Protein AF-0000000074421214 (afdb_homodimer)

InterPro domains:
  IPR000490 Glycoside hydrolase family 17 [PF00332] (92-410)
  IPR017853 Glycoside hydrolase superfamily [SSF51445] (91-409)
  IPR044965 Glycoside hydrolase family 17, plant [PTHR32227] (77-414)

Radius of gyration: 40.55 Å; Cα contacts (8 Å, |Δi|>4): 1492; chains: 2; bounding box: 153×102×145 Å

pLDDT: mean 79.46, std 31.73, range [14.7, 98.88]

Foldseek 3Di:
DPPPPDDPDDDDCPPDDDDDPDDDDDDDDDDDDDDDDDDDDPDDDDDDDDDDDDDDDDDCPVPPDPPPPVVVVPPPPVPPPVLVPPDDAFEAFEAEDLADQFDFLLQVLVQCVQVVHQEYEYAALDVSNLVSQFPSNREYEYEDELVCQQVLLVDLVVLLVVCVVRPVVRPPRHQHQEYAYYEAQFLDDDVVSLVRRQSSQVSNCVSCVVSVNLSRYPYHHEHEPSQWPDPPQLLPQAGDPVRLVSVLVSVVVCVVSQHAHEYADELLVVCLVPVPPDDLCQALLHADPFDADPVVRDGRSHVRLRNLSSVLNHCVVSPNNPGAYAYAEYFAFCDWDPSSVCRHLVSRLRNVLNVVVQSNVQAHGRNCGPRGYHYYYYHQEQHPNDDDIPSNRGRHCAYSNFQGSDDNPGGGPDHDPPPPPPCCVVVVVVVVVVVVVVVD/DDDDDDDPDDDDPPDDDDDDPPPDDPDPPPPDDVPCPDPCVDDDPPDDDDDDDDDDDPPPPVCPDPVPVCVVVPPPPVPPPVLVPPDDAFEAFEAEDLADQFDFLLQVLVQCVQVVHQEYEYAALDPSNLVSQFPSNREYEYEDELVCQQVLLVDLVVLLVVCVVRPVVRPPRGQHQEYAYYEAQFLDDDVVSLVRRQSSQVSNCVSCVVSVNLSRYPYHHEHEPSQWPDPPQLLPQAGDPVRLVSVLVSVVVCVVSQHAHEYADELLVVCLVPVPPDDLCQALLHADPFDADVVVRDGRSHVRLSNLSSVLNRCVVSPNNPGAYAYAEYFAFQDWDPSSVCRHLVSRLRNVLVVVVQSNVQAHGRNCGPRGYHHYYYHQEQHPNDDDIPSNRGRHCAYRNFQGSDDNPGGGPDHDPPPPPPCVVVVVVVVVVVVVVVVD

Secondary structure (DSSP, 8-state):
-----------------------------------------------------------------THHHHHHHHHT---------SSSSSEEEE-----SSSPPHHHHHHHHHHHT--EEE-SS--HHHHHHTTTS--EEEEEE-GGGHHHHHH-HHHHHHHHHHHTTTTTTTSEEEEEEESSS-TTSS-THHHHHHHHHHHHHHHHHHHTT-TTT-EEE--B-GGGEEE-SSGGG-EE-TTTHHHHHHHHHHHHHTT--EEEE--HHHHHHH-TTTS-HHHHTT-S---EEETTTTEEESSHHHHHHHHHHHHHHHTT-TT--EEEEEE---SS--GGGTT--HHHHHHHHHHHHHHHHT----SS-TTS---EEEE-SB--TT--SSGGGG---SB-TTS-BSS-SS---SS---------THHHHHHHHHHHHHHH-/-----------------------------------------------------------------THHHHHHHHHT---------SSSSSEEEE-----SSSPPHHHHHHHHHHHT--EEE-SS--HHHHHHTTTS--EEEEEE-GGGHHHHHH-HHHHHHHHHHHTTTTTTTSEEEEEEESSS-TTSS-THHHHHHHHHHHHHHHHHHHTT-TTT-EEE--B-GGGEEE-SSGGG-EE-TTTHHHHHHHHHHHHHTT--EEEE--HHHHHHH-TTTS-HHHHTT-S---EEETTTTEEESSHHHHHHHHHHHHHHHTT-TT--EEEEEE---SS--GGGTT--HHHHHHHHHHHHHHHHT----SS-TTS---EEEE-SB--TT--SSGGGG---SB-TTS-BSS-SS---SS---------THHHHHHHHHHHHHHH-

Sequence (880 aa):
MAILKEKHTKSQATSLPPSPIPTYLLPNSSSNLSFIDMASTRKSFIFIFTALINRTHESFLFSYSFSSINALILLFRLLAVVISQAFTGTYGVNYGRIADNIPQPESVVTLMKASKIMNTRIFDADHEVLKAFKGSGIEIMIGLGNEFLTDISINEDRAMNWVKENVEPFVPGTRIVGIAVGNEILGGGNQELWEVLLPAVKNVHNALVRLNLADKVKVSSPHSAAVFQISYPPSAGEFKESVLPYMKPLLDFFSQIKSPFYINTYPFLAYISDPEHIDLNYALFKKNPGVYDQKTKLHYDNMFEAQIDASYAALEKAGFEKMEVIVSETGWASHGDANEAAATLTNARTYNMNLRKRLLKKKGTPYRPKMVVKAYVFAMFNENLKPGPTSERNFGLFKADGSVSYSIGFTGLVASSATSVFSLKLMYAISAALVLIVSLMAILKEKHTKSQATSLPPSPIPTYLLPNSSSNLSFIDMASTRKSFIFIFTALINRTHESFLFSYSFSSINALILLFRLLAVVISQAFTGTYGVNYGRIADNIPQPESVVTLMKASKIMNTRIFDADHEVLKAFKGSGIEIMIGLGNEFLTDISINEDRAMNWVKENVEPFVPGTRIVGIAVGNEILGGGNQELWEVLLPAVKNVHNALVRLNLADKVKVSSPHSAAVFQISYPPSAGEFKESVLPYMKPLLDFFSQIKSPFYINTYPFLAYISDPEHIDLNYALFKKNPGVYDQKTKLHYDNMFEAQIDASYAALEKAGFEKMEVIVSETGWASHGDANEAAATLTNARTYNMNLRKRLLKKKGTPYRPKMVVKAYVFAMFNENLKPGPTSERNFGLFKADGSVSYSIGFTGLVASSATSVFSLKLMYAISAALVLIVSL

Nearest PDB structures (foldseek):
  6jms-assembly1_A  TM=9.742E-01  e=1.965E-40  Cryptomeria japonica
  4gzj-assembly1_A  TM=9.521E-01  e=1.067E-35  Solanum tuberosum
  3ur8-assembly1_A  TM=9.396E-01  e=1.446E-35  Solanum tuberosum
  3ur8-assembly2_B  TM=9.468E-01  e=3.606E-35  Solanum tuberosum
  3ur7-assembly2_B  TM=9.556E-01  e=5.589E-34  Solanum tuberosum

Organism: Lactuca sativa (NCBI:txid4236)

Solvent-accessible surface area (backbone atoms only — not comparable to full-atom values): 48928 Å² total; per-residue (Å²): 126,95,75,80,76,84,78,87,80,84,86,75,84,68,84,79,76,85,84,77,83,82,77,85,77,85,90,82,88,84,93,85,91,93,86,94,83,90,92,83,79,82,77,73,87,74,89,81,89,79,90,80,92,79,89,79,89,74,82,78,76,78,72,79,69,75,63,61,68,61,58,58,69,58,58,76,64,66,71,69,69,68,69,74,69,79,64,60,80,29,53,28,32,22,50,66,69,52,45,91,60,56,72,57,47,40,24,47,48,22,41,28,44,38,54,69,46,38,25,35,35,38,70,40,62,58,62,66,47,49,59,42,35,40,76,65,79,37,34,32,29,30,21,41,47,64,89,46,34,62,61,26,32,79,28,56,62,52,20,34,51,50,42,55,68,62,40,54,80,41,55,76,55,20,43,52,39,27,37,27,52,30,67,40,45,56,60,39,90,54,63,74,52,41,72,27,43,52,46,21,49,51,26,43,48,50,35,29,49,75,68,72,37,48,89,59,34,42,62,39,52,37,29,40,67,57,38,43,65,35,55,74,54,27,80,52,12,28,58,24,76,87,41,40,81,54,46,49,62,42,50,52,50,29,58,72,71,70,34,55,48,32,32,40,50,43,42,47,61,56,33,60,75,36,59,91,79,43,58,65,37,24,49,35,62,34,88,58,92,48,50,75,30,78,89,78,69,45,72,32,57,28,42,62,53,36,50,52,36,8,49,51,29,21,33,37,76,70,70,42,71,81,61,48,66,34,31,61,29,28,52,38,28,33,35,41,45,83,83,30,71,73,27,27,56,68,50,19,42,43,30,53,42,45,47,52,57,54,30,73,63,60,42,34,34,90,85,42,57,85,49,57,43,35,38,18,37,37,23,43,32,26,20,80,64,45,69,77,61,55,30,62,29,24,27,21,53,16,34,33,76,33,14,45,61,53,87,71,84,63,60,20,67,32,66,60,71,70,72,72,72,67,61,59,60,55,55,50,48,49,52,49,49,54,53,56,56,65,75,103,136,88,84,83,91,79,85,79,78,76,84,71,86,72,82,80,79,78,79,78,77,73,78,77,74,81,77,75,78,64,82,68,78,67,74,74,77,73,72,81,68,81,81,76,85,69,79,78,92,74,90,78,88,75,85,70,81,76,71,80,68,77,71,75,65,70,60,57,63,55,51,57,69,58,51,74,65,63,69,68,67,67,69,74,69,78,64,60,78,28,52,28,31,22,48,67,68,52,45,92,61,56,71,56,48,42,23,46,47,22,42,28,43,38,55,70,47,37,25,35,34,38,70,39,62,57,61,66,48,49,59,42,36,40,76,63,78,38,33,32,30,31,20,42,49,63,88,44,33,63,60,25,31,78,27,56,63,51,18,33,51,49,41,55,67,63,40,54,80,41,55,77,56,20,43,52,39,26,36,28,51,30,67,40,46,55,60,40,91,54,63,72,52,42,71,26,44,53,46,20,48,50,25,40,46,50,34,28,48,76,68,72,38,48,89,59,34,42,63,40,50,39,29,41,66,58,36,43,64,34,54,73,54,27,80,52,12,27,59,25,76,88,41,40,81,54,47,50,61,41,49,52,51,28,57,72,71,70,33,55,48,31,34,39,51,43,43,47,60,56,33,60,74,38,61,90,79,42,58,64,35,24,48,35,63,33,88,57,93,48,48,75,32,78,89,78,68,45,71,32,56,27,43,61,52,35,49,52,38,7,50,51,31,19,33,37,76,72,69,42,70,80,60,48,66,35,32,61,26,27,53,39,26,33,36,41,45,83,84,31,72,74,26,26,57,66,51,18,44,42,32,54,43,43,48,51,57,54,30,72,64,62,42,34,35,90,84,42,57,86,49,58,44,35,37,20,36,34,25,42,34,26,21,80,63,44,69,79,61,54,29,62,30,24,29,21,54,16,35,33,77,34,14,48,60,54,88,71,84,63,60,20,68,32,68,61,72,68,74,72,74,64,62,58,60,55,54,49,47,50,52,48,49,52,53,54,57,66,74,101

Structure (mmCIF, N/CA/C/O backbone):
data_AF-0000000074421214-model_v1
#
loop_
_entity.id
_entity.type
_entity.pdbx_description
1 polymer 'glucan endo-1,3-beta-D-glucosidase'
#
loop_
_atom_site.group_PDB
_atom_site.id
_atom_site.type_symbol
_atom_site.label_atom_id
_atom_site.label_alt_id
_atom_site.label_comp_id
_atom_site.label_asym_id
_atom_site.label_entity_id
_atom_site.label_seq_id
_atom_site.pdbx_PDB_ins_code
_atom_site.Cartn_x
_atom_site.Cartn_y
_atom_site.Cartn_z
_atom_site.occupancy
_atom_site.B_iso_or_equiv
_atom_site.auth_seq_id
_atom_site.auth_comp_id
_atom_site.auth_asym_id
_atom_site.auth_atom_id
_atom_site.pdbx_PDB_model_num
ATOM 1 N N . MET A 1 1 ? -2.129 -2.021 -80.188 1 15.24 1 MET A N 1
ATOM 2 C CA . MET A 1 1 ? -0.738 -2.281 -80.562 1 15.24 1 MET A CA 1
ATOM 3 C C . MET A 1 1 ? 0.186 -2.051 -79.375 1 15.24 1 MET A C 1
ATOM 5 O O . MET A 1 1 ? -0.268 -1.657 -78.312 1 15.24 1 MET A O 1
ATOM 9 N N . ALA A 1 2 ? 1.407 -1.033 -79.312 1 16.34 2 ALA A N 1
ATOM 10 C CA . ALA A 1 2 ? 2.674 -1.76 -79.312 1 16.34 2 ALA A CA 1
ATOM 11 C C . ALA A 1 2 ? 3.035 -2.199 -77.875 1 16.34 2 ALA A C 1
ATOM 13 O O . ALA A 1 2 ? 3.232 -1.364 -77 1 16.34 2 ALA A O 1
ATOM 14 N N . ILE A 1 3 ? 2.484 -3.24 -77.188 1 18.56 3 ILE A N 1
ATOM 15 C CA . ILE A 1 3 ? 2.059 -3.828 -75.938 1 18.56 3 ILE A CA 1
ATOM 16 C C . ILE A 1 3 ? 3.268 -4.406 -75.188 1 18.56 3 ILE A C 1
ATOM 18 O O . ILE A 1 3 ? 3.465 -5.625 -75.188 1 18.56 3 ILE A O 1
ATOM 22 N N . LEU A 1 4 ? 4.426 -3.629 -75.312 1 17.81 4 LEU A N 1
ATOM 23 C CA . LEU A 1 4 ? 5.73 -4.27 -75.188 1 17.81 4 LEU A CA 1
ATOM 24 C C . LEU A 1 4 ? 5.883 -4.953 -73.812 1 17.81 4 LEU A C 1
ATOM 26 O O . LEU A 1 4 ? 5.637 -4.34 -72.812 1 17.81 4 LEU A O 1
ATOM 30 N N . LYS A 1 5 ? 5.98 -6.258 -73.5 1 18.39 5 LYS A N 1
ATOM 31 C CA . LYS A 1 5 ? 5.852 -7.473 -72.75 1 18.39 5 LYS A CA 1
ATOM 32 C C . LYS A 1 5 ? 7.031 -7.625 -71.75 1 18.39 5 LYS A C 1
ATOM 34 O O . LYS A 1 5 ? 7.156 -8.648 -71.062 1 18.39 5 LYS A O 1
ATOM 39 N N . GLU A 1 6 ? 7.875 -6.5 -71.562 1 17.78 6 GLU A N 1
ATOM 40 C CA . GLU A 1 6 ? 9.281 -6.852 -71.375 1 17.78 6 GLU A CA 1
ATOM 41 C C . GLU A 1 6 ? 9.484 -7.59 -70.062 1 17.78 6 GLU A C 1
ATOM 43 O O . GLU A 1 6 ? 8.922 -7.203 -69.062 1 17.78 6 GLU A O 1
ATOM 48 N N . LYS A 1 7 ? 10.047 -8.805 -69.938 1 18.58 7 LYS A N 1
ATOM 49 C CA . LYS A 1 7 ? 10.375 -10.047 -69.25 1 18.58 7 LYS A CA 1
ATOM 50 C C . LYS A 1 7 ? 11.352 -9.797 -68.125 1 18.58 7 LYS A C 1
ATOM 52 O O . LYS A 1 7 ? 12.383 -9.148 -68.312 1 18.58 7 LYS A O 1
ATOM 57 N N . HIS A 1 8 ? 11.008 -9.742 -66.812 1 18.03 8 HIS A N 1
ATOM 58 C CA . HIS A 1 8 ? 11.5 -9.445 -65.5 1 18.03 8 HIS A CA 1
ATOM 59 C C . HIS A 1 8 ? 12.555 -10.453 -65.062 1 18.03 8 HIS A C 1
ATOM 61 O O . HIS A 1 8 ? 12.273 -11.344 -64.25 1 18.03 8 HIS A O 1
ATOM 67 N N . THR A 1 9 ? 13.531 -10.766 -65.938 1 16.58 9 THR A N 1
ATOM 68 C CA . THR A 1 9 ? 14.445 -11.883 -65.75 1 16.58 9 THR A CA 1
ATOM 69 C C . THR A 1 9 ? 15.141 -11.789 -64.375 1 16.58 9 THR A C 1
ATOM 71 O O . THR A 1 9 ? 15.258 -10.695 -63.844 1 16.58 9 THR A O 1
ATOM 74 N N . LYS A 1 10 ? 15.758 -12.961 -63.594 1 17.22 10 LYS A N 1
ATOM 75 C CA . LYS A 1 10 ? 16.156 -13.859 -62.5 1 17.22 10 LYS A CA 1
ATOM 76 C C . LYS A 1 10 ? 17.547 -13.508 -61.969 1 17.22 10 LYS A C 1
ATOM 78 O O . LYS A 1 10 ? 17.938 -13.961 -60.906 1 17.22 10 LYS A O 1
ATOM 83 N N . SER A 1 11 ? 18.375 -12.516 -62.562 1 15.71 11 SER A N 1
ATOM 84 C CA . SER A 1 11 ? 19.781 -12.883 -62.594 1 15.71 11 SER A CA 1
ATOM 85 C C . SER A 1 11 ? 20.359 -12.922 -61.188 1 15.71 11 SER A C 1
ATOM 87 O O . SER A 1 11 ? 19.875 -12.227 -60.281 1 15.71 11 SER A O 1
ATOM 89 N N . GLN A 1 12 ? 21.391 -13.852 -60.875 1 16.69 12 GLN A N 1
ATOM 90 C CA . GLN A 1 12 ? 22.281 -14.711 -60.125 1 16.69 12 GLN A CA 1
ATOM 91 C C . GLN A 1 12 ? 23.375 -13.898 -59.406 1 16.69 12 GLN A C 1
ATOM 93 O O . GLN A 1 12 ? 24.469 -13.75 -59.938 1 16.69 12 GLN A O 1
ATOM 98 N N . ALA A 1 13 ? 23.188 -12.828 -58.75 1 16.2 13 ALA A N 1
ATOM 99 C CA . ALA A 1 13 ? 24.406 -12.078 -58.438 1 16.2 13 ALA A CA 1
ATOM 100 C C . ALA A 1 13 ? 25.359 -12.914 -57.594 1 16.2 13 ALA A C 1
ATOM 102 O O . ALA A 1 13 ? 25 -13.375 -56.5 1 16.2 13 ALA A O 1
ATOM 103 N N . THR A 1 14 ? 26.312 -13.578 -58.188 1 16.08 14 THR A N 1
ATOM 104 C CA . THR A 1 14 ? 27.422 -14.445 -57.812 1 16.08 14 THR A CA 1
ATOM 105 C C . THR A 1 14 ? 28.422 -13.711 -56.938 1 16.08 14 THR A C 1
ATOM 107 O O . THR A 1 14 ? 29.516 -14.211 -56.656 1 16.08 14 THR A O 1
ATOM 110 N N . SER A 1 15 ? 28.031 -12.875 -56.062 1 16.77 15 SER A N 1
ATOM 111 C CA . SER A 1 15 ? 29.141 -12.078 -55.531 1 16.77 15 SER A CA 1
ATOM 112 C C . SER A 1 15 ? 30.219 -12.969 -54.938 1 16.77 15 SER A C 1
ATOM 114 O O . SER A 1 15 ? 29.938 -13.906 -54.219 1 16.77 15 SER A O 1
ATOM 116 N N . LEU A 1 16 ? 31.406 -12.891 -55.438 1 16.73 16 LEU A N 1
ATOM 117 C CA . LEU A 1 16 ? 32.719 -13.555 -55.531 1 16.73 16 LEU A CA 1
ATOM 118 C C . LEU A 1 16 ? 33.375 -13.602 -54.156 1 16.73 16 LEU A C 1
ATOM 120 O O . LEU A 1 16 ? 33.094 -12.789 -53.281 1 16.73 16 LEU A O 1
ATOM 124 N N . PRO A 1 17 ? 34.531 -14.391 -54.031 1 17.47 17 PRO A N 1
ATOM 125 C CA . PRO A 1 17 ? 35.344 -15.25 -53.156 1 17.47 17 PRO A CA 1
ATOM 126 C C . PRO A 1 17 ? 36.406 -14.469 -52.375 1 17.47 17 PRO A C 1
ATOM 128 O O . PRO A 1 17 ? 37.094 -15.039 -51.531 1 17.47 17 PRO A O 1
ATOM 131 N N . PRO A 1 18 ? 36.438 -13.086 -52.094 1 16.38 18 PRO A N 1
ATOM 132 C CA . PRO A 1 18 ? 37.875 -12.781 -52.156 1 16.38 18 PRO A CA 1
ATOM 133 C C . PRO A 1 18 ? 38.719 -13.633 -51.219 1 16.38 18 PRO A C 1
ATOM 135 O O . PRO A 1 18 ? 38.156 -14.219 -50.25 1 16.38 18 PRO A O 1
ATOM 138 N N . SER A 1 19 ? 40.188 -13.352 -51.25 1 16.08 19 SER A N 1
ATOM 139 C CA . SER A 1 19 ? 41.5 -13.977 -51.281 1 16.08 19 SER A CA 1
ATOM 140 C C . SER A 1 19 ? 42.031 -14.211 -49.875 1 16.08 19 SER A C 1
ATOM 142 O O . SER A 1 19 ? 41.594 -13.57 -48.906 1 16.08 19 SER A O 1
ATOM 144 N N . PRO A 1 20 ? 43.281 -14.781 -49.812 1 16.64 20 PRO A N 1
ATOM 145 C CA . PRO A 1 20 ? 44.031 -15.727 -48.969 1 16.64 20 PRO A CA 1
ATOM 146 C C . PRO A 1 20 ? 44.75 -15.055 -47.812 1 16.64 20 PRO A C 1
ATOM 148 O O . PRO A 1 20 ? 45.25 -15.734 -46.906 1 16.64 20 PRO A O 1
ATOM 151 N N . ILE A 1 21 ? 44.469 -13.703 -47.312 1 17.56 21 ILE A N 1
ATOM 152 C CA . ILE A 1 21 ? 45.812 -13.188 -46.969 1 17.56 21 ILE A CA 1
ATOM 153 C C . ILE A 1 21 ? 46.469 -14.133 -45.969 1 17.56 21 ILE A C 1
ATOM 155 O O . ILE A 1 21 ? 45.844 -14.562 -45 1 17.56 21 ILE A O 1
ATOM 159 N N . PRO A 1 22 ? 47.875 -14.344 -46.188 1 15.45 22 PRO A N 1
ATOM 160 C CA . PRO A 1 22 ? 48.844 -15.391 -45.844 1 15.45 22 PRO A CA 1
ATOM 161 C C . PRO A 1 22 ? 49.156 -15.453 -44.344 1 15.45 22 PRO A C 1
ATOM 163 O O . PRO A 1 22 ? 48.812 -14.523 -43.625 1 15.45 22 PRO A O 1
ATOM 166 N N . THR A 1 23 ? 49.844 -16.562 -43.969 1 16.61 23 THR A N 1
ATOM 167 C CA . THR A 1 23 ? 50.312 -17.516 -42.969 1 16.61 23 THR A CA 1
ATOM 168 C C . THR A 1 23 ? 51.469 -16.922 -42.156 1 16.61 23 THR A C 1
ATOM 170 O O . THR A 1 23 ? 51.875 -17.5 -41.156 1 16.61 23 THR A O 1
ATOM 173 N N . TYR A 1 24 ? 51.844 -15.383 -42.312 1 14.98 24 TYR A N 1
ATOM 174 C CA . TYR A 1 24 ? 53.281 -15.422 -42.188 1 14.98 24 TYR A CA 1
ATOM 175 C C . TYR A 1 24 ? 53.719 -16.016 -40.844 1 14.98 24 TYR A C 1
ATOM 177 O O . TYR A 1 24 ? 53 -15.883 -39.844 1 14.98 24 TYR A O 1
ATOM 185 N N . LEU A 1 25 ? 54.906 -16.844 -40.875 1 15.1 25 LEU A N 1
ATOM 186 C CA . LEU A 1 25 ? 55.781 -17.859 -40.281 1 15.1 25 LEU A CA 1
ATOM 187 C C . LEU A 1 25 ? 56.562 -17.312 -39.094 1 15.1 25 LEU A C 1
ATOM 189 O O . LEU A 1 25 ? 56.875 -18.031 -38.156 1 15.1 25 LEU A O 1
ATOM 193 N N . LEU A 1 26 ? 56.719 -15.789 -38.969 1 15.34 26 LEU A N 1
ATOM 194 C CA . LEU A 1 26 ? 58.188 -15.656 -38.844 1 15.34 26 LEU A CA 1
ATOM 195 C C . LEU A 1 26 ? 58.688 -16.438 -37.625 1 15.34 26 LEU A C 1
ATOM 197 O O . LEU A 1 26 ? 57.938 -16.672 -36.688 1 15.34 26 LEU A O 1
ATOM 201 N N . PRO A 1 27 ? 60.156 -16.516 -37.5 1 15.64 27 PRO A N 1
ATOM 202 C CA . PRO A 1 27 ? 61.344 -17.344 -37.25 1 15.64 27 PRO A CA 1
ATOM 203 C C . PRO A 1 27 ? 61.688 -17.469 -35.781 1 15.64 27 PRO A C 1
ATOM 205 O O . PRO A 1 27 ? 61.125 -16.719 -34.969 1 15.64 27 PRO A O 1
ATOM 208 N N . ASN A 1 28 ? 62.812 -18.203 -35.5 1 15.56 28 ASN A N 1
ATOM 209 C CA . ASN A 1 28 ? 63.625 -19.078 -34.688 1 15.56 28 ASN A CA 1
ATOM 210 C C . ASN A 1 28 ? 64.375 -18.297 -33.594 1 15.56 28 ASN A C 1
ATOM 212 O O . ASN A 1 28 ? 64.688 -18.844 -32.562 1 15.56 28 ASN A O 1
ATOM 216 N N . SER A 1 29 ? 65 -16.984 -33.875 1 14.86 29 SER A N 1
ATOM 217 C CA . SER A 1 29 ? 66.438 -16.984 -33.688 1 14.86 29 SER A CA 1
ATOM 218 C C . SER A 1 29 ? 66.812 -17.031 -32.188 1 14.86 29 SER A C 1
ATOM 220 O O . SER A 1 29 ? 65.938 -16.781 -31.344 1 14.86 29 SER A O 1
ATOM 222 N N . SER A 1 30 ? 68 -16.328 -31.734 1 14.93 30 SER A N 1
ATOM 223 C CA . SER A 1 30 ? 69.375 -16.562 -31.438 1 14.93 30 SER A CA 1
ATOM 224 C C . SER A 1 30 ? 69.688 -16.391 -29.953 1 14.93 30 SER A C 1
ATOM 226 O O . SER A 1 30 ? 70.25 -17.297 -29.312 1 14.93 30 SER A O 1
ATOM 228 N N . SER A 1 31 ? 70.438 -15.195 -29.406 1 15.73 31 SER A N 1
ATOM 229 C CA . SER A 1 31 ? 71.812 -15.156 -29.031 1 15.73 31 SER A CA 1
ATOM 230 C C . SER A 1 31 ? 72 -15.414 -27.547 1 15.73 31 SER A C 1
ATOM 232 O O . SER A 1 31 ? 71.062 -15.297 -26.766 1 15.73 31 SER A O 1
ATOM 234 N N . ASN A 1 32 ? 73.375 -15.023 -26.828 1 15.01 32 ASN A N 1
ATOM 235 C CA . ASN A 1 32 ? 74.625 -15.484 -26.25 1 15.01 32 ASN A CA 1
ATOM 236 C C . ASN A 1 32 ? 74.688 -15.234 -24.734 1 15.01 32 ASN A C 1
ATOM 238 O O . ASN A 1 32 ? 75.062 -16.109 -23.969 1 15.01 32 ASN A O 1
ATOM 242 N N . LEU A 1 33 ? 74.688 -13.883 -24.062 1 15.68 33 LEU A N 1
ATOM 243 C CA . LEU A 1 33 ? 75.938 -13.484 -23.438 1 15.68 33 LEU A CA 1
ATOM 244 C C . LEU A 1 33 ? 76.125 -14.125 -22.062 1 15.68 33 LEU A C 1
ATOM 246 O O . LEU A 1 33 ? 75.125 -14.453 -21.406 1 15.68 33 LEU A O 1
ATOM 250 N N . SER A 1 34 ? 77.375 -13.852 -21.219 1 15.51 34 SER A N 1
ATOM 251 C CA . SER A 1 34 ? 78.562 -14.422 -20.578 1 15.51 34 SER A CA 1
ATOM 252 C C . SER A 1 34 ? 78.312 -14.625 -19.078 1 15.51 34 SER A C 1
ATOM 254 O O . SER A 1 34 ? 77.312 -14.156 -18.531 1 15.51 34 SER A O 1
ATOM 256 N N . PHE A 1 35 ? 79.438 -14.156 -18.094 1 15.43 35 PHE A N 1
ATOM 257 C CA . PHE A 1 35 ? 80.438 -14.836 -17.297 1 15.43 35 PHE A CA 1
ATOM 258 C C . PHE A 1 35 ? 80 -14.922 -15.836 1 15.43 35 PHE A C 1
ATOM 260 O O . PHE A 1 35 ? 79.938 -16.016 -15.266 1 15.43 35 PHE A O 1
ATOM 267 N N . ILE A 1 36 ? 80.688 -13.984 -14.648 1 15.81 36 ILE A N 1
ATOM 268 C CA . ILE A 1 36 ? 81.75 -14.5 -13.836 1 15.81 36 ILE A CA 1
ATOM 269 C C . ILE A 1 36 ? 81.25 -15.008 -12.508 1 15.81 36 ILE A C 1
ATOM 271 O O . ILE A 1 36 ? 80.125 -14.609 -12.078 1 15.81 36 ILE A O 1
ATOM 275 N N . ASP A 1 37 ? 82.125 -15.062 -11.398 1 14.7 37 ASP A N 1
ATOM 276 C CA . ASP A 1 37 ? 82.812 -15.914 -10.461 1 14.7 37 ASP A CA 1
ATOM 277 C C . ASP A 1 37 ? 82.25 -15.812 -9.055 1 14.7 37 ASP A C 1
ATOM 279 O O . ASP A 1 37 ? 82 -16.828 -8.422 1 14.7 37 ASP A O 1
ATOM 283 N N . MET A 1 38 ? 82.5 -14.672 -8.055 1 15.58 38 MET A N 1
ATOM 284 C CA . MET A 1 38 ? 83.438 -14.914 -6.977 1 15.58 38 MET A CA 1
ATOM 285 C C . MET A 1 38 ? 82.75 -15.383 -5.719 1 15.58 38 MET A C 1
ATOM 287 O O . MET A 1 38 ? 81.562 -15.141 -5.547 1 15.58 38 MET A O 1
ATOM 291 N N . ALA A 1 39 ? 83.5 -15.578 -4.504 1 15.35 39 ALA A N 1
ATOM 292 C CA . ALA A 1 39 ? 84 -16.406 -3.391 1 15.35 39 ALA A CA 1
ATOM 293 C C . ALA A 1 39 ? 83.062 -16.219 -2.168 1 15.35 39 ALA A C 1
ATOM 295 O O . ALA A 1 39 ? 82.312 -15.281 -2.107 1 15.35 39 ALA A O 1
ATOM 296 N N . SER A 1 40 ? 83.688 -16.266 -0.883 1 15.37 40 SER A N 1
ATOM 297 C CA . SER A 1 40 ? 83.75 -17.141 0.284 1 15.37 40 SER A CA 1
ATOM 298 C C . SER A 1 40 ? 82.875 -16.641 1.42 1 15.37 40 SER A C 1
ATOM 300 O O . SER A 1 40 ? 82 -17.391 1.921 1 15.37 40 SER A O 1
ATOM 302 N N . THR A 1 41 ? 83.438 -16.062 2.449 1 14.92 41 THR A N 1
ATOM 303 C CA . THR A 1 41 ? 83.812 -16.484 3.801 1 14.92 41 THR A CA 1
ATOM 304 C C . THR A 1 41 ? 82.938 -15.773 4.832 1 14.92 41 THR A C 1
ATOM 306 O O . THR A 1 41 ? 83.062 -14.562 5.02 1 14.92 41 THR A O 1
ATOM 309 N N . ARG A 1 42 ? 81.625 -16.125 4.934 1 16.02 42 ARG A N 1
ATOM 310 C CA . ARG A 1 42 ? 80.75 -15.453 5.852 1 16.02 42 ARG A CA 1
ATOM 311 C C . ARG A 1 42 ? 81.25 -15.477 7.277 1 16.02 42 ARG A C 1
ATOM 313 O O . ARG A 1 42 ? 81.312 -16.531 7.898 1 16.02 42 ARG A O 1
ATOM 320 N N . LYS A 1 43 ? 82.062 -14.57 7.547 1 15.36 43 LYS A N 1
ATOM 321 C CA . LYS A 1 43 ? 82.812 -14.469 8.789 1 15.36 43 LYS A CA 1
ATOM 322 C C . LYS A 1 43 ? 81.875 -14.539 10 1 15.36 43 LYS A C 1
ATOM 324 O O . LYS A 1 43 ? 80.812 -13.938 10.016 1 15.36 43 LYS A O 1
ATOM 329 N N . SER A 1 44 ? 82.125 -15.414 11.094 1 15.17 44 SER A N 1
ATOM 330 C CA . SER A 1 44 ? 81.875 -16.156 12.32 1 15.17 44 SER A CA 1
ATOM 331 C C . SER A 1 44 ? 81.5 -15.219 13.469 1 15.17 44 SER A C 1
ATOM 333 O O . SER A 1 44 ? 81.188 -15.672 14.57 1 15.17 44 SER A O 1
ATOM 335 N N . PHE A 1 45 ? 81.375 -13.805 13.328 1 15.84 45 PHE A N 1
ATOM 336 C CA . PHE A 1 45 ? 82 -13.328 14.555 1 15.84 45 PHE A CA 1
ATOM 337 C C . PHE A 1 45 ? 81.188 -13.68 15.773 1 15.84 45 PHE A C 1
ATOM 339 O O . PHE A 1 45 ? 79.938 -13.594 15.719 1 15.84 45 PHE A O 1
ATOM 346 N N . ILE A 1 46 ? 81.688 -14.25 16.922 1 15.05 46 ILE A N 1
ATOM 347 C CA . ILE A 1 46 ? 81.75 -14.969 18.188 1 15.05 46 ILE A CA 1
ATOM 348 C C . ILE A 1 46 ? 81 -14.148 19.266 1 15.05 46 ILE A C 1
ATOM 350 O O . ILE A 1 46 ? 80.25 -14.688 20.062 1 15.05 46 ILE A O 1
ATOM 354 N N . PHE A 1 47 ? 81 -12.758 19.391 1 15.85 47 PHE A N 1
ATOM 355 C CA . PHE A 1 47 ? 81.562 -12.516 20.703 1 15.85 47 PHE A CA 1
ATOM 356 C C . PHE A 1 47 ? 80.562 -12.922 21.797 1 15.85 47 PHE A C 1
ATOM 358 O O . PHE A 1 47 ? 79.375 -12.938 21.578 1 15.85 47 PHE A O 1
ATOM 365 N N . ILE A 1 48 ? 80.938 -12.977 23.047 1 15.49 48 ILE A N 1
ATOM 366 C CA . ILE A 1 48 ? 81.188 -13.594 24.344 1 15.49 48 ILE A CA 1
ATOM 367 C C . ILE A 1 48 ? 80.062 -13.25 25.312 1 15.49 48 ILE A C 1
ATOM 369 O O . ILE A 1 48 ? 79.438 -14.141 25.891 1 15.49 48 ILE A O 1
ATOM 373 N N . PHE A 1 49 ? 80.375 -12.555 26.453 1 15.36 49 PHE A N 1
ATOM 374 C CA . PHE A 1 49 ? 80.5 -13.062 27.812 1 15.36 49 PHE A CA 1
ATOM 375 C C . PHE A 1 49 ? 79.188 -12.906 28.578 1 15.36 49 PHE A C 1
ATOM 377 O O . PHE A 1 49 ? 78.25 -12.188 28.125 1 15.36 49 PHE A O 1
ATOM 384 N N . THR A 1 50 ? 79.188 -12.438 29.891 1 15.42 50 THR A N 1
ATOM 385 C CA . THR A 1 50 ? 79.188 -13.023 31.234 1 15.42 50 THR A CA 1
ATOM 386 C C . THR A 1 50 ? 77.938 -12.602 32 1 15.42 50 THR A C 1
ATOM 388 O O . THR A 1 50 ? 77.312 -13.414 32.688 1 15.42 50 THR A O 1
ATOM 391 N N . ALA A 1 51 ? 77.438 -11.242 32.188 1 16.59 51 ALA A N 1
ATOM 392 C CA . ALA A 1 51 ? 77.438 -10.938 33.625 1 16.59 51 ALA A CA 1
ATOM 393 C C . ALA A 1 51 ? 76.188 -11.484 34.281 1 16.59 51 ALA A C 1
ATOM 395 O O . ALA A 1 51 ? 75.125 -11.711 33.625 1 16.59 51 ALA A O 1
ATOM 396 N N . LEU A 1 52 ? 75.75 -11.016 35.656 1 16.75 52 LEU A N 1
ATOM 397 C CA . LEU A 1 52 ? 75.688 -11.477 37.031 1 16.75 52 LEU A CA 1
ATOM 398 C C . LEU A 1 52 ? 74.25 -11.633 37.469 1 16.75 52 LEU A C 1
ATOM 400 O O . LEU A 1 52 ? 73.875 -12.594 38.156 1 16.75 52 LEU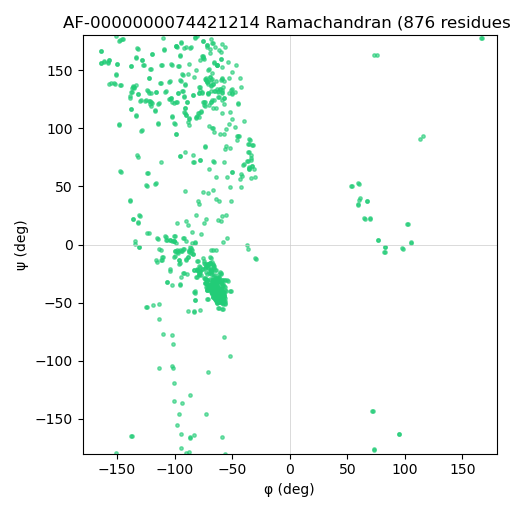 A O 1
ATOM 404 N N . ILE A 1 53 ? 73.188 -10.641 37.344 1 19.19 53 ILE A N 1
ATOM 405 C CA . ILE A 1 53 ? 72.625 -10.328 38.656 1 19.19 53 ILE A CA 1
ATOM 406 C C . ILE A 1 53 ? 71.562 -11.375 39.031 1 19.19 53 ILE A C 1
ATOM 408 O O . ILE A 1 53 ? 70.75 -11.773 38.219 1 19.19 53 ILE A O 1
ATOM 412 N N . ASN A 1 54 ? 71.438 -11.742 40.25 1 17.05 54 ASN A N 1
ATOM 413 C CA . ASN A 1 54 ? 71.062 -12.828 41.156 1 17.05 54 ASN A CA 1
ATOM 414 C C . ASN A 1 54 ? 69.562 -13.094 41.156 1 17.05 54 ASN A C 1
ATOM 416 O O . ASN A 1 54 ? 69.125 -14.219 40.875 1 17.05 54 ASN A O 1
ATOM 420 N N . ARG A 1 55 ? 68.875 -12.727 42.344 1 16.92 55 ARG A N 1
ATOM 421 C CA . ARG A 1 55 ? 68.312 -13.742 43.219 1 16.92 55 ARG A CA 1
ATOM 422 C C . ARG A 1 55 ? 66.938 -14.117 42.781 1 16.92 55 ARG A C 1
ATOM 424 O O . ARG A 1 55 ? 66.312 -13.43 41.938 1 16.92 55 ARG A O 1
ATOM 431 N N . THR A 1 56 ? 65.938 -14.094 43.781 1 18.02 56 THR A N 1
ATOM 432 C CA . THR A 1 56 ? 65.188 -15.18 44.438 1 18.02 56 THR A CA 1
ATOM 433 C C . THR A 1 56 ? 63.781 -15.312 43.844 1 18.02 56 THR A C 1
ATOM 435 O O . THR A 1 56 ? 63.375 -16.406 43.469 1 18.02 56 THR A O 1
ATOM 438 N N . HIS A 1 57 ? 62.812 -14.461 44.406 1 22.17 57 HIS A N 1
ATOM 439 C CA . HIS A 1 57 ? 61.625 -15.055 45.062 1 22.17 57 HIS A CA 1
ATOM 440 C C . HIS A 1 57 ? 60.562 -15.445 44.031 1 22.17 57 HIS A C 1
ATOM 442 O O . HIS A 1 57 ? 60.5 -14.852 42.938 1 22.17 57 HIS A O 1
ATOM 448 N N . GLU A 1 58 ? 59.688 -16.5 44.25 1 19.78 58 GLU A N 1
ATOM 449 C CA . GLU A 1 58 ? 58.938 -17.594 43.656 1 19.78 58 GLU A CA 1
ATOM 450 C C . GLU A 1 58 ? 57.562 -17.109 43.219 1 19.78 58 GLU A C 1
ATOM 452 O O . GLU A 1 58 ? 56.938 -17.703 42.312 1 19.78 58 GLU A O 1
ATOM 457 N N . SER A 1 59 ? 56.969 -16.078 43.781 1 24.97 59 SER A N 1
ATOM 458 C CA . SER A 1 59 ? 55.562 -16.422 44.031 1 24.97 59 SER A CA 1
ATOM 459 C C . SER A 1 59 ? 54.781 -16.5 42.719 1 24.97 59 SER A C 1
ATOM 461 O O . SER A 1 59 ? 55.031 -15.727 41.812 1 24.97 59 SER A O 1
ATOM 463 N N . PHE A 1 60 ? 54 -17.594 42.469 1 21.94 60 PHE A N 1
ATOM 464 C CA . PHE A 1 60 ? 53.25 -18.188 41.375 1 21.94 60 PHE A CA 1
ATOM 465 C C . PHE A 1 60 ? 52 -17.375 41.062 1 21.94 60 PHE A C 1
ATOM 467 O O . P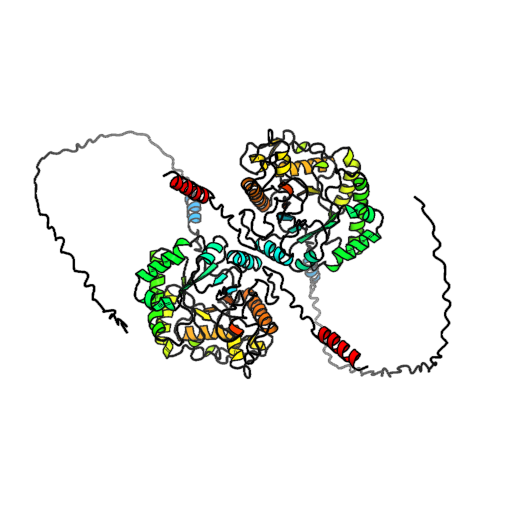HE A 1 60 ? 51 -17.469 41.781 1 21.94 60 PHE A O 1
ATOM 474 N N . LEU A 1 61 ? 52.062 -16.062 41 1 21.27 61 LEU A N 1
ATOM 475 C CA . LEU A 1 61 ? 50.781 -15.406 40.75 1 21.27 61 LEU A CA 1
ATOM 476 C C . LEU A 1 61 ? 50.156 -15.914 39.469 1 21.27 61 LEU A C 1
ATOM 478 O O . LEU A 1 61 ? 50.781 -15.859 38.406 1 21.27 61 LEU A O 1
ATOM 482 N N . PHE A 1 62 ? 49.25 -16.922 39.562 1 24.56 62 PHE A N 1
ATOM 483 C CA . PHE A 1 62 ? 48.438 -17.547 38.562 1 24.56 62 PHE A CA 1
ATOM 484 C C . PHE A 1 62 ? 47.625 -16.5 37.812 1 24.56 62 PHE A C 1
ATOM 486 O O . PHE A 1 62 ? 46.688 -15.891 38.375 1 24.56 62 PHE A O 1
ATOM 493 N N . SER A 1 63 ? 48.188 -15.531 37.188 1 24.31 63 SER A N 1
ATOM 494 C CA . SER A 1 63 ? 47.406 -14.555 36.438 1 24.31 63 SER A CA 1
ATOM 495 C C . SER A 1 63 ? 46.531 -15.242 35.375 1 24.31 63 SER A C 1
ATOM 497 O O . SER A 1 63 ? 47.062 -15.875 34.469 1 24.31 63 SER A O 1
ATOM 499 N N . TYR A 1 64 ? 45.344 -15.758 35.875 1 29.19 64 TYR A N 1
ATOM 500 C CA . TYR A 1 64 ? 44.312 -16.281 35 1 29.19 64 TYR A CA 1
ATOM 501 C C . TYR A 1 64 ? 44.062 -15.336 33.812 1 29.19 64 TYR A C 1
ATOM 503 O O . TYR A 1 64 ? 43.781 -14.148 34.031 1 29.19 64 TYR A O 1
ATOM 511 N N . SER A 1 65 ? 44.75 -15.539 32.781 1 28.11 65 SER A N 1
ATOM 512 C CA . SER A 1 65 ? 44.719 -14.891 31.469 1 28.11 65 SER A CA 1
ATOM 513 C C . SER A 1 65 ? 43.312 -14.828 30.891 1 28.11 65 SER A C 1
ATOM 515 O O . SER A 1 65 ? 42.562 -15.805 30.984 1 28.11 65 SER A O 1
ATOM 517 N N . PHE A 1 66 ? 42.75 -13.586 30.875 1 35.03 66 PHE A N 1
ATOM 518 C CA . PHE A 1 66 ? 41.594 -12.969 30.219 1 35.03 66 PHE A CA 1
ATOM 519 C C . PHE A 1 66 ? 41.406 -13.5 28.812 1 35.03 66 PHE A C 1
ATOM 521 O O . PHE A 1 66 ? 40.594 -12.992 28.047 1 35.03 66 PHE A O 1
ATOM 528 N N . SER A 1 67 ? 42.281 -14.414 28.359 1 33.78 67 SER A N 1
ATOM 529 C CA . SER A 1 67 ? 42.219 -14.789 26.938 1 33.78 67 SER A CA 1
ATOM 530 C C . SER A 1 67 ? 40.875 -15.445 26.594 1 33.78 67 SER A C 1
ATOM 532 O O . SER A 1 67 ? 40.562 -15.633 25.422 1 33.78 67 SER A O 1
ATOM 534 N N . SER A 1 68 ? 40.375 -16.203 27.562 1 36.09 68 SER A N 1
ATOM 535 C CA . SER A 1 68 ? 39.406 -17.156 27.062 1 36.09 68 SER A CA 1
ATOM 536 C C . SER A 1 68 ? 38.125 -16.453 26.609 1 36.09 68 SER A C 1
ATOM 538 O O . SER A 1 68 ? 37.281 -17.062 25.953 1 36.09 68 SER A O 1
ATOM 540 N N . ILE A 1 69 ? 37.719 -15.414 27.406 1 37.53 69 ILE A N 1
ATOM 541 C CA . ILE A 1 69 ? 36.375 -14.93 27.203 1 37.53 69 ILE A CA 1
ATOM 542 C C . ILE A 1 69 ? 36.25 -14.289 25.812 1 37.53 69 ILE A C 1
ATOM 544 O O . ILE A 1 69 ? 35.156 -14.234 25.234 1 37.53 69 ILE A O 1
ATOM 548 N N . ASN A 1 70 ? 37.312 -13.617 25.328 1 35.28 70 ASN A N 1
ATOM 549 C CA . ASN A 1 70 ? 37.156 -12.938 24.047 1 35.28 70 ASN A CA 1
ATOM 550 C C . ASN A 1 70 ? 36.906 -13.938 22.922 1 35.28 70 ASN A C 1
ATOM 552 O O . ASN A 1 70 ? 36.281 -13.617 21.922 1 35.28 70 ASN A O 1
ATOM 556 N N . ALA A 1 71 ? 37.781 -15.055 22.875 1 36.72 71 ALA A N 1
ATOM 557 C CA . ALA A 1 71 ? 37.75 -15.938 21.703 1 36.72 71 ALA A CA 1
ATOM 558 C C . ALA A 1 71 ? 36.406 -16.656 21.625 1 36.72 71 ALA A C 1
ATOM 560 O O . ALA A 1 71 ? 36 -17.156 20.578 1 36.72 71 ALA A O 1
ATOM 561 N N . LEU A 1 72 ? 35.844 -16.984 22.766 1 35.19 72 LEU A N 1
ATOM 562 C CA . LEU A 1 72 ? 34.562 -17.688 22.688 1 35.19 72 LEU A CA 1
ATOM 563 C C . LEU A 1 72 ? 33.531 -16.844 21.984 1 35.19 72 LEU A C 1
ATOM 565 O O . LEU A 1 72 ? 32.688 -17.375 21.25 1 35.19 72 LEU A O 1
ATOM 569 N N . ILE A 1 73 ? 33.531 -15.562 22.328 1 36.41 73 ILE A N 1
ATOM 570 C CA . ILE A 1 73 ? 32.438 -14.781 21.719 1 36.41 73 ILE A CA 1
ATOM 571 C C . ILE A 1 73 ? 32.688 -14.672 20.219 1 36.41 73 ILE A C 1
ATOM 573 O O . ILE A 1 73 ? 31.812 -14.172 19.484 1 36.41 73 ILE A O 1
ATOM 577 N N . LEU A 1 74 ? 33.906 -14.859 19.812 1 35.03 74 LEU A N 1
ATOM 578 C CA . LEU A 1 74 ? 34.094 -14.805 18.359 1 35.03 74 LEU A CA 1
ATOM 579 C C . LEU A 1 74 ? 33.25 -15.859 17.672 1 35.03 74 LEU A C 1
ATOM 581 O O . LEU A 1 74 ? 32.875 -15.68 16.5 1 35.03 74 LEU A O 1
ATOM 585 N N . LEU A 1 75 ? 33.344 -17.109 18.203 1 33.34 75 LEU A N 1
ATOM 586 C CA . LEU A 1 75 ? 32.969 -18.219 17.344 1 33.34 75 LEU A CA 1
ATOM 587 C C . LEU A 1 75 ? 31.531 -18.031 16.844 1 33.34 75 LEU A C 1
ATOM 589 O O . LEU A 1 75 ? 31.25 -18.234 15.664 1 33.34 75 LEU A O 1
ATOM 593 N N . PHE A 1 76 ? 30.484 -18.359 17.688 1 31.23 76 PHE A N 1
ATOM 594 C CA . PHE A 1 76 ? 29.266 -18.797 17.031 1 31.23 76 PHE A CA 1
ATOM 595 C C . PHE A 1 76 ? 28.562 -17.625 16.359 1 31.23 76 PHE A C 1
ATOM 597 O O . PHE A 1 76 ? 27.594 -17.078 16.906 1 31.23 76 PHE A O 1
ATOM 604 N N . ARG A 1 77 ? 29.219 -16.562 16.047 1 32.28 77 ARG A N 1
ATOM 605 C CA . ARG A 1 77 ? 28.453 -15.836 15.039 1 32.28 77 ARG A CA 1
ATOM 606 C C . ARG A 1 77 ? 27.891 -16.797 13.992 1 32.28 77 ARG A C 1
ATOM 608 O O . ARG A 1 77 ? 28.625 -17.25 13.102 1 32.28 77 ARG A O 1
ATOM 615 N N . LEU A 1 78 ? 27.109 -17.812 14.406 1 33.31 78 LEU A N 1
ATOM 616 C CA . LEU A 1 78 ? 26.281 -18.516 13.43 1 33.31 78 LEU A CA 1
ATOM 617 C C . LEU A 1 78 ? 25.797 -17.562 12.352 1 33.31 78 LEU A C 1
ATOM 619 O O . LEU A 1 78 ? 25.016 -16.656 12.633 1 33.31 78 LEU A O 1
ATOM 623 N N . LEU A 1 79 ? 26.594 -17.219 11.469 1 35.69 79 LEU A N 1
ATOM 624 C CA . LEU A 1 79 ? 26.078 -16.75 10.188 1 35.69 79 LEU A CA 1
ATOM 625 C C . LEU A 1 79 ? 24.781 -17.469 9.812 1 35.69 79 LEU A C 1
ATOM 627 O O . LEU A 1 79 ? 24.828 -18.625 9.375 1 35.69 79 LEU A O 1
ATOM 631 N N . ALA A 1 80 ? 23.75 -17.438 10.586 1 35.22 80 ALA A N 1
ATOM 632 C CA . ALA A 1 80 ? 22.5 -17.781 9.906 1 35.22 80 ALA A CA 1
ATOM 633 C C . ALA A 1 80 ? 22.5 -17.266 8.469 1 35.22 80 ALA A C 1
ATOM 635 O O . ALA A 1 80 ? 22.359 -16.047 8.25 1 35.22 80 ALA A O 1
ATOM 636 N N . VAL A 1 81 ? 23.344 -17.797 7.684 1 36.53 81 VAL A N 1
ATOM 637 C CA . VAL A 1 81 ? 22.969 -17.641 6.281 1 36.53 81 VAL A CA 1
ATOM 638 C C . VAL A 1 81 ? 21.453 -17.656 6.141 1 36.53 81 VAL A C 1
ATOM 640 O O . VAL A 1 81 ? 20.812 -18.688 6.336 1 36.53 81 VAL A O 1
ATOM 643 N N . VAL A 1 82 ? 20.75 -16.672 6.629 1 38.06 82 VAL A N 1
ATOM 644 C CA . VAL A 1 82 ? 19.406 -16.516 6.078 1 38.06 82 VAL A CA 1
ATOM 645 C C . VAL A 1 82 ? 19.422 -16.875 4.594 1 38.06 82 VAL A C 1
ATOM 647 O O . VAL A 1 82 ? 19.938 -16.125 3.768 1 38.06 82 VAL A O 1
ATOM 650 N N . ILE A 1 83 ? 19.656 -18.094 4.309 1 40.41 83 ILE A N 1
ATOM 651 C CA . ILE A 1 83 ? 19.188 -18.438 2.967 1 40.41 83 ILE A CA 1
ATOM 652 C C . ILE A 1 83 ? 17.891 -17.703 2.668 1 40.41 83 ILE A C 1
ATOM 654 O O . ILE A 1 83 ? 16.875 -17.922 3.332 1 40.41 83 ILE A O 1
ATOM 658 N N . SER A 1 84 ? 17.969 -16.531 2.326 1 44.72 84 SER A N 1
ATOM 659 C CA . SER A 1 84 ? 16.828 -15.766 1.854 1 44.72 84 SER A CA 1
ATOM 660 C C . SER A 1 84 ? 15.938 -16.609 0.942 1 44.72 84 SER A C 1
ATOM 662 O O . SER A 1 84 ? 16.359 -17 -0.153 1 44.72 84 SER A O 1
ATOM 664 N N . GLN A 1 85 ? 15.266 -17.609 1.456 1 54.12 85 GLN A N 1
ATOM 665 C CA . GLN A 1 85 ? 14.25 -18.25 0.629 1 54.12 85 GLN A CA 1
ATOM 666 C C . GLN A 1 85 ? 13.391 -17.219 -0.09 1 54.12 85 GLN A C 1
ATOM 668 O O . GLN A 1 85 ? 12.961 -16.234 0.513 1 54.12 85 GLN A O 1
ATOM 673 N N . ALA A 1 86 ? 13.391 -17.328 -1.412 1 66.38 86 ALA A N 1
ATOM 674 C CA . ALA A 1 86 ? 12.578 -16.531 -2.322 1 66.38 86 ALA A CA 1
ATOM 675 C C . ALA A 1 86 ? 11.094 -16.703 -2.016 1 66.38 86 ALA A C 1
ATOM 677 O O . ALA A 1 86 ? 10.648 -17.781 -1.627 1 66.38 86 ALA A O 1
ATOM 678 N N . PHE A 1 87 ? 10.234 -15.898 -1.899 1 82.56 87 PHE A N 1
ATOM 679 C CA . PHE A 1 87 ? 8.789 -15.773 -1.737 1 82.56 87 PHE A CA 1
ATOM 680 C C . PHE A 1 87 ? 8.445 -15.156 -0.388 1 82.56 87 PHE A C 1
ATOM 682 O O . PHE A 1 87 ? 8.414 -15.852 0.629 1 82.56 87 PHE A O 1
ATOM 689 N N . THR A 1 88 ? 8.289 -13.93 -0.359 1 87 88 THR A N 1
ATOM 690 C CA . THR A 1 88 ? 7.895 -13.211 0.85 1 87 88 THR A CA 1
ATOM 691 C C . THR A 1 88 ? 6.477 -13.594 1.26 1 87 88 THR A C 1
ATOM 693 O O . THR A 1 88 ? 5.527 -13.383 0.499 1 87 88 THR A O 1
ATOM 696 N N . GLY A 1 89 ? 6.363 -14.172 2.404 1 94.44 89 GLY A N 1
ATOM 697 C CA . GLY A 1 89 ? 5.051 -14.641 2.822 1 94.44 89 GLY A CA 1
ATOM 698 C C . GLY A 1 89 ? 4.578 -15.859 2.055 1 94.44 89 GLY A C 1
ATOM 699 O O . GLY A 1 89 ? 5.352 -16.797 1.83 1 94.44 89 GLY A O 1
ATOM 700 N N . THR A 1 90 ? 3.248 -15.922 1.775 1 98.19 90 THR A N 1
ATOM 701 C CA . THR A 1 90 ? 2.68 -17.125 1.183 1 98.19 90 THR A CA 1
ATOM 702 C C . THR A 1 90 ? 1.816 -16.781 -0.028 1 98.19 90 THR A C 1
ATOM 704 O O . THR A 1 90 ? 1.331 -17.672 -0.728 1 98.19 90 THR A O 1
ATOM 707 N N . TYR A 1 91 ? 1.695 -15.492 -0.287 1 98.38 91 TYR A N 1
ATOM 708 C CA . TYR A 1 91 ? 0.714 -15.023 -1.263 1 98.38 91 TYR A CA 1
ATOM 709 C C . TYR A 1 91 ? 1.387 -14.242 -2.383 1 98.38 91 TYR A C 1
ATOM 711 O O . TYR A 1 91 ? 2.125 -13.289 -2.127 1 98.38 91 TYR A O 1
ATOM 719 N N . GLY A 1 92 ? 1.221 -14.633 -3.625 1 98.56 92 GLY A N 1
ATOM 720 C CA . GLY A 1 92 ? 1.656 -13.922 -4.82 1 98.56 92 GLY A CA 1
ATOM 721 C C . GLY A 1 92 ? 0.577 -13.82 -5.879 1 98.56 92 GLY A C 1
ATOM 722 O O . GLY A 1 92 ? -0.487 -14.43 -5.75 1 98.56 92 GLY A O 1
ATOM 723 N N . VAL A 1 93 ? 0.807 -13 -6.902 1 98.81 93 VAL A N 1
ATOM 724 C CA . VAL A 1 93 ? -0.183 -12.828 -7.961 1 98.81 93 VAL A CA 1
ATOM 725 C C . VAL A 1 93 ? 0.507 -12.852 -9.32 1 98.81 93 VAL A C 1
ATOM 727 O O . VAL A 1 93 ? 1.573 -12.258 -9.492 1 98.81 93 VAL A O 1
ATOM 730 N N . ASN A 1 94 ? -0.136 -13.578 -10.242 1 98.88 94 ASN A N 1
ATOM 731 C CA . ASN A 1 94 ? 0.319 -13.547 -11.625 1 98.88 94 ASN A CA 1
ATOM 732 C C . ASN A 1 94 ? -0.059 -12.234 -12.305 1 98.88 94 ASN A C 1
ATOM 734 O O . ASN A 1 94 ? -1.236 -11.867 -12.352 1 98.88 94 ASN A O 1
ATOM 738 N N . TYR A 1 95 ? 0.96 -11.594 -12.781 1 98.69 95 TYR A N 1
ATOM 739 C CA . TYR A 1 95 ? 0.773 -10.367 -13.555 1 98.69 95 TYR A CA 1
ATOM 740 C C . TYR A 1 95 ? 0.767 -10.664 -15.055 1 98.69 95 TYR A C 1
ATOM 742 O O . TYR A 1 95 ? 1.756 -10.414 -15.742 1 98.69 95 TYR A O 1
ATOM 750 N N . GLY A 1 96 ? -0.428 -11.227 -15.453 1 97 96 GLY A N 1
ATOM 751 C CA . GLY A 1 96 ? -0.652 -11.438 -16.875 1 97 96 GLY A CA 1
ATOM 752 C C . GLY A 1 96 ? -0.839 -10.148 -17.656 1 97 96 GLY A C 1
ATOM 753 O O . GLY A 1 96 ? -1.517 -9.227 -17.188 1 97 96 GLY A O 1
ATOM 754 N N . ARG A 1 97 ? -0.321 -10.141 -18.906 1 96.25 97 ARG A N 1
ATOM 755 C CA . ARG A 1 97 ? -0.293 -8.859 -19.609 1 96.25 97 ARG A CA 1
ATOM 756 C C . ARG A 1 97 ? -0.738 -9.008 -21.062 1 96.25 97 ARG A C 1
ATOM 758 O O . ARG A 1 97 ? -0.354 -8.219 -21.922 1 96.25 97 ARG A O 1
ATOM 765 N N . ILE A 1 98 ? -1.465 -10.055 -21.328 1 97.31 98 ILE A N 1
ATOM 766 C CA . ILE A 1 98 ? -2.053 -10.172 -22.672 1 97.31 98 ILE A CA 1
ATOM 767 C C . ILE A 1 98 ? -3.283 -9.273 -22.766 1 97.31 98 ILE A C 1
ATOM 769 O O . ILE A 1 98 ? -4.418 -9.758 -22.75 1 97.31 98 ILE A O 1
ATOM 773 N N . ALA A 1 99 ? -3.023 -8.023 -22.828 1 97.25 99 ALA A N 1
ATOM 774 C CA . ALA A 1 99 ? -4.004 -6.938 -22.766 1 97.25 99 ALA A CA 1
ATOM 775 C C . ALA A 1 99 ? -3.426 -5.641 -23.328 1 97.25 99 ALA A C 1
ATOM 777 O O . ALA A 1 99 ? -2.205 -5.48 -23.406 1 97.25 99 ALA A O 1
ATOM 778 N N . ASP A 1 100 ? -4.262 -4.734 -23.75 1 95.44 100 ASP A N 1
ATOM 779 C CA . ASP A 1 100 ? -3.816 -3.42 -24.219 1 95.44 100 ASP A CA 1
ATOM 780 C C . ASP A 1 100 ? -4.5 -2.303 -23.438 1 95.44 100 ASP A C 1
ATOM 782 O O . ASP A 1 100 ? -4.477 -1.143 -23.844 1 95.44 100 ASP A O 1
ATOM 786 N N . ASN A 1 101 ? -5.199 -2.654 -22.375 1 96.94 101 ASN A N 1
ATOM 787 C CA . ASN A 1 101 ? -5.984 -1.675 -21.641 1 96.94 101 ASN A CA 1
ATOM 788 C C . ASN A 1 101 ? -5.723 -1.769 -20.141 1 96.94 101 ASN A C 1
ATOM 790 O O . ASN A 1 101 ? -6.57 -1.377 -19.328 1 96.94 101 ASN A O 1
ATOM 794 N N . ILE A 1 102 ? -4.602 -2.393 -19.688 1 97.38 102 ILE A N 1
ATOM 795 C CA . ILE A 1 102 ? -4.281 -2.49 -18.281 1 97.38 102 ILE A CA 1
ATOM 796 C C . ILE A 1 102 ? -3.344 -1.355 -17.875 1 97.38 102 ILE A C 1
ATOM 798 O O . ILE A 1 102 ? -2.723 -0.725 -18.734 1 97.38 102 ILE A O 1
ATOM 802 N N . PRO A 1 103 ? -3.199 -1.048 -16.594 1 96.5 103 PRO A N 1
ATOM 803 C CA . PRO A 1 103 ? -2.377 0.069 -16.109 1 96.5 103 PRO A CA 1
ATOM 804 C C . PRO A 1 103 ? -0.896 -0.111 -16.438 1 96.5 103 PRO A C 1
ATOM 806 O O . PRO A 1 103 ? -0.426 -1.242 -16.594 1 96.5 103 PRO A O 1
ATOM 809 N N . GLN A 1 104 ? -0.207 1.013 -16.531 1 96.12 104 GLN A N 1
ATOM 810 C CA . GLN A 1 104 ? 1.241 0.979 -16.703 1 96.12 104 GLN A CA 1
ATOM 811 C C . GLN A 1 104 ? 1.925 0.334 -15.5 1 96.12 104 GLN A C 1
ATOM 813 O O . GLN A 1 104 ? 1.388 0.353 -14.391 1 96.12 104 GLN A O 1
ATOM 818 N N . PRO A 1 105 ? 3.09 -0.207 -15.719 1 97.62 105 PRO A N 1
ATOM 819 C CA . PRO A 1 105 ? 3.758 -0.98 -14.672 1 97.62 105 PRO A CA 1
ATOM 820 C C . PRO A 1 105 ? 3.961 -0.18 -13.391 1 97.62 105 PRO A C 1
ATOM 822 O O . PRO A 1 105 ? 3.859 -0.732 -12.289 1 97.62 105 PRO A O 1
ATOM 825 N N . GLU A 1 106 ? 4.238 1.129 -13.469 1 95.94 106 GLU A N 1
ATOM 826 C CA . GLU A 1 106 ? 4.438 1.935 -12.266 1 95.94 106 GLU A CA 1
ATOM 827 C C . GLU A 1 106 ? 3.174 1.97 -11.406 1 95.94 106 GLU A C 1
ATOM 829 O O . GLU A 1 106 ? 3.248 1.925 -10.18 1 95.94 106 GLU A O 1
ATOM 834 N N . SER A 1 107 ? 2.031 2.049 -12.047 1 97.31 107 SER A N 1
ATOM 835 C CA . SER A 1 107 ? 0.75 2.02 -11.352 1 97.31 107 SER A CA 1
ATOM 836 C C . SER A 1 107 ? 0.508 0.664 -10.695 1 97.31 107 SER A C 1
ATOM 838 O O . SER A 1 107 ? -0.104 0.584 -9.625 1 97.31 107 SER A O 1
ATOM 840 N N . VAL A 1 108 ? 0.992 -0.33 -11.344 1 98.44 108 VAL A N 1
ATOM 841 C CA . VAL A 1 108 ? 0.818 -1.682 -10.82 1 98.44 108 VAL A CA 1
ATOM 842 C C . VAL A 1 108 ? 1.639 -1.851 -9.539 1 98.44 108 VAL A C 1
ATOM 844 O O . VAL A 1 108 ? 1.188 -2.49 -8.586 1 98.44 108 VAL A O 1
ATOM 847 N N . VAL A 1 109 ? 2.836 -1.253 -9.547 1 98.31 109 VAL A N 1
ATOM 848 C CA . VAL A 1 109 ? 3.639 -1.271 -8.328 1 98.31 109 VAL A CA 1
ATOM 849 C C . VAL A 1 109 ? 2.854 -0.637 -7.18 1 98.31 109 VAL A C 1
ATOM 851 O O . VAL A 1 109 ? 2.801 -1.187 -6.078 1 98.31 109 VAL A O 1
ATOM 854 N N . THR A 1 110 ? 2.188 0.509 -7.438 1 97.88 110 THR A N 1
ATOM 855 C CA . THR A 1 110 ? 1.376 1.188 -6.434 1 97.88 110 THR A CA 1
ATOM 856 C C . THR A 1 110 ? 0.228 0.294 -5.973 1 97.88 110 THR A C 1
ATOM 858 O O . THR A 1 110 ? -0.03 0.177 -4.77 1 97.88 110 THR A O 1
ATOM 861 N N . LEU A 1 111 ? -0.392 -0.328 -6.891 1 98 111 LEU A N 1
ATOM 862 C CA . LEU A 1 111 ? -1.511 -1.22 -6.602 1 98 111 LEU A CA 1
ATOM 863 C C . LEU A 1 111 ? -1.066 -2.377 -5.715 1 98 111 LEU A C 1
ATOM 865 O O . LEU A 1 111 ? -1.746 -2.717 -4.742 1 98 111 LEU A O 1
ATOM 869 N N . MET A 1 112 ? 0.05 -2.955 -6.023 1 98.31 112 MET A N 1
ATOM 870 C CA . MET A 1 112 ? 0.568 -4.09 -5.266 1 98.31 112 MET A CA 1
ATOM 871 C C . MET A 1 112 ? 0.981 -3.668 -3.861 1 98.31 112 MET A C 1
ATOM 873 O O . MET A 1 112 ? 0.691 -4.363 -2.887 1 98.31 112 MET A O 1
ATOM 877 N N . LYS A 1 113 ? 1.622 -2.527 -3.744 1 97.19 113 LYS A N 1
ATOM 878 C CA . LYS A 1 113 ? 1.99 -2.018 -2.428 1 97.19 113 LYS A CA 1
ATOM 879 C C . LYS A 1 113 ? 0.754 -1.771 -1.567 1 97.19 113 LYS A C 1
ATOM 881 O O . LYS A 1 113 ? 0.724 -2.145 -0.393 1 97.19 113 LYS A O 1
ATOM 886 N N . ALA A 1 114 ? -0.256 -1.188 -2.197 1 97.12 114 ALA A N 1
ATOM 887 C CA . ALA A 1 114 ? -1.496 -0.904 -1.479 1 97.12 114 ALA A CA 1
ATOM 888 C C . ALA A 1 114 ? -2.156 -2.191 -0.997 1 97.12 114 ALA A C 1
ATOM 890 O O . ALA A 1 114 ? -2.787 -2.213 0.064 1 97.12 114 ALA A O 1
ATOM 891 N N . SER A 1 115 ? -1.989 -3.268 -1.769 1 96.62 115 SER A N 1
ATOM 892 C CA . SER A 1 115 ? -2.629 -4.551 -1.491 1 96.62 115 SER A CA 1
ATOM 893 C C . SER A 1 115 ? -1.729 -5.445 -0.649 1 96.62 115 SER A C 1
ATOM 895 O O . SER A 1 115 ? -2.096 -6.578 -0.328 1 96.62 115 SER A O 1
ATOM 897 N N . LYS A 1 116 ? -0.525 -5 -0.362 1 95.69 116 LYS A N 1
ATOM 898 C CA . LYS A 1 116 ? 0.478 -5.754 0.387 1 95.69 116 LYS A CA 1
ATOM 899 C C . LYS A 1 116 ? 0.812 -7.066 -0.309 1 95.69 116 LYS A C 1
ATOM 901 O O . LYS A 1 116 ? 0.939 -8.109 0.342 1 95.69 116 LYS A O 1
ATOM 906 N N . ILE A 1 117 ? 0.779 -7.004 -1.586 1 97.44 117 ILE A N 1
ATOM 907 C CA . ILE A 1 117 ? 1.225 -8.125 -2.406 1 97.44 117 ILE A CA 1
ATOM 908 C C . ILE A 1 117 ? 2.709 -7.973 -2.729 1 97.44 117 ILE A C 1
ATOM 910 O O . ILE A 1 117 ? 3.098 -7.07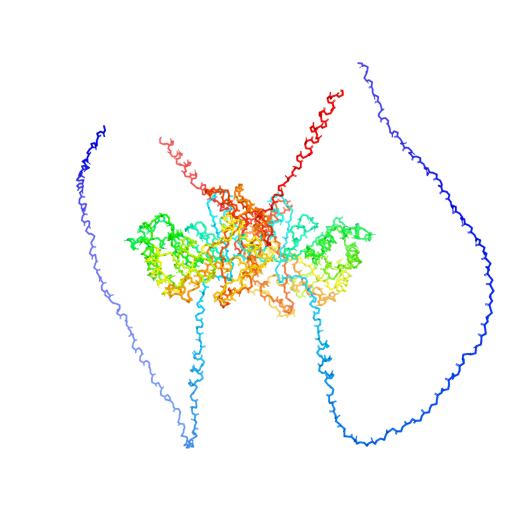 -3.477 1 97.44 117 ILE A O 1
ATOM 914 N N . MET A 1 118 ? 3.543 -8.922 -2.266 1 97.94 118 MET A N 1
ATOM 915 C CA . MET A 1 118 ? 4.988 -8.711 -2.344 1 97.94 118 MET A CA 1
ATOM 916 C C . MET A 1 118 ? 5.633 -9.727 -3.283 1 97.94 118 MET A C 1
ATOM 918 O O . MET A 1 118 ? 6.859 -9.82 -3.352 1 97.94 118 MET A O 1
ATOM 922 N N . ASN A 1 119 ? 4.789 -10.57 -3.979 1 98.56 119 ASN A N 1
ATOM 923 C CA . ASN A 1 119 ? 5.266 -11.555 -4.945 1 98.56 119 ASN A CA 1
ATOM 924 C C . ASN A 1 119 ? 4.469 -11.492 -6.246 1 98.56 119 ASN A C 1
ATOM 926 O O . ASN A 1 119 ? 3.236 -11.469 -6.227 1 98.56 119 ASN A O 1
ATOM 930 N N . THR A 1 120 ? 5.227 -11.406 -7.352 1 98.75 120 THR A N 1
ATOM 931 C CA . THR A 1 120 ? 4.52 -11.469 -8.625 1 98.75 120 THR A CA 1
ATOM 932 C C . THR A 1 120 ? 5.273 -12.344 -9.625 1 98.75 120 THR A C 1
ATOM 934 O O . THR A 1 120 ? 6.477 -12.578 -9.469 1 98.75 120 THR A O 1
ATOM 937 N N . ARG A 1 121 ? 4.512 -12.875 -10.531 1 98.62 121 ARG A N 1
ATOM 938 C CA . ARG A 1 121 ? 5.035 -13.656 -11.648 1 98.62 121 ARG A CA 1
ATOM 939 C C . ARG A 1 121 ? 4.539 -13.102 -12.984 1 98.62 121 ARG A C 1
ATOM 941 O O . ARG A 1 121 ? 3.342 -12.883 -13.164 1 98.62 121 ARG A O 1
ATOM 948 N N . ILE A 1 122 ? 5.52 -12.789 -13.812 1 98.62 122 ILE A N 1
ATOM 949 C CA . ILE A 1 122 ? 5.16 -12.43 -15.18 1 98.62 122 ILE A CA 1
ATOM 950 C C . ILE A 1 122 ? 5.598 -13.547 -16.125 1 98.62 122 ILE A C 1
ATOM 952 O O . ILE A 1 122 ? 6.352 -14.438 -15.742 1 98.62 122 ILE A O 1
ATOM 956 N N . PHE A 1 123 ? 5.141 -13.508 -17.359 1 98.19 123 PHE A N 1
ATOM 957 C CA . PHE A 1 123 ? 5.312 -14.641 -18.266 1 98.19 123 PHE A CA 1
ATOM 958 C C . PHE A 1 123 ? 6.363 -14.328 -19.328 1 98.19 123 PHE A C 1
ATOM 960 O O . PHE A 1 123 ? 6.578 -15.125 -20.25 1 98.19 123 PHE A O 1
ATOM 967 N N . ASP A 1 124 ? 6.965 -13.164 -19.188 1 98.06 124 ASP A N 1
ATOM 968 C CA . ASP A 1 124 ? 8.062 -12.688 -20.031 1 98.06 124 ASP A CA 1
ATOM 969 C C . ASP A 1 124 ? 9.141 -12.008 -19.188 1 98.06 124 ASP A C 1
ATOM 971 O O . ASP A 1 124 ? 9.289 -12.312 -18 1 98.06 124 ASP A O 1
ATOM 975 N N . ALA A 1 125 ? 9.961 -11.312 -19.828 1 98.5 125 ALA A N 1
ATOM 976 C CA . ALA A 1 125 ? 10.984 -10.508 -19.156 1 98.5 125 ALA A CA 1
ATOM 977 C C . ALA A 1 125 ? 10.898 -9.047 -19.578 1 98.5 125 ALA A C 1
ATOM 979 O O . ALA A 1 125 ? 11.914 -8.43 -19.906 1 98.5 125 ALA A O 1
ATOM 980 N N . ASP A 1 126 ? 9.695 -8.516 -19.5 1 98.44 126 ASP A N 1
ATOM 981 C CA . ASP A 1 126 ? 9.445 -7.168 -20 1 98.44 126 ASP A CA 1
ATOM 982 C C . ASP A 1 126 ? 10.281 -6.141 -19.234 1 98.44 126 ASP A C 1
ATOM 984 O O . ASP A 1 126 ? 10.18 -6.023 -18.016 1 98.44 126 ASP A O 1
ATOM 988 N N . HIS A 1 127 ? 11.016 -5.348 -19.969 1 98.38 127 HIS A N 1
ATOM 989 C CA . HIS A 1 127 ? 11.969 -4.422 -19.359 1 98.38 127 HIS A CA 1
ATOM 990 C C . HIS A 1 127 ? 11.242 -3.244 -18.703 1 98.38 127 HIS A C 1
ATOM 992 O O . HIS A 1 127 ? 11.727 -2.682 -17.719 1 98.38 127 HIS A O 1
ATOM 998 N N . GLU A 1 128 ? 10.07 -2.861 -19.219 1 97.31 128 GLU A N 1
ATOM 999 C CA . GLU A 1 128 ? 9.32 -1.777 -18.594 1 97.31 128 GLU A CA 1
ATOM 1000 C C . GLU A 1 128 ? 8.812 -2.184 -17.219 1 97.31 128 GLU A C 1
ATOM 1002 O O . GLU A 1 128 ? 8.828 -1.378 -16.281 1 97.31 128 GLU A O 1
ATOM 1007 N N . VAL A 1 129 ? 8.383 -3.416 -17.141 1 98.56 129 VAL A N 1
ATOM 1008 C CA . VAL A 1 129 ? 7.945 -3.934 -15.844 1 98.56 129 VAL A CA 1
ATOM 1009 C C . VAL A 1 129 ? 9.125 -3.994 -14.883 1 98.56 129 VAL A C 1
ATOM 1011 O O . VAL A 1 129 ? 9.039 -3.52 -13.742 1 98.56 129 VAL A O 1
ATOM 1014 N N . LEU A 1 130 ? 10.25 -4.539 -15.359 1 98.75 130 LEU A N 1
ATOM 1015 C CA . LEU A 1 130 ? 11.422 -4.703 -14.5 1 98.75 130 LEU A CA 1
ATOM 1016 C C . LEU A 1 130 ? 11.945 -3.354 -14.031 1 98.75 130 LEU A C 1
ATOM 1018 O O . LEU A 1 130 ? 12.359 -3.211 -12.875 1 98.75 130 LEU A O 1
ATOM 1022 N N . LYS A 1 131 ? 11.883 -2.352 -14.867 1 97.75 131 LYS A N 1
ATOM 1023 C CA . LYS A 1 131 ? 12.297 -1.003 -14.484 1 97.75 131 LYS A CA 1
ATOM 1024 C C . LYS A 1 131 ? 11.352 -0.422 -13.438 1 97.75 131 LYS A C 1
ATOM 1026 O O . LYS A 1 131 ? 11.797 0.182 -12.461 1 97.75 131 LYS A O 1
ATOM 1031 N N . ALA A 1 132 ? 10.086 -0.609 -13.617 1 97.44 132 ALA A N 1
ATOM 1032 C CA . ALA A 1 132 ? 9.094 -0.069 -12.688 1 97.44 132 ALA A CA 1
ATOM 1033 C C . ALA A 1 132 ? 9.227 -0.709 -11.305 1 97.44 132 ALA A C 1
ATOM 1035 O O . ALA A 1 132 ? 8.961 -0.067 -10.289 1 97.44 132 ALA A O 1
ATOM 1036 N N . PHE A 1 133 ? 9.672 -1.947 -11.25 1 98.25 133 PHE A N 1
ATOM 1037 C CA . PHE A 1 133 ? 9.703 -2.703 -10 1 98.25 133 PHE A CA 1
ATOM 1038 C C . PHE A 1 133 ? 11 -2.443 -9.242 1 98.25 133 PHE A C 1
ATOM 1040 O O . PHE A 1 133 ? 11.172 -2.906 -8.117 1 98.25 133 PHE A O 1
ATOM 1047 N N . LYS A 1 134 ? 11.914 -1.716 -9.859 1 97.81 134 LYS A N 1
ATOM 1048 C CA . LYS A 1 134 ? 13.18 -1.39 -9.203 1 97.81 134 LYS A CA 1
ATOM 1049 C C . LYS A 1 134 ? 12.938 -0.667 -7.883 1 97.81 134 LYS A C 1
ATOM 1051 O O . LYS A 1 134 ? 12.188 0.31 -7.828 1 97.81 134 LYS A O 1
ATOM 1056 N N . GLY A 1 135 ? 13.516 -1.197 -6.828 1 96 135 GLY A N 1
ATOM 1057 C CA . GLY A 1 135 ? 13.461 -0.555 -5.523 1 96 135 GLY A CA 1
ATOM 1058 C C . GLY A 1 135 ? 12.125 -0.738 -4.828 1 96 135 GLY A C 1
ATOM 1059 O O . GLY A 1 135 ? 11.914 -0.221 -3.729 1 96 135 GLY A O 1
ATOM 1060 N N . SER A 1 136 ? 11.203 -1.51 -5.41 1 96.38 136 SER A N 1
ATOM 1061 C CA . SER A 1 136 ? 9.859 -1.638 -4.855 1 96.38 136 SER A CA 1
ATOM 1062 C C . SER A 1 136 ? 9.828 -2.629 -3.699 1 96.38 136 SER A C 1
ATOM 1064 O O . SER A 1 136 ? 8.883 -2.641 -2.908 1 96.38 136 SER A O 1
ATOM 1066 N N . GLY A 1 137 ? 10.781 -3.502 -3.65 1 95.75 137 GLY A N 1
ATOM 1067 C CA . GLY A 1 137 ? 10.789 -4.566 -2.66 1 95.75 137 GLY A CA 1
ATOM 1068 C C . GLY A 1 137 ? 9.938 -5.754 -3.057 1 95.75 137 GLY A C 1
ATOM 1069 O O . GLY A 1 137 ? 9.891 -6.762 -2.344 1 95.75 137 GLY A O 1
ATOM 1070 N N . ILE A 1 138 ? 9.281 -5.684 -4.18 1 98.19 138 ILE A N 1
ATOM 1071 C CA . ILE A 1 138 ? 8.422 -6.762 -4.66 1 98.19 138 ILE A CA 1
ATOM 1072 C C . ILE A 1 138 ? 9.266 -7.801 -5.395 1 98.19 138 ILE A C 1
ATOM 1074 O O . ILE A 1 138 ? 10.07 -7.457 -6.258 1 98.19 138 ILE A O 1
ATOM 1078 N N . GLU A 1 139 ? 9.109 -9.062 -5.012 1 98.56 139 GLU A N 1
ATOM 1079 C CA . GLU A 1 139 ? 9.797 -10.164 -5.68 1 98.56 139 GLU A CA 1
ATOM 1080 C C . GLU A 1 139 ? 9.102 -10.531 -6.992 1 98.56 139 GLU A C 1
ATOM 1082 O O . GLU A 1 139 ? 7.875 -10.586 -7.055 1 98.56 139 GLU A O 1
ATOM 1087 N N . ILE A 1 140 ? 9.945 -10.719 -8.016 1 98.69 140 ILE A N 1
ATOM 1088 C CA . ILE A 1 140 ? 9.344 -10.977 -9.32 1 98.69 140 ILE A CA 1
ATOM 1089 C C . ILE A 1 140 ? 9.977 -12.219 -9.938 1 98.69 140 ILE A C 1
ATOM 1091 O O . ILE A 1 140 ? 11.203 -12.344 -9.977 1 98.69 140 ILE A O 1
ATOM 1095 N N . MET A 1 141 ? 9.18 -13.211 -10.297 1 98.69 141 MET A N 1
ATOM 1096 C CA . MET A 1 141 ? 9.555 -14.312 -11.18 1 98.69 141 MET A CA 1
ATOM 1097 C C . MET A 1 141 ? 9.281 -13.961 -12.633 1 98.69 141 MET A C 1
ATOM 1099 O O . MET A 1 141 ? 8.148 -13.609 -12.992 1 98.69 141 MET A O 1
ATOM 1103 N N . ILE A 1 142 ? 10.336 -14.023 -13.422 1 98.81 142 ILE A N 1
ATOM 1104 C CA . ILE A 1 142 ? 10.148 -13.703 -14.836 1 98.81 142 ILE A CA 1
ATOM 1105 C C . ILE A 1 142 ? 10.023 -14.992 -15.641 1 98.81 142 ILE A C 1
ATOM 1107 O O . ILE A 1 142 ? 10.211 -16.094 -15.102 1 98.81 142 ILE A O 1
ATOM 1111 N N . GLY A 1 143 ? 9.648 -14.852 -16.953 1 98.81 143 GLY A N 1
ATOM 1112 C CA . GLY A 1 143 ? 9.406 -16.031 -17.766 1 98.81 143 GLY A CA 1
ATOM 1113 C C . GLY A 1 143 ? 10.25 -16.062 -19.031 1 98.81 143 GLY A C 1
ATOM 1114 O O . GLY A 1 143 ? 10.461 -15.039 -19.672 1 98.81 143 GLY A O 1
ATOM 1115 N N . LEU A 1 144 ? 10.844 -17.188 -19.266 1 98.69 144 LEU A N 1
ATOM 1116 C CA . LEU A 1 144 ? 11.367 -17.531 -20.578 1 98.69 144 LEU A CA 1
ATOM 1117 C C . LEU A 1 144 ? 10.328 -18.266 -21.406 1 98.69 144 LEU A C 1
ATOM 1119 O O . LEU A 1 144 ? 10.016 -19.438 -21.125 1 98.69 144 LEU A O 1
ATOM 1123 N N . GLY A 1 145 ? 9.883 -17.656 -22.438 1 97.44 145 GLY A N 1
ATOM 1124 C CA . GLY A 1 145 ? 8.758 -18.156 -23.219 1 97.44 145 GLY A CA 1
ATOM 1125 C C . GLY A 1 145 ? 9.047 -19.469 -23.922 1 97.44 145 GLY A C 1
ATOM 1126 O O . GLY A 1 145 ? 10.203 -19.766 -24.234 1 97.44 145 GLY A O 1
ATOM 1127 N N . ASN A 1 146 ? 7.969 -20.219 -24.234 1 97.81 146 ASN A N 1
ATOM 1128 C CA . ASN A 1 146 ? 8.086 -21.516 -24.875 1 97.81 146 ASN A CA 1
ATOM 1129 C C . ASN A 1 146 ? 8.805 -21.422 -26.219 1 97.81 146 ASN A C 1
ATOM 1131 O O . ASN A 1 146 ? 9.523 -22.344 -26.609 1 97.81 146 ASN A O 1
ATOM 1135 N N . GLU A 1 147 ? 8.641 -20.281 -26.875 1 95.75 147 GLU A N 1
ATOM 1136 C CA . GLU A 1 147 ? 9.172 -20.062 -28.219 1 95.75 147 GLU A CA 1
ATOM 1137 C C . GLU A 1 147 ? 10.695 -20.047 -28.203 1 95.75 147 GLU A C 1
ATOM 1139 O O . GLU A 1 147 ? 11.336 -20.234 -29.25 1 95.75 147 GLU A O 1
ATOM 1144 N N . PHE A 1 148 ? 11.266 -19.891 -27.062 1 97.44 148 PHE A N 1
ATOM 1145 C CA . PHE A 1 148 ? 12.719 -19.734 -27 1 97.44 148 PHE A CA 1
ATOM 1146 C C . PHE A 1 148 ? 13.375 -21.062 -26.609 1 97.44 148 PHE A C 1
ATOM 1148 O O . PHE A 1 148 ? 14.602 -21.188 -26.672 1 97.44 148 PHE A O 1
ATOM 1155 N N . LEU A 1 149 ? 12.625 -22.078 -26.188 1 98.25 149 LEU A N 1
ATOM 1156 C CA . LEU A 1 149 ? 13.148 -23.266 -25.516 1 98.25 149 LEU A CA 1
ATOM 1157 C C . LEU A 1 149 ? 14.125 -24.016 -26.422 1 98.25 149 LEU A C 1
ATOM 1159 O O . LEU A 1 149 ? 15.211 -24.406 -26 1 98.25 149 LEU A O 1
ATOM 1163 N N . THR A 1 150 ? 13.742 -24.219 -27.656 1 97.88 150 THR A N 1
ATOM 1164 C CA . THR A 1 150 ? 14.578 -24.984 -28.578 1 97.88 150 THR A CA 1
ATOM 1165 C C . THR A 1 150 ? 15.922 -24.312 -28.781 1 97.88 150 THR A C 1
ATOM 1167 O O . THR A 1 150 ? 16.969 -24.938 -28.656 1 97.88 150 THR A O 1
ATOM 1170 N N . ASP A 1 151 ? 15.867 -23.031 -29.047 1 97.38 151 ASP A N 1
ATOM 1171 C CA . ASP A 1 151 ? 17.094 -22.266 -29.297 1 97.38 151 ASP A CA 1
ATOM 1172 C C . ASP A 1 151 ? 17.984 -22.25 -28.062 1 97.38 151 ASP A C 1
ATOM 1174 O O . ASP A 1 151 ? 19.203 -22.438 -28.156 1 97.38 151 ASP A O 1
ATOM 1178 N N . ILE A 1 152 ? 17.422 -22 -26.891 1 98.31 152 ILE A N 1
ATOM 1179 C CA . ILE A 1 152 ? 18.156 -21.906 -25.625 1 98.31 152 ILE A CA 1
ATOM 1180 C C . ILE A 1 152 ? 18.766 -23.266 -25.297 1 98.31 152 ILE A C 1
ATOM 1182 O O . ILE A 1 152 ? 19.859 -23.328 -24.719 1 98.31 152 ILE A O 1
ATOM 1186 N N . SER A 1 153 ? 18.156 -24.344 -25.641 1 98.06 153 SER A N 1
ATOM 1187 C CA . SER A 1 153 ? 18.578 -25.688 -25.297 1 98.06 153 SER A CA 1
ATOM 1188 C C . SER A 1 153 ? 19.828 -26.094 -26.078 1 98.06 153 SER A C 1
ATOM 1190 O O . SER A 1 153 ? 20.672 -26.844 -25.578 1 98.06 153 SER A O 1
ATOM 1192 N N . ILE A 1 154 ? 20.016 -25.641 -27.312 1 95.94 154 ILE A N 1
ATOM 1193 C CA . ILE A 1 154 ? 21.062 -26.156 -28.172 1 95.94 154 ILE A CA 1
ATOM 1194 C C . ILE A 1 154 ? 22.297 -25.25 -28.094 1 95.94 154 ILE A C 1
ATOM 1196 O O . ILE A 1 154 ? 23.391 -25.625 -28.516 1 95.94 154 ILE A O 1
ATOM 1200 N N . ASN A 1 155 ? 22.078 -24.016 -27.562 1 93.5 155 ASN A N 1
ATOM 1201 C CA . ASN A 1 155 ? 23.172 -23.047 -27.594 1 93.5 155 ASN A CA 1
ATOM 1202 C C . ASN A 1 155 ? 23.344 -22.344 -26.25 1 93.5 155 ASN A C 1
ATOM 1204 O O . ASN A 1 155 ? 22.594 -21.438 -25.922 1 93.5 155 ASN A O 1
ATOM 1208 N N . GLU A 1 156 ? 24.391 -22.641 -25.641 1 96.06 156 GLU A N 1
ATOM 1209 C CA . GLU A 1 156 ? 24.688 -22.047 -24.328 1 96.06 156 GLU A CA 1
ATOM 1210 C C . GLU A 1 156 ? 24.891 -20.531 -24.438 1 96.06 156 GLU A C 1
ATOM 1212 O O . GLU A 1 156 ? 24.547 -19.797 -23.516 1 96.06 156 GLU A O 1
ATOM 1217 N N . ASP A 1 157 ? 25.344 -20.125 -25.531 1 97.38 157 ASP A N 1
ATOM 1218 C CA . ASP A 1 157 ? 25.578 -18.703 -25.734 1 97.38 157 ASP A CA 1
ATOM 1219 C C . ASP A 1 157 ? 24.25 -17.938 -25.797 1 97.38 157 ASP A C 1
ATOM 1221 O O . ASP A 1 157 ? 24.172 -16.797 -25.359 1 97.38 157 ASP A O 1
ATOM 1225 N N . ARG A 1 158 ? 23.312 -18.594 -26.344 1 97.56 158 ARG A N 1
ATOM 1226 C CA . ARG A 1 158 ? 22 -17.953 -26.406 1 97.56 158 ARG A CA 1
ATOM 1227 C C . ARG A 1 158 ? 21.406 -17.781 -25.016 1 97.56 158 ARG A C 1
ATOM 1229 O O . ARG A 1 158 ? 20.812 -16.75 -24.719 1 97.56 158 ARG A O 1
ATOM 1236 N N . ALA A 1 159 ? 21.562 -18.812 -24.203 1 98.44 159 ALA A N 1
ATOM 1237 C CA . ALA A 1 159 ? 21.125 -18.703 -22.797 1 98.44 159 ALA A CA 1
ATOM 1238 C C . ALA A 1 159 ? 21.875 -17.594 -22.078 1 98.44 159 ALA A C 1
ATOM 1240 O O . ALA A 1 159 ? 21.281 -16.781 -21.391 1 98.44 159 ALA A O 1
ATOM 1241 N N . MET A 1 160 ? 23.188 -17.578 -22.297 1 98.56 160 MET A N 1
ATOM 1242 C CA . MET A 1 160 ? 24.031 -16.547 -21.688 1 98.56 160 MET A CA 1
ATOM 1243 C C . MET A 1 160 ? 23.578 -15.148 -22.125 1 98.56 160 MET A C 1
ATOM 1245 O O . MET A 1 160 ? 23.406 -14.266 -21.281 1 98.56 160 MET A O 1
ATOM 1249 N N . ASN A 1 161 ? 23.375 -14.984 -23.406 1 98.5 161 ASN A N 1
ATOM 1250 C CA . ASN A 1 161 ? 22.938 -13.695 -23.938 1 98.5 161 ASN A CA 1
ATOM 1251 C C . ASN A 1 161 ? 21.594 -13.281 -23.359 1 98.5 161 ASN A C 1
ATOM 1253 O O . ASN A 1 161 ? 21.391 -12.117 -23.016 1 98.5 161 ASN A O 1
ATOM 1257 N N . TRP A 1 162 ? 20.688 -14.211 -23.281 1 98.62 162 TRP A N 1
ATOM 1258 C CA . TRP A 1 162 ? 19.359 -13.914 -22.75 1 98.62 162 TRP A CA 1
ATOM 1259 C C . TRP A 1 162 ? 19.453 -13.445 -21.297 1 98.62 162 TRP A C 1
ATOM 1261 O O . TRP A 1 162 ? 18.812 -12.469 -20.922 1 98.62 162 TRP A O 1
ATOM 1271 N N . VAL A 1 163 ? 20.234 -14.102 -20.453 1 98.88 163 VAL A N 1
ATOM 1272 C CA . VAL A 1 163 ? 20.391 -13.758 -19.047 1 98.88 163 VAL A CA 1
ATOM 1273 C C . VAL A 1 163 ? 21.094 -12.406 -18.906 1 98.88 163 VAL A C 1
ATOM 1275 O O . VAL A 1 163 ? 20.703 -11.586 -18.078 1 98.88 163 VAL A O 1
ATOM 1278 N N . LYS A 1 164 ? 22.031 -12.133 -19.703 1 98.69 164 LYS A N 1
ATOM 1279 C CA . LYS A 1 164 ? 22.734 -10.852 -19.688 1 98.69 164 LYS A CA 1
ATOM 1280 C C . LYS A 1 164 ? 21.812 -9.703 -20.062 1 98.69 164 LYS A C 1
ATOM 1282 O O . LYS A 1 164 ? 21.969 -8.586 -19.562 1 98.69 164 LYS A O 1
ATOM 1287 N N . GLU A 1 165 ? 20.906 -10.055 -20.906 1 98.56 165 GLU A N 1
ATOM 1288 C CA . GLU A 1 165 ? 20 -9.016 -21.406 1 98.56 165 GLU A CA 1
ATOM 1289 C C . GLU A 1 165 ? 18.859 -8.781 -20.438 1 98.56 165 GLU A C 1
ATOM 1291 O O . GLU A 1 165 ? 18.438 -7.637 -2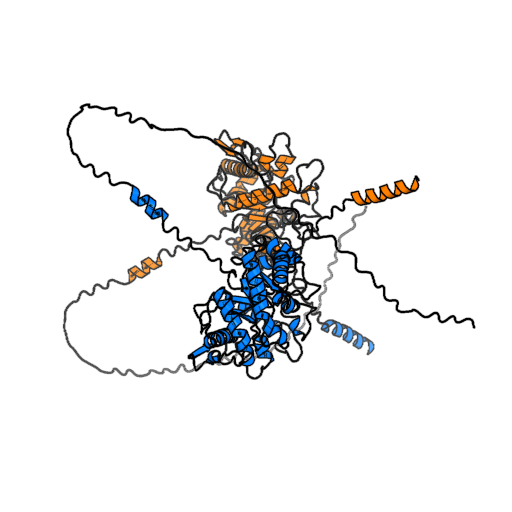0.219 1 98.56 165 GLU A O 1
ATOM 1296 N N . ASN A 1 166 ? 18.328 -9.852 -19.875 1 98.81 166 ASN A N 1
ATOM 1297 C CA . ASN A 1 166 ? 17.031 -9.766 -19.219 1 98.81 166 ASN A CA 1
ATOM 1298 C C . ASN A 1 166 ? 17.141 -9.891 -17.703 1 98.81 166 ASN A C 1
ATOM 1300 O O . ASN A 1 166 ? 16.188 -9.609 -16.984 1 98.81 166 ASN A O 1
ATOM 1304 N N . VAL A 1 167 ? 18.328 -10.273 -17.172 1 98.88 167 VAL A N 1
ATOM 1305 C CA . VAL A 1 167 ? 18.453 -10.508 -15.734 1 98.88 167 VAL A CA 1
ATOM 1306 C C . VAL A 1 167 ? 19.578 -9.648 -15.172 1 98.88 167 VAL A C 1
ATOM 1308 O O . VAL A 1 167 ? 19.344 -8.828 -14.273 1 98.88 167 VAL A O 1
ATOM 1311 N N . GLU A 1 168 ? 20.719 -9.695 -15.664 1 98.62 168 GLU A N 1
ATOM 1312 C CA . GLU A 1 168 ? 21.938 -9.117 -15.109 1 98.62 168 GLU A CA 1
ATOM 1313 C C . GLU A 1 168 ? 21.781 -7.609 -14.906 1 98.62 168 GLU A C 1
ATOM 1315 O O . GLU A 1 168 ? 22.188 -7.074 -13.867 1 98.62 168 GLU A O 1
ATOM 1320 N N . PRO A 1 169 ? 21.172 -6.891 -15.859 1 98.5 169 PRO A N 1
ATOM 1321 C CA . PRO A 1 169 ? 21.109 -5.438 -15.688 1 98.5 169 PRO A CA 1
ATOM 1322 C C . PRO A 1 169 ? 20.156 -5.016 -14.57 1 98.5 169 PRO A C 1
ATOM 1324 O O . PRO A 1 169 ? 20.188 -3.869 -14.117 1 98.5 169 PRO A O 1
ATOM 1327 N N . PHE A 1 170 ? 19.312 -5.887 -14.156 1 98.62 170 PHE A N 1
ATOM 1328 C CA . PHE A 1 170 ? 18.219 -5.504 -13.258 1 98.62 170 PHE A CA 1
ATOM 1329 C C . PHE A 1 170 ? 18.516 -5.961 -11.836 1 98.62 170 PHE A C 1
ATOM 1331 O O . PHE A 1 170 ? 17.984 -5.395 -10.875 1 98.62 170 PHE A O 1
ATOM 1338 N N . VAL A 1 171 ? 19.359 -6.945 -11.656 1 97.94 171 VAL A N 1
ATOM 1339 C CA . VAL A 1 171 ? 19.719 -7.469 -10.336 1 97.94 171 VAL A CA 1
ATOM 1340 C C . VAL A 1 171 ? 20.953 -6.738 -9.812 1 97.94 171 VAL A C 1
ATOM 1342 O O . VAL A 1 171 ? 21.953 -6.617 -10.508 1 97.94 171 VAL A O 1
ATOM 1345 N N . PRO A 1 172 ? 20.891 -6.172 -8.594 1 96.5 172 PRO A N 1
ATOM 1346 C CA . PRO A 1 172 ? 19.922 -6.465 -7.531 1 96.5 172 PRO A CA 1
ATOM 1347 C C . PRO A 1 172 ? 18.828 -5.41 -7.426 1 96.5 172 PRO A C 1
ATOM 1349 O O . PRO A 1 172 ? 17.953 -5.508 -6.562 1 96.5 172 PRO A O 1
ATOM 1352 N N . GLY A 1 173 ? 18.844 -4.402 -8.32 1 97.31 173 GLY A N 1
ATOM 1353 C CA . GLY A 1 173 ? 17.859 -3.334 -8.188 1 97.31 173 GLY A CA 1
ATOM 1354 C C . GLY A 1 173 ? 16.438 -3.836 -8.18 1 97.31 173 GLY A C 1
ATOM 1355 O O . GLY A 1 173 ? 15.617 -3.4 -7.363 1 97.31 173 GLY A O 1
ATOM 1356 N N . THR A 1 174 ? 16.094 -4.629 -9.117 1 98.38 174 THR A N 1
ATOM 1357 C CA . THR A 1 174 ? 14.844 -5.375 -9.156 1 98.38 174 THR A CA 1
ATOM 1358 C C . THR A 1 174 ? 15.023 -6.766 -8.555 1 98.38 174 THR A C 1
ATOM 1360 O O . THR A 1 174 ? 15.992 -7.461 -8.867 1 98.38 174 THR A O 1
ATOM 1363 N N . ARG A 1 175 ? 14.156 -7.16 -7.703 1 98.25 175 ARG A N 1
ATOM 1364 C CA . ARG A 1 175 ? 14.289 -8.43 -6.992 1 98.25 175 ARG A CA 1
ATOM 1365 C C . ARG A 1 175 ? 13.773 -9.586 -7.84 1 98.25 175 ARG A C 1
ATOM 1367 O O . ARG A 1 175 ? 12.766 -10.211 -7.496 1 98.25 175 ARG A O 1
ATOM 1374 N N . ILE A 1 176 ? 14.508 -9.875 -8.828 1 98.69 176 ILE A N 1
ATOM 1375 C CA . ILE A 1 176 ? 14.219 -11.078 -9.602 1 98.69 176 ILE A CA 1
ATOM 1376 C C . ILE A 1 176 ? 14.641 -12.312 -8.805 1 98.69 176 ILE A C 1
ATOM 1378 O O . ILE A 1 176 ? 15.82 -12.5 -8.516 1 98.69 176 ILE A O 1
ATOM 1382 N N . VAL A 1 177 ? 13.656 -13.133 -8.555 1 98.31 177 VAL A N 1
ATOM 1383 C CA . VAL A 1 177 ? 13.969 -14.227 -7.645 1 98.31 177 VAL A CA 1
ATOM 1384 C C . VAL A 1 177 ? 13.953 -15.547 -8.414 1 98.31 177 VAL A C 1
ATOM 1386 O O . VAL A 1 177 ? 14.438 -16.562 -7.914 1 98.31 177 VAL A O 1
ATOM 1389 N N . GLY A 1 178 ? 13.406 -15.5 -9.633 1 98.5 178 GLY A N 1
ATOM 1390 C CA . GLY A 1 178 ? 13.344 -16.734 -10.391 1 98.5 178 GLY A CA 1
ATOM 1391 C C . GLY A 1 178 ? 13.078 -16.516 -11.875 1 98.5 178 GLY A C 1
ATOM 1392 O O . GLY A 1 178 ? 12.609 -15.453 -12.273 1 98.5 178 GLY A O 1
ATOM 1393 N N . ILE A 1 179 ? 13.492 -17.5 -12.617 1 98.88 179 ILE A N 1
ATOM 1394 C CA . ILE A 1 179 ? 13.156 -17.625 -14.039 1 98.88 179 ILE A CA 1
ATOM 1395 C C . ILE A 1 179 ? 12.336 -18.891 -14.266 1 98.88 179 ILE A C 1
ATOM 1397 O O . ILE A 1 179 ? 12.812 -20 -14.023 1 98.88 179 ILE A O 1
ATOM 1401 N N . ALA A 1 180 ? 11.125 -18.688 -14.68 1 98.88 180 ALA A N 1
ATOM 1402 C CA . ALA A 1 180 ? 10.344 -19.828 -15.164 1 98.88 180 ALA A CA 1
ATOM 1403 C C . ALA A 1 180 ? 10.695 -20.156 -16.609 1 98.88 180 ALA A C 1
ATOM 1405 O O . ALA A 1 180 ? 10.344 -19.406 -17.531 1 98.88 180 ALA A O 1
ATOM 1406 N N . VAL A 1 181 ? 11.359 -21.266 -16.781 1 98.88 181 VAL A N 1
ATOM 1407 C CA . VAL A 1 181 ? 11.75 -21.688 -18.125 1 98.88 181 VAL A CA 1
ATOM 1408 C C . VAL A 1 181 ? 10.625 -22.516 -18.75 1 98.88 181 VAL A C 1
ATOM 1410 O O . VAL A 1 181 ? 10.438 -23.688 -18.406 1 98.88 181 VAL A O 1
ATOM 1413 N N . GLY A 1 182 ? 9.961 -21.859 -19.656 1 98.38 182 GLY A N 1
ATOM 1414 C CA . GLY A 1 182 ? 8.773 -22.484 -20.234 1 98.38 182 GLY A CA 1
ATOM 1415 C C . GLY A 1 182 ? 7.59 -22.5 -19.281 1 98.38 182 GLY A C 1
ATOM 1416 O O . GLY A 1 182 ? 7.738 -22.234 -18.094 1 98.38 182 GLY A O 1
ATOM 1417 N N . ASN A 1 183 ? 6.457 -22.719 -19.828 1 98.19 183 ASN A N 1
ATOM 1418 C CA . ASN A 1 183 ? 5.199 -22.859 -19.109 1 98.19 183 ASN A CA 1
ATOM 1419 C C . ASN A 1 183 ? 4.355 -24 -19.656 1 98.19 183 ASN A C 1
ATOM 1421 O O . ASN A 1 183 ? 4.016 -24.016 -20.844 1 98.19 183 ASN A O 1
ATOM 1425 N N . GLU A 1 184 ? 4.152 -24.984 -18.766 1 97.94 184 GLU A N 1
ATOM 1426 C CA . GLU A 1 184 ? 3.285 -26.125 -19.094 1 97.94 184 GLU A CA 1
ATOM 1427 C C . GLU A 1 184 ? 3.799 -26.875 -20.312 1 97.94 184 GLU A C 1
ATOM 1429 O O . GLU A 1 184 ? 3.041 -27.156 -21.25 1 97.94 184 GLU A O 1
ATOM 1434 N N . ILE A 1 185 ? 5.043 -27.234 -20.234 1 98.62 185 ILE A N 1
ATOM 1435 C CA . ILE A 1 185 ? 5.699 -27.875 -21.375 1 98.62 185 ILE A CA 1
ATOM 1436 C C . ILE A 1 185 ? 5.383 -29.359 -21.359 1 98.62 185 ILE A C 1
ATOM 1438 O O . ILE A 1 185 ? 4.801 -29.891 -22.312 1 98.62 185 ILE A O 1
ATOM 1442 N N . LEU A 1 186 ? 5.734 -30.047 -20.25 1 98.5 186 LEU A N 1
ATOM 1443 C CA . LEU A 1 186 ? 5.512 -31.484 -20.172 1 98.5 186 LEU A CA 1
ATOM 1444 C C . LEU A 1 186 ? 4.023 -31.797 -20.047 1 98.5 186 LEU A C 1
ATOM 1446 O O . LEU A 1 186 ? 3.295 -31.109 -19.328 1 98.5 186 LEU A O 1
ATOM 1450 N N . GLY A 1 187 ? 3.586 -32.844 -20.781 1 95.25 187 GLY A N 1
ATOM 1451 C CA . GLY A 1 187 ? 2.17 -33.188 -20.828 1 95.25 187 GLY A CA 1
ATOM 1452 C C . GLY A 1 187 ? 1.398 -32.344 -21.844 1 95.25 187 GLY A C 1
ATOM 1453 O O . GLY A 1 187 ? 0.233 -32.625 -22.125 1 95.25 187 GLY A O 1
ATOM 1454 N N . GLY A 1 188 ? 2.111 -31.375 -22.391 1 92.56 188 GLY A N 1
ATOM 1455 C CA . GLY A 1 188 ? 1.488 -30.562 -23.422 1 92.56 188 GLY A CA 1
ATOM 1456 C C . GLY A 1 188 ? 1.526 -31.188 -24.797 1 92.56 188 GLY A C 1
ATOM 1457 O O . GLY A 1 188 ? 2.061 -32.281 -24.969 1 92.56 188 GLY A O 1
ATOM 1458 N N . GLY A 1 189 ? 0.939 -30.5 -25.797 1 89.12 189 GLY A N 1
ATOM 1459 C CA . GLY A 1 189 ? 0.713 -31.062 -27.109 1 89.12 189 GLY A CA 1
ATOM 1460 C C . GLY A 1 189 ? 1.959 -31.062 -27.984 1 89.12 189 GLY A C 1
ATOM 1461 O O . GLY A 1 189 ? 2.029 -31.797 -28.969 1 89.12 189 GLY A O 1
ATOM 1462 N N . ASN A 1 190 ? 2.936 -30.312 -27.703 1 92.69 190 ASN A N 1
ATOM 1463 C CA . ASN A 1 190 ? 4.164 -30.25 -28.484 1 92.69 190 ASN A CA 1
ATOM 1464 C C . ASN A 1 190 ? 5.273 -31.094 -27.859 1 92.69 190 ASN A C 1
ATOM 1466 O O . ASN A 1 190 ? 6.086 -30.578 -27.094 1 92.69 190 ASN A O 1
ATOM 1470 N N . GLN A 1 191 ? 5.414 -32.25 -28.281 1 92.88 191 GLN A N 1
ATOM 1471 C CA . GLN A 1 191 ? 6.32 -33.219 -27.656 1 92.88 191 GLN A CA 1
ATOM 1472 C C . GLN A 1 191 ? 7.777 -32.875 -27.938 1 92.88 191 GLN A C 1
ATOM 1474 O O . GLN A 1 191 ? 8.672 -33.281 -27.203 1 92.88 191 GLN A O 1
ATOM 1479 N N . GLU A 1 192 ? 7.984 -32.156 -29 1 94.81 192 GLU A N 1
ATOM 1480 C CA . GLU A 1 192 ? 9.352 -31.734 -29.312 1 94.81 192 GLU A CA 1
ATOM 1481 C C . GLU A 1 192 ? 9.93 -30.891 -28.172 1 94.81 192 GLU A C 1
ATOM 1483 O O . GLU A 1 192 ? 11.133 -30.969 -27.906 1 94.81 192 GLU A O 1
ATOM 1488 N N . LEU A 1 193 ? 9.102 -30.156 -27.531 1 97.75 193 LEU A N 1
ATOM 1489 C CA . LEU A 1 193 ? 9.555 -29.266 -26.469 1 97.75 193 LEU A CA 1
ATOM 1490 C C . LEU A 1 193 ? 9.867 -30.062 -25.203 1 97.75 193 LEU A C 1
ATOM 1492 O O . LEU A 1 193 ? 10.578 -29.578 -24.328 1 97.75 193 LEU A O 1
ATOM 1496 N N . TRP A 1 194 ? 9.312 -31.281 -25.078 1 98.25 194 TRP A N 1
ATOM 1497 C CA . TRP A 1 194 ? 9.609 -32.094 -23.906 1 98.25 194 TRP A CA 1
ATOM 1498 C C . TRP A 1 194 ? 11.102 -32.406 -23.828 1 98.25 194 TRP A C 1
ATOM 1500 O O . TRP A 1 194 ? 11.695 -32.375 -22.75 1 98.25 194 TRP A O 1
ATOM 1510 N N . GLU A 1 195 ? 11.656 -32.656 -24.984 1 97.38 195 GLU A N 1
ATOM 1511 C CA . GLU A 1 195 ? 13.039 -33.094 -25.078 1 97.38 195 GLU A CA 1
ATOM 1512 C C . GLU A 1 195 ? 14.008 -31.953 -24.781 1 97.38 195 GLU A C 1
ATOM 1514 O O . GLU A 1 195 ? 15.109 -32.188 -24.266 1 97.38 195 GLU A O 1
ATOM 1519 N N . VAL A 1 196 ? 13.586 -30.766 -25.094 1 98.31 196 VAL A N 1
ATOM 1520 C CA . VAL A 1 196 ? 14.562 -29.688 -25.047 1 98.31 196 VAL A CA 1
ATOM 1521 C C . VAL A 1 196 ? 14.43 -28.938 -23.719 1 98.31 196 VAL A C 1
ATOM 1523 O O . VAL A 1 196 ? 15.258 -28.078 -23.391 1 98.31 196 VAL A O 1
ATOM 1526 N N . LEU A 1 197 ? 13.43 -29.234 -22.891 1 98.75 197 LEU A N 1
ATOM 1527 C CA . LEU A 1 197 ? 13.172 -28.484 -21.656 1 98.75 197 LEU A CA 1
ATOM 1528 C C . LEU A 1 197 ? 14.352 -28.578 -20.703 1 98.75 197 LEU A C 1
ATOM 1530 O O . LEU A 1 197 ? 14.867 -27.547 -20.25 1 98.75 197 LEU A O 1
ATOM 1534 N N . LEU A 1 198 ? 14.805 -29.797 -20.359 1 98.75 198 LEU A N 1
ATOM 1535 C CA . LEU A 1 198 ? 15.867 -29.969 -19.375 1 98.75 198 LEU A CA 1
ATOM 1536 C C . LEU A 1 198 ? 17.156 -29.297 -19.844 1 98.75 198 LEU A C 1
ATOM 1538 O O . LEU A 1 198 ? 17.766 -28.531 -19.094 1 98.75 198 LEU A O 1
ATOM 1542 N N . PRO A 1 199 ? 17.547 -29.484 -21.125 1 98.81 199 PRO A N 1
ATOM 1543 C CA . PRO A 1 199 ? 18.75 -28.766 -21.578 1 98.81 199 PRO A CA 1
ATOM 1544 C C . PRO A 1 199 ? 18.594 -27.25 -21.5 1 98.81 199 PRO A C 1
ATOM 1546 O O . PRO A 1 199 ? 19.547 -26.547 -21.172 1 98.81 199 PRO A O 1
ATOM 1549 N N . ALA A 1 200 ? 17.422 -26.734 -21.844 1 98.81 200 ALA A N 1
ATOM 1550 C CA . ALA A 1 200 ? 17.203 -25.297 -21.75 1 98.81 200 ALA A CA 1
ATOM 1551 C C . ALA A 1 200 ? 17.344 -24.828 -20.297 1 98.81 200 ALA A C 1
ATOM 1553 O O . ALA A 1 200 ? 18 -23.812 -20.031 1 98.81 200 ALA A O 1
ATOM 1554 N N . VAL A 1 201 ? 16.734 -25.562 -19.375 1 98.88 201 VAL A N 1
ATOM 1555 C CA . VAL A 1 201 ? 16.797 -25.25 -17.953 1 98.88 201 VAL A CA 1
ATOM 1556 C C . VAL A 1 201 ? 18.25 -25.234 -17.5 1 98.88 201 VAL A C 1
ATOM 1558 O O . VAL A 1 201 ? 18.688 -24.297 -16.828 1 98.88 201 VAL A O 1
ATOM 1561 N N . LYS A 1 202 ? 18.984 -26.234 -17.828 1 98.81 202 LYS A N 1
ATOM 1562 C CA . LYS A 1 202 ? 20.391 -26.359 -17.438 1 98.81 202 LYS A CA 1
ATOM 1563 C C . LYS A 1 202 ? 21.219 -25.203 -18 1 98.81 202 LYS A C 1
ATOM 1565 O O . LYS A 1 202 ? 22.047 -24.625 -17.297 1 98.81 202 LYS A O 1
ATOM 1570 N N . ASN A 1 203 ? 20.953 -24.875 -19.281 1 98.81 203 ASN A N 1
ATOM 1571 C CA . ASN A 1 203 ? 21.719 -23.797 -19.906 1 98.81 203 ASN A CA 1
ATOM 1572 C C . ASN A 1 203 ? 21.453 -22.453 -19.234 1 98.81 203 ASN A C 1
ATOM 1574 O O . ASN A 1 203 ? 22.375 -21.656 -19.031 1 98.81 203 ASN A O 1
ATOM 1578 N N . VAL A 1 204 ? 20.203 -22.172 -18.891 1 98.88 204 VAL A N 1
ATOM 1579 C CA . VAL A 1 204 ? 19.875 -20.922 -18.203 1 98.88 204 VAL A CA 1
ATOM 1580 C C . VAL A 1 204 ? 20.531 -20.906 -16.828 1 98.88 204 VAL A C 1
ATOM 1582 O O . VAL A 1 204 ? 21.125 -19.906 -16.422 1 98.88 204 VAL A O 1
ATOM 1585 N N . HIS A 1 205 ? 20.453 -22.031 -16.078 1 98.81 205 HIS A N 1
ATOM 1586 C CA . HIS A 1 205 ? 21.078 -22.125 -14.773 1 98.81 205 HIS A CA 1
ATOM 1587 C C . HIS A 1 205 ? 22.594 -21.891 -14.875 1 98.81 205 HIS A C 1
ATOM 1589 O O . HIS A 1 205 ? 23.172 -21.156 -14.07 1 98.81 205 HIS A O 1
ATOM 1595 N N . ASN A 1 206 ? 23.203 -22.547 -15.859 1 98.69 206 ASN A N 1
ATOM 1596 C CA . ASN A 1 206 ? 24.641 -22.391 -16.047 1 98.69 206 ASN A CA 1
ATOM 1597 C C . ASN A 1 206 ? 25.031 -20.938 -16.312 1 98.69 206 ASN A C 1
ATOM 1599 O O . ASN A 1 206 ? 26.047 -20.469 -15.828 1 98.69 206 ASN A O 1
ATOM 1603 N N . ALA A 1 207 ? 24.234 -20.297 -17.125 1 98.75 207 ALA A N 1
ATOM 1604 C CA . ALA A 1 207 ? 24.469 -18.875 -17.375 1 98.75 207 ALA A CA 1
ATOM 1605 C C . ALA A 1 207 ? 24.422 -18.078 -16.062 1 98.75 207 ALA A C 1
ATOM 1607 O O . ALA A 1 207 ? 25.281 -17.234 -15.82 1 98.75 207 ALA A O 1
ATOM 1608 N N . LEU A 1 208 ? 23.438 -18.344 -15.203 1 98.81 208 LEU A N 1
ATOM 1609 C CA . LEU A 1 208 ? 23.297 -17.688 -13.914 1 98.81 208 LEU A CA 1
ATOM 1610 C C . LEU A 1 208 ? 24.531 -17.938 -13.039 1 98.81 208 LEU A C 1
ATOM 1612 O O . LEU A 1 208 ? 25.016 -17.031 -12.375 1 98.81 208 LEU A O 1
ATOM 1616 N N . VAL A 1 209 ? 24.969 -19.188 -13.008 1 98.69 209 VAL A N 1
ATOM 1617 C CA . VAL A 1 209 ? 26.141 -19.547 -12.219 1 98.69 209 VAL A CA 1
ATOM 1618 C C . VAL A 1 209 ? 27.359 -18.766 -12.703 1 98.69 209 VAL A C 1
ATOM 1620 O O . VAL A 1 209 ? 28.078 -18.172 -11.898 1 98.69 209 VAL A O 1
ATOM 1623 N N . ARG A 1 210 ? 27.531 -18.734 -13.961 1 98.44 210 ARG A N 1
ATOM 1624 C CA . ARG A 1 210 ? 28.688 -18.062 -14.547 1 98.44 210 ARG A CA 1
ATOM 1625 C C . ARG A 1 210 ? 28.672 -16.578 -14.25 1 98.44 210 ARG A C 1
ATOM 1627 O O . ARG A 1 210 ? 29.734 -15.953 -14.117 1 98.44 210 ARG A O 1
ATOM 1634 N N . LEU A 1 211 ? 27.5 -16.031 -14.148 1 98.38 211 LEU A N 1
ATOM 1635 C CA . LEU A 1 211 ? 27.375 -14.609 -13.883 1 98.38 211 LEU A CA 1
ATOM 1636 C C . LEU A 1 211 ? 27.25 -14.336 -12.391 1 98.38 211 LEU A C 1
ATOM 1638 O O . LEU A 1 211 ? 26.969 -13.211 -11.977 1 98.38 211 LEU A O 1
ATOM 1642 N N . ASN A 1 212 ? 27.391 -15.391 -11.57 1 98.06 212 ASN A N 1
ATOM 1643 C CA . ASN A 1 212 ? 27.312 -15.305 -10.117 1 98.06 212 ASN A CA 1
ATOM 1644 C C . ASN A 1 212 ? 25.953 -14.797 -9.664 1 98.06 212 ASN A C 1
ATOM 1646 O O . ASN A 1 212 ? 25.875 -13.945 -8.773 1 98.06 212 ASN A O 1
ATOM 1650 N N . LEU A 1 213 ? 24.859 -15.242 -10.328 1 98.44 213 LEU A N 1
ATOM 1651 C CA . LEU A 1 213 ? 23.5 -14.82 -10.016 1 98.44 213 LEU A CA 1
ATOM 1652 C C . LEU A 1 213 ? 22.688 -15.984 -9.461 1 98.44 213 LEU A C 1
ATOM 1654 O O . LEU A 1 213 ? 21.547 -15.789 -8.992 1 98.44 213 LEU A O 1
ATOM 1658 N N . ALA A 1 214 ? 23.219 -17.219 -9.391 1 97.62 214 ALA A N 1
ATOM 1659 C CA . ALA A 1 214 ? 22.469 -18.422 -9.086 1 97.62 214 ALA A CA 1
ATOM 1660 C C . ALA A 1 214 ? 22.047 -18.453 -7.617 1 97.62 214 ALA A C 1
ATOM 1662 O O . ALA A 1 214 ? 21.172 -19.234 -7.23 1 97.62 214 ALA A O 1
ATOM 1663 N N . ASP A 1 215 ? 22.672 -17.641 -6.77 1 95.31 215 ASP A N 1
ATOM 1664 C CA . ASP A 1 215 ? 22.297 -17.562 -5.359 1 95.31 215 ASP A CA 1
ATOM 1665 C C . ASP A 1 215 ? 21.031 -16.719 -5.168 1 95.31 215 ASP A C 1
ATOM 1667 O O . ASP A 1 215 ? 20.328 -16.875 -4.172 1 95.31 215 ASP A O 1
ATOM 1671 N N . LYS A 1 216 ? 20.734 -15.844 -6.109 1 95.75 216 LYS A N 1
ATOM 1672 C CA . LYS A 1 216 ? 19.625 -14.898 -5.984 1 95.75 216 LYS A CA 1
ATOM 1673 C C . LYS A 1 216 ? 18.469 -15.297 -6.887 1 95.75 216 LYS A C 1
ATOM 1675 O O . LYS A 1 216 ? 17.312 -15.016 -6.578 1 95.75 216 LYS A O 1
ATOM 1680 N N . VAL A 1 217 ? 18.797 -15.891 -7.996 1 98.31 217 VAL A N 1
ATOM 1681 C CA . VAL A 1 217 ? 17.797 -16.188 -9.031 1 98.31 217 VAL A CA 1
ATOM 1682 C C . VAL A 1 217 ? 17.766 -17.688 -9.289 1 98.31 217 VAL A C 1
ATOM 1684 O O . VAL A 1 217 ? 18.734 -18.266 -9.781 1 98.31 217 VAL A O 1
ATOM 1687 N N . LYS A 1 218 ? 16.594 -18.281 -9.078 1 97.56 218 LYS A N 1
ATOM 1688 C CA . LYS A 1 218 ? 16.453 -19.703 -9.305 1 97.56 218 LYS A CA 1
ATOM 1689 C C . LYS A 1 218 ? 15.734 -19.984 -10.625 1 97.56 218 LYS A C 1
ATOM 1691 O O . LYS A 1 218 ? 14.969 -19.141 -11.109 1 97.56 218 LYS A O 1
ATOM 1696 N N . VAL A 1 219 ? 16.016 -21.172 -11.141 1 98.69 219 VAL A N 1
ATOM 1697 C CA . VAL A 1 219 ? 15.32 -21.594 -12.352 1 98.69 219 VAL A CA 1
ATOM 1698 C C . VAL A 1 219 ? 14.258 -22.641 -11.992 1 98.69 219 VAL A C 1
ATOM 1700 O O . VAL A 1 219 ? 14.484 -23.484 -11.125 1 98.69 219 VAL A O 1
ATOM 1703 N N . SER A 1 220 ? 13.148 -22.547 -12.609 1 98.38 220 SER A N 1
ATOM 1704 C CA . SER A 1 220 ? 12.047 -23.484 -12.453 1 98.38 220 SER A CA 1
ATOM 1705 C C . SER A 1 220 ? 11.305 -23.688 -13.766 1 98.38 220 SER A C 1
ATOM 1707 O O . SER A 1 220 ? 11.664 -23.094 -14.789 1 98.38 220 SER A O 1
ATOM 1709 N N . SER A 1 221 ? 10.367 -24.547 -13.719 1 98.81 221 SER A N 1
ATOM 1710 C CA . SER A 1 221 ? 9.477 -24.766 -14.859 1 98.81 221 SER A CA 1
ATOM 1711 C C . SER A 1 221 ? 8.078 -25.172 -14.398 1 98.81 221 SER A C 1
ATOM 1713 O O . SER A 1 221 ? 7.867 -26.328 -14.016 1 98.81 221 SER A O 1
ATOM 1715 N N . PRO A 1 222 ? 7.148 -24.266 -14.438 1 98.75 222 PRO A N 1
ATOM 1716 C CA . PRO A 1 222 ? 5.797 -24.578 -13.977 1 98.75 222 PRO A CA 1
ATOM 1717 C C . PRO A 1 222 ? 5.094 -25.609 -14.859 1 98.75 222 PRO A C 1
ATOM 1719 O O . PRO A 1 222 ? 5.234 -25.578 -16.078 1 98.75 222 PRO A O 1
ATOM 1722 N N . HIS A 1 223 ? 4.391 -26.547 -14.219 1 98.81 223 HIS A N 1
ATOM 1723 C CA . HIS A 1 223 ? 3.666 -27.609 -14.906 1 98.81 223 HIS A CA 1
ATOM 1724 C C . HIS A 1 223 ? 2.158 -27.438 -14.766 1 98.81 223 HIS A C 1
ATOM 1726 O O . HIS A 1 223 ? 1.689 -26.797 -13.82 1 98.81 223 HIS A O 1
ATOM 1732 N N . SER A 1 224 ? 1.426 -27.984 -15.742 1 97.25 224 SER A N 1
ATOM 1733 C CA . SER A 1 224 ? -0.016 -28.141 -15.578 1 97.25 224 SER A CA 1
ATOM 1734 C C . SER A 1 224 ? -0.362 -29.531 -15.062 1 97.25 224 SER A C 1
ATOM 1736 O O . SER A 1 224 ? 0.504 -30.406 -14.992 1 97.25 224 SER A O 1
ATOM 1738 N N . ALA A 1 225 ? -1.629 -29.75 -14.75 1 95.44 225 ALA A N 1
ATOM 1739 C CA . ALA A 1 225 ? -2.094 -31.047 -14.258 1 95.44 225 ALA A CA 1
ATOM 1740 C C . ALA A 1 225 ? -1.992 -32.125 -15.344 1 95.44 225 ALA A C 1
ATOM 1742 O O . ALA A 1 225 ? -2.135 -33.312 -15.07 1 95.44 225 ALA A O 1
ATOM 1743 N N . ALA A 1 226 ? -1.623 -31.703 -16.5 1 95.5 226 ALA A N 1
ATOM 1744 C CA . ALA A 1 226 ? -1.495 -32.625 -17.625 1 95.5 226 ALA A CA 1
ATOM 1745 C C . ALA A 1 226 ? -0.323 -33.594 -17.406 1 95.5 226 ALA A C 1
ATOM 1747 O O . ALA A 1 226 ? -0.198 -34.594 -18.109 1 95.5 226 ALA A O 1
ATOM 1748 N N . VAL A 1 227 ? 0.486 -33.344 -16.469 1 98.38 227 VAL A N 1
ATOM 1749 C CA . VAL A 1 227 ? 1.635 -34.219 -16.219 1 98.38 227 VAL A CA 1
ATOM 1750 C C . VAL A 1 227 ? 1.194 -35.469 -15.445 1 98.38 227 VAL A C 1
ATOM 1752 O O . VAL A 1 227 ? 1.929 -36.438 -15.367 1 98.38 227 VAL A O 1
ATOM 1755 N N . PHE A 1 228 ? 0.001 -35.438 -14.898 1 98.19 228 PHE A N 1
ATOM 1756 C CA . PHE A 1 228 ? -0.437 -36.5 -14.016 1 98.19 228 PHE A CA 1
ATOM 1757 C C . PHE A 1 228 ? -1.248 -37.562 -14.789 1 98.19 228 PHE A C 1
ATOM 1759 O O . PHE A 1 228 ? -2.047 -37.188 -15.656 1 98.19 228 PHE A O 1
ATOM 1766 N N . GLN A 1 229 ? -1.058 -38.75 -14.453 1 97.5 229 GLN A N 1
ATOM 1767 C CA . GLN A 1 229 ? -1.919 -39.844 -14.898 1 97.5 229 GLN A CA 1
ATOM 1768 C C . GLN A 1 229 ? -3.17 -39.938 -14.031 1 97.5 229 GLN A C 1
ATOM 1770 O O . GLN A 1 229 ? -4.277 -40.125 -14.547 1 97.5 229 GLN A O 1
ATOM 1775 N N . ILE A 1 230 ? -2.99 -39.906 -12.812 1 95.81 230 ILE A N 1
ATOM 1776 C CA . ILE A 1 230 ? -4.023 -39.969 -11.789 1 95.81 230 ILE A CA 1
ATOM 1777 C C . ILE A 1 230 ? -3.736 -38.906 -10.727 1 95.81 230 ILE A C 1
ATOM 1779 O O . ILE A 1 230 ? -2.58 -38.688 -10.359 1 95.81 230 ILE A O 1
ATOM 1783 N N . SER A 1 231 ? -4.809 -38.188 -10.32 1 94.38 231 SER A N 1
ATOM 1784 C CA . S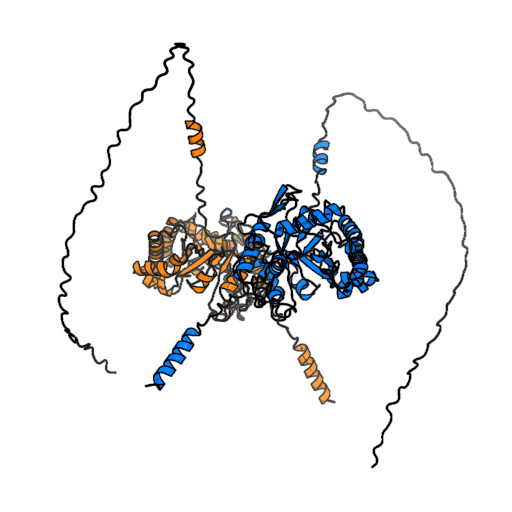ER A 1 231 ? -4.598 -37.188 -9.281 1 94.38 231 SER A CA 1
ATOM 1785 C C . SER A 1 231 ? -5.672 -37.25 -8.203 1 94.38 231 SER A C 1
ATOM 1787 O O . SER A 1 231 ? -5.73 -36.406 -7.312 1 94.38 231 SER A O 1
ATOM 1789 N N . TYR A 1 232 ? -6.574 -38.219 -8.328 1 93.38 232 TYR A N 1
ATOM 1790 C CA . TYR A 1 232 ? -7.625 -38.469 -7.348 1 93.38 232 TYR A CA 1
ATOM 1791 C C . TYR A 1 232 ? -7.785 -39.969 -7.07 1 93.38 232 TYR A C 1
ATOM 1793 O O . TYR A 1 232 ? -7.832 -40.781 -7.996 1 93.38 232 TYR A O 1
ATOM 1801 N N . PRO A 1 233 ? -7.883 -40.281 -5.711 1 96.94 233 PRO A N 1
ATOM 1802 C CA . PRO A 1 233 ? -7.621 -39.469 -4.508 1 96.94 233 PRO A CA 1
ATOM 1803 C C . PRO A 1 233 ? -6.176 -39 -4.422 1 96.94 233 PRO A C 1
ATOM 1805 O O . PRO A 1 233 ? -5.324 -39.438 -5.195 1 96.94 233 PRO A O 1
ATOM 1808 N N . PRO A 1 234 ? -5.895 -38.062 -3.523 1 98.12 234 PRO A N 1
ATOM 1809 C CA . PRO A 1 234 ? -4.562 -37.438 -3.471 1 98.12 234 PRO A CA 1
ATOM 1810 C C . PRO A 1 234 ? -3.445 -38.5 -3.398 1 98.12 234 PRO A C 1
ATOM 1812 O O . PRO A 1 234 ? -2.457 -38.375 -4.129 1 98.12 234 PRO A O 1
ATOM 1815 N N . SER A 1 235 ? -3.633 -39.531 -2.668 1 98.31 235 SER A N 1
ATOM 1816 C CA . SER A 1 235 ? -2.594 -40.531 -2.473 1 98.31 235 SER A CA 1
ATOM 1817 C C . SER A 1 235 ? -2.293 -41.281 -3.771 1 98.31 235 SER A C 1
ATOM 1819 O O . SER A 1 235 ? -1.249 -41.906 -3.896 1 98.31 235 SER A O 1
ATOM 1821 N N . ALA A 1 236 ? -3.186 -41.219 -4.75 1 98 236 ALA A N 1
ATOM 1822 C CA . ALA A 1 236 ? -3.033 -41.906 -6.023 1 98 236 ALA A CA 1
ATOM 1823 C C . ALA A 1 236 ? -2.236 -41.094 -7.02 1 98 236 ALA A C 1
ATOM 1825 O O . ALA A 1 236 ? -1.93 -41.531 -8.125 1 98 236 ALA A O 1
ATOM 1826 N N . GLY A 1 237 ? -1.874 -39.906 -6.625 1 98.25 237 GLY A N 1
ATOM 1827 C CA . GLY A 1 237 ? -1.132 -39.062 -7.531 1 98.25 237 GLY A CA 1
ATOM 1828 C C . GLY A 1 237 ? 0.063 -39.75 -8.164 1 98.25 237 GLY A C 1
ATOM 1829 O O . GLY A 1 237 ? 0.854 -40.375 -7.473 1 98.25 237 GLY A O 1
ATOM 1830 N N . GLU A 1 238 ? 0.092 -39.594 -9.508 1 98.38 238 GLU A N 1
ATOM 1831 C CA . GLU A 1 238 ? 1.161 -40.219 -10.273 1 98.38 238 GLU A CA 1
ATOM 1832 C C . GLU A 1 238 ? 1.377 -39.531 -11.609 1 98.38 238 GLU A C 1
ATOM 1834 O O . GLU A 1 238 ? 0.415 -39.156 -12.281 1 98.38 238 GLU A O 1
ATOM 1839 N N . PHE A 1 239 ? 2.662 -39.375 -11.938 1 98.69 239 PHE A N 1
ATOM 1840 C CA . PHE A 1 239 ? 2.967 -38.812 -13.242 1 98.69 239 PHE A CA 1
ATOM 1841 C C . PHE A 1 239 ? 2.617 -39.812 -14.352 1 98.69 239 PHE A C 1
ATOM 1843 O O . PHE A 1 239 ? 2.68 -41.031 -14.164 1 98.69 239 PHE A O 1
ATOM 1850 N N . LYS A 1 240 ? 2.268 -39.281 -15.516 1 98.31 240 LYS A N 1
ATOM 1851 C CA . LYS A 1 240 ? 2.08 -40.125 -16.703 1 98.31 240 LYS A CA 1
ATOM 1852 C C . LYS A 1 240 ? 3.357 -40.875 -17.047 1 98.31 240 LYS A C 1
ATOM 1854 O O . LYS A 1 240 ? 4.453 -40.312 -16.969 1 98.31 240 LYS A O 1
ATOM 1859 N N . GLU A 1 241 ? 3.168 -42.062 -17.453 1 97.75 241 GLU A N 1
ATOM 1860 C CA . GLU A 1 241 ? 4.309 -42.906 -17.859 1 97.75 241 GLU A CA 1
ATOM 1861 C C . GLU A 1 241 ? 5.047 -42.25 -19.031 1 97.75 241 GLU A C 1
ATOM 1863 O O . GLU A 1 241 ? 6.273 -42.344 -19.109 1 97.75 241 GLU A O 1
ATOM 1868 N N . SER A 1 242 ? 4.316 -41.656 -19.938 1 97.19 242 SER A N 1
ATOM 1869 C CA . SER A 1 242 ? 4.906 -41.062 -21.125 1 97.19 242 SER A CA 1
ATOM 1870 C C . SER A 1 242 ? 5.723 -39.812 -20.766 1 97.19 242 SER A C 1
ATOM 1872 O O . SER A 1 242 ? 6.617 -39.406 -21.516 1 97.19 242 SER A O 1
ATOM 1874 N N . VAL A 1 243 ? 5.414 -39.219 -19.609 1 98.12 243 VAL A N 1
ATOM 1875 C CA . VAL A 1 243 ? 6.047 -37.969 -19.188 1 98.12 243 VAL A CA 1
ATOM 1876 C C . VAL A 1 243 ? 7.27 -38.281 -18.328 1 98.12 243 VAL A C 1
ATOM 1878 O O . VAL A 1 243 ? 8.242 -37.5 -18.328 1 98.12 243 VAL A O 1
ATOM 1881 N N . LEU A 1 244 ? 7.344 -39.406 -17.688 1 98.19 244 LEU A N 1
ATOM 1882 C CA . LEU A 1 244 ? 8.297 -39.75 -16.641 1 98.19 244 LEU A CA 1
ATOM 1883 C C . LEU A 1 244 ? 9.727 -39.688 -17.172 1 98.19 244 LEU A C 1
ATOM 1885 O O . LEU A 1 244 ? 10.633 -39.25 -16.484 1 98.19 244 LEU A O 1
ATOM 1889 N N . PRO A 1 245 ? 9.93 -40.188 -18.422 1 98.12 245 PRO A N 1
ATOM 1890 C CA . PRO A 1 245 ? 11.305 -40.156 -18.922 1 98.12 245 PRO A CA 1
ATOM 1891 C C . PRO A 1 245 ? 11.883 -38.75 -19 1 98.12 245 PRO A C 1
ATOM 1893 O O . PRO A 1 245 ? 13.102 -38.562 -18.938 1 98.12 245 PRO A O 1
ATOM 1896 N N . TYR A 1 246 ? 11.086 -37.75 -19.125 1 98.62 246 TYR A N 1
ATOM 1897 C CA . TYR A 1 246 ? 11.508 -36.344 -19.188 1 98.62 246 TYR A CA 1
ATOM 1898 C C . TYR A 1 246 ? 11.43 -35.688 -17.812 1 98.62 246 TYR A C 1
ATOM 1900 O O . TYR A 1 246 ? 12.297 -34.906 -17.453 1 98.62 246 TYR A O 1
ATOM 1908 N N . MET A 1 247 ? 10.469 -36.062 -17 1 98.75 247 MET A N 1
ATOM 1909 C CA . MET A 1 247 ? 10.18 -35.469 -15.703 1 98.75 247 MET A CA 1
ATOM 1910 C C . MET A 1 247 ? 11.258 -35.844 -14.688 1 98.75 247 MET A C 1
ATOM 1912 O O . MET A 1 247 ? 11.75 -35 -13.961 1 98.75 247 MET A O 1
ATOM 1916 N N . LYS A 1 248 ? 11.625 -37.094 -14.633 1 98.69 248 LYS A N 1
ATOM 1917 C CA . LYS A 1 248 ? 12.531 -37.562 -13.586 1 98.69 248 LYS A CA 1
ATOM 1918 C C . LYS A 1 248 ? 13.883 -36.844 -13.672 1 98.69 248 LYS A C 1
ATOM 1920 O O . LYS A 1 248 ? 14.375 -36.312 -12.672 1 98.69 248 LYS A O 1
ATOM 1925 N N . PRO A 1 249 ? 14.492 -36.781 -14.859 1 98.81 249 PRO A N 1
ATOM 1926 C CA . PRO A 1 249 ? 15.766 -36.062 -14.914 1 98.81 249 PRO A CA 1
ATOM 1927 C C . PRO A 1 249 ? 15.609 -34.594 -14.594 1 98.81 249 PRO A C 1
ATOM 1929 O O . PRO A 1 249 ? 16.516 -33.969 -14.023 1 98.81 249 PRO A O 1
ATOM 1932 N N . LEU A 1 250 ? 14.531 -34 -14.992 1 98.88 250 LEU A N 1
ATOM 1933 C CA . LEU A 1 250 ? 14.258 -32.594 -14.68 1 98.88 250 LEU A CA 1
ATOM 1934 C C . LEU A 1 250 ? 14.164 -32.375 -13.172 1 98.88 250 LEU A C 1
ATOM 1936 O O . LEU A 1 250 ? 14.781 -31.469 -12.633 1 98.88 250 LEU A O 1
ATOM 1940 N N . LEU A 1 251 ? 13.43 -33.25 -12.484 1 98.88 251 LEU A N 1
ATOM 1941 C CA . LEU A 1 251 ? 13.273 -33.188 -11.031 1 98.88 251 LEU A CA 1
ATOM 1942 C C . LEU A 1 251 ? 14.602 -33.438 -10.328 1 98.88 251 LEU A C 1
ATOM 1944 O O . LEU A 1 251 ? 14.875 -32.844 -9.289 1 98.88 251 LEU A O 1
ATOM 1948 N N . ASP A 1 252 ? 15.359 -34.375 -10.867 1 98.81 252 ASP A N 1
ATOM 1949 C CA . ASP A 1 252 ? 16.703 -34.594 -10.32 1 98.81 252 ASP A CA 1
ATOM 1950 C C . ASP A 1 252 ? 17.531 -33.312 -10.336 1 98.81 252 ASP A C 1
ATOM 1952 O O . ASP A 1 252 ? 18.172 -32.969 -9.344 1 98.81 252 ASP A O 1
ATOM 1956 N N . PHE A 1 253 ? 17.453 -32.688 -11.445 1 98.75 253 PHE A N 1
ATOM 1957 C CA . PHE A 1 253 ? 18.219 -31.438 -11.57 1 98.75 253 PHE A CA 1
ATOM 1958 C C . PHE A 1 253 ? 17.688 -30.391 -10.602 1 98.75 253 PHE A C 1
ATOM 1960 O O . PHE A 1 253 ? 18.469 -29.719 -9.914 1 98.75 253 PHE A O 1
ATOM 1967 N N . PHE A 1 254 ? 16.391 -30.203 -10.508 1 98.69 254 PHE A N 1
ATOM 1968 C CA . PHE A 1 254 ? 15.773 -29.234 -9.609 1 98.69 254 PHE A CA 1
ATOM 1969 C C . PHE A 1 254 ? 16.109 -29.562 -8.156 1 98.69 254 PHE A C 1
ATOM 1971 O O . PHE A 1 254 ? 16.297 -28.656 -7.336 1 98.69 254 PHE A O 1
ATOM 1978 N N . SER A 1 255 ? 16.125 -30.844 -7.828 1 98.19 255 SER A N 1
ATOM 1979 C CA . SER A 1 255 ? 16.547 -31.25 -6.492 1 98.19 255 SER A CA 1
ATOM 1980 C C . SER A 1 255 ? 17.984 -30.812 -6.203 1 98.19 255 SER A C 1
ATOM 1982 O O . SER A 1 255 ? 18.266 -30.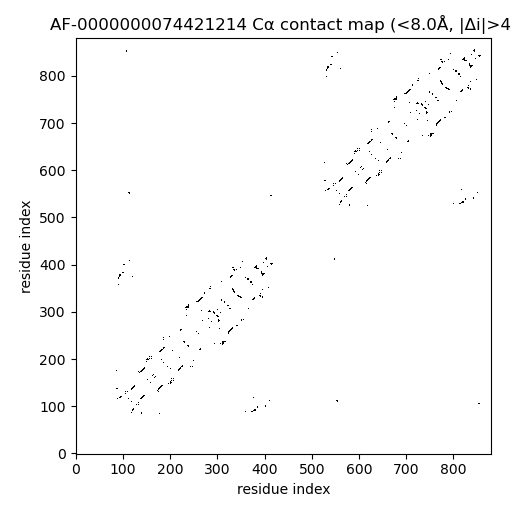328 -5.109 1 98.19 255 SER A O 1
ATOM 1984 N N . GLN A 1 256 ? 18.812 -30.906 -7.156 1 97.81 256 GLN A N 1
ATOM 1985 C CA . GLN A 1 256 ? 20.219 -30.516 -7.008 1 97.81 256 GLN A CA 1
ATOM 1986 C C . GLN A 1 256 ? 20.359 -29.016 -6.742 1 97.81 256 GLN A C 1
ATOM 1988 O O . GLN A 1 256 ? 21.172 -28.609 -5.93 1 97.81 256 GLN A O 1
ATOM 1993 N N . ILE A 1 257 ? 19.562 -28.281 -7.383 1 97.62 257 ILE A N 1
ATOM 1994 C CA . ILE A 1 257 ? 19.734 -26.828 -7.246 1 97.62 257 ILE A CA 1
ATOM 1995 C C . ILE A 1 257 ? 18.703 -26.281 -6.262 1 97.62 257 ILE A C 1
ATOM 1997 O O . ILE A 1 257 ? 18.547 -25.078 -6.133 1 97.62 257 ILE A O 1
ATOM 2001 N N . LYS A 1 258 ? 17.891 -27.125 -5.648 1 96.5 258 LYS A N 1
ATOM 2002 C CA . LYS A 1 258 ? 16.938 -26.812 -4.594 1 96.5 258 LYS A CA 1
ATOM 2003 C C . LYS A 1 258 ? 15.812 -25.922 -5.121 1 96.5 258 LYS A C 1
ATOM 2005 O O . LYS A 1 258 ? 15.445 -24.938 -4.48 1 96.5 258 LYS A O 1
ATOM 2010 N N . SER A 1 259 ? 15.391 -26.172 -6.336 1 97.75 259 SER A N 1
ATOM 2011 C CA . SER A 1 259 ? 14.219 -25.516 -6.91 1 97.75 259 SER A CA 1
ATOM 2012 C C . SER A 1 259 ? 12.953 -26.328 -6.652 1 97.75 259 SER A C 1
ATOM 2014 O O . SER A 1 259 ? 12.961 -27.562 -6.781 1 97.75 259 SER A O 1
ATOM 2016 N N . PRO A 1 260 ? 11.883 -25.625 -6.301 1 98.12 260 PRO A N 1
ATOM 2017 C CA . PRO A 1 260 ? 10.633 -26.344 -6.008 1 98.12 260 PRO A CA 1
ATOM 2018 C C . PRO A 1 260 ? 9.93 -26.844 -7.27 1 98.12 260 PRO A C 1
ATOM 2020 O O . PRO A 1 260 ? 10.32 -26.469 -8.383 1 98.12 260 PRO A O 1
ATOM 2023 N N . PHE A 1 261 ? 9.016 -27.812 -7.016 1 98.75 261 PHE A N 1
ATOM 2024 C CA . PHE A 1 261 ? 8.055 -28.219 -8.039 1 98.75 261 PHE A CA 1
ATOM 2025 C C . PHE A 1 261 ? 6.93 -27.188 -8.148 1 98.75 261 PHE A C 1
ATOM 2027 O O . PHE A 1 261 ? 6.148 -27.016 -7.211 1 98.75 261 PHE A O 1
ATOM 2034 N N . TYR A 1 262 ? 6.836 -26.5 -9.305 1 98.75 262 TYR A N 1
ATOM 2035 C CA . TYR A 1 262 ? 5.777 -25.516 -9.539 1 98.75 262 TYR A CA 1
ATOM 2036 C C . TYR A 1 262 ? 4.629 -26.125 -10.328 1 98.75 262 TYR A C 1
ATOM 2038 O O . TYR A 1 262 ? 4.848 -26.781 -11.352 1 98.75 262 TYR A O 1
ATOM 2046 N N . ILE A 1 263 ? 3.438 -25.938 -9.844 1 98.75 263 ILE A N 1
ATOM 2047 C CA . ILE A 1 263 ? 2.297 -26.562 -10.492 1 98.75 263 ILE A CA 1
ATOM 2048 C C . ILE A 1 263 ? 1.135 -25.578 -10.578 1 98.75 263 ILE A C 1
ATOM 2050 O O . ILE A 1 263 ? 0.874 -24.828 -9.625 1 98.75 263 ILE A O 1
ATOM 2054 N N . ASN A 1 264 ? 0.537 -25.453 -11.758 1 98.5 264 ASN A N 1
ATOM 2055 C CA . ASN A 1 264 ? -0.731 -24.766 -11.93 1 98.5 264 ASN A CA 1
ATOM 2056 C C . ASN A 1 264 ? -1.914 -25.625 -11.523 1 98.5 264 ASN A C 1
ATOM 2058 O O . ASN A 1 264 ? -2.176 -26.672 -12.141 1 98.5 264 ASN A O 1
ATOM 2062 N N . THR A 1 265 ? -2.555 -25.219 -10.484 1 95.75 265 THR A N 1
ATOM 2063 C CA . THR A 1 265 ? -3.654 -25.984 -9.914 1 95.75 265 THR A CA 1
ATOM 2064 C C . THR A 1 265 ? -4.945 -25.172 -9.914 1 95.75 265 THR A C 1
ATOM 2066 O O . THR A 1 265 ? -5.016 -24.109 -9.305 1 95.75 265 THR A O 1
ATOM 2069 N N . TYR A 1 266 ? -5.984 -25.734 -10.57 1 97.56 266 TYR A N 1
ATOM 2070 C CA . TYR A 1 266 ? -7.23 -24.984 -10.688 1 97.56 266 TYR A CA 1
ATOM 2071 C C . TYR A 1 266 ? -8.414 -25.828 -10.234 1 97.56 266 TYR A C 1
ATOM 2073 O O . TYR A 1 266 ? -9 -26.578 -11.016 1 97.56 266 TYR A O 1
ATOM 2081 N N . PRO A 1 267 ? -8.867 -25.656 -9.016 1 98.44 267 PRO A N 1
ATOM 2082 C CA . PRO A 1 267 ? -10.164 -26.234 -8.633 1 98.44 267 PRO A CA 1
ATOM 2083 C C . PRO A 1 267 ? -11.297 -25.797 -9.57 1 98.44 267 PRO A C 1
ATOM 2085 O O . PRO A 1 267 ? -12.195 -26.594 -9.859 1 98.44 267 PRO A O 1
ATOM 2088 N N . PHE A 1 268 ? -11.242 -24.656 -10.125 1 98.62 268 PHE A N 1
ATOM 2089 C CA . PHE A 1 268 ? -12.211 -24.125 -11.078 1 98.62 268 PHE A CA 1
ATOM 2090 C C . PHE A 1 268 ? -12.32 -25.031 -12.297 1 98.62 268 PHE A C 1
ATOM 2092 O O . PHE A 1 268 ? -13.414 -25.484 -12.641 1 98.62 268 PHE A O 1
ATOM 2099 N N . LEU A 1 269 ? -11.203 -25.25 -12.891 1 96.56 269 LEU A N 1
ATOM 2100 C CA . LEU A 1 269 ? -11.188 -26.062 -14.117 1 96.56 269 LEU A CA 1
ATOM 2101 C C . LEU A 1 269 ? -11.633 -27.484 -13.828 1 96.56 269 LEU A C 1
ATOM 2103 O O . LEU A 1 269 ? -12.328 -28.094 -14.641 1 96.56 269 LEU A O 1
ATOM 2107 N N . ALA A 1 270 ? -11.188 -28.047 -12.703 1 96.12 270 ALA A N 1
ATOM 2108 C CA . ALA A 1 270 ? -11.648 -29.375 -12.312 1 96.12 270 ALA A CA 1
ATOM 2109 C C . ALA A 1 270 ? -13.172 -29.422 -12.18 1 96.12 270 ALA A C 1
ATOM 2111 O O . ALA A 1 270 ? -13.82 -30.328 -12.703 1 96.12 270 ALA A O 1
ATOM 2112 N N . TYR A 1 271 ? -13.727 -28.375 -11.547 1 97.5 271 TYR A N 1
ATOM 2113 C CA . TYR A 1 271 ? -15.164 -28.344 -11.32 1 97.5 271 TYR A CA 1
ATOM 2114 C C . TYR A 1 271 ? -15.922 -28.219 -12.641 1 97.5 271 TYR A C 1
ATOM 2116 O O . TYR A 1 271 ? -16.891 -28.938 -12.883 1 97.5 271 TYR A O 1
ATOM 2124 N N . ILE A 1 272 ? -15.461 -27.328 -13.508 1 95.56 272 ILE A N 1
ATOM 2125 C CA . ILE A 1 272 ? -16.219 -27.094 -14.734 1 95.56 272 ILE A CA 1
ATOM 2126 C C . ILE A 1 272 ? -16.141 -28.328 -15.633 1 95.56 272 ILE A C 1
ATOM 2128 O O . ILE A 1 272 ? -17.047 -28.562 -16.438 1 95.56 272 ILE A O 1
ATOM 2132 N N . SER A 1 273 ? -15.156 -29.141 -15.484 1 93.25 273 SER A N 1
ATOM 2133 C CA . SER A 1 273 ? -15 -30.359 -16.266 1 93.25 273 SER A CA 1
ATOM 2134 C C . SER A 1 273 ? -15.891 -31.484 -15.75 1 93.25 273 SER A C 1
ATOM 2136 O O . SER A 1 273 ? -16.25 -32.406 -16.5 1 93.25 273 SER A O 1
ATOM 2138 N N . ASP A 1 274 ? -16.266 -31.438 -14.438 1 94.62 274 ASP A N 1
ATOM 2139 C CA . ASP A 1 274 ? -17.078 -32.5 -13.844 1 94.62 274 ASP A CA 1
ATOM 2140 C C . ASP A 1 274 ? -18 -31.938 -12.758 1 94.62 274 ASP A C 1
ATOM 2142 O O . ASP A 1 274 ? -17.938 -32.375 -11.609 1 94.62 274 ASP A O 1
ATOM 2146 N N . PRO A 1 275 ? -18.922 -31.062 -13.148 1 94.19 275 PRO A N 1
ATOM 2147 C CA . PRO A 1 275 ? -19.75 -30.391 -12.156 1 94.19 275 PRO A CA 1
ATOM 2148 C C . PRO A 1 275 ? -20.75 -31.344 -11.492 1 94.19 275 PRO A C 1
ATOM 2150 O O . PRO A 1 275 ? -21.297 -31.031 -10.43 1 94.19 275 PRO A O 1
ATOM 2153 N N . GLU A 1 276 ? -21.047 -32.531 -12.031 1 94.75 276 GLU A N 1
ATOM 2154 C CA . GLU A 1 276 ? -22.016 -33.469 -11.484 1 94.75 276 GLU A CA 1
ATOM 2155 C C . GLU A 1 276 ? -21.438 -34.25 -10.297 1 94.75 276 GLU A C 1
ATOM 2157 O O . GLU A 1 276 ? -22.172 -34.656 -9.391 1 94.75 276 GLU A O 1
ATOM 2162 N N . HIS A 1 277 ? -20.125 -34.344 -10.273 1 94.56 277 HIS A N 1
ATOM 2163 C CA . HIS A 1 277 ? -19.547 -35.219 -9.273 1 94.56 277 HIS A CA 1
ATOM 2164 C C . HIS A 1 277 ? -18.703 -34.469 -8.266 1 94.56 277 HIS A C 1
ATOM 2166 O O . HIS A 1 277 ? -18.297 -35 -7.242 1 94.56 277 HIS A O 1
ATOM 2172 N N . ILE A 1 278 ? -18.375 -33.25 -8.547 1 96.25 278 ILE A N 1
ATOM 2173 C CA . ILE A 1 278 ? -17.578 -32.438 -7.637 1 96.25 278 ILE A CA 1
ATOM 2174 C C . ILE A 1 278 ? -18.469 -31.438 -6.902 1 96.25 278 ILE A C 1
ATOM 2176 O O . ILE A 1 278 ? -19.203 -30.688 -7.535 1 96.25 278 ILE A O 1
ATOM 2180 N N . ASP A 1 279 ? -18.359 -31.5 -5.578 1 97.44 279 ASP A N 1
ATOM 2181 C CA . ASP A 1 279 ? -19.078 -30.531 -4.746 1 97.44 279 ASP A CA 1
ATOM 2182 C C . ASP A 1 279 ? -18.516 -29.125 -4.898 1 97.44 279 ASP A C 1
ATOM 2184 O O . ASP A 1 279 ? -17.312 -28.922 -4.676 1 97.44 279 ASP A O 1
ATOM 2188 N N . LEU A 1 280 ? -19.359 -28.203 -5.281 1 98.25 280 LEU A N 1
ATOM 2189 C CA . LEU A 1 280 ? -18.922 -26.828 -5.496 1 98.25 280 LEU A CA 1
ATOM 2190 C C . LEU A 1 280 ? -18.328 -26.234 -4.219 1 98.25 280 LEU A C 1
ATOM 2192 O O . LEU A 1 280 ? -17.344 -25.5 -4.266 1 98.25 280 LEU A O 1
ATOM 2196 N N . ASN A 1 281 ? -18.922 -26.562 -3.104 1 98.69 281 ASN A N 1
ATOM 2197 C CA . ASN A 1 281 ? -18.406 -26.062 -1.83 1 98.69 281 ASN A CA 1
ATOM 2198 C C . ASN A 1 281 ? -17 -26.578 -1.544 1 98.69 281 ASN A C 1
ATOM 2200 O O . ASN A 1 281 ? -16.172 -25.844 -0.999 1 98.69 281 ASN A O 1
ATOM 2204 N N . TYR A 1 282 ? -16.734 -27.812 -1.961 1 98.56 282 TYR A N 1
ATOM 2205 C CA . TYR A 1 282 ? -15.414 -28.422 -1.843 1 98.56 282 TYR A CA 1
ATOM 2206 C C . TYR A 1 282 ? -14.391 -27.672 -2.689 1 98.56 282 TYR A C 1
ATOM 2208 O O . TYR A 1 282 ? -13.258 -27.453 -2.256 1 98.56 282 TYR A O 1
ATOM 2216 N N . ALA A 1 283 ? -14.828 -27.156 -3.822 1 98.69 283 ALA A N 1
ATOM 2217 C CA . ALA A 1 283 ? -13.953 -26.438 -4.742 1 98.69 283 ALA A CA 1
ATOM 2218 C C . ALA A 1 283 ? -13.742 -25 -4.285 1 98.69 283 ALA A C 1
ATOM 2220 O O . ALA A 1 283 ? -12.719 -24.391 -4.598 1 98.69 283 ALA A O 1
ATOM 2221 N N . LEU A 1 284 ? -14.664 -24.422 -3.432 1 98.75 284 LEU A N 1
ATOM 2222 C CA . LEU A 1 284 ? -14.664 -23.016 -3.07 1 98.75 284 LEU A CA 1
ATOM 2223 C C . LEU A 1 284 ? -14.203 -22.812 -1.629 1 98.75 284 LEU A C 1
ATOM 2225 O O . LEU A 1 284 ? -14.344 -21.734 -1.07 1 98.75 284 LEU A O 1
ATOM 2229 N N . PHE A 1 285 ? -13.75 -23.828 -0.951 1 98.5 285 PHE A N 1
ATOM 2230 C CA . PHE A 1 285 ? -13.289 -23.766 0.433 1 98.5 285 PHE A CA 1
ATOM 2231 C C . PHE A 1 285 ? -14.461 -23.531 1.382 1 98.5 285 PHE A C 1
ATOM 2233 O O . PHE A 1 285 ? -14.297 -22.906 2.426 1 98.5 285 PHE A O 1
ATOM 2240 N N . LYS A 1 286 ? -15.617 -23.859 0.956 1 98.38 286 LYS A N 1
ATOM 2241 C CA . LYS A 1 286 ? -16.766 -23.703 1.836 1 98.38 286 LYS A CA 1
ATOM 2242 C C . LYS A 1 286 ? -17.031 -24.984 2.619 1 98.38 286 LYS A C 1
ATOM 2244 O O . LYS A 1 286 ? -16.422 -26.031 2.346 1 98.38 286 LYS A O 1
ATOM 2249 N N . LYS A 1 287 ? -17.922 -24.891 3.615 1 97.81 287 LYS A N 1
ATOM 2250 C CA . LYS A 1 287 ? -18.297 -26.062 4.398 1 97.81 287 LYS A CA 1
ATOM 2251 C C . LYS A 1 287 ? -18.875 -27.156 3.51 1 97.81 287 LYS A C 1
ATOM 2253 O O . LYS A 1 287 ? -19.734 -26.906 2.67 1 97.81 287 LYS A O 1
ATOM 2258 N N . ASN A 1 288 ? -18.359 -28.406 3.662 1 97.44 288 ASN A N 1
ATOM 2259 C CA . ASN A 1 288 ? -18.734 -29.578 2.873 1 97.44 288 ASN A CA 1
ATOM 2260 C C . ASN A 1 288 ? -18.281 -30.875 3.553 1 97.44 288 ASN A C 1
ATOM 2262 O O . ASN A 1 288 ? -17.531 -30.844 4.52 1 97.44 288 ASN A O 1
ATOM 2266 N N . PRO A 1 289 ? -18.781 -32 3.096 1 96.44 289 PRO A N 1
ATOM 2267 C CA . PRO A 1 289 ? -18.375 -33.281 3.713 1 96.44 289 PRO A CA 1
ATOM 2268 C C . PRO A 1 289 ? -16.906 -33.594 3.484 1 96.44 289 PRO A C 1
ATOM 2270 O O . PRO A 1 289 ? -16.328 -34.438 4.203 1 96.44 289 PRO A O 1
ATOM 2273 N N . GLY A 1 290 ? -16.297 -33 2.523 1 96.5 290 GLY A N 1
ATOM 2274 C CA . GLY A 1 290 ? -14.898 -33.25 2.191 1 96.5 290 GLY A CA 1
ATOM 2275 C C . GLY A 1 290 ? -14.695 -34.594 1.513 1 96.5 290 GLY A C 1
ATOM 2276 O O . GLY A 1 290 ? -15.656 -35.219 1.065 1 96.5 290 GLY A O 1
ATOM 2277 N N . VAL A 1 291 ? -13.445 -34.906 1.264 1 96 291 VAL A N 1
ATOM 2278 C CA . VAL A 1 291 ? -13.039 -36.156 0.639 1 96 291 VAL A CA 1
ATOM 2279 C C . VAL A 1 291 ? -12.078 -36.906 1.562 1 96 291 VAL A C 1
ATOM 2281 O O . VAL A 1 291 ? -11.148 -36.312 2.119 1 96 291 VAL A O 1
ATOM 2284 N N . TYR A 1 292 ? -12.352 -38.156 1.772 1 97.06 292 TYR A N 1
ATOM 2285 C CA . TYR A 1 292 ? -11.516 -39 2.594 1 97.06 292 TYR A CA 1
ATOM 2286 C C . TYR A 1 292 ? -10.633 -39.906 1.727 1 97.06 292 TYR A C 1
ATOM 2288 O O . TYR A 1 292 ? -11.117 -40.562 0.802 1 97.06 292 TYR A O 1
ATOM 2296 N N . ASP A 1 293 ? -9.367 -39.812 1.907 1 98.06 293 ASP A N 1
ATOM 2297 C CA . ASP A 1 293 ? -8.406 -40.688 1.229 1 98.06 293 ASP A CA 1
ATOM 2298 C C . ASP A 1 293 ? -8.125 -41.938 2.055 1 98.06 293 ASP A C 1
ATOM 2300 O O . ASP A 1 293 ? -7.426 -41.875 3.066 1 98.06 293 ASP A O 1
ATOM 2304 N N . GLN A 1 294 ? -8.57 -43.125 1.594 1 97.25 294 GLN A N 1
ATOM 2305 C CA . GLN A 1 294 ? -8.547 -44.344 2.357 1 97.25 294 GLN A CA 1
ATOM 2306 C C . GLN A 1 294 ? -7.117 -44.812 2.621 1 97.25 294 GLN A C 1
ATOM 2308 O O . GLN A 1 294 ? -6.816 -45.344 3.691 1 97.25 294 GLN A O 1
ATOM 2313 N N . LYS A 1 295 ? -6.348 -44.625 1.688 1 97.44 295 LYS A N 1
ATOM 2314 C CA . LYS A 1 295 ? -4.98 -45.094 1.798 1 97.44 295 LYS A CA 1
ATOM 2315 C C . LYS A 1 295 ? -4.207 -44.375 2.881 1 97.44 295 LYS A C 1
ATOM 2317 O O . LYS A 1 295 ? -3.521 -44.969 3.699 1 97.44 295 LYS A O 1
ATOM 2322 N N . THR A 1 296 ? -4.316 -43.031 2.912 1 97.88 296 THR A N 1
ATOM 2323 C CA . THR A 1 296 ? -3.553 -42.219 3.852 1 97.88 296 THR A CA 1
ATOM 2324 C C . THR A 1 296 ? -4.383 -41.906 5.094 1 97.88 296 THR A C 1
ATOM 2326 O O . THR A 1 296 ? -3.855 -41.406 6.086 1 97.88 296 THR A O 1
ATOM 2329 N N . LYS A 1 297 ? -5.715 -42.156 5.027 1 98 297 LYS A N 1
ATOM 2330 C CA . LYS A 1 297 ? -6.676 -41.875 6.09 1 98 297 LYS A CA 1
ATOM 2331 C C . LYS A 1 297 ? -6.785 -40.375 6.355 1 98 297 LYS A C 1
ATOM 2333 O O . LYS A 1 297 ? -7.105 -39.969 7.469 1 98 297 LYS A O 1
ATOM 2338 N N . LEU A 1 298 ? -6.418 -39.594 5.371 1 98.56 298 LEU A N 1
ATOM 2339 C CA . LEU A 1 298 ? -6.508 -38.156 5.492 1 98.56 298 LEU A CA 1
ATOM 2340 C C . LEU A 1 298 ? -7.832 -37.625 4.945 1 98.56 298 LEU A C 1
ATOM 2342 O O . LEU A 1 298 ? -8.406 -38.219 4.035 1 98.56 298 LEU A O 1
ATOM 2346 N N . HIS A 1 299 ? -8.305 -36.594 5.586 1 98.06 299 HIS A N 1
ATOM 2347 C CA . HIS A 1 299 ? -9.523 -35.906 5.18 1 98.06 299 HIS A CA 1
ATOM 2348 C C . HIS A 1 299 ? -9.195 -34.531 4.566 1 98.06 299 HIS A C 1
ATOM 2350 O O . HIS A 1 299 ? -8.406 -33.781 5.125 1 98.06 299 HIS A O 1
ATOM 2356 N N . TYR A 1 300 ? -9.789 -34.281 3.451 1 98.44 300 TYR A N 1
ATOM 2357 C CA . TYR A 1 300 ? -9.586 -33 2.768 1 98.44 300 TYR A CA 1
ATOM 2358 C C . TYR A 1 300 ? -10.875 -32.188 2.73 1 98.44 300 TYR A C 1
ATOM 2360 O O . TYR A 1 300 ? -11.859 -32.625 2.109 1 98.44 300 TYR A O 1
ATOM 2368 N N . ASP A 1 301 ? -10.789 -31.016 3.299 1 97.5 301 ASP A N 1
ATOM 2369 C CA . ASP A 1 301 ? -11.961 -30.141 3.367 1 97.5 301 ASP A CA 1
ATOM 2370 C C . ASP A 1 301 ? -12.062 -29.266 2.117 1 97.5 301 ASP A C 1
ATOM 2372 O O . ASP A 1 301 ? -13.078 -28.594 1.906 1 97.5 301 ASP A O 1
ATOM 2376 N N . ASN A 1 302 ? -11.039 -29.266 1.325 1 98.38 302 ASN A N 1
ATOM 2377 C CA . ASN A 1 302 ? -11.078 -28.469 0.098 1 98.38 302 ASN A CA 1
ATOM 2378 C C . ASN A 1 302 ? -10.227 -29.109 -1.001 1 98.38 302 ASN A C 1
ATOM 2380 O O . ASN A 1 302 ? -9.281 -29.828 -0.715 1 98.38 302 ASN A O 1
ATOM 2384 N N . MET A 1 303 ? -10.578 -28.797 -2.213 1 98.44 303 MET A N 1
ATOM 2385 C CA . MET A 1 303 ? -9.992 -29.422 -3.396 1 98.44 303 MET A CA 1
ATOM 2386 C C . MET A 1 303 ? -8.57 -28.906 -3.633 1 98.44 303 MET A C 1
ATOM 2388 O O . MET A 1 303 ? -7.715 -29.641 -4.121 1 98.44 303 MET A O 1
ATOM 2392 N N . PHE A 1 304 ? -8.289 -27.641 -3.299 1 98.75 304 PHE A N 1
ATOM 2393 C CA . PHE A 1 304 ? -6.984 -27.016 -3.492 1 98.75 304 PHE A CA 1
ATOM 2394 C C . PHE A 1 304 ? -5.891 -27.812 -2.791 1 98.75 304 PHE A C 1
ATOM 2396 O O . PHE A 1 304 ? -4.895 -28.188 -3.414 1 98.75 304 PHE A O 1
ATOM 2403 N N . GLU A 1 305 ? -6.078 -28.172 -1.555 1 98.81 305 GLU A N 1
ATOM 2404 C CA . GLU A 1 305 ? -5.109 -28.938 -0.772 1 98.81 305 GLU A CA 1
ATOM 2405 C C . GLU A 1 305 ? -4.988 -30.359 -1.292 1 98.81 305 GLU A C 1
ATOM 2407 O O . GLU A 1 305 ? -3.891 -30.922 -1.318 1 98.81 305 GLU A O 1
ATOM 2412 N N . ALA A 1 306 ? -6.117 -30.906 -1.691 1 98.69 306 ALA A N 1
ATOM 2413 C CA . ALA A 1 306 ? -6.094 -32.25 -2.262 1 98.69 306 ALA A CA 1
ATOM 2414 C C . ALA A 1 306 ? -5.227 -32.312 -3.514 1 98.69 306 ALA A C 1
ATOM 2416 O O . ALA A 1 306 ? -4.445 -33.25 -3.699 1 98.69 306 ALA A O 1
ATOM 2417 N N . GLN A 1 307 ? -5.367 -31.281 -4.309 1 98.56 307 GLN A N 1
ATOM 2418 C CA . GLN A 1 307 ? -4.598 -31.234 -5.547 1 98.56 307 GLN A CA 1
ATOM 2419 C C . GLN A 1 307 ? -3.109 -31.062 -5.262 1 98.56 307 GLN A C 1
ATOM 2421 O O . GLN A 1 307 ? -2.268 -31.656 -5.93 1 98.56 307 GLN A O 1
ATOM 2426 N N . ILE A 1 308 ? -2.75 -30.219 -4.301 1 98.81 308 ILE A N 1
ATOM 2427 C CA . ILE A 1 308 ? -1.356 -30.047 -3.91 1 98.81 308 ILE A CA 1
ATOM 2428 C C . ILE A 1 308 ? -0.789 -31.375 -3.412 1 98.81 308 ILE A C 1
ATOM 2430 O O . ILE A 1 308 ? 0.306 -31.781 -3.812 1 98.81 308 ILE A O 1
ATOM 2434 N N . ASP A 1 309 ? -1.567 -32.094 -2.605 1 98.81 309 ASP A N 1
ATOM 2435 C CA . ASP A 1 309 ? -1.082 -33.344 -2.021 1 98.81 309 ASP A CA 1
ATOM 2436 C C . ASP A 1 309 ? -0.985 -34.438 -3.076 1 98.81 309 ASP A C 1
ATOM 2438 O O . ASP A 1 309 ? -0.133 -35.312 -2.98 1 98.81 309 ASP A O 1
ATOM 2442 N N . ALA A 1 310 ? -1.854 -34.375 -4.086 1 98.75 310 ALA A N 1
ATOM 2443 C CA . ALA A 1 310 ? -1.668 -35.281 -5.215 1 98.75 310 ALA A CA 1
ATOM 2444 C C . ALA A 1 310 ? -0.31 -35.062 -5.875 1 98.75 310 ALA A C 1
ATOM 2446 O O . ALA A 1 310 ? 0.339 -36.031 -6.309 1 98.75 310 ALA A O 1
ATOM 2447 N N . SER A 1 311 ? 0.121 -33.812 -5.977 1 98.81 311 SER A N 1
ATOM 2448 C CA . SER A 1 311 ? 1.446 -33.531 -6.504 1 98.81 311 SER A CA 1
ATOM 2449 C C . SER A 1 311 ? 2.543 -34.094 -5.625 1 98.81 311 SER A C 1
ATOM 2451 O O . SER A 1 311 ? 3.498 -34.688 -6.129 1 98.81 311 SER A O 1
ATOM 2453 N N . TYR A 1 312 ? 2.373 -33.938 -4.316 1 98.75 312 TYR A N 1
ATOM 2454 C CA . TYR A 1 312 ? 3.35 -34.5 -3.4 1 98.75 312 TYR A CA 1
ATOM 2455 C C . TYR A 1 312 ? 3.416 -36.031 -3.553 1 98.75 312 TYR A C 1
ATOM 2457 O O . TYR A 1 312 ? 4.5 -36.625 -3.523 1 98.75 312 TYR A O 1
ATOM 2465 N N . ALA A 1 313 ? 2.244 -36.688 -3.689 1 98.75 313 ALA A N 1
ATOM 2466 C CA . ALA A 1 313 ? 2.211 -38.125 -3.887 1 98.75 313 ALA A CA 1
ATOM 2467 C C . ALA A 1 313 ? 2.959 -38.531 -5.156 1 98.75 313 ALA A C 1
ATOM 2469 O O . ALA A 1 313 ? 3.738 -39.5 -5.148 1 98.75 313 ALA A O 1
ATOM 2470 N N . ALA A 1 314 ? 2.729 -37.844 -6.219 1 98.81 314 ALA A N 1
ATOM 2471 C CA . ALA A 1 314 ? 3.408 -38.094 -7.48 1 98.81 314 ALA A CA 1
ATOM 2472 C C . ALA A 1 314 ? 4.918 -37.938 -7.336 1 98.81 314 ALA A C 1
ATOM 2474 O O . ALA A 1 314 ? 5.688 -38.781 -7.824 1 98.81 314 ALA A O 1
ATOM 2475 N N . LEU A 1 315 ? 5.336 -36.875 -6.66 1 98.81 315 LEU A N 1
ATOM 2476 C CA . LEU A 1 315 ? 6.754 -36.594 -6.434 1 98.81 315 LEU A CA 1
ATOM 2477 C C . LEU A 1 315 ? 7.387 -37.719 -5.613 1 98.81 315 LEU A C 1
ATOM 2479 O O . LEU A 1 315 ? 8.477 -38.188 -5.938 1 98.81 315 LEU A O 1
ATOM 2483 N N . GLU A 1 316 ? 6.684 -38.156 -4.629 1 98.38 316 GLU A N 1
ATOM 2484 C CA . GLU A 1 316 ? 7.191 -39.219 -3.773 1 98.38 316 GLU A CA 1
ATOM 2485 C C . GLU A 1 316 ? 7.371 -40.5 -4.559 1 98.38 316 GLU A C 1
ATOM 2487 O O . GLU A 1 316 ? 8.406 -41.156 -4.449 1 98.38 316 GLU A O 1
ATOM 2492 N N . LYS A 1 317 ? 6.422 -40.844 -5.344 1 98.19 317 LYS A N 1
ATOM 2493 C CA . LYS A 1 317 ? 6.496 -42.062 -6.164 1 98.19 317 LYS A CA 1
ATOM 2494 C C . LYS A 1 317 ? 7.648 -41.969 -7.16 1 98.19 317 LYS A C 1
ATOM 2496 O O . LYS A 1 317 ? 8.234 -43 -7.523 1 98.19 317 LYS A O 1
ATOM 2501 N N . ALA A 1 318 ? 7.922 -40.781 -7.535 1 98.38 318 ALA A N 1
ATOM 2502 C CA . ALA A 1 318 ? 9.008 -40.594 -8.492 1 98.38 318 ALA A CA 1
ATOM 2503 C C . ALA A 1 318 ? 10.352 -40.469 -7.781 1 98.38 318 ALA A C 1
ATOM 2505 O O . ALA A 1 318 ? 11.398 -40.344 -8.43 1 98.38 318 ALA A O 1
ATOM 2506 N N . GLY A 1 319 ? 10.375 -40.438 -6.438 1 98.19 319 GLY A N 1
ATOM 2507 C CA . GLY A 1 319 ? 11.617 -40.469 -5.684 1 98.19 319 GLY A CA 1
ATOM 2508 C C . GLY A 1 319 ? 12.031 -39.094 -5.164 1 98.19 319 GLY A C 1
ATOM 2509 O O . GLY A 1 319 ? 13.18 -38.906 -4.781 1 98.19 319 GLY A O 1
ATOM 2510 N N . PHE A 1 320 ? 11.133 -38.125 -5.109 1 98.5 320 PHE A N 1
ATOM 2511 C CA . PHE A 1 320 ? 11.469 -36.781 -4.691 1 98.5 320 PHE A CA 1
ATOM 2512 C C . PHE A 1 320 ? 10.602 -36.344 -3.516 1 98.5 320 PHE A C 1
ATOM 2514 O O . PHE A 1 320 ? 9.961 -35.312 -3.562 1 98.5 320 PHE A O 1
ATOM 2521 N N . GLU A 1 321 ? 10.68 -37 -2.43 1 95.94 321 GLU A N 1
ATOM 2522 C CA . GLU A 1 321 ? 9.812 -36.875 -1.264 1 95.94 321 GLU A CA 1
ATOM 2523 C C . GLU A 1 321 ? 10.008 -35.531 -0.574 1 95.94 321 GLU A C 1
ATOM 2525 O O . GLU A 1 321 ? 9.07 -35 0.03 1 95.94 321 GLU A O 1
ATOM 2530 N N . LYS A 1 322 ? 11.109 -34.938 -0.718 1 96.38 322 LYS A N 1
ATOM 2531 C CA . LYS A 1 322 ? 11.43 -33.719 0.055 1 96.38 322 LYS A CA 1
ATOM 2532 C C . LYS A 1 322 ? 11.203 -32.469 -0.769 1 96.38 322 LYS A C 1
ATOM 2534 O O . LYS A 1 322 ? 11.305 -31.344 -0.25 1 96.38 322 LYS A O 1
ATOM 2539 N N . MET A 1 323 ? 10.906 -32.625 -1.964 1 98.06 323 MET A N 1
ATOM 2540 C CA . MET A 1 323 ? 10.758 -31.469 -2.842 1 98.06 323 MET A CA 1
ATOM 2541 C C . MET A 1 323 ? 9.492 -30.672 -2.496 1 98.06 323 MET A C 1
ATOM 2543 O O . MET A 1 323 ? 8.414 -31.266 -2.354 1 98.06 323 MET A O 1
ATOM 2547 N N . GLU A 1 324 ? 9.625 -29.312 -2.316 1 98.19 324 GLU A N 1
ATOM 2548 C CA . GLU A 1 324 ? 8.5 -28.422 -2.033 1 98.19 324 GLU A CA 1
ATOM 2549 C C . GLU A 1 324 ? 7.637 -28.219 -3.275 1 98.19 324 GLU A C 1
ATOM 2551 O O . GLU A 1 324 ? 8.156 -28.125 -4.391 1 98.19 324 GLU A O 1
ATOM 2556 N N . VAL A 1 325 ? 6.359 -28.141 -3.041 1 98.69 325 VAL A N 1
ATOM 2557 C CA . VAL A 1 325 ? 5.414 -27.797 -4.098 1 98.69 325 VAL A CA 1
ATOM 2558 C C . VAL A 1 325 ? 4.941 -26.359 -3.914 1 98.69 325 VAL A C 1
ATOM 2560 O O . VAL A 1 325 ? 4.52 -25.969 -2.822 1 98.69 325 VAL A O 1
ATOM 2563 N N . ILE A 1 326 ? 5.078 -25.516 -4.945 1 98.75 326 ILE A N 1
ATOM 2564 C CA . ILE A 1 326 ? 4.516 -24.156 -4.969 1 98.75 326 ILE A CA 1
ATOM 2565 C C . ILE A 1 326 ? 3.469 -24.062 -6.078 1 98.75 326 ILE A C 1
ATOM 2567 O O . ILE A 1 326 ? 3.695 -24.531 -7.195 1 98.75 326 ILE A O 1
ATOM 2571 N N . VAL A 1 327 ? 2.322 -23.531 -5.742 1 98.81 327 VAL A N 1
ATOM 2572 C CA . VAL A 1 327 ? 1.277 -23.344 -6.742 1 98.81 327 VAL A CA 1
ATOM 2573 C C . VAL A 1 327 ? 1.571 -22.078 -7.562 1 98.81 327 VAL A C 1
ATOM 2575 O O . VAL A 1 327 ? 1.45 -20.969 -7.059 1 98.81 327 VAL A O 1
ATOM 2578 N N . SER A 1 328 ? 1.92 -22.297 -8.789 1 98.69 328 SER A N 1
ATOM 2579 C CA . SER A 1 328 ? 2.361 -21.188 -9.633 1 98.69 328 SER A CA 1
ATOM 2580 C C . SER A 1 328 ? 1.176 -20.453 -10.242 1 98.69 328 SER A C 1
ATOM 2582 O O . SER A 1 328 ? 1.319 -19.328 -10.719 1 98.69 328 SER A O 1
ATOM 2584 N N . GLU A 1 329 ? 0.019 -21.141 -10.328 1 98.62 329 GLU A N 1
ATOM 2585 C CA . GLU A 1 329 ? -1.233 -20.5 -10.742 1 98.62 329 GLU A CA 1
ATOM 2586 C C . GLU A 1 329 ? -2.428 -21.156 -10.039 1 98.62 329 GLU A C 1
ATOM 2588 O O . GLU A 1 329 ? -2.488 -22.375 -9.906 1 98.62 329 GLU A O 1
ATOM 2593 N N . THR A 1 330 ? -3.268 -20.406 -9.617 1 98.81 330 THR A N 1
ATOM 2594 C CA . THR A 1 330 ? -4.605 -20.812 -9.195 1 98.81 330 THR A CA 1
ATOM 2595 C C . THR A 1 330 ? -5.566 -19.625 -9.242 1 98.81 330 THR A C 1
ATOM 2597 O O . THR A 1 330 ? -5.137 -18.469 -9.305 1 98.81 330 THR A O 1
ATOM 2600 N N . GLY A 1 331 ? -6.828 -19.891 -9.352 1 98.69 331 GLY A N 1
ATOM 2601 C CA . GLY A 1 331 ? -7.812 -18.828 -9.43 1 98.69 331 GLY A CA 1
ATOM 2602 C C . GLY A 1 331 ? -9.18 -19.312 -9.875 1 98.69 331 GLY A C 1
ATOM 2603 O O . GLY A 1 331 ? -9.375 -20.516 -10.109 1 98.69 331 GLY A O 1
ATOM 2604 N N . TRP A 1 332 ? -10.102 -18.422 -9.922 1 98.88 332 TRP A N 1
ATOM 2605 C CA . TRP A 1 332 ? -11.469 -18.688 -10.344 1 98.88 332 TRP A CA 1
ATOM 2606 C C . TRP A 1 332 ? -11.984 -17.547 -11.234 1 98.88 332 TRP A C 1
ATOM 2608 O O . TRP A 1 332 ? -11.906 -16.375 -10.867 1 98.88 332 TRP A O 1
ATOM 2618 N N . ALA A 1 333 ? -12.484 -17.906 -12.391 1 98.75 333 ALA A N 1
ATOM 2619 C CA . ALA A 1 333 ? -12.977 -16.891 -13.32 1 98.75 333 ALA A CA 1
ATOM 2620 C C . ALA A 1 333 ? -14.289 -16.297 -12.836 1 98.75 333 ALA A C 1
ATOM 2622 O O . ALA A 1 333 ? -15.156 -17 -12.328 1 98.75 333 ALA A O 1
ATOM 2623 N N . SER A 1 334 ? -14.422 -14.961 -13.039 1 98.69 334 SER A N 1
ATOM 2624 C CA . SER A 1 334 ? -15.617 -14.258 -12.57 1 98.69 334 SER A CA 1
ATOM 2625 C C . SER A 1 334 ? -16.703 -14.234 -13.641 1 98.69 334 SER A C 1
ATOM 2627 O O . SER A 1 334 ? -17.828 -13.812 -13.375 1 98.69 334 SER A O 1
ATOM 2629 N N . HIS A 1 335 ? -16.391 -14.578 -14.859 1 98.44 335 HIS A N 1
ATOM 2630 C CA . HIS A 1 335 ? -17.328 -14.648 -15.984 1 98.44 335 HIS A CA 1
ATOM 2631 C C . HIS A 1 335 ? -16.859 -15.672 -17.016 1 98.44 335 HIS A C 1
ATOM 2633 O O . HIS A 1 335 ? -15.656 -15.773 -17.297 1 98.44 335 HIS A O 1
ATOM 2639 N N . GLY A 1 336 ? -17.828 -16.453 -17.547 1 97.94 336 GLY A N 1
ATOM 2640 C CA . GLY A 1 336 ? -17.469 -17.469 -18.531 1 97.94 336 GLY A CA 1
ATOM 2641 C C . GLY A 1 336 ? -18.594 -17.766 -19.516 1 97.94 336 GLY A C 1
ATOM 2642 O O . GLY A 1 336 ? -19.609 -17.078 -19.531 1 97.94 336 GLY A O 1
ATOM 2643 N N . ASP A 1 337 ? -18.328 -18.672 -20.406 1 97.25 337 ASP A N 1
ATOM 2644 C CA . ASP A 1 337 ? -19.312 -19.125 -21.391 1 97.25 337 ASP A CA 1
ATOM 2645 C C . ASP A 1 337 ? -20.438 -19.891 -20.703 1 97.25 337 ASP A C 1
ATOM 2647 O O . ASP A 1 337 ? -20.391 -20.156 -19.5 1 97.25 337 ASP A O 1
ATOM 2651 N N . ALA A 1 338 ? -21.453 -20.234 -21.469 1 95.19 338 ALA A N 1
ATOM 2652 C CA . ALA A 1 338 ? -22.625 -20.938 -20.953 1 95.19 338 ALA A CA 1
ATOM 2653 C C . ALA A 1 338 ? -22.234 -22.266 -20.328 1 95.19 338 ALA A C 1
ATOM 2655 O O . ALA A 1 338 ? -22.828 -22.688 -19.328 1 95.19 338 ALA A O 1
ATOM 2656 N N . ASN A 1 339 ? -21.266 -22.906 -20.891 1 94.12 339 ASN A N 1
ATOM 2657 C CA . ASN A 1 339 ? -20.828 -24.203 -20.375 1 94.12 339 ASN A CA 1
ATOM 2658 C C . ASN A 1 339 ? -19.875 -24.047 -19.188 1 94.12 339 ASN A C 1
ATOM 2660 O O . ASN A 1 339 ? -19.344 -25.031 -18.688 1 94.12 339 ASN A O 1
ATOM 2664 N N . GLU A 1 340 ? -19.594 -22.859 -18.766 1 96.19 340 GLU A N 1
ATOM 2665 C CA . GLU A 1 340 ? -18.797 -22.516 -17.578 1 96.19 340 GLU A CA 1
ATOM 2666 C C . GLU A 1 340 ? -19.656 -21.766 -16.547 1 96.19 340 GLU A C 1
ATOM 2668 O O . GLU A 1 340 ? -19.25 -20.719 -16.047 1 96.19 340 GLU A O 1
ATOM 2673 N N . ALA A 1 341 ? -20.734 -22.328 -16.219 1 94.44 341 ALA A N 1
ATOM 2674 C CA . ALA A 1 341 ? -21.781 -21.625 -15.484 1 94.44 341 ALA A CA 1
ATOM 2675 C C . ALA A 1 341 ? -21.297 -21.234 -14.094 1 94.44 341 ALA A C 1
ATOM 2677 O O . ALA A 1 341 ? -21.828 -20.297 -13.484 1 94.44 341 ALA A O 1
ATOM 2678 N N . ALA A 1 342 ? -20.266 -21.922 -13.594 1 97.75 342 ALA A N 1
ATOM 2679 C CA . ALA A 1 342 ? -19.781 -21.625 -12.25 1 97.75 342 ALA A CA 1
ATOM 2680 C C . ALA A 1 342 ? -18.812 -20.453 -12.266 1 97.75 342 ALA A C 1
ATOM 2682 O O . ALA A 1 342 ? -18.375 -19.969 -11.211 1 97.75 342 ALA A O 1
ATOM 2683 N N . ALA A 1 343 ? -18.422 -19.984 -13.453 1 98.5 343 ALA A N 1
ATOM 2684 C CA . ALA A 1 343 ? -17.641 -18.766 -13.57 1 98.5 343 ALA A CA 1
ATOM 2685 C C . ALA A 1 343 ? -18.484 -17.531 -13.305 1 98.5 343 ALA A C 1
ATOM 2687 O O . ALA A 1 343 ? -18.984 -16.891 -14.234 1 98.5 343 ALA A O 1
ATOM 2688 N N . THR A 1 344 ? -18.641 -17.172 -12.031 1 98.38 344 THR A N 1
ATOM 2689 C CA . THR A 1 344 ? -19.453 -16.031 -11.602 1 98.38 344 THR A CA 1
ATOM 2690 C C . THR A 1 344 ? -18.641 -15.125 -10.672 1 98.38 344 THR A C 1
ATOM 2692 O O . THR A 1 344 ? -17.672 -15.562 -10.07 1 98.38 344 THR A O 1
ATOM 2695 N N . LEU A 1 345 ? -19.125 -13.945 -10.625 1 98.12 345 LEU A N 1
ATOM 2696 C CA . LEU A 1 345 ? -18.5 -12.969 -9.727 1 98.12 345 LEU A CA 1
ATOM 2697 C C . LEU A 1 345 ? -18.5 -13.477 -8.289 1 98.12 345 LEU A C 1
ATOM 2699 O O . LEU A 1 345 ? -17.5 -13.359 -7.586 1 98.12 345 LEU A O 1
ATOM 2703 N N . THR A 1 346 ? -19.562 -14.039 -7.84 1 98.5 346 THR A N 1
ATOM 2704 C CA . THR A 1 346 ? -19.719 -14.531 -6.477 1 98.5 346 THR A CA 1
ATOM 2705 C C . THR A 1 346 ? -18.734 -15.664 -6.199 1 98.5 346 THR A C 1
ATOM 2707 O O . THR A 1 346 ? -18.047 -15.664 -5.168 1 98.5 346 THR A O 1
ATOM 2710 N N . ASN A 1 347 ? -18.609 -16.641 -7.086 1 98.81 347 ASN A N 1
ATOM 2711 C CA . ASN A 1 347 ? -17.719 -17.766 -6.883 1 98.81 347 ASN A CA 1
ATOM 2712 C C . ASN A 1 347 ? -16.25 -17.344 -6.93 1 98.81 347 ASN A C 1
ATOM 2714 O O . ASN A 1 347 ? -15.438 -17.828 -6.145 1 98.81 347 ASN A O 1
ATOM 2718 N N . ALA A 1 348 ? -15.969 -16.422 -7.852 1 98.88 348 ALA A N 1
ATOM 2719 C CA . ALA A 1 348 ? -14.602 -15.914 -7.93 1 98.88 348 ALA A CA 1
ATOM 2720 C C . ALA A 1 348 ? -14.203 -15.219 -6.633 1 98.88 348 ALA A C 1
ATOM 2722 O O . ALA A 1 348 ? -13.125 -15.469 -6.094 1 98.88 348 ALA A O 1
ATOM 2723 N N . ARG A 1 349 ? -15.086 -14.367 -6.156 1 98.69 349 ARG A N 1
ATOM 2724 C CA . ARG A 1 349 ? -14.844 -13.688 -4.891 1 98.69 349 ARG A CA 1
ATOM 2725 C C . ARG A 1 349 ? -14.633 -14.688 -3.76 1 98.69 349 ARG A C 1
ATOM 2727 O O . ARG A 1 349 ? -13.688 -14.562 -2.982 1 98.69 349 ARG A O 1
ATOM 2734 N N . THR A 1 350 ? -15.508 -15.688 -3.707 1 98.81 350 THR A N 1
ATOM 2735 C CA . THR A 1 350 ? -15.469 -16.672 -2.641 1 98.81 350 THR A CA 1
ATOM 2736 C C . THR A 1 350 ? -14.156 -17.453 -2.682 1 98.81 350 THR A C 1
ATOM 2738 O O . THR A 1 350 ? -13.484 -17.609 -1.66 1 98.81 350 THR A O 1
ATOM 2741 N N . TYR A 1 351 ? -13.789 -17.969 -3.789 1 98.88 351 TYR A N 1
ATOM 2742 C CA . TYR A 1 351 ? -12.57 -18.75 -3.922 1 98.88 351 TYR A CA 1
ATOM 2743 C C . TYR A 1 351 ? -11.352 -17.953 -3.508 1 98.88 351 TYR A C 1
ATOM 2745 O O . TYR A 1 351 ? -10.547 -18.391 -2.682 1 98.88 351 TYR A O 1
ATOM 2753 N N . ASN A 1 352 ? -11.25 -16.75 -4.102 1 98.88 352 ASN A N 1
ATOM 2754 C CA . ASN A 1 352 ? -10.039 -15.961 -3.893 1 98.88 352 ASN A CA 1
ATOM 2755 C C . ASN A 1 352 ? -9.977 -15.398 -2.475 1 98.88 352 ASN A C 1
ATOM 2757 O O . ASN A 1 352 ? -8.891 -15.258 -1.907 1 98.88 352 ASN A O 1
ATOM 2761 N N . MET A 1 353 ? -11.125 -15.062 -1.899 1 98.56 353 MET A N 1
ATOM 2762 C CA . MET A 1 353 ? -11.148 -14.641 -0.5 1 98.56 353 MET A CA 1
ATOM 2763 C C . MET A 1 353 ? -10.711 -15.781 0.414 1 98.56 353 MET A C 1
ATOM 2765 O O . MET A 1 353 ? -9.859 -15.594 1.287 1 98.56 353 MET A O 1
ATOM 2769 N N . ASN A 1 354 ? -11.242 -16.953 0.156 1 98.81 354 ASN A N 1
ATOM 2770 C CA . ASN A 1 354 ? -10.938 -18.109 0.998 1 98.81 354 ASN A CA 1
ATOM 2771 C C . ASN A 1 354 ? -9.508 -18.594 0.792 1 98.81 354 ASN A C 1
ATOM 2773 O O . ASN A 1 354 ? -8.859 -19.047 1.738 1 98.81 354 ASN A O 1
ATOM 2777 N N . LEU A 1 355 ? -9.039 -18.547 -0.413 1 98.75 355 LEU A N 1
ATOM 2778 C CA . LEU A 1 355 ? -7.645 -18.875 -0.674 1 98.75 355 LEU A CA 1
ATOM 2779 C C . LEU A 1 355 ? -6.707 -17.953 0.1 1 98.75 355 LEU A C 1
ATOM 2781 O O . LEU A 1 355 ? -5.754 -18.422 0.727 1 98.75 355 LEU A O 1
ATOM 2785 N N . ARG A 1 356 ? -6.969 -16.672 -0.01 1 97.94 356 ARG A N 1
ATOM 2786 C CA . ARG A 1 356 ? -6.148 -15.703 0.705 1 97.94 356 ARG A CA 1
ATOM 2787 C C . ARG A 1 356 ? -6.137 -15.984 2.203 1 97.94 356 ARG A C 1
ATOM 2789 O O . ARG A 1 356 ? -5.078 -16 2.83 1 97.94 356 ARG A O 1
ATOM 2796 N N . LYS A 1 357 ? -7.297 -16.266 2.777 1 97.88 357 LYS A N 1
ATOM 2797 C CA . LYS A 1 357 ? -7.402 -16.609 4.191 1 97.88 357 LYS A CA 1
ATOM 2798 C C . LYS A 1 357 ? -6.594 -17.875 4.512 1 97.88 357 LYS A C 1
ATOM 2800 O O . LYS A 1 357 ? -5.871 -17.906 5.512 1 97.88 357 LYS A O 1
ATOM 2805 N N . ARG A 1 358 ? -6.695 -18.781 3.615 1 98.25 358 ARG A N 1
ATOM 2806 C CA . ARG A 1 358 ? -5.988 -20.047 3.807 1 98.25 358 ARG A CA 1
ATOM 2807 C C . ARG A 1 358 ? -4.477 -19.844 3.791 1 98.25 358 ARG A C 1
ATOM 2809 O O . ARG A 1 358 ? -3.752 -20.422 4.594 1 98.25 358 ARG A O 1
ATOM 2816 N N . LEU A 1 359 ? -3.982 -19.094 2.924 1 98.44 359 LEU A N 1
ATOM 2817 C CA . LEU A 1 359 ? -2.547 -18.875 2.77 1 98.44 359 LEU A CA 1
ATOM 2818 C C . LEU A 1 359 ? -1.995 -18.031 3.912 1 98.44 359 LEU A C 1
ATOM 2820 O O . LEU A 1 359 ? -0.854 -18.234 4.34 1 98.44 359 LEU A O 1
ATOM 2824 N N . LEU A 1 360 ? -2.781 -17.156 4.434 1 96.44 360 LEU A N 1
ATOM 2825 C CA . LEU A 1 360 ? -2.35 -16.281 5.523 1 96.44 360 LEU A CA 1
ATOM 2826 C C . LEU A 1 360 ? -2.154 -17.078 6.809 1 96.44 360 LEU A C 1
ATOM 2828 O O . LEU A 1 360 ? -1.487 -16.609 7.734 1 96.44 360 LEU A O 1
ATOM 2832 N N . LYS A 1 361 ? -2.684 -18.297 6.879 1 97.38 361 LYS A N 1
ATOM 2833 C CA . LYS A 1 361 ? -2.508 -19.156 8.055 1 97.38 361 LYS A CA 1
ATOM 2834 C C . LYS A 1 361 ? -1.094 -19.719 8.109 1 97.38 361 LYS A C 1
ATOM 2836 O O . LYS A 1 361 ? -0.663 -20.219 9.148 1 97.38 361 LYS A O 1
ATOM 2841 N N . LYS A 1 362 ? -0.401 -19.672 7.059 1 97.62 362 LYS A N 1
ATOM 2842 C CA . LYS A 1 362 ? 0.98 -20.141 6.977 1 97.62 362 LYS A CA 1
ATOM 2843 C C . LYS A 1 362 ? 1.105 -21.578 7.473 1 97.62 362 LYS A C 1
ATOM 2845 O O . LYS A 1 362 ? 1.979 -21.891 8.289 1 97.62 362 LYS A O 1
ATOM 2850 N N . LYS A 1 363 ? 0.199 -22.406 6.895 1 98.06 363 LYS A N 1
ATOM 2851 C CA . LYS A 1 363 ? 0.16 -23.812 7.25 1 98.06 363 LYS A CA 1
ATOM 2852 C C . LYS A 1 363 ? 0.416 -24.703 6.027 1 98.06 363 LYS A C 1
ATOM 2854 O O . LYS A 1 363 ? 0.312 -24.234 4.891 1 98.06 363 LYS A O 1
ATOM 2859 N N . GLY A 1 364 ? 0.731 -25.969 6.312 1 98.44 364 GLY A N 1
ATOM 2860 C CA . GLY A 1 364 ? 0.882 -26.969 5.258 1 98.44 364 GLY A CA 1
ATOM 2861 C C . GLY A 1 364 ? -0.426 -27.625 4.871 1 98.44 364 GLY A C 1
ATOM 2862 O O . GLY A 1 364 ? -1.499 -27.047 5.062 1 98.44 364 GLY A O 1
ATOM 2863 N N . THR A 1 365 ? -0.307 -28.734 4.129 1 98.62 365 THR A N 1
ATOM 2864 C CA . THR A 1 365 ? -1.45 -29.547 3.734 1 98.62 365 THR A CA 1
ATOM 2865 C C . THR A 1 365 ? -1.611 -30.75 4.668 1 98.62 365 THR A C 1
ATOM 2867 O O . THR A 1 365 ? -0.747 -31 5.504 1 98.62 365 THR A O 1
ATOM 2870 N N . PRO A 1 366 ? -2.74 -31.469 4.539 1 98.5 366 PRO A N 1
ATOM 2871 C CA . PRO A 1 366 ? -2.887 -32.688 5.359 1 98.5 366 PRO A CA 1
ATOM 2872 C C . PRO A 1 366 ? -1.736 -33.656 5.168 1 98.5 366 PRO A C 1
ATOM 2874 O O . PRO A 1 366 ? -1.252 -34.25 6.141 1 98.5 366 PRO A O 1
ATOM 2877 N N . TYR A 1 367 ? -1.257 -33.844 3.988 1 98.5 367 TYR A N 1
ATOM 2878 C CA . TYR A 1 367 ? -0.212 -34.812 3.686 1 98.5 367 TYR A CA 1
ATOM 2879 C C . TYR A 1 367 ? 1.164 -34.25 4.039 1 98.5 367 TYR A C 1
ATOM 2881 O O . TYR A 1 367 ? 2.068 -35.031 4.398 1 98.5 367 TYR A O 1
ATOM 2889 N N . ARG A 1 368 ? 1.339 -32.906 3.99 1 98.44 368 ARG A N 1
ATOM 2890 C CA . ARG A 1 368 ? 2.582 -32.219 4.328 1 98.44 368 ARG A CA 1
ATOM 2891 C C . ARG A 1 368 ? 2.324 -31.062 5.273 1 98.44 368 ARG A C 1
ATOM 2893 O O . ARG A 1 368 ? 2.537 -29.906 4.906 1 98.44 368 ARG A O 1
ATOM 2900 N N . PRO A 1 369 ? 2.074 -31.328 6.539 1 97.94 369 PRO A N 1
ATOM 2901 C CA . PRO A 1 369 ? 1.65 -30.266 7.461 1 97.94 369 PRO A CA 1
ATOM 2902 C C . PRO A 1 369 ? 2.773 -29.281 7.793 1 97.94 369 PRO A C 1
ATOM 2904 O O . PRO A 1 369 ? 2.508 -28.156 8.195 1 97.94 369 PRO A O 1
ATOM 2907 N N . LYS A 1 370 ? 3.979 -29.672 7.582 1 96.81 370 LYS A N 1
ATOM 2908 C CA . LYS A 1 370 ? 5.102 -28.828 7.969 1 96.81 370 LYS A CA 1
ATOM 2909 C C . LYS A 1 370 ? 5.617 -28.016 6.781 1 96.81 370 LYS A C 1
ATOM 2911 O O . LYS A 1 370 ? 6.52 -27.188 6.926 1 96.81 370 LYS A O 1
ATOM 2916 N N . MET A 1 371 ? 5.09 -28.25 5.625 1 97.31 371 MET A N 1
ATOM 2917 C CA . MET A 1 371 ? 5.469 -27.5 4.434 1 97.31 371 MET A CA 1
ATOM 2918 C C . MET A 1 371 ? 4.438 -26.422 4.121 1 97.31 371 MET A C 1
ATOM 2920 O O . MET A 1 371 ? 3.389 -26.703 3.545 1 97.31 371 MET A O 1
ATOM 2924 N N . VAL A 1 372 ? 4.805 -25.188 4.434 1 98.25 372 VAL A N 1
ATOM 2925 C CA . VAL A 1 372 ? 3.881 -24.062 4.289 1 98.25 372 VAL A CA 1
ATOM 2926 C C . VAL A 1 372 ? 3.492 -23.906 2.818 1 98.25 372 VAL A C 1
ATOM 2928 O O . VAL A 1 372 ? 4.355 -23.906 1.938 1 98.25 372 VAL A O 1
ATOM 2931 N N . VAL A 1 373 ? 2.203 -23.781 2.564 1 98.69 373 VAL A N 1
ATOM 2932 C CA . VAL A 1 373 ? 1.693 -23.656 1.202 1 98.69 373 VAL A CA 1
ATOM 2933 C C . VAL A 1 373 ? 1.899 -22.219 0.702 1 98.69 373 VAL A C 1
ATOM 2935 O O . VAL A 1 373 ? 1.577 -21.266 1.402 1 98.69 373 VAL A O 1
ATOM 2938 N N . LYS A 1 374 ? 2.455 -22.094 -0.479 1 98.69 374 LYS A N 1
ATOM 2939 C CA . LYS A 1 374 ? 2.607 -20.828 -1.198 1 98.69 374 LYS A CA 1
ATOM 2940 C C . LYS A 1 374 ? 1.935 -20.891 -2.566 1 98.69 374 LYS A C 1
ATOM 2942 O O . LYS A 1 374 ? 1.954 -21.938 -3.227 1 98.69 374 LYS A O 1
ATOM 2947 N N . ALA A 1 375 ? 1.342 -19.781 -2.955 1 98.81 375 ALA A N 1
ATOM 2948 C CA . ALA A 1 375 ? 0.629 -19.812 -4.23 1 98.81 375 ALA A CA 1
ATOM 2949 C C . ALA A 1 375 ? 0.621 -18.438 -4.891 1 98.81 375 ALA A C 1
ATOM 2951 O O . ALA A 1 375 ? 0.625 -17.422 -4.207 1 98.81 375 ALA A O 1
ATOM 2952 N N . TYR A 1 376 ? 0.67 -18.438 -6.188 1 98.75 376 TYR A N 1
ATOM 2953 C CA . TYR A 1 376 ? 0.389 -17.281 -7.016 1 98.75 376 TYR A CA 1
ATOM 2954 C C . TYR A 1 376 ? -1.039 -17.312 -7.547 1 98.75 376 TYR A C 1
ATOM 2956 O O . TYR A 1 376 ? -1.424 -18.266 -8.242 1 98.75 376 TYR A O 1
ATOM 2964 N N . VAL A 1 377 ? -1.748 -16.297 -7.238 1 98.62 377 VAL A N 1
ATOM 2965 C CA . VAL A 1 377 ? -3.105 -16.172 -7.758 1 98.62 377 VAL A CA 1
ATOM 2966 C C . VAL A 1 377 ? -3.062 -15.734 -9.219 1 98.62 377 VAL A C 1
ATOM 2968 O O . VAL A 1 377 ? -2.287 -14.852 -9.586 1 98.62 377 VAL A O 1
ATOM 2971 N N . PHE A 1 378 ? -3.816 -16.469 -10.008 1 97.69 378 PHE A N 1
ATOM 2972 C CA . PHE A 1 378 ? -4.102 -16.078 -11.383 1 97.69 378 PHE A CA 1
ATOM 2973 C C . PHE A 1 378 ? -5.496 -15.484 -11.5 1 97.69 378 PHE A C 1
ATOM 2975 O O . PHE A 1 378 ? -6.496 -16.172 -11.289 1 97.69 378 PHE A O 1
ATOM 2982 N N . ALA A 1 379 ? -5.508 -14.047 -11.758 1 97.62 379 ALA A N 1
ATOM 2983 C CA . ALA A 1 379 ? -4.438 -13.133 -12.148 1 97.62 379 ALA A CA 1
ATOM 2984 C C . ALA A 1 379 ? -4.668 -11.742 -11.57 1 97.62 379 ALA A C 1
ATOM 2986 O O . ALA A 1 379 ? -5.641 -11.516 -10.844 1 97.62 379 ALA A O 1
ATOM 2987 N N . MET A 1 380 ? -3.697 -10.922 -11.812 1 98.5 380 MET A N 1
ATOM 2988 C CA . MET A 1 380 ? -3.801 -9.539 -11.359 1 98.5 380 MET A CA 1
ATOM 2989 C C . MET A 1 380 ? -4.965 -8.828 -12.047 1 98.5 380 MET A C 1
ATOM 2991 O O . MET A 1 380 ? -5.848 -8.289 -11.375 1 98.5 380 MET A O 1
ATOM 2995 N N . PHE A 1 381 ? -5.027 -8.953 -13.391 1 98.62 381 PHE A N 1
ATOM 2996 C CA . PHE A 1 381 ? -6.031 -8.211 -14.148 1 98.62 381 PHE A CA 1
ATOM 2997 C C . PHE A 1 381 ? -6.84 -9.148 -15.039 1 98.62 381 PHE A C 1
ATOM 2999 O O . PHE A 1 381 ? -6.359 -10.219 -15.422 1 98.62 381 PHE A O 1
ATOM 3006 N N . ASN A 1 382 ? -8.07 -8.703 -15.336 1 98.44 382 ASN A N 1
ATOM 3007 C CA . ASN A 1 382 ? -8.703 -9.219 -16.547 1 98.44 382 ASN A CA 1
ATOM 3008 C C . ASN A 1 382 ? -7.887 -8.875 -17.797 1 98.44 382 ASN A C 1
ATOM 3010 O O . ASN A 1 382 ? -7.379 -7.762 -17.922 1 98.44 382 ASN A O 1
ATOM 3014 N N . GLU A 1 383 ? -7.719 -9.852 -18.625 1 97.94 383 GLU A N 1
ATOM 3015 C CA . GLU A 1 383 ? -6.887 -9.703 -19.812 1 97.94 383 GLU A CA 1
ATOM 3016 C C . GLU A 1 383 ? -7.723 -9.812 -21.078 1 97.94 383 GLU A C 1
ATOM 3018 O O . GLU A 1 383 ? -7.977 -10.914 -21.578 1 97.94 383 GLU A O 1
ATOM 3023 N N . ASN A 1 384 ? -7.969 -8.672 -21.688 1 96.38 384 ASN A N 1
ATOM 3024 C CA . ASN A 1 384 ? -9 -8.578 -22.703 1 96.38 384 ASN A CA 1
ATOM 3025 C C . ASN A 1 384 ? -8.57 -9.266 -24 1 96.38 384 ASN A C 1
ATOM 3027 O O . ASN A 1 384 ? -9.414 -9.633 -24.828 1 96.38 384 ASN A O 1
ATOM 3031 N N . LEU A 1 385 ? -7.273 -9.508 -24.203 1 96.44 385 LEU A N 1
ATOM 3032 C CA . LEU A 1 385 ? -6.809 -10.023 -25.5 1 96.44 385 LEU A CA 1
ATOM 3033 C C . LEU A 1 385 ? -6.48 -11.508 -25.391 1 96.44 385 LEU A C 1
ATOM 3035 O O . LEU A 1 385 ? -6.004 -12.109 -26.359 1 96.44 385 LEU A O 1
ATOM 3039 N N . LYS A 1 386 ? -6.715 -12.172 -24.219 1 96.19 386 LYS A N 1
ATOM 3040 C CA . LYS A 1 386 ? -6.453 -13.602 -24.094 1 96.19 386 LYS A CA 1
ATOM 3041 C C . LYS A 1 386 ? -7.391 -14.406 -25 1 96.19 386 LYS A C 1
ATOM 3043 O O . LYS A 1 386 ? -8.602 -14.172 -25 1 96.19 386 LYS A O 1
ATOM 3048 N N . PRO A 1 387 ? -6.848 -15.297 -25.719 1 95.44 387 PRO A N 1
ATOM 3049 C CA . PRO A 1 387 ? -7.707 -16.188 -26.5 1 95.44 387 PRO A CA 1
ATOM 3050 C C . PRO A 1 387 ? -8.391 -17.25 -25.656 1 95.44 387 PRO A C 1
ATOM 3052 O O . PRO A 1 387 ? -8.156 -17.328 -24.453 1 95.44 387 PRO A O 1
ATOM 3055 N N . GLY A 1 388 ? -9.273 -18.031 -26.281 1 94.94 388 GLY A N 1
ATOM 3056 C CA . GLY A 1 388 ? -9.93 -19.141 -25.609 1 94.94 388 GLY A CA 1
ATOM 3057 C C . GLY A 1 388 ? -11.297 -18.766 -25.047 1 94.94 388 GLY A C 1
ATOM 3058 O O . GLY A 1 388 ? -11.883 -17.766 -25.469 1 94.94 388 GLY A O 1
ATOM 3059 N N . PRO A 1 389 ? -11.773 -19.641 -24.125 1 96.19 389 PRO A N 1
ATOM 3060 C CA . PRO A 1 389 ? -13.086 -19.359 -23.547 1 96.19 389 PRO A CA 1
ATOM 3061 C C . PRO A 1 389 ? -13.141 -18.016 -22.828 1 96.19 389 PRO A C 1
ATOM 3063 O O . PRO A 1 389 ? -12.094 -17.469 -22.453 1 96.19 389 PRO A O 1
ATOM 3066 N N . THR A 1 390 ? -14.328 -17.531 -22.656 1 97.44 390 THR A N 1
ATOM 3067 C CA . THR A 1 390 ? -14.539 -16.219 -22.047 1 97.44 390 THR A CA 1
ATOM 3068 C C . THR A 1 390 ? -13.898 -16.156 -20.672 1 97.44 390 THR A C 1
ATOM 3070 O O . THR A 1 390 ? -13.383 -15.109 -20.266 1 97.44 390 THR A O 1
ATOM 3073 N N . SER A 1 391 ? -13.828 -17.266 -19.984 1 98 391 SER A N 1
ATOM 3074 C CA . SER A 1 391 ? -13.273 -17.312 -18.641 1 98 391 SER A CA 1
ATOM 3075 C C . SER A 1 391 ? -11.82 -16.844 -18.625 1 98 391 SER A C 1
ATOM 3077 O O . SER A 1 391 ? -11.375 -16.203 -17.672 1 98 391 SER A O 1
ATOM 3079 N N . GLU A 1 392 ? -11.125 -17.094 -19.672 1 97.56 392 GLU A N 1
ATOM 3080 C CA . GLU A 1 392 ? -9.695 -16.781 -19.75 1 97.56 392 GLU A CA 1
ATOM 3081 C C . GLU A 1 392 ? -9.461 -15.281 -19.562 1 97.56 392 GLU A C 1
ATOM 3083 O O . GLU A 1 392 ? -8.406 -14.867 -19.078 1 97.56 392 GLU A O 1
ATOM 3088 N N . ARG A 1 393 ? -10.445 -14.484 -19.859 1 98.38 393 ARG A N 1
ATOM 3089 C CA . ARG A 1 393 ? -10.305 -13.031 -19.844 1 98.38 393 ARG A CA 1
ATOM 3090 C C . ARG A 1 393 ? -10.867 -12.445 -18.547 1 98.38 393 ARG A C 1
ATOM 3092 O O . ARG A 1 393 ? -10.969 -11.219 -18.406 1 98.38 393 ARG A O 1
ATOM 3099 N N . ASN A 1 394 ? -11.234 -13.328 -17.609 1 98.56 394 ASN A N 1
ATOM 3100 C CA . ASN A 1 394 ? -11.984 -12.828 -16.469 1 98.56 394 ASN A CA 1
ATOM 3101 C C . ASN A 1 394 ? -11.508 -13.461 -15.164 1 98.56 394 ASN A C 1
ATOM 3103 O O . ASN A 1 394 ? -12.312 -13.758 -14.281 1 98.56 394 ASN A O 1
ATOM 3107 N N . PHE A 1 395 ? -10.188 -13.695 -15.016 1 98.62 395 PHE A N 1
ATOM 3108 C CA . PHE A 1 395 ? -9.609 -14.242 -13.797 1 98.62 395 PHE A CA 1
ATOM 3109 C C . PHE A 1 395 ? -9.117 -13.133 -12.883 1 98.62 395 PHE A C 1
ATOM 3111 O O . PHE A 1 395 ? -8.711 -13.391 -11.742 1 98.62 395 PHE A O 1
ATOM 3118 N N . GLY A 1 396 ? -9.164 -11.938 -13.297 1 98.69 396 GLY A N 1
ATOM 3119 C CA . GLY A 1 396 ? -8.461 -10.852 -12.625 1 98.69 396 GLY A CA 1
ATOM 3120 C C . GLY A 1 396 ? -9.039 -10.516 -11.266 1 98.69 396 GLY A C 1
ATOM 3121 O O . GLY A 1 396 ? -10.25 -10.398 -11.109 1 98.69 396 GLY A O 1
ATOM 3122 N N . LEU A 1 397 ? -8.109 -10.297 -10.281 1 98.69 397 LEU A N 1
ATOM 3123 C CA . LEU A 1 397 ? -8.492 -9.672 -9.016 1 98.69 397 LEU A CA 1
ATOM 3124 C C . LEU A 1 397 ? -8.969 -8.242 -9.242 1 98.69 397 LEU A C 1
ATOM 3126 O O . LEU A 1 397 ? -9.766 -7.719 -8.461 1 98.69 397 LEU A O 1
ATOM 3130 N N . PHE A 1 398 ? -8.406 -7.656 -10.281 1 98.44 398 PHE A N 1
ATOM 3131 C CA . PHE A 1 398 ? -8.773 -6.32 -10.742 1 98.44 398 PHE A CA 1
ATOM 3132 C C . PHE A 1 398 ? -9.273 -6.359 -12.18 1 98.44 398 PHE A C 1
ATOM 3134 O O . PHE A 1 398 ? -8.867 -7.223 -12.961 1 98.44 398 PHE A O 1
ATOM 3141 N N . LYS A 1 399 ? -10.141 -5.422 -12.477 1 97.69 399 LYS A N 1
ATOM 3142 C CA . LYS A 1 399 ? -10.508 -5.203 -13.875 1 97.69 399 LYS A CA 1
ATOM 3143 C C . LYS A 1 399 ? -9.375 -4.555 -14.648 1 97.69 399 LYS A C 1
ATOM 3145 O O . LYS A 1 399 ? -8.367 -4.141 -14.062 1 97.69 399 LYS A O 1
ATOM 3150 N N . ALA A 1 400 ? -9.539 -4.473 -15.922 1 96.62 400 ALA A N 1
ATOM 3151 C CA . ALA A 1 400 ? -8.492 -3.947 -16.797 1 96.62 400 ALA A CA 1
ATOM 3152 C C . ALA A 1 400 ? -8.156 -2.5 -16.453 1 96.62 400 ALA A C 1
ATOM 3154 O O . ALA A 1 400 ? -7.016 -2.066 -16.594 1 96.62 400 ALA A O 1
ATOM 3155 N N . ASP A 1 401 ? -9.102 -1.729 -15.906 1 95.06 401 ASP A N 1
ATOM 3156 C CA . ASP A 1 401 ? -8.883 -0.318 -15.602 1 95.06 401 ASP A CA 1
ATOM 3157 C C . ASP A 1 401 ? -8.234 -0.147 -14.234 1 95.06 401 ASP A C 1
ATOM 3159 O O . ASP A 1 401 ? -7.945 0.975 -13.812 1 95.06 401 ASP A O 1
ATOM 3163 N N . GLY A 1 402 ? -8.07 -1.225 -13.539 1 96.5 402 GLY A N 1
ATOM 3164 C CA . GLY A 1 402 ? -7.426 -1.175 -12.234 1 96.5 402 GLY A CA 1
ATOM 3165 C C . GLY A 1 402 ? -8.414 -1.129 -11.078 1 96.5 402 GLY A C 1
ATOM 3166 O O . GLY A 1 402 ? -8.008 -1.11 -9.914 1 96.5 402 GLY A O 1
ATOM 3167 N N . SER A 1 403 ? -9.727 -1.069 -11.344 1 97 403 SER A N 1
ATOM 3168 C CA . SER A 1 403 ? -10.703 -1.205 -10.273 1 97 403 SER A CA 1
ATOM 3169 C C . SER A 1 403 ? -10.828 -2.654 -9.82 1 97 403 SER A C 1
ATOM 3171 O O . SER A 1 403 ? -10.469 -3.576 -10.555 1 97 403 SER A O 1
ATOM 3173 N N . VAL A 1 404 ? -11.344 -2.859 -8.648 1 97.25 404 VAL A N 1
ATOM 3174 C CA . VAL A 1 404 ? -11.445 -4.211 -8.109 1 97.25 404 VAL A CA 1
ATOM 3175 C C . VAL A 1 404 ? -12.523 -4.988 -8.867 1 97.25 404 VAL A C 1
ATOM 3177 O O . VAL A 1 404 ? -13.562 -4.43 -9.219 1 97.25 404 VAL A O 1
ATOM 3180 N N . SER A 1 405 ? -12.289 -6.203 -9.141 1 97.56 405 SER A N 1
ATOM 3181 C CA . SER A 1 405 ? -13.32 -7.055 -9.719 1 97.56 405 SER A CA 1
ATOM 3182 C C . SER A 1 405 ? -14.398 -7.395 -8.695 1 97.56 405 SER A C 1
ATOM 3184 O O . SER A 1 405 ? -15.578 -7.484 -9.031 1 97.56 405 SER A O 1
ATOM 3186 N N . TYR A 1 406 ? -13.984 -7.621 -7.508 1 96.5 406 TYR A N 1
ATOM 3187 C CA . TYR A 1 406 ? -14.789 -7.938 -6.336 1 96.5 406 TYR A CA 1
ATOM 3188 C C . TYR A 1 406 ? -14.047 -7.594 -5.051 1 96.5 406 TYR A C 1
ATOM 3190 O O . TYR A 1 406 ? -12.82 -7.449 -5.059 1 96.5 406 TYR A O 1
ATOM 3198 N N . SER A 1 407 ? -14.836 -7.434 -4.004 1 92.94 407 SER A N 1
ATOM 3199 C CA . SER A 1 407 ? -14.258 -6.941 -2.754 1 92.94 407 SER A CA 1
ATOM 3200 C C . SER A 1 407 ? -13.711 -8.086 -1.907 1 92.94 407 SER A C 1
ATOM 3202 O O . SER A 1 407 ? -14.477 -8.883 -1.362 1 92.94 407 SER A O 1
ATOM 3204 N N . ILE A 1 408 ? -12.383 -8.125 -1.854 1 95.69 408 ILE A N 1
ATOM 3205 C CA . ILE A 1 408 ? -11.773 -9.086 -0.95 1 95.69 408 ILE A CA 1
ATOM 3206 C C . ILE A 1 408 ? -10.711 -8.391 -0.094 1 95.69 408 ILE A C 1
ATOM 3208 O O . ILE A 1 408 ? -9.695 -8.992 0.255 1 95.69 408 ILE A O 1
ATOM 3212 N N . GLY A 1 409 ? -10.875 -7.098 0.078 1 92.5 409 GLY A N 1
ATOM 3213 C CA . GLY A 1 409 ? -10.008 -6.344 0.968 1 92.5 409 GLY A CA 1
ATOM 3214 C C . GLY A 1 409 ? -8.992 -5.488 0.23 1 92.5 409 GLY A C 1
ATOM 3215 O O . GLY A 1 409 ? -8.141 -4.859 0.852 1 92.5 409 GLY A O 1
ATOM 3216 N N . PHE A 1 410 ? -9.023 -5.492 -1.091 1 95.31 410 PHE A N 1
ATOM 3217 C CA . PHE A 1 410 ? -8.133 -4.664 -1.895 1 95.31 410 PHE A CA 1
ATOM 3218 C C . PHE A 1 410 ? -8.828 -3.367 -2.305 1 95.31 410 PHE A C 1
ATOM 3220 O O . PHE A 1 410 ? -10.055 -3.285 -2.303 1 95.31 410 PHE A O 1
ATOM 3227 N N . THR A 1 411 ? -8 -2.344 -2.533 1 94.44 411 THR A N 1
ATOM 3228 C CA . THR A 1 411 ? -8.469 -1.106 -3.145 1 94.44 411 THR A CA 1
ATOM 3229 C C . THR A 1 411 ? -7.867 -0.926 -4.535 1 94.44 411 THR A C 1
ATOM 3231 O O . THR A 1 411 ? -6.703 -1.267 -4.762 1 94.44 411 THR A O 1
ATOM 3234 N N . GLY A 1 412 ? -8.727 -0.452 -5.473 1 96.25 412 GLY A N 1
ATOM 3235 C CA . GLY A 1 412 ? -8.281 -0.306 -6.852 1 96.25 412 GLY A CA 1
ATOM 3236 C C . GLY A 1 412 ? -7.594 1.021 -7.117 1 96.25 412 GLY A C 1
ATOM 3237 O O . GLY A 1 412 ? -7.586 1.905 -6.258 1 96.25 412 GLY A O 1
ATOM 3238 N N . LEU A 1 413 ? -6.984 1.124 -8.281 1 95.69 413 LEU A N 1
ATOM 3239 C CA . LEU A 1 413 ? -6.41 2.383 -8.742 1 95.69 413 LEU A CA 1
ATOM 3240 C C . LEU A 1 413 ? -7.5 3.418 -9 1 95.69 413 LEU A C 1
ATOM 3242 O O . LEU A 1 413 ? -7.254 4.621 -8.883 1 95.69 413 LEU A O 1
ATOM 3246 N N . VAL A 1 414 ? -8.672 2.904 -9.391 1 93.88 414 VAL A N 1
ATOM 3247 C CA . VAL A 1 414 ? -9.859 3.73 -9.594 1 93.88 414 VAL A CA 1
ATOM 3248 C C . VAL A 1 414 ? -11.062 3.074 -8.93 1 93.88 414 VAL A C 1
ATOM 3250 O O . VAL A 1 414 ? -11.023 1.893 -8.578 1 93.88 414 VAL A O 1
ATOM 3253 N N . ALA A 1 415 ? -12.117 3.879 -8.688 1 88.5 415 ALA A N 1
ATOM 3254 C CA . ALA A 1 415 ? -13.336 3.338 -8.094 1 88.5 415 ALA A CA 1
ATOM 3255 C C . ALA A 1 415 ? -14.055 2.398 -9.062 1 88.5 415 ALA A C 1
ATOM 3257 O O . ALA A 1 415 ? -13.953 2.564 -10.281 1 88.5 415 ALA A O 1
ATOM 3258 N N . SER A 1 416 ? -14.578 1.372 -8.477 1 82.75 416 SER A N 1
ATOM 3259 C CA . SER A 1 416 ? -15.328 0.454 -9.328 1 82.75 416 SER A CA 1
ATOM 3260 C C . SER A 1 416 ? -16.594 1.111 -9.867 1 82.75 416 SER A C 1
ATOM 3262 O O . SER A 1 416 ? -17.297 1.816 -9.141 1 82.75 416 SER A O 1
ATOM 3264 N N . SER A 1 417 ? -16.609 1.587 -11.117 1 62.25 417 SER A N 1
ATOM 3265 C CA . SER A 1 417 ? -17.828 2.158 -11.672 1 62.25 417 SER A CA 1
ATOM 3266 C C . SER A 1 417 ? -19.047 1.276 -11.375 1 62.25 417 SER A C 1
ATOM 3268 O O . SER A 1 417 ? -19 0.067 -11.609 1 62.25 417 SER A O 1
ATOM 3270 N N . ALA A 1 418 ? -19.719 1.595 -10.281 1 45.84 418 ALA A N 1
ATOM 3271 C CA . ALA A 1 418 ? -21 0.883 -10.211 1 45.84 418 ALA A CA 1
ATOM 3272 C C . ALA A 1 418 ? -21.609 0.701 -11.602 1 45.84 418 ALA A C 1
ATOM 3274 O O . ALA A 1 418 ? -21.719 1.663 -12.367 1 45.84 418 ALA A O 1
ATOM 3275 N N . THR A 1 419 ? -21.359 -0.342 -12.336 1 38 419 THR A N 1
ATOM 3276 C CA . THR A 1 419 ? -22.328 -0.516 -13.422 1 38 419 THR A CA 1
ATOM 3277 C C . THR A 1 419 ? -23.703 -0.003 -13.008 1 38 419 THR A C 1
ATOM 3279 O O . THR A 1 419 ? -24.281 -0.49 -12.039 1 38 419 THR A O 1
ATOM 3282 N N . SER A 1 420 ? -23.969 1.234 -13.148 1 32.12 420 SER A N 1
ATOM 3283 C CA . SER A 1 420 ? -25.375 1.589 -13.195 1 32.12 420 SER A CA 1
ATOM 3284 C C . SER A 1 420 ? -26.188 0.527 -13.922 1 32.12 420 SER A C 1
ATOM 3286 O O . SER A 1 420 ? -26.047 0.352 -15.141 1 32.12 420 SER A O 1
ATOM 3288 N N . VAL A 1 421 ? -26.422 -0.625 -13.398 1 31.66 421 VAL A N 1
ATOM 3289 C CA . VAL A 1 421 ? -27.641 -1.254 -13.891 1 31.66 421 VAL A CA 1
ATOM 3290 C C . VAL A 1 421 ? -28.75 -0.212 -13.992 1 31.66 421 VAL A C 1
ATOM 3292 O O . VAL A 1 421 ? -29.266 0.25 -12.977 1 31.66 421 VAL A O 1
ATOM 3295 N N . PHE A 1 422 ? -28.578 0.792 -14.766 1 31.44 422 PHE A N 1
ATOM 3296 C CA . PHE A 1 422 ? -29.781 1.455 -15.258 1 31.44 422 PHE A CA 1
ATOM 3297 C C . PHE A 1 422 ? -30.891 0.442 -15.531 1 31.44 422 PHE A C 1
ATOM 3299 O O . PHE A 1 422 ? -30.703 -0.491 -16.312 1 31.44 422 PHE A O 1
ATOM 3306 N N . SER A 1 423 ? -31.656 0.115 -14.562 1 30.09 423 SER A N 1
ATOM 3307 C CA . SER A 1 423 ? -32.969 -0.487 -14.758 1 30.09 423 SER A CA 1
ATOM 3308 C C . SER A 1 423 ? -33.625 0.065 -16.016 1 30.09 423 SER A C 1
ATOM 3310 O O . SER A 1 423 ? -33.938 1.261 -16.094 1 30.09 423 SER A O 1
ATOM 3312 N N . LEU A 1 424 ? -33.188 -0.289 -17.125 1 31.44 424 LEU A N 1
ATOM 3313 C CA . LEU A 1 424 ? -33.969 -0.242 -18.344 1 31.44 424 LEU A CA 1
ATOM 3314 C C . LEU A 1 424 ? -35.469 -0.456 -18.031 1 31.44 424 LEU A C 1
ATOM 3316 O O . LEU A 1 424 ? -36.281 -0.491 -18.938 1 31.44 424 LEU A O 1
ATOM 3320 N N . LYS A 1 425 ? -35.656 -0.883 -16.781 1 31.05 425 LYS A N 1
ATOM 3321 C CA . LYS A 1 425 ? -37.094 -0.98 -16.547 1 31.05 425 LYS A CA 1
ATOM 3322 C C . LYS A 1 425 ? -37.75 0.387 -16.656 1 31.05 425 LYS A C 1
ATOM 3324 O O . LYS A 1 425 ? -38.969 0.477 -16.891 1 31.05 425 LYS A O 1
ATOM 3329 N N . LEU A 1 426 ? -36.906 1.42 -16.328 1 30.06 426 LEU A N 1
ATOM 3330 C CA . LEU A 1 426 ? -37.656 2.664 -16.375 1 30.06 426 LEU A CA 1
ATOM 3331 C C . LEU A 1 426 ? -37.875 3.121 -17.828 1 30.06 426 LEU A C 1
ATOM 3333 O O . LEU A 1 426 ? -38.812 3.834 -18.125 1 30.06 426 LEU A O 1
ATOM 3337 N N . MET A 1 427 ? -36.906 2.658 -18.703 1 30.5 427 MET A N 1
ATOM 3338 C CA . MET A 1 427 ? -37.219 3.062 -20.062 1 30.5 427 MET A CA 1
ATOM 3339 C C . MET A 1 427 ? -38.438 2.334 -20.594 1 30.5 427 MET A C 1
ATOM 3341 O O . MET A 1 427 ? -39.094 2.793 -21.547 1 30.5 427 MET A O 1
ATOM 3345 N N . TYR A 1 428 ? -38.5 1.063 -20.125 1 31.16 428 TYR A N 1
ATOM 3346 C CA . TYR A 1 428 ? -39.719 0.43 -20.625 1 31.16 428 TYR A CA 1
ATOM 3347 C C . TYR A 1 428 ? -40.969 1.109 -20.062 1 31.16 428 TYR A C 1
ATOM 3349 O O . TYR A 1 428 ? -42.062 0.957 -20.609 1 31.16 428 TYR A O 1
ATOM 3357 N N . ALA A 1 429 ? -40.719 1.702 -18.859 1 31.44 429 ALA A N 1
ATOM 3358 C CA . ALA A 1 429 ? -41.906 2.322 -18.328 1 31.44 429 ALA A CA 1
ATOM 3359 C C . ALA A 1 429 ? -42.312 3.553 -19.141 1 31.44 429 ALA A C 1
ATOM 3361 O O . ALA A 1 429 ? -43.5 3.854 -19.281 1 31.44 429 ALA A O 1
ATOM 3362 N N . ILE A 1 430 ? -41.156 4.195 -19.531 1 33.56 430 ILE A N 1
ATOM 3363 C CA . ILE A 1 430 ? -41.562 5.391 -20.266 1 33.56 430 ILE A CA 1
ATOM 3364 C C . ILE A 1 430 ? -42.125 4.996 -21.625 1 33.56 430 ILE A C 1
ATOM 3366 O O . ILE A 1 430 ? -43.094 5.59 -22.109 1 33.56 430 ILE A O 1
ATOM 3370 N N . SER A 1 431 ? -41.406 3.951 -22.172 1 33.09 431 SER A N 1
ATOM 3371 C CA . SER A 1 431 ? -41.938 3.627 -23.484 1 33.09 431 SER A CA 1
ATOM 3372 C C . SER A 1 431 ? -43.375 3.09 -23.391 1 33.09 431 SER A C 1
ATOM 3374 O O . SER A 1 431 ? -44.156 3.211 -24.344 1 33.09 431 SER A O 1
ATOM 3376 N N . ALA A 1 432 ? -43.5 2.355 -22.297 1 32.75 432 ALA A N 1
ATOM 3377 C CA . ALA A 1 432 ? -44.875 1.834 -22.172 1 32.75 432 ALA A CA 1
ATOM 3378 C C . ALA A 1 432 ? -45.875 2.963 -21.969 1 32.75 432 ALA A C 1
ATOM 3380 O O . ALA A 1 432 ? -47.031 2.861 -22.375 1 32.75 432 ALA A O 1
ATOM 3381 N N . ALA A 1 433 ? -45.312 3.963 -21.266 1 33.47 433 ALA A N 1
ATOM 3382 C CA . ALA A 1 433 ? -46.281 5.047 -21.047 1 33.47 433 ALA A CA 1
ATOM 3383 C C . ALA A 1 433 ? -46.625 5.746 -22.359 1 33.47 433 ALA A C 1
ATOM 3385 O O . ALA A 1 433 ? -47.75 6.215 -22.531 1 33.47 433 ALA A O 1
ATOM 3386 N N . LEU A 1 434 ? -45.594 5.75 -23.172 1 34.09 434 LEU A N 1
ATOM 3387 C CA . LEU A 1 434 ? -45.938 6.426 -24.406 1 34.09 434 LEU A CA 1
ATOM 3388 C C . LEU A 1 434 ? -47 5.629 -25.188 1 34.09 434 LEU A C 1
ATOM 3390 O O . LEU A 1 434 ? -47.812 6.203 -25.906 1 34.09 434 LEU A O 1
ATOM 3394 N N . VAL A 1 435 ? -46.812 4.305 -25.031 1 34.16 435 VAL A N 1
ATOM 3395 C CA . VAL A 1 435 ? -47.75 3.574 -25.859 1 34.16 435 VAL A CA 1
ATOM 3396 C C . VAL A 1 435 ? -49.188 3.848 -25.375 1 34.16 435 VAL A C 1
ATOM 3398 O O . VAL A 1 435 ? -50.125 3.84 -26.172 1 34.16 435 VAL A O 1
ATOM 3401 N N . LEU A 1 436 ? -49.219 4.051 -24.031 1 31.81 436 LEU A N 1
ATOM 3402 C CA . LEU A 1 436 ? -50.625 4.137 -23.609 1 31.81 436 LEU A CA 1
ATOM 3403 C C . LEU A 1 436 ? -51.25 5.426 -24.109 1 31.81 436 LEU A C 1
ATOM 3405 O O . LEU A 1 436 ? -52.469 5.508 -24.219 1 31.81 436 LEU A O 1
ATOM 3409 N N . ILE A 1 437 ? -50.375 6.441 -24.344 1 33.12 437 ILE A N 1
ATOM 3410 C CA . ILE A 1 437 ? -51.094 7.656 -24.703 1 33.12 437 ILE A CA 1
ATOM 3411 C C . ILE A 1 437 ? -51.75 7.477 -26.078 1 33.12 437 ILE A C 1
ATOM 3413 O O . ILE A 1 437 ? -52.75 8.094 -26.391 1 33.12 437 ILE A O 1
ATOM 3417 N N . VAL A 1 438 ? -51.031 6.711 -26.969 1 33.41 438 VAL A N 1
ATOM 3418 C CA . VAL A 1 438 ? -51.594 6.773 -28.312 1 33.41 438 VAL A CA 1
ATOM 3419 C C . VAL A 1 438 ? -52.969 6.102 -28.312 1 33.41 438 VAL A C 1
ATOM 3421 O O . VAL A 1 438 ? -53.812 6.367 -29.203 1 33.41 438 VAL A O 1
ATOM 3424 N N . SER A 1 439 ? -53.094 5.059 -27.453 1 31.66 439 SER A N 1
ATOM 3425 C CA . SER A 1 439 ? -54.344 4.363 -27.75 1 31.66 439 SER A CA 1
ATOM 3426 C C . SER A 1 439 ? -55.562 5.156 -27.234 1 31.66 439 SER A C 1
ATOM 3428 O O . SER A 1 439 ? -56.688 4.824 -27.547 1 31.66 439 SER A O 1
ATOM 3430 N N . LEU A 1 440 ? -55.375 6.199 -26.406 1 27.69 440 LEU A N 1
ATOM 3431 C CA . LEU A 1 440 ? -56.656 6.871 -26.234 1 27.69 440 LEU A CA 1
ATOM 3432 C C . LEU A 1 440 ? -56.938 7.812 -27.406 1 27.69 440 LEU A C 1
ATOM 3434 O O . LEU A 1 440 ? -56.031 8.539 -27.859 1 27.69 440 LEU A O 1
ATOM 3438 N N . MET B 1 1 ? -37.312 54.375 -6.742 1 15.7 1 MET B N 1
ATOM 3439 C CA . MET B 1 1 ? -36.688 53.562 -5.723 1 15.7 1 MET B CA 1
ATOM 3440 C C . MET B 1 1 ? -37.656 52.594 -5.078 1 15.7 1 MET B C 1
ATOM 3442 O O . MET B 1 1 ? -37.281 51.75 -4.246 1 15.7 1 MET B O 1
ATOM 3446 N N . ALA B 1 2 ? -38.969 52.75 -5.242 1 15.84 2 ALA B N 1
ATOM 3447 C CA . ALA B 1 2 ? -40.031 52.625 -4.25 1 15.84 2 ALA B CA 1
ATOM 3448 C C . ALA B 1 2 ? -40.344 51.156 -3.965 1 15.84 2 ALA B C 1
ATOM 3450 O O . ALA B 1 2 ? -40.375 50.344 -4.883 1 15.84 2 ALA B O 1
ATOM 3451 N N . ILE B 1 3 ? -40.5 50.562 -2.574 1 16.61 3 ILE B N 1
ATOM 3452 C CA . ILE B 1 3 ? -40.312 49.625 -1.486 1 16.61 3 ILE B CA 1
ATOM 3453 C C . ILE B 1 3 ? -41.5 48.688 -1.417 1 16.61 3 ILE B C 1
ATOM 3455 O O . ILE B 1 3 ? -41.531 47.75 -0.609 1 16.61 3 ILE B O 1
ATOM 3459 N N . LEU B 1 4 ? -42.594 48.781 -2.357 1 17.03 4 LEU B N 1
ATOM 3460 C CA . LEU B 1 4 ? -43.938 48.625 -1.791 1 17.03 4 LEU B CA 1
ATOM 3461 C C . LEU B 1 4 ? -44.156 47.188 -1.331 1 17.03 4 LEU B C 1
ATOM 3463 O O . LEU B 1 4 ? -43.562 46.25 -1.89 1 17.03 4 LEU B O 1
ATOM 3467 N N . LYS B 1 5 ? -45.219 46.719 -0.46 1 17.55 5 LYS B N 1
ATOM 3468 C CA . LYS B 1 5 ? -45.812 46.219 0.784 1 17.55 5 LYS B CA 1
ATOM 3469 C C . LYS B 1 5 ? -46.25 44.75 0.64 1 17.55 5 LYS B C 1
ATOM 3471 O O . LYS B 1 5 ? -46.5 44.281 -0.473 1 17.55 5 LYS B O 1
ATOM 3476 N N . GLU B 1 6 ? -46.781 44.062 1.688 1 16.66 6 GLU B N 1
ATOM 3477 C CA . GLU B 1 6 ? -46.781 42.938 2.611 1 16.66 6 GLU B CA 1
ATOM 3478 C C . GLU B 1 6 ? -47.812 41.906 2.213 1 16.66 6 GLU B C 1
ATOM 3480 O O . GLU B 1 6 ? -47.5 40.688 2.236 1 16.66 6 GLU B O 1
ATOM 3485 N N . LYS B 1 7 ? -49 42.156 1.661 1 17.94 7 LYS B N 1
ATOM 3486 C CA . LYS B 1 7 ? -50.125 41.781 2.533 1 17.94 7 LYS B CA 1
ATOM 3487 C C . LYS B 1 7 ? -50.562 40.344 2.252 1 17.94 7 LYS B C 1
ATOM 3489 O O . LYS B 1 7 ? -51.031 40.031 1.155 1 17.94 7 LYS B O 1
ATOM 3494 N N . HIS B 1 8 ? -49.844 39.25 2.799 1 18.88 8 HIS B N 1
ATOM 3495 C CA . HIS B 1 8 ? -49.938 37.812 2.527 1 18.88 8 HIS B CA 1
ATOM 3496 C C . HIS B 1 8 ? -51.281 37.25 2.986 1 18.88 8 HIS B C 1
ATOM 3498 O O . HIS B 1 8 ? -51.562 37.25 4.184 1 18.88 8 HIS B O 1
ATOM 3504 N N . THR B 1 9 ? -52.281 37.625 2.221 1 16.86 9 THR B N 1
ATOM 3505 C CA . THR B 1 9 ? -53.656 37.406 2.609 1 16.86 9 THR B CA 1
ATOM 3506 C C . THR B 1 9 ? -53.875 35.938 2.957 1 16.86 9 THR B C 1
ATOM 3508 O O . THR B 1 9 ? -53.25 35.062 2.375 1 16.86 9 THR B O 1
ATOM 3511 N N . LYS B 1 10 ? -54.75 35.531 4.027 1 18.16 10 LYS B N 1
ATOM 3512 C CA . LYS B 1 10 ? -55.25 34.75 5.156 1 18.16 10 LYS B CA 1
ATOM 3513 C C . LYS B 1 10 ? -56.031 33.562 4.676 1 18.16 10 LYS B C 1
ATOM 3515 O O . LYS B 1 10 ? -56.594 32.812 5.488 1 18.16 10 LYS B O 1
ATOM 3520 N N . SER B 1 11 ? -56.188 33.281 3.311 1 16.34 11 SER B N 1
ATOM 3521 C CA . SER B 1 11 ? -57.469 32.656 3.057 1 16.34 11 SER B CA 1
ATOM 3522 C C . SER B 1 11 ? -57.594 31.312 3.758 1 16.34 11 SER B C 1
ATOM 3524 O O . SER B 1 11 ? -56.625 30.562 3.836 1 16.34 11 SER B O 1
ATOM 3526 N N . GLN B 1 12 ? -58.688 31 4.441 1 16.5 12 GLN B N 1
ATOM 3527 C CA . GLN B 1 12 ? -59.5 30.328 5.445 1 16.5 12 GLN B CA 1
ATOM 3528 C C . GLN B 1 12 ? -59.906 28.938 4.965 1 16.5 12 GLN B C 1
ATOM 3530 O O . GLN B 1 12 ? -61.094 28.719 4.613 1 16.5 12 GLN B O 1
ATOM 3535 N N . ALA B 1 13 ? -59.219 28.344 4.129 1 16.97 13 ALA B N 1
ATOM 3536 C CA . ALA B 1 13 ? -59.875 27.188 3.523 1 16.97 13 ALA B CA 1
ATOM 3537 C C . ALA B 1 13 ? -60.406 26.234 4.594 1 16.97 13 ALA B C 1
ATOM 3539 O O . ALA B 1 13 ? -59.625 25.75 5.422 1 16.97 13 ALA B O 1
ATOM 3540 N N . THR B 1 14 ? -61.656 26.156 4.902 1 16.11 14 THR B N 1
ATOM 3541 C CA . THR B 1 14 ? -62.656 25.641 5.848 1 16.11 14 THR B CA 1
ATOM 3542 C C . THR B 1 14 ? -62.75 24.125 5.762 1 16.11 14 THR B C 1
ATOM 3544 O O . THR B 1 14 ? -63.375 23.484 6.605 1 16.11 14 THR B O 1
ATOM 3547 N N . SER B 1 15 ? -62.344 23.531 4.691 1 16.64 15 SER B N 1
ATOM 3548 C CA . SER B 1 15 ? -63.25 22.469 4.316 1 16.64 15 SER B CA 1
ATOM 3549 C C . SER B 1 15 ? -63.438 21.469 5.453 1 16.64 15 SER B C 1
ATOM 3551 O O . SER B 1 15 ? -62.594 21.359 6.332 1 16.64 15 SER B O 1
ATOM 3553 N N . LEU B 1 16 ? -64.375 20.594 5.289 1 17.75 16 LEU B N 1
ATOM 3554 C CA . LEU B 1 16 ? -65.5 19.891 5.941 1 17.75 16 LEU B CA 1
ATOM 3555 C C . LEU B 1 16 ? -65 18.641 6.652 1 17.75 16 LEU B C 1
ATOM 3557 O O . LEU B 1 16 ? -64 18.062 6.266 1 17.75 16 LEU B O 1
ATOM 3561 N N . PRO B 1 17 ? -65.688 18.172 7.656 1 19.14 17 PRO B N 1
ATOM 3562 C CA . PRO B 1 17 ? -65.5 17.438 8.906 1 19.14 17 PRO B CA 1
ATOM 3563 C C . PRO B 1 17 ? -65.625 15.93 8.727 1 19.14 17 PRO B C 1
ATOM 3565 O O . PRO B 1 17 ? -65.438 15.18 9.688 1 19.14 17 PRO B O 1
ATOM 3568 N N . PRO B 1 18 ? -65 15.359 7.707 1 18.2 18 PRO B N 1
ATOM 3569 C CA . PRO B 1 18 ? -65.562 14.055 7.352 1 18.2 18 PRO B CA 1
ATOM 3570 C C . PRO B 1 18 ? -65.875 13.203 8.578 1 18.2 18 PRO B C 1
ATOM 3572 O O . PRO B 1 18 ? -65.25 13.375 9.641 1 18.2 18 PRO B O 1
ATOM 3575 N N . SER B 1 19 ? -66.875 12.539 8.453 1 17.34 19 SER B N 1
ATOM 3576 C CA . SER B 1 19 ? -67.938 11.836 9.234 1 17.34 19 SER B CA 1
ATOM 3577 C C . SER B 1 19 ? -67.312 10.625 9.945 1 17.34 19 SER B C 1
ATOM 3579 O O . SER B 1 19 ? -66.312 10.094 9.531 1 17.34 19 SER B O 1
ATOM 3581 N N . PRO B 1 20 ? -68.125 9.93 10.734 1 18.55 20 PRO B N 1
ATOM 3582 C CA . PRO B 1 20 ? -68 9.312 12.062 1 18.55 20 PRO B CA 1
ATOM 3583 C C . PRO B 1 20 ? -67.688 7.816 12 1 18.55 20 PRO B C 1
ATOM 3585 O O . PRO B 1 20 ? -67.562 7.172 13.039 1 18.55 20 PRO B O 1
ATOM 3588 N N . ILE B 1 21 ? -67.188 7.293 10.844 1 19.53 21 ILE B N 1
ATOM 3589 C CA . ILE B 1 21 ? -67.625 5.926 10.641 1 19.53 21 ILE B CA 1
ATOM 3590 C C . ILE B 1 21 ? -67.438 5.117 11.922 1 19.53 21 ILE B C 1
ATOM 3592 O O . ILE B 1 21 ? -66.375 5.16 12.539 1 19.53 21 ILE B O 1
ATOM 3596 N N . PRO B 1 22 ? -68.438 4.414 12.32 1 17.45 22 PRO B N 1
ATOM 3597 C CA . PRO B 1 22 ? -68.875 3.83 13.594 1 17.45 22 PRO B CA 1
ATOM 3598 C C . PRO B 1 22 ? -68.125 2.549 13.93 1 17.45 22 PRO B C 1
ATOM 3600 O O . PRO B 1 22 ? -68.25 1.53 13.258 1 17.45 22 PRO B O 1
ATOM 3603 N N . THR B 1 23 ? -66.938 2.443 13.609 1 18.88 23 THR B N 1
ATOM 3604 C CA . THR B 1 23 ? -66.375 1.085 13.617 1 18.88 23 THR B CA 1
ATOM 3605 C C . THR B 1 23 ? -66.75 0.377 14.93 1 18.88 23 THR B C 1
ATOM 3607 O O . THR B 1 23 ? -66.438 0.883 16.016 1 18.88 23 THR B O 1
ATOM 3610 N N . TYR B 1 24 ? -67.688 -0.413 14.82 1 17.11 24 TYR B N 1
ATOM 3611 C CA . TYR B 1 24 ? -68.375 -1.226 15.789 1 17.11 24 TYR B CA 1
ATOM 3612 C C . TYR B 1 24 ? -67.438 -1.978 16.703 1 17.11 24 TYR B C 1
ATOM 3614 O O . TYR B 1 24 ? -66.25 -2.221 16.328 1 17.11 24 TYR B O 1
ATOM 3622 N N . LEU B 1 25 ? -67.812 -2.34 17.859 1 16.69 25 LEU B N 1
ATOM 3623 C CA . LEU B 1 25 ? -67.562 -2.57 19.281 1 16.69 25 LEU B CA 1
ATOM 3624 C C . LEU B 1 25 ? -67.062 -3.994 19.516 1 16.69 25 LEU B C 1
ATOM 3626 O O . LEU B 1 25 ? -66.625 -4.332 20.625 1 16.69 25 LEU B O 1
ATOM 3630 N N . LEU B 1 26 ? -66.875 -4.758 18.406 1 18.38 26 LEU B N 1
ATOM 3631 C CA . LEU B 1 26 ? -67.25 -6.059 18.922 1 18.38 26 LEU B CA 1
ATOM 3632 C C . LEU B 1 26 ? -66.375 -6.477 20.109 1 18.38 26 LEU B C 1
ATOM 3634 O O . LEU B 1 26 ? -65.25 -6.066 20.219 1 18.38 26 LEU B O 1
ATOM 3638 N N . PRO B 1 27 ? -66.938 -7.324 21 1 17.55 27 PRO B N 1
ATOM 3639 C CA . PRO B 1 27 ? -66.812 -7.656 22.422 1 17.55 27 PRO B CA 1
ATOM 3640 C C . PRO B 1 27 ? -65.562 -8.484 22.75 1 17.55 27 PRO B C 1
ATOM 3642 O O . PRO B 1 27 ? -65.062 -9.172 21.875 1 17.55 27 PRO B O 1
ATOM 3645 N N . ASN B 1 28 ? -64.75 -7.988 23.625 1 17.97 28 ASN B N 1
ATOM 3646 C CA . ASN B 1 28 ? -63.5 -8.305 24.297 1 17.97 28 ASN B CA 1
ATOM 3647 C C . ASN B 1 28 ? -63.531 -9.695 24.922 1 17.97 28 ASN B C 1
ATOM 3649 O O . ASN B 1 28 ? -63.094 -9.867 26.062 1 17.97 28 ASN B O 1
ATOM 3653 N N . SER B 1 29 ? -64.188 -10.484 24.125 1 17.47 29 SER B N 1
ATOM 3654 C CA . SER B 1 29 ? -64.375 -11.68 24.938 1 17.47 29 SER B CA 1
ATOM 3655 C C . SER B 1 29 ? -63.094 -12.203 25.547 1 17.47 29 SER B C 1
ATOM 3657 O O . SER B 1 29 ? -62.062 -12.242 24.875 1 17.47 29 SER B O 1
ATOM 3659 N N . SER B 1 30 ? -63.031 -12.133 26.812 1 17.92 30 SER B N 1
ATOM 3660 C CA . SER B 1 30 ? -62.219 -12.312 28 1 17.92 30 SER B CA 1
ATOM 3661 C C . SER B 1 30 ? -61.625 -13.727 28.062 1 17.92 30 SER B C 1
ATOM 3663 O O . SER B 1 30 ? -61 -14.102 29.047 1 17.92 30 SER B O 1
ATOM 3665 N N . SER B 1 31 ? -61.875 -14.43 27 1 18.41 31 SER B N 1
ATOM 3666 C CA . SER B 1 31 ? -61.906 -15.797 27.484 1 18.41 31 SER B CA 1
ATOM 3667 C C . SER B 1 31 ? -60.531 -16.219 27.984 1 18.41 31 SER B C 1
ATOM 3669 O O . SER B 1 31 ? -59.594 -16.312 27.203 1 18.41 31 SER B O 1
ATOM 3671 N N . ASN B 1 32 ? -60.219 -15.641 29.078 1 17.75 32 ASN B N 1
ATOM 3672 C CA . ASN B 1 32 ? -59 -15.898 29.828 1 17.75 32 ASN B CA 1
ATOM 3673 C C . ASN B 1 32 ? -58.656 -17.391 29.906 1 17.75 32 ASN B C 1
ATOM 3675 O O . ASN B 1 32 ? -59.562 -18.219 29.875 1 17.75 32 ASN B O 1
ATOM 3679 N N . LEU B 1 33 ? -57.438 -17.625 29.688 1 18.05 33 LEU B N 1
ATOM 3680 C CA . LEU B 1 33 ? -56.5 -18.703 29.438 1 18.05 33 LEU B CA 1
ATOM 3681 C C . LEU B 1 33 ? -56.406 -19.641 30.625 1 18.05 33 LEU B C 1
ATOM 3683 O O . LEU B 1 33 ? -55.938 -19.266 31.703 1 18.05 33 LEU B O 1
ATOM 3687 N N . SER B 1 34 ? -57.5 -20.188 30.984 1 18.05 34 SER B N 1
ATOM 3688 C CA . SER B 1 34 ? -57.469 -20.891 32.281 1 18.05 34 SER B CA 1
ATOM 3689 C C . SER B 1 34 ? -56.438 -22 32.25 1 18.05 34 SER B C 1
ATOM 3691 O O . SER B 1 34 ? -56.25 -22.703 33.25 1 18.05 34 SER B O 1
ATOM 3693 N N . PHE B 1 35 ? -55.5 -21.875 31.297 1 18.2 35 PHE B N 1
ATOM 3694 C CA . PHE B 1 35 ? -54.938 -23.203 31.156 1 18.2 35 PHE B CA 1
ATOM 3695 C C . PHE B 1 35 ? -54.531 -23.75 32.531 1 18.2 35 PHE B C 1
ATOM 3697 O O . PHE B 1 35 ? -54.062 -23 33.375 1 18.2 35 PHE B O 1
ATOM 3704 N N . ILE B 1 36 ? -54.906 -24.922 32.75 1 17.67 36 ILE B N 1
ATOM 3705 C CA . ILE B 1 36 ? -55.062 -25.891 33.812 1 17.67 36 ILE B CA 1
ATOM 3706 C C . ILE B 1 36 ? -53.719 -26.359 34.312 1 17.67 36 ILE B C 1
ATOM 3708 O O . ILE B 1 36 ? -52.938 -26.953 33.562 1 17.67 36 ILE B O 1
ATOM 3712 N N . ASP B 1 37 ? -52.969 -25.406 34.906 1 18.66 37 ASP B N 1
ATOM 3713 C CA . ASP B 1 37 ? -51.625 -25.688 35.375 1 18.66 37 ASP B CA 1
ATOM 3714 C C . ASP B 1 37 ? -51.594 -26.953 36.25 1 18.66 37 ASP B C 1
ATOM 3716 O O . ASP B 1 37 ? -52.188 -26.984 37.312 1 18.66 37 ASP B O 1
ATOM 3720 N N . MET B 1 38 ? -51.938 -27.953 35.594 1 16.39 38 MET B N 1
ATOM 3721 C CA . MET B 1 38 ? -52.094 -29.172 36.375 1 16.39 38 MET B CA 1
ATOM 3722 C C . MET B 1 38 ? -50.875 -29.422 37.25 1 16.39 38 MET B C 1
ATOM 3724 O O . MET B 1 38 ? -49.75 -29.109 36.844 1 16.39 38 MET B O 1
ATOM 3728 N N . ALA B 1 39 ? -51.062 -29.766 38.562 1 17.28 39 ALA B N 1
ATOM 3729 C CA . ALA B 1 39 ? -50.625 -30.031 39.938 1 17.28 39 ALA B CA 1
ATOM 3730 C C . ALA B 1 39 ? -49.656 -31.219 40 1 17.28 39 ALA B C 1
ATOM 3732 O O . ALA B 1 39 ? -49.188 -31.578 41.062 1 17.28 39 ALA B O 1
ATOM 3733 N N . SER B 1 40 ? -49.031 -31.531 38.875 1 16.98 40 SER B N 1
ATOM 3734 C CA . SER B 1 40 ? -48.656 -32.938 39 1 16.98 40 SER B CA 1
ATOM 3735 C C . SER B 1 40 ? -47.625 -33.125 40.125 1 16.98 40 SER B C 1
ATOM 3737 O O . SER B 1 40 ? -46.562 -32.5 40.125 1 16.98 40 SER B O 1
ATOM 3739 N N . THR B 1 41 ? -48.031 -33.5 41.344 1 17.45 41 THR B N 1
ATOM 3740 C CA . THR B 1 41 ? -47.469 -33.812 42.656 1 17.45 41 THR B CA 1
ATOM 3741 C C . THR B 1 41 ? -46.406 -34.906 42.562 1 17.45 41 THR B C 1
ATOM 3743 O O . THR B 1 41 ? -45.875 -35.406 43.562 1 17.45 41 THR B O 1
ATOM 3746 N N . ARG B 1 42 ? -45.781 -35.062 41.469 1 16.55 42 ARG B N 1
ATOM 3747 C CA . ARG B 1 42 ? -45.25 -36.406 41.531 1 16.55 42 ARG B CA 1
ATOM 3748 C C . ARG B 1 42 ? -44.5 -36.656 42.844 1 16.55 42 ARG B C 1
ATOM 3750 O O . ARG B 1 42 ? -43.875 -35.75 43.375 1 16.55 42 ARG B O 1
ATOM 3757 N N . LYS B 1 43 ? -44.531 -37.906 43.312 1 16.22 43 LYS B N 1
ATOM 3758 C CA . LYS B 1 43 ? -44.375 -38.906 44.375 1 16.22 43 LYS B CA 1
ATOM 3759 C C . LYS B 1 43 ? -42.938 -38.969 44.844 1 16.22 43 LYS B C 1
ATOM 3761 O O . LYS B 1 43 ? -42 -38.75 44.062 1 16.22 43 LYS B O 1
ATOM 3766 N N . SER B 1 44 ? -42.625 -39.125 46.188 1 16.41 44 SER B N 1
ATOM 3767 C CA . SER B 1 44 ? -41.75 -39.094 47.344 1 16.41 44 SER B CA 1
ATOM 3768 C C . SER B 1 44 ? -40.625 -40.094 47.219 1 16.41 44 SER B C 1
ATOM 3770 O O . SER B 1 44 ? -39.625 -40.031 47.938 1 16.41 44 SER B O 1
ATOM 3772 N N . PHE B 1 45 ? -40.469 -41.031 46.188 1 17.41 45 PHE B N 1
ATOM 3773 C CA . PHE B 1 45 ? -40.094 -42.281 46.875 1 17.41 45 PHE B CA 1
ATOM 3774 C C . PHE B 1 45 ? -38.688 -42.156 47.438 1 17.41 45 PHE B C 1
ATOM 3776 O O . PHE B 1 45 ? -37.781 -41.625 46.781 1 17.41 45 PHE B O 1
ATOM 3783 N N . ILE B 1 46 ? -38.469 -42.281 48.75 1 16.98 46 ILE B N 1
ATOM 3784 C CA . ILE B 1 46 ? -37.594 -42.25 49.906 1 16.98 46 ILE B CA 1
ATOM 3785 C C . ILE B 1 46 ? -36.469 -43.25 49.719 1 16.98 46 ILE B C 1
ATOM 3787 O O . ILE B 1 46 ? -35.531 -43.312 50.531 1 16.98 46 ILE B O 1
ATOM 3791 N N . PHE B 1 47 ? -36.031 -43.688 48.531 1 16.73 47 PHE B N 1
ATOM 3792 C CA . PHE B 1 47 ? -35.5 -44.969 48.906 1 16.73 47 PHE B CA 1
ATOM 3793 C C . PHE B 1 47 ? -34.406 -44.812 49.969 1 16.73 47 PHE B C 1
ATOM 3795 O O . PHE B 1 47 ? -33.812 -43.719 50.094 1 16.73 47 PHE B O 1
ATOM 3802 N N . ILE B 1 48 ? -33.625 -45.812 50.219 1 16.17 48 ILE B N 1
ATOM 3803 C CA . ILE B 1 48 ? -33.219 -46.75 51.281 1 16.17 48 ILE B CA 1
ATOM 3804 C C . ILE B 1 48 ? -31.875 -46.312 51.844 1 16.17 48 ILE B C 1
ATOM 3806 O O . ILE B 1 48 ? -31.719 -46.219 53.062 1 16.17 48 ILE B O 1
ATOM 3810 N N . PHE B 1 49 ? -30.609 -46.531 51.219 1 17.91 49 PHE B N 1
ATOM 3811 C CA . PHE B 1 49 ? -29.859 -47.5 51.969 1 17.91 49 PHE B CA 1
ATOM 3812 C C . PHE B 1 49 ? -29.031 -46.844 53.062 1 17.91 49 PHE B C 1
ATOM 3814 O O . PHE B 1 49 ? -28.625 -45.688 52.938 1 17.91 49 PHE B O 1
ATOM 3821 N N . THR B 1 50 ? -28.766 -47.406 54.25 1 16.38 50 THR B N 1
ATOM 3822 C CA . THR B 1 50 ? -28.5 -47.438 55.688 1 16.38 50 THR B CA 1
ATOM 3823 C C . THR B 1 50 ? -27.047 -47.031 55.969 1 16.38 50 THR B C 1
ATOM 3825 O O . THR B 1 50 ? -26.781 -46.25 56.906 1 16.38 50 THR B O 1
ATOM 3828 N N . ALA B 1 51 ? -25.953 -47.625 55.438 1 19.33 51 ALA B N 1
ATOM 3829 C CA . ALA B 1 51 ? -25.125 -48.125 56.531 1 19.33 51 ALA B CA 1
ATOM 3830 C C . ALA B 1 51 ? -24.312 -47 57.188 1 19.33 51 ALA B C 1
ATOM 3832 O O . ALA B 1 51 ? -24 -46 56.531 1 19.33 51 ALA B O 1
ATOM 3833 N N . LEU B 1 52 ? -23.812 -47.156 58.5 1 17.58 52 LEU B N 1
ATOM 3834 C CA . LEU B 1 52 ? -23.547 -46.625 59.812 1 17.58 52 LEU B CA 1
ATOM 3835 C C . LEU B 1 52 ? -22.188 -45.938 59.875 1 17.58 52 LEU B C 1
ATOM 3837 O O . LEU B 1 52 ? -22.047 -44.875 60.469 1 17.58 52 LEU B O 1
ATOM 3841 N N . ILE B 1 53 ? -21.016 -46.562 59.562 1 20.58 53 ILE B N 1
ATOM 3842 C CA . ILE B 1 53 ? -20.047 -46.625 60.625 1 20.58 53 ILE B CA 1
ATOM 3843 C C . ILE B 1 53 ? -19.375 -45.281 60.812 1 20.58 53 ILE B C 1
ATOM 3845 O O . ILE B 1 53 ? -19.203 -44.531 59.844 1 20.58 53 ILE B O 1
ATOM 3849 N N . ASN B 1 54 ? -18.656 -44.969 62.031 1 18.67 54 ASN B N 1
ATOM 3850 C CA . ASN B 1 54 ? -18.375 -44 63.094 1 18.67 54 ASN B CA 1
ATOM 3851 C C . ASN B 1 54 ? -17.141 -43.188 62.781 1 18.67 54 ASN B C 1
ATOM 3853 O O . ASN B 1 54 ? -16.828 -42.219 63.5 1 18.67 54 ASN B O 1
ATOM 3857 N N . ARG B 1 55 ? -16.172 -43.688 62.031 1 21.88 55 ARG B N 1
ATOM 3858 C CA . ARG B 1 55 ? -14.828 -43.438 62.531 1 21.88 55 ARG B CA 1
ATOM 3859 C C . ARG B 1 55 ? -14.5 -41.938 62.5 1 21.88 55 ARG B C 1
ATOM 3861 O O . ARG B 1 55 ? -14.797 -41.281 61.5 1 21.88 55 ARG B O 1
ATOM 3868 N N . THR B 1 56 ? -14.117 -41.312 63.562 1 20.28 56 THR B N 1
ATOM 3869 C CA . THR B 1 56 ? -14.078 -39.969 64.125 1 20.28 56 THR B CA 1
ATOM 3870 C C . THR B 1 56 ? -13.062 -39.094 63.344 1 20.28 56 THR B C 1
ATOM 3872 O O . THR B 1 56 ? -13.172 -37.875 63.344 1 20.28 56 THR B O 1
ATOM 3875 N N . HIS B 1 57 ? -11.977 -39.75 62.906 1 25.36 57 HIS B N 1
ATOM 3876 C CA . HIS B 1 57 ? -10.773 -38.938 63.062 1 25.36 57 HIS B CA 1
ATOM 3877 C C . HIS B 1 57 ? -10.898 -37.625 62.281 1 25.36 57 HIS B C 1
ATOM 3879 O O . HIS B 1 57 ? -11.492 -37.594 61.188 1 25.36 57 HIS B O 1
ATOM 3885 N N . GLU B 1 58 ? -10.742 -36.5 62.938 1 22.2 58 GLU B N 1
ATOM 3886 C CA . GLU B 1 58 ? -10.922 -35.062 62.75 1 22.2 58 GLU B CA 1
ATOM 3887 C C . GLU B 1 58 ? -9.984 -34.531 61.656 1 22.2 58 GLU B C 1
ATOM 3889 O O . GLU B 1 58 ? -8.812 -34.281 61.906 1 22.2 58 GLU B O 1
ATOM 3894 N N . SER B 1 59 ? -9.82 -35.312 60.594 1 21.61 59 SER B N 1
ATOM 3895 C CA . SER B 1 59 ? -8.766 -34.812 59.719 1 21.61 59 SER B CA 1
ATOM 3896 C C . SER B 1 59 ? -9.023 -33.375 59.312 1 21.61 59 SER B C 1
ATOM 3898 O O . SER B 1 59 ? -10.117 -33.031 58.844 1 21.61 59 SER B O 1
ATOM 3900 N N . PHE B 1 60 ? -8.305 -32.375 60.031 1 24.17 60 PHE B N 1
ATOM 3901 C CA . PHE B 1 60 ? -8.32 -30.953 59.781 1 24.17 60 PHE B CA 1
ATOM 3902 C C . PHE B 1 60 ? -8.062 -30.625 58.344 1 24.17 60 PHE B C 1
ATOM 3904 O O . PHE B 1 60 ? -6.977 -30.891 57.812 1 24.17 60 PHE B O 1
ATOM 3911 N N . LEU B 1 61 ? -8.914 -31.062 57.5 1 22.83 61 LEU B N 1
ATOM 3912 C CA . LEU B 1 61 ? -8.82 -30.766 56.062 1 22.83 61 LEU B CA 1
ATOM 3913 C C . LEU B 1 61 ? -8.805 -29.25 55.844 1 22.83 61 LEU B C 1
ATOM 3915 O O . LEU B 1 61 ? -9.773 -28.562 56.156 1 22.83 61 LEU B O 1
ATOM 3919 N N . PHE B 1 62 ? -7.625 -28.688 56.25 1 26.23 62 PHE B N 1
ATOM 3920 C CA . PHE B 1 62 ? -7.5 -27.266 55.938 1 26.23 62 PHE B CA 1
ATOM 3921 C C . PHE B 1 62 ? -7.945 -26.984 54.5 1 26.23 62 PHE B C 1
ATOM 3923 O O . PHE B 1 62 ? -7.488 -27.625 53.562 1 26.23 62 PHE B O 1
ATOM 3930 N N . SER B 1 63 ? -9.172 -26.641 54.375 1 26.67 63 SER B N 1
ATOM 3931 C CA . SER B 1 63 ? -9.891 -26.109 53.219 1 26.67 63 SER B CA 1
ATOM 3932 C C . SER B 1 63 ? -9.164 -24.906 52.625 1 26.67 63 SER B C 1
ATOM 3934 O O . SER B 1 63 ? -9.227 -23.812 53.188 1 26.67 63 SER B O 1
ATOM 3936 N N . TYR B 1 64 ? -7.848 -25.141 52.406 1 29.77 64 TYR B N 1
ATOM 3937 C CA . TYR B 1 64 ? -7.301 -23.953 51.781 1 29.77 64 TYR B CA 1
ATOM 3938 C C . TYR B 1 64 ? -8.148 -23.547 50.562 1 29.77 64 TYR B C 1
ATOM 3940 O O . TYR B 1 64 ? -8.375 -24.344 49.656 1 29.77 64 TYR B O 1
ATOM 3948 N N . SER B 1 65 ? -9.188 -22.844 50.844 1 28.56 65 SER B N 1
ATOM 3949 C CA . SER B 1 65 ? -10.148 -22.172 49.969 1 28.56 65 SER B CA 1
ATOM 3950 C C . SER B 1 65 ? -9.453 -21.516 48.781 1 28.56 65 SER B C 1
ATOM 3952 O O . SER B 1 65 ? -8.391 -20.906 48.938 1 28.56 65 SER B O 1
ATOM 3954 N N . PHE B 1 66 ? -9.641 -22.172 47.594 1 34.75 66 PHE B N 1
ATOM 3955 C CA . PHE B 1 66 ? -9.391 -21.797 46.219 1 34.75 66 PHE B CA 1
ATOM 3956 C C . PHE B 1 66 ? -9.672 -20.312 46 1 34.75 66 PHE B C 1
ATOM 3958 O O . PHE B 1 66 ? -9.648 -19.828 44.875 1 34.75 66 PHE B O 1
ATOM 3965 N N . SER B 1 67 ? -10.172 -19.672 47.094 1 34.25 67 SER B N 1
ATOM 3966 C CA . SER B 1 67 ? -10.578 -18.297 46.844 1 34.25 67 SER B CA 1
ATOM 3967 C C . SER B 1 67 ? -9.414 -17.453 46.344 1 34.25 67 SER B C 1
ATOM 3969 O O . SER B 1 67 ? -9.617 -16.344 45.812 1 34.25 67 SER B O 1
ATOM 3971 N N . SER B 1 68 ? -8.266 -17.812 46.875 1 35.53 68 SER B N 1
ATOM 3972 C CA . SER B 1 68 ? -7.273 -16.75 46.688 1 35.53 68 SER B CA 1
ATOM 3973 C C . SER B 1 68 ? -6.809 -16.688 45.219 1 35.53 68 SER B C 1
ATOM 3975 O O . SER B 1 68 ? -6.102 -15.75 44.844 1 35.53 68 SER B O 1
ATOM 3977 N N . ILE B 1 69 ? -6.715 -17.922 44.656 1 36.44 69 ILE B N 1
ATOM 3978 C CA . ILE B 1 69 ? -6.105 -17.875 43.344 1 36.44 69 ILE B CA 1
ATOM 3979 C C . ILE B 1 69 ? -7.008 -17.094 42.375 1 36.44 69 ILE B C 1
ATOM 3981 O O . ILE B 1 69 ? -6.531 -16.516 41.406 1 36.44 69 ILE B O 1
ATOM 3985 N N . ASN B 1 70 ? -8.352 -17.25 42.562 1 34.78 70 ASN B N 1
ATOM 3986 C CA . ASN B 1 70 ? -9.227 -16.469 41.688 1 34.78 70 ASN B CA 1
ATOM 3987 C C . ASN B 1 70 ? -9.031 -14.977 41.906 1 34.78 70 ASN B C 1
ATOM 3989 O O . ASN B 1 70 ? -9.414 -14.164 41.062 1 34.78 70 ASN B O 1
ATOM 3993 N N . ALA B 1 71 ? -8.883 -14.602 43.25 1 36.31 71 ALA B N 1
ATOM 3994 C CA . ALA B 1 71 ? -8.703 -13.172 43.469 1 36.31 71 ALA B CA 1
ATOM 3995 C C . ALA B 1 71 ? -7.465 -12.641 42.75 1 36.31 71 ALA B C 1
ATOM 3997 O O . ALA B 1 71 ? -7.449 -11.5 42.312 1 36.31 71 ALA B O 1
ATOM 3998 N N . LEU B 1 72 ? -6.375 -13.414 42.906 1 34.78 72 LEU B N 1
ATOM 3999 C CA . LEU B 1 72 ? -5.168 -12.836 42.312 1 34.78 72 LEU B CA 1
ATOM 4000 C C . LEU B 1 72 ? -5.301 -12.719 40.781 1 34.78 72 LEU B C 1
ATOM 4002 O O . LEU B 1 72 ? -4.828 -11.75 40.188 1 34.78 72 LEU B O 1
ATOM 4006 N N . ILE B 1 73 ? -5.766 -13.828 40.188 1 36.03 73 ILE B N 1
ATOM 4007 C CA . ILE B 1 73 ? -5.84 -13.703 38.75 1 36.03 73 ILE B CA 1
ATOM 4008 C C . ILE B 1 73 ? -6.895 -12.664 38.375 1 36.03 73 ILE B C 1
ATOM 4010 O O . ILE B 1 73 ? -6.938 -12.203 37.219 1 36.03 73 ILE B O 1
ATOM 4014 N N . LEU B 1 74 ? -7.863 -12.531 39.25 1 35.12 74 LEU B N 1
ATOM 4015 C CA . LEU B 1 74 ? -8.805 -11.461 38.938 1 35.12 74 LEU B CA 1
ATOM 4016 C C . LEU B 1 74 ? -8.078 -10.125 38.812 1 35.12 74 LEU B C 1
ATOM 4018 O O . LEU B 1 74 ? -8.656 -9.141 38.344 1 35.12 74 LEU B O 1
ATOM 4022 N N . LEU B 1 75 ? -7.113 -9.969 39.75 1 33 75 LEU B N 1
ATOM 4023 C CA . LEU B 1 75 ? -6.676 -8.578 39.875 1 33 75 LEU B CA 1
ATOM 4024 C C . LEU B 1 75 ? -6.305 -8.008 38.531 1 33 75 LEU B C 1
ATOM 4026 O O . LEU B 1 75 ? -6.738 -6.91 38.156 1 33 75 LEU B O 1
ATOM 4030 N N . PHE B 1 76 ? -4.914 -8.031 38.156 1 30.72 76 PHE B N 1
ATOM 4031 C CA . PHE B 1 76 ? -4.391 -6.973 37.312 1 30.72 76 PHE B CA 1
ATOM 4032 C C . PHE B 1 76 ? -4.852 -7.164 35.875 1 30.72 76 PHE B C 1
ATOM 4034 O O . PHE B 1 76 ? -4.098 -7.668 35.031 1 30.72 76 PHE B O 1
ATOM 4041 N N . ARG B 1 77 ? -5.871 -7.922 35.625 1 32.22 77 ARG B N 1
ATOM 4042 C CA . ARG B 1 77 ? -6.301 -7.48 34.281 1 32.22 77 ARG B CA 1
ATOM 4043 C C . ARG B 1 77 ? -6.254 -5.961 34.188 1 32.22 77 ARG B C 1
ATOM 4045 O O . ARG B 1 77 ? -7.172 -5.27 34.625 1 32.22 77 ARG B O 1
ATOM 4052 N N . LEU B 1 78 ? -5.145 -5.359 34.594 1 32.75 78 LEU B N 1
ATOM 4053 C CA . LEU B 1 78 ? -4.961 -3.984 34.125 1 32.75 78 LEU B CA 1
ATOM 4054 C C . LEU B 1 78 ? -5.543 -3.791 32.719 1 32.75 78 LEU B C 1
ATOM 4056 O O . LEU B 1 78 ? -5.059 -4.383 31.766 1 32.75 78 LEU B O 1
ATOM 4060 N N . LEU B 1 79 ? -6.773 -3.74 32.625 1 35.53 79 LEU B N 1
ATOM 4061 C CA . LEU B 1 79 ? -7.324 -3.07 31.469 1 35.53 79 LEU B CA 1
ATOM 4062 C C . LEU B 1 79 ? -6.398 -1.96 30.984 1 35.53 79 LEU B C 1
ATOM 4064 O O . LEU B 1 79 ? -6.34 -0.889 31.594 1 35.53 79 LEU B O 1
ATOM 4068 N N . ALA B 1 80 ? -5.176 -2.238 30.641 1 35.19 80 ALA B N 1
ATOM 4069 C CA . ALA B 1 80 ? -4.59 -1.184 29.812 1 35.19 80 ALA B CA 1
ATOM 4070 C C . ALA B 1 80 ? -5.637 -0.566 28.891 1 35.19 80 ALA B C 1
ATOM 4072 O O . ALA B 1 80 ? -6.059 -1.189 27.922 1 35.19 80 ALA B O 1
ATOM 4073 N N . VAL B 1 81 ? -6.57 0.057 29.469 1 36.53 81 VAL B N 1
ATOM 4074 C CA . VAL B 1 81 ? -7.203 1.022 28.578 1 36.53 81 VAL B CA 1
ATOM 4075 C C . VAL B 1 81 ? -6.18 1.556 27.578 1 36.53 81 VAL B C 1
ATOM 4077 O O . VAL B 1 81 ? -5.277 2.312 27.953 1 36.53 81 VAL B O 1
ATOM 4080 N N . VAL B 1 82 ? -5.668 0.724 26.703 1 38.12 82 VAL B N 1
ATOM 4081 C CA . VAL B 1 82 ? -5.074 1.38 25.547 1 38.12 82 VAL B CA 1
ATOM 4082 C C . VAL B 1 82 ? -5.887 2.619 25.188 1 38.12 82 VAL B C 1
ATOM 4084 O O . VAL B 1 82 ? -6.996 2.51 24.656 1 38.12 82 VAL B O 1
ATOM 4087 N N . ILE B 1 83 ? -5.891 3.559 26.062 1 40.56 83 ILE B N 1
ATOM 4088 C CA . ILE B 1 83 ? -6.273 4.824 25.453 1 40.56 83 ILE B CA 1
ATOM 4089 C C . ILE B 1 83 ? -5.723 4.898 24.031 1 40.56 83 ILE B C 1
ATOM 4091 O O . ILE B 1 83 ? -4.508 4.898 23.828 1 40.56 83 ILE B O 1
ATOM 4095 N N . SER B 1 84 ? -6.348 4.293 23.172 1 44.88 84 SER B N 1
ATOM 4096 C CA . SER B 1 84 ? -6.016 4.43 21.75 1 44.88 84 SER B CA 1
ATOM 4097 C C . SER B 1 84 ? -5.668 5.871 21.406 1 44.88 84 SER B C 1
ATOM 4099 O O . SER B 1 84 ? -6.52 6.758 21.484 1 44.88 84 SER B O 1
ATOM 4101 N N . GLN B 1 85 ? -4.555 6.371 21.875 1 54.22 85 GLN B N 1
ATOM 4102 C CA . GLN B 1 85 ? -4.121 7.664 21.344 1 54.22 85 GLN B CA 1
ATOM 4103 C C . GLN B 1 85 ? -4.246 7.715 19.828 1 54.22 85 GLN B C 1
ATOM 4105 O O . GLN B 1 85 ? -3.857 6.77 19.141 1 54.22 85 GLN B O 1
ATOM 4110 N N . ALA B 1 86 ? -5.039 8.672 19.406 1 66.19 86 ALA B N 1
ATOM 4111 C CA . ALA B 1 86 ? -5.242 8.984 17.984 1 66.19 86 ALA B CA 1
ATOM 4112 C C . ALA B 1 86 ? -3.922 9.336 17.312 1 66.19 86 ALA B C 1
ATOM 4114 O O . ALA B 1 86 ? -3.031 9.922 17.938 1 66.19 86 ALA B O 1
ATOM 4115 N N . PHE B 1 87 ? -3.484 8.984 16.266 1 82.69 87 PHE B N 1
ATOM 4116 C CA . PHE B 1 87 ? -2.369 9.234 15.359 1 82.69 87 PHE B CA 1
ATOM 4117 C C . PHE B 1 87 ? -1.463 8.016 15.266 1 82.69 87 PHE B C 1
ATOM 4119 O O . PHE B 1 87 ? -0.57 7.832 16.094 1 82.69 87 PHE B O 1
ATOM 4126 N N . THR B 1 88 ? -1.715 7.188 14.383 1 86.81 88 THR B N 1
ATOM 4127 C CA . THR B 1 88 ? -0.887 6.012 14.133 1 86.81 88 THR B CA 1
ATOM 4128 C C . THR B 1 88 ? 0.506 6.422 13.664 1 86.81 88 THR B C 1
ATOM 4130 O O . THR B 1 88 ? 0.651 7.09 12.641 1 86.81 88 THR B O 1
ATOM 4133 N N . GLY B 1 89 ? 1.475 6.082 14.43 1 94.56 89 GLY B N 1
ATOM 4134 C CA . GLY B 1 89 ? 2.822 6.504 14.094 1 94.56 89 GLY B CA 1
ATOM 4135 C C . GLY B 1 89 ? 3.057 7.988 14.32 1 94.56 89 GLY B C 1
ATOM 4136 O O . GLY B 1 89 ? 2.643 8.539 15.344 1 94.56 89 GLY B O 1
ATOM 4137 N N . THR B 1 90 ? 3.861 8.625 13.422 1 98.25 90 THR B N 1
ATOM 4138 C CA . THR B 1 90 ? 4.27 10.008 13.648 1 98.25 90 THR B CA 1
ATOM 4139 C C . THR B 1 90 ? 4.039 10.844 12.398 1 98.25 90 THR B C 1
ATOM 4141 O O . THR B 1 90 ? 4.227 12.062 12.422 1 98.25 90 THR B O 1
ATOM 4144 N N . TYR B 1 91 ? 3.578 10.195 11.352 1 98.38 91 TYR B N 1
ATOM 4145 C CA . TYR B 1 91 ? 3.543 10.844 10.039 1 98.38 91 TYR B CA 1
ATOM 4146 C C . TYR B 1 91 ? 2.123 10.867 9.484 1 98.38 91 TYR B C 1
ATOM 4148 O O . TYR B 1 91 ? 1.463 9.828 9.398 1 98.38 91 TYR B O 1
ATOM 4156 N N . GLY B 1 92 ? 1.585 12.016 9.156 1 98.62 92 GLY B N 1
ATOM 4157 C CA . GLY B 1 92 ? 0.316 12.219 8.477 1 98.62 92 GLY B CA 1
ATOM 4158 C C . GLY B 1 92 ? 0.409 13.195 7.316 1 98.62 92 GLY B C 1
ATOM 4159 O O . GLY B 1 92 ? 1.442 13.836 7.121 1 98.62 92 GLY B O 1
ATOM 4160 N N . VAL B 1 93 ? -0.632 13.266 6.496 1 98.81 93 VAL B N 1
ATOM 4161 C CA . VAL B 1 93 ? -0.624 14.164 5.344 1 98.81 93 VAL B CA 1
ATOM 4162 C C . VAL B 1 93 ? -1.962 14.891 5.25 1 98.81 93 VAL B C 1
ATOM 4164 O O . VAL B 1 93 ? -3.021 14.289 5.434 1 98.81 93 VAL B O 1
ATOM 4167 N N . ASN B 1 94 ? -1.848 16.203 4.996 1 98.88 94 ASN B N 1
ATOM 4168 C CA . ASN B 1 94 ? -3.049 16.969 4.703 1 98.88 94 ASN B CA 1
ATOM 4169 C C . ASN B 1 94 ? -3.59 16.672 3.311 1 98.88 94 ASN B C 1
ATOM 4171 O O . ASN B 1 94 ? -2.873 16.812 2.318 1 98.88 94 ASN B O 1
ATOM 4175 N N . TYR B 1 95 ? -4.816 16.25 3.312 1 98.69 95 TYR B N 1
ATOM 4176 C CA . TYR B 1 95 ? -5.531 16.016 2.061 1 98.69 95 TYR B CA 1
ATOM 4177 C C . TYR B 1 95 ? -6.363 17.234 1.669 1 98.69 95 TYR B C 1
ATOM 4179 O O . TYR B 1 95 ? -7.582 17.25 1.846 1 98.69 95 TYR B O 1
ATOM 4187 N N . GLY B 1 96 ? -5.574 18.25 1.155 1 97 96 GLY B N 1
ATOM 4188 C CA . GLY B 1 96 ? -6.227 19.422 0.602 1 97 96 GLY B CA 1
ATOM 4189 C C . GLY B 1 96 ? -6.961 19.141 -0.697 1 97 96 GLY B C 1
ATOM 4190 O O . GLY B 1 96 ? -6.453 18.422 -1.559 1 97 96 GLY B O 1
ATOM 4191 N N . ARG B 1 97 ? -8.125 19.828 -0.878 1 96.25 97 ARG B N 1
ATOM 4192 C CA . ARG B 1 97 ? -8.961 19.438 -2.004 1 96.25 97 ARG B CA 1
ATOM 4193 C C . ARG B 1 97 ? -9.492 20.656 -2.748 1 96.25 97 ARG B C 1
ATOM 4195 O O . ARG B 1 97 ? -10.547 20.578 -3.393 1 96.25 97 ARG B O 1
ATOM 4202 N N . ILE B 1 98 ? -8.828 21.75 -2.604 1 97.31 98 ILE B N 1
ATOM 4203 C CA . ILE B 1 98 ? -9.195 22.906 -3.414 1 97.31 98 ILE B CA 1
ATOM 4204 C C . ILE B 1 98 ? -8.641 22.75 -4.828 1 97.31 98 ILE B C 1
ATOM 4206 O O . ILE B 1 98 ? -7.66 23.406 -5.195 1 97.31 98 ILE B O 1
ATOM 4210 N N . ALA B 1 99 ? -9.25 21.875 -5.547 1 97.31 99 ALA B N 1
ATOM 4211 C CA . ALA B 1 99 ? -8.828 21.406 -6.859 1 97.31 99 ALA B CA 1
ATOM 4212 C C . ALA B 1 99 ? -9.984 20.734 -7.605 1 97.31 99 ALA B C 1
ATOM 4214 O O . ALA B 1 99 ? -10.961 20.312 -6.988 1 97.31 99 ALA B O 1
ATOM 4215 N N . ASP B 1 100 ? -9.914 20.688 -8.891 1 95.5 100 ASP B N 1
ATOM 4216 C CA . ASP B 1 100 ? -10.914 19.984 -9.688 1 95.5 100 ASP B CA 1
ATOM 4217 C C . ASP B 1 100 ? -10.273 18.906 -10.555 1 95.5 100 ASP B C 1
ATOM 4219 O O . ASP B 1 100 ? -10.898 18.406 -11.492 1 95.5 100 ASP B O 1
ATOM 4223 N N . ASN B 1 101 ? -9.016 18.625 -10.344 1 97 101 ASN B N 1
ATOM 4224 C CA . ASN B 1 101 ? -8.281 17.703 -11.203 1 97 101 ASN B CA 1
ATOM 4225 C C . ASN B 1 101 ? -7.508 16.672 -10.383 1 97 101 ASN B C 1
ATOM 4227 O O . ASN B 1 101 ? -6.508 16.125 -10.852 1 97 101 ASN B O 1
ATOM 4231 N N . ILE B 1 102 ? -7.859 16.453 -9.094 1 97.38 102 ILE B N 1
ATOM 4232 C CA . ILE B 1 102 ? -7.18 15.461 -8.273 1 97.38 102 ILE B CA 1
ATOM 4233 C C . ILE B 1 102 ? -7.953 14.148 -8.297 1 97.38 102 ILE B C 1
ATOM 4235 O O . ILE B 1 102 ? -9.125 14.117 -8.68 1 97.38 102 ILE B O 1
ATOM 4239 N N . PRO B 1 103 ? -7.34 13.016 -7.918 1 96.5 103 PRO B N 1
ATOM 4240 C CA . PRO B 1 103 ? -7.977 11.695 -7.977 1 96.5 103 PRO B CA 1
ATOM 4241 C C . PRO B 1 103 ? -9.195 11.594 -7.062 1 96.5 103 PRO B C 1
ATOM 4243 O O . PRO B 1 103 ? -9.289 12.312 -6.066 1 96.5 103 PRO B O 1
ATOM 4246 N N . GLN B 1 104 ? -10.102 10.688 -7.434 1 96.06 104 GLN B N 1
ATOM 4247 C CA . GLN B 1 104 ? -11.242 10.391 -6.578 1 96.06 104 GLN B CA 1
ATOM 4248 C C . GLN B 1 104 ? -10.797 9.805 -5.242 1 96.06 104 GLN B C 1
ATOM 4250 O O . GLN B 1 104 ? -9.727 9.203 -5.152 1 96.06 104 GLN B O 1
ATOM 4255 N N . PRO B 1 105 ? -11.609 9.969 -4.242 1 97.69 105 PRO B N 1
ATOM 4256 C CA . PRO B 1 105 ? -11.211 9.578 -2.887 1 97.69 105 PRO B CA 1
ATOM 4257 C C . PRO B 1 105 ? -10.797 8.109 -2.797 1 97.69 105 PRO B C 1
ATOM 4259 O O . PRO B 1 105 ? -9.875 7.766 -2.053 1 97.69 105 PRO B O 1
ATOM 4262 N N . GLU B 1 106 ? -11.445 7.191 -3.537 1 96 106 GLU B N 1
ATOM 4263 C CA . GLU B 1 106 ? -11.078 5.781 -3.484 1 96 106 GLU B CA 1
ATOM 4264 C C . GLU B 1 106 ? -9.648 5.559 -3.957 1 96 106 GLU B C 1
ATOM 4266 O O . GLU B 1 106 ? -8.922 4.734 -3.395 1 96 106 GLU B O 1
ATOM 4271 N N . SER B 1 107 ? -9.242 6.277 -4.977 1 97.38 107 SER B N 1
ATOM 4272 C CA . SER B 1 107 ? -7.871 6.211 -5.477 1 97.38 107 SER B CA 1
ATOM 4273 C C . SER B 1 107 ? -6.883 6.75 -4.449 1 97.38 107 SER B C 1
ATOM 4275 O O . SER B 1 107 ? -5.754 6.262 -4.352 1 97.38 107 SER B O 1
ATOM 4277 N N . VAL B 1 108 ? -7.34 7.719 -3.729 1 98.5 108 VAL B N 1
ATOM 4278 C CA . VAL B 1 108 ? -6.484 8.32 -2.715 1 98.5 108 VAL B CA 1
ATOM 4279 C C . VAL B 1 108 ? -6.234 7.324 -1.586 1 98.5 108 VAL B C 1
ATOM 4281 O O . VAL B 1 108 ? -5.125 7.242 -1.054 1 98.5 108 VAL B O 1
ATOM 4284 N N . VAL B 1 109 ? -7.27 6.559 -1.251 1 98.38 109 VAL B N 1
ATOM 4285 C CA . VAL B 1 109 ? -7.09 5.504 -0.259 1 98.38 109 VAL B CA 1
ATOM 4286 C C . VAL B 1 109 ? -6.004 4.539 -0.724 1 98.38 109 VAL B C 1
ATOM 4288 O O . VAL B 1 109 ? -5.117 4.172 0.051 1 98.38 109 VAL B O 1
ATOM 4291 N N . THR B 1 110 ? -6.035 4.145 -2.01 1 97.94 110 THR B N 1
ATOM 4292 C CA . THR B 1 110 ? -5.027 3.252 -2.578 1 97.94 110 THR B CA 1
ATOM 4293 C C . THR B 1 110 ? -3.641 3.883 -2.504 1 97.94 110 THR B C 1
ATOM 4295 O O . THR B 1 110 ? -2.674 3.227 -2.113 1 97.94 110 THR B O 1
ATOM 4298 N N . LEU B 1 111 ? -3.57 5.117 -2.826 1 98.06 111 LEU B N 1
ATOM 4299 C CA . LEU B 1 111 ? -2.312 5.855 -2.801 1 98.06 111 LEU B CA 1
ATOM 4300 C C . LEU B 1 111 ? -1.736 5.898 -1.39 1 98.06 111 LEU B C 1
ATOM 4302 O O . LEU B 1 111 ? -0.54 5.668 -1.196 1 98.06 111 LEU B O 1
ATOM 4306 N N . MET B 1 112 ? -2.562 6.156 -0.433 1 98.31 112 MET B N 1
ATOM 4307 C CA . MET B 1 112 ? -2.125 6.246 0.957 1 98.31 112 MET B CA 1
ATOM 4308 C C . MET B 1 112 ? -1.682 4.887 1.479 1 98.31 112 MET B C 1
ATOM 4310 O O . MET B 1 112 ? -0.657 4.777 2.154 1 98.31 112 MET B O 1
ATOM 4314 N N . LYS B 1 113 ? -2.416 3.857 1.152 1 97.19 113 LYS B N 1
ATOM 4315 C CA . LYS B 1 113 ? -2.021 2.51 1.554 1 97.19 113 LYS B CA 1
ATOM 4316 C C . LYS B 1 113 ? -0.665 2.137 0.96 1 97.19 113 LYS B C 1
ATOM 4318 O O . LYS B 1 113 ? 0.198 1.601 1.659 1 97.19 113 LYS B O 1
ATOM 4323 N N . ALA B 1 114 ? -0.496 2.467 -0.313 1 97.12 114 ALA B N 1
ATOM 4324 C CA . ALA B 1 114 ? 0.763 2.164 -0.991 1 97.12 114 ALA B CA 1
ATOM 4325 C C . ALA B 1 114 ? 1.928 2.9 -0.337 1 97.12 114 ALA B C 1
ATOM 4327 O O . ALA B 1 114 ? 3.049 2.389 -0.295 1 97.12 114 ALA B O 1
ATOM 4328 N N . SER B 1 115 ? 1.648 4.094 0.193 1 96.69 115 SER B N 1
ATOM 4329 C CA . SER B 1 115 ? 2.668 4.961 0.772 1 96.69 115 SER B CA 1
ATOM 4330 C C . SER B 1 115 ? 2.811 4.723 2.271 1 96.69 115 SER B C 1
ATOM 4332 O O . SER B 1 115 ? 3.619 5.375 2.936 1 96.69 115 SER B O 1
ATOM 4334 N N . LYS B 1 116 ? 1.976 3.861 2.836 1 95.62 116 LYS B N 1
ATOM 4335 C CA . LYS B 1 116 ? 1.942 3.557 4.262 1 95.62 116 LYS B CA 1
ATOM 4336 C C . LYS B 1 116 ? 1.666 4.809 5.086 1 95.62 116 LYS B C 1
ATOM 4338 O O . LYS B 1 116 ? 2.291 5.027 6.129 1 95.62 116 LYS B O 1
ATOM 4343 N N . ILE B 1 117 ? 0.87 5.645 4.52 1 97.44 117 ILE B N 1
ATOM 4344 C CA . ILE B 1 117 ? 0.377 6.816 5.234 1 97.44 117 ILE B CA 1
ATOM 4345 C C . ILE B 1 117 ? -0.942 6.484 5.926 1 97.44 117 ILE B C 1
ATOM 4347 O O . ILE B 1 117 ? -1.958 6.254 5.262 1 97.44 117 ILE B O 1
ATOM 4351 N N . MET B 1 118 ? -0.963 6.559 7.27 1 97.94 118 MET B N 1
ATOM 4352 C CA . MET B 1 118 ? -2.115 6.039 8 1 97.94 118 MET B CA 1
ATOM 4353 C C . MET B 1 118 ? -2.863 7.164 8.711 1 97.94 118 MET B C 1
ATOM 4355 O O . MET B 1 118 ? -3.768 6.906 9.508 1 97.94 118 MET B O 1
ATOM 4359 N N . ASN B 1 119 ? -2.434 8.453 8.484 1 98.56 119 ASN B N 1
ATOM 4360 C CA . ASN B 1 119 ? -3.084 9.625 9.062 1 98.56 119 ASN B CA 1
ATOM 4361 C C . ASN B 1 119 ? -3.332 10.703 8.008 1 98.56 119 ASN B C 1
ATOM 4363 O O . ASN B 1 119 ? -2.43 11.047 7.242 1 98.56 119 ASN B O 1
ATOM 4367 N N . THR B 1 120 ? -4.594 11.164 7.984 1 98.75 120 THR B N 1
ATOM 4368 C CA . THR B 1 120 ? -4.855 12.289 7.082 1 98.75 120 THR B CA 1
ATOM 4369 C C . THR B 1 120 ? -5.758 13.32 7.75 1 98.75 120 THR B C 1
ATOM 4371 O O . THR B 1 120 ? -6.461 13.008 8.719 1 98.75 120 THR B O 1
ATOM 4374 N N . ARG B 1 121 ? -5.602 14.516 7.285 1 98.62 121 ARG B N 1
ATOM 4375 C CA . ARG B 1 121 ? -6.441 15.641 7.695 1 98.62 121 ARG B CA 1
ATOM 4376 C C . ARG B 1 121 ? -7.078 16.312 6.488 1 98.62 121 ARG B C 1
ATOM 4378 O O . ARG B 1 121 ? -6.387 16.656 5.527 1 98.62 121 ARG B O 1
ATOM 4385 N N . ILE B 1 122 ? -8.398 16.375 6.555 1 98.62 122 ILE B N 1
ATOM 4386 C CA . ILE B 1 122 ? -9.094 17.172 5.551 1 98.62 122 ILE B CA 1
ATOM 4387 C C . ILE B 1 122 ? -9.672 18.438 6.199 1 98.62 122 ILE B C 1
ATOM 4389 O O . ILE B 1 122 ? -9.711 18.547 7.43 1 98.62 122 ILE B O 1
ATOM 4393 N N . PHE B 1 123 ? -10.109 19.391 5.41 1 98.12 123 PHE B N 1
ATOM 4394 C CA . PHE B 1 123 ? -10.461 20.703 5.926 1 98.12 123 PHE B CA 1
ATOM 4395 C C . PHE B 1 123 ? -11.969 20.891 5.949 1 98.12 123 PHE B C 1
ATOM 4397 O O . PHE B 1 123 ? -12.461 21.984 6.262 1 98.12 123 PHE B O 1
ATOM 4404 N N . ASP B 1 124 ? -12.672 19.844 5.582 1 98.06 124 ASP B N 1
ATOM 4405 C CA . ASP B 1 124 ? -14.125 19.75 5.609 1 98.06 124 ASP B CA 1
ATOM 4406 C C . ASP B 1 124 ? -14.594 18.406 6.141 1 98.06 124 ASP B C 1
ATOM 4408 O O . ASP B 1 124 ? -13.867 17.75 6.898 1 98.06 124 ASP B O 1
ATOM 4412 N N . ALA B 1 125 ? -15.797 18.109 5.934 1 98.5 125 ALA B N 1
ATOM 4413 C CA . ALA B 1 125 ? -16.359 16.812 6.281 1 98.5 125 ALA B CA 1
ATOM 4414 C C . ALA B 1 125 ? -17.016 16.156 5.07 1 98.5 125 ALA B C 1
ATOM 4416 O O . ALA B 1 125 ? -18.141 15.656 5.152 1 98.5 125 ALA B O 1
ATOM 4417 N N . ASP B 1 126 ? -16.234 16.109 4 1 98.44 126 ASP B N 1
ATOM 4418 C CA . ASP B 1 126 ? -16.781 15.609 2.736 1 98.44 126 ASP B CA 1
ATOM 4419 C C . ASP B 1 126 ? -17.219 14.156 2.855 1 98.44 126 ASP B C 1
ATOM 4421 O O . ASP B 1 126 ? -16.422 13.281 3.193 1 98.44 126 ASP B O 1
ATOM 4425 N N . HIS B 1 127 ? -18.438 13.898 2.494 1 98.31 127 HIS B N 1
ATOM 4426 C CA . HIS B 1 127 ? -19.016 12.578 2.695 1 98.31 127 HIS B CA 1
ATOM 4427 C C . HIS B 1 127 ? -18.453 11.562 1.706 1 98.31 127 HIS B C 1
ATOM 4429 O O . HIS B 1 127 ? -18.359 10.375 2.012 1 98.31 127 HIS B O 1
ATOM 4435 N N . GLU B 1 128 ? -18.047 12.008 0.514 1 97.31 128 GLU B N 1
ATOM 4436 C CA . GLU B 1 128 ? -17.438 11.086 -0.439 1 97.31 128 GLU B CA 1
ATOM 4437 C C . GLU B 1 128 ? -16.094 10.578 0.068 1 97.31 128 GLU B C 1
ATOM 4439 O O . GLU B 1 128 ? -15.766 9.398 -0.101 1 97.31 128 GLU B O 1
ATOM 4444 N N . VAL B 1 129 ? -15.352 11.484 0.659 1 98.56 129 VAL B N 1
ATOM 4445 C CA . VAL B 1 129 ? -14.078 11.086 1.247 1 98.56 129 VAL B CA 1
ATOM 4446 C C . VAL B 1 129 ? -14.32 10.117 2.404 1 98.56 129 VAL B C 1
ATOM 4448 O O . VAL B 1 129 ? -13.688 9.062 2.475 1 98.56 129 VAL B O 1
ATOM 4451 N N . LEU B 1 130 ? -15.266 10.477 3.281 1 98.75 130 LEU B N 1
ATOM 4452 C CA . LEU B 1 130 ? -15.523 9.656 4.457 1 98.75 130 LEU B CA 1
ATOM 4453 C C . LEU B 1 130 ? -16.016 8.266 4.055 1 98.75 130 LEU B C 1
ATOM 4455 O O . LEU B 1 130 ? -15.641 7.27 4.672 1 98.75 130 LEU B O 1
ATOM 4459 N N . LYS B 1 131 ? -16.812 8.18 3.01 1 97.81 131 LYS B N 1
ATOM 4460 C CA . LYS B 1 131 ? -17.266 6.895 2.504 1 97.81 131 LYS B CA 1
ATOM 4461 C C . LYS B 1 131 ? -16.109 6.078 1.94 1 97.81 131 LYS B C 1
ATOM 4463 O O . LYS B 1 131 ? -16 4.875 2.195 1 97.81 131 LYS B O 1
ATOM 4468 N N . ALA B 1 132 ? -15.242 6.695 1.206 1 97.5 132 ALA B N 1
ATOM 4469 C CA . ALA B 1 132 ? -14.109 6.008 0.591 1 97.5 132 ALA B CA 1
ATOM 4470 C C . ALA B 1 132 ? -13.156 5.461 1.65 1 97.5 132 ALA B C 1
ATOM 4472 O O . ALA B 1 132 ? -12.523 4.426 1.45 1 97.5 132 ALA B O 1
ATOM 4473 N N . PHE B 1 133 ? -13.07 6.121 2.789 1 98.31 133 PHE B N 1
ATOM 4474 C CA . PHE B 1 133 ? -12.086 5.773 3.812 1 98.31 133 PHE B CA 1
ATOM 4475 C C . PHE B 1 133 ? -12.641 4.699 4.742 1 98.31 133 PHE B C 1
ATOM 4477 O O . PHE B 1 133 ? -11.914 4.188 5.605 1 98.31 133 PHE B O 1
ATOM 4484 N N . LYS B 1 134 ? -13.906 4.348 4.57 1 97.81 134 LYS B N 1
ATOM 4485 C CA . LYS B 1 134 ? -14.508 3.303 5.391 1 97.81 134 LYS B CA 1
ATOM 4486 C C . LYS B 1 134 ? -13.734 1.995 5.273 1 97.81 134 LYS B C 1
ATOM 4488 O O . LYS B 1 134 ? -13.453 1.529 4.168 1 97.81 134 LYS B O 1
ATOM 4493 N N . GLY B 1 135 ? -13.344 1.466 6.414 1 96.06 135 GLY B N 1
ATOM 4494 C CA . GLY B 1 135 ? -12.68 0.17 6.453 1 96.06 135 GLY B CA 1
ATOM 4495 C C . GLY B 1 135 ? -11.227 0.225 6.027 1 96.06 135 GLY B C 1
ATOM 4496 O O . GLY B 1 135 ? -10.547 -0.803 5.98 1 96.06 135 GLY B O 1
ATOM 4497 N N . SER B 1 136 ? -10.68 1.405 5.738 1 96.38 136 SER B N 1
ATOM 4498 C CA . SER B 1 136 ? -9.328 1.523 5.207 1 96.38 136 SER B CA 1
ATOM 4499 C C . SER B 1 136 ? -8.289 1.414 6.32 1 96.38 136 SER B C 1
ATOM 4501 O O . SER B 1 136 ? -7.109 1.176 6.055 1 96.38 136 SER B O 1
ATOM 4503 N N . GLY B 1 137 ? -8.688 1.676 7.531 1 95.75 137 GLY B N 1
ATOM 4504 C CA . GLY B 1 137 ? -7.762 1.716 8.648 1 95.75 137 GLY B CA 1
ATOM 4505 C C . GLY B 1 137 ? -7.031 3.039 8.773 1 95.75 137 GLY B C 1
ATOM 4506 O O . GLY B 1 137 ? -6.254 3.242 9.711 1 95.75 137 GLY B O 1
ATOM 4507 N N . ILE B 1 138 ? -7.281 3.951 7.867 1 98.19 138 ILE B N 1
ATOM 4508 C CA . ILE B 1 138 ? -6.633 5.258 7.879 1 98.19 138 ILE B CA 1
ATOM 4509 C C . ILE B 1 138 ? -7.383 6.199 8.812 1 98.19 138 ILE B C 1
ATOM 4511 O O . ILE B 1 138 ? -8.609 6.312 8.742 1 98.19 138 ILE B O 1
ATOM 4515 N N . GLU B 1 139 ? -6.656 6.832 9.727 1 98.56 139 GLU B N 1
ATOM 4516 C CA . GLU B 1 139 ? -7.238 7.816 10.633 1 98.56 139 GLU B CA 1
ATOM 4517 C C . GLU B 1 139 ? -7.441 9.156 9.938 1 98.56 139 GLU B C 1
ATOM 4519 O O . GLU B 1 139 ? -6.57 9.617 9.188 1 98.56 139 GLU B O 1
ATOM 4524 N N . ILE B 1 140 ? -8.625 9.734 10.18 1 98.69 140 ILE B N 1
ATOM 4525 C CA . ILE B 1 140 ? -8.922 10.969 9.469 1 98.69 140 ILE B CA 1
ATOM 4526 C C . ILE B 1 140 ? -9.398 12.031 10.461 1 98.69 140 ILE B C 1
ATOM 4528 O O . ILE B 1 140 ? -10.281 11.773 11.289 1 98.69 140 ILE B O 1
ATOM 4532 N N . MET B 1 141 ? -8.734 13.172 10.5 1 98.69 141 MET B N 1
ATOM 4533 C CA . MET B 1 141 ? -9.227 14.391 11.133 1 98.69 141 MET B CA 1
ATOM 4534 C C . MET B 1 141 ? -10.031 15.234 10.148 1 98.69 141 MET B C 1
ATOM 4536 O O . MET B 1 141 ? -9.539 15.578 9.07 1 98.69 141 MET B O 1
ATOM 4540 N N . ILE B 1 142 ? -11.273 15.492 10.523 1 98.81 142 ILE B N 1
ATOM 4541 C CA . ILE B 1 142 ? -12.109 16.281 9.633 1 98.81 142 ILE B CA 1
ATOM 4542 C C . ILE B 1 142 ? -12.133 17.734 10.117 1 98.81 142 ILE B C 1
ATOM 4544 O O . ILE B 1 142 ? -11.609 18.047 11.188 1 98.81 142 ILE B O 1
ATOM 4548 N N . GLY B 1 143 ? -12.711 18.641 9.273 1 98.81 143 GLY B N 1
ATOM 4549 C CA . GLY B 1 143 ? -12.695 20.062 9.594 1 98.81 143 GLY B CA 1
ATOM 4550 C C . GLY B 1 143 ? -14.078 20.672 9.648 1 98.81 143 GLY B C 1
ATOM 4551 O O . GLY B 1 143 ? -14.945 20.344 8.828 1 98.81 143 GLY B O 1
ATOM 4552 N N . LEU B 1 144 ? -14.312 21.406 10.688 1 98.69 144 LEU B N 1
ATOM 4553 C CA . LEU B 1 144 ? -15.414 22.359 10.719 1 98.69 144 LEU B CA 1
ATOM 4554 C C . LEU B 1 144 ? -14.961 23.734 10.25 1 98.69 144 LEU B C 1
ATOM 4556 O O . LEU B 1 144 ? -14.203 24.406 10.953 1 98.69 144 LEU B O 1
ATOM 4560 N N . GLY B 1 145 ? -15.461 24.156 9.156 1 97.38 145 GLY B N 1
ATOM 4561 C CA . GLY B 1 145 ? -14.977 25.359 8.492 1 97.38 145 GLY B CA 1
ATOM 4562 C C . GLY B 1 145 ? -15.234 26.625 9.289 1 97.38 145 GLY B C 1
ATOM 4563 O O . GLY B 1 145 ? -16.172 26.688 10.078 1 97.38 145 GLY B O 1
ATOM 4564 N N . ASN B 1 146 ? -14.414 27.672 9 1 97.81 146 ASN B N 1
ATOM 4565 C CA . ASN B 1 146 ? -14.508 28.938 9.703 1 97.81 146 ASN B CA 1
ATOM 4566 C C . ASN B 1 146 ? -15.891 29.562 9.547 1 97.81 146 ASN B C 1
ATOM 4568 O O . ASN B 1 146 ? -16.391 30.234 10.461 1 97.81 146 ASN B O 1
ATOM 4572 N N . GLU B 1 147 ? -16.531 29.297 8.406 1 95.81 147 GLU B N 1
ATOM 4573 C CA . GLU B 1 147 ? -17.812 29.906 8.062 1 95.81 147 GLU B CA 1
ATOM 4574 C C . GLU B 1 147 ? -18.922 29.422 8.992 1 95.81 147 GLU B C 1
ATOM 4576 O O . GLU B 1 147 ? -19.969 30.047 9.102 1 95.81 147 GLU B O 1
ATOM 4581 N N . PHE B 1 148 ? -18.656 28.375 9.695 1 97.44 148 PHE B N 1
ATOM 4582 C CA . PHE B 1 148 ? -19.703 27.781 10.523 1 97.44 148 PHE B CA 1
ATOM 4583 C C . PHE B 1 148 ? -19.547 28.203 11.984 1 97.44 148 PHE B C 1
ATOM 4585 O O . PHE B 1 148 ? -20.422 27.953 12.805 1 97.44 148 PHE B O 1
ATOM 4592 N N . LEU B 1 149 ? -18.438 28.828 12.383 1 98.25 149 LEU B N 1
ATOM 4593 C CA . LEU B 1 149 ? -18.047 29.016 13.773 1 98.25 149 LEU B CA 1
ATOM 4594 C C . LEU B 1 149 ? -19.094 29.844 14.531 1 98.25 149 LEU B C 1
ATOM 4596 O O . LEU B 1 149 ? -19.5 29.469 15.633 1 98.25 149 LEU B O 1
ATOM 4600 N N . THR B 1 150 ? -19.516 30.922 13.945 1 97.88 150 THR B N 1
ATOM 4601 C CA . THR B 1 150 ? -20.469 31.812 14.625 1 97.88 150 THR B CA 1
ATOM 4602 C C . THR B 1 150 ? -21.781 31.078 14.914 1 97.88 150 THR B C 1
ATOM 4604 O O . THR B 1 150 ? -22.266 31.094 16.047 1 97.88 150 THR B O 1
ATOM 4607 N N . ASP B 1 151 ? -22.281 30.406 13.906 1 97.31 151 ASP B N 1
ATOM 4608 C CA . ASP B 1 151 ? -23.547 29.703 14.055 1 97.31 151 ASP B CA 1
ATOM 4609 C C . ASP B 1 151 ? -23.438 28.578 15.078 1 97.31 151 ASP B C 1
ATOM 4611 O O . ASP B 1 151 ? -24.312 28.406 15.922 1 97.31 151 ASP B O 1
ATOM 4615 N N . ILE B 1 152 ? -22.375 27.797 15.023 1 98.31 152 ILE B N 1
ATOM 4616 C CA . ILE B 1 152 ? -22.156 26.656 15.906 1 98.31 152 ILE B CA 1
ATOM 4617 C C . ILE B 1 152 ? -21.969 27.156 17.344 1 98.31 152 ILE B C 1
ATOM 4619 O O . ILE B 1 152 ? -22.391 26.484 18.297 1 98.31 152 ILE B O 1
ATOM 4623 N N . SER B 1 153 ? -21.422 28.312 17.562 1 98.06 153 SER B N 1
ATOM 4624 C CA . SER B 1 153 ? -21.109 28.844 18.875 1 98.06 153 SER B CA 1
ATOM 4625 C C . SER B 1 153 ? -22.375 29.266 19.609 1 98.06 153 SER B C 1
ATOM 4627 O O . SER B 1 153 ? -22.453 29.172 20.844 1 98.06 153 SER B O 1
ATOM 4629 N N . ILE B 1 154 ? -23.406 29.75 18.938 1 96 154 ILE B N 1
ATOM 4630 C CA . ILE B 1 154 ? -24.547 30.344 19.609 1 96 154 ILE B CA 1
ATOM 4631 C C . ILE B 1 154 ? -25.656 29.312 19.781 1 96 154 ILE B C 1
ATOM 4633 O O . ILE B 1 154 ? -26.594 29.516 20.547 1 96 154 ILE B O 1
ATOM 4637 N N . ASN B 1 155 ? -25.547 28.203 19.031 1 93.44 155 ASN B N 1
ATOM 4638 C CA . ASN B 1 155 ? -26.641 27.234 19.031 1 93.44 155 ASN B CA 1
ATOM 4639 C C . ASN B 1 155 ? -26.141 25.812 19.188 1 93.44 155 ASN B C 1
ATOM 4641 O O . ASN B 1 155 ? -25.672 25.188 18.234 1 93.44 155 ASN B O 1
ATOM 4645 N N . GLU B 1 156 ? -26.422 25.266 20.281 1 96.06 156 GLU B N 1
ATOM 4646 C CA . GLU B 1 156 ? -26 23.891 20.578 1 96.06 156 GLU B CA 1
ATOM 4647 C C . GLU B 1 156 ? -26.672 22.891 19.625 1 96.06 156 GLU B C 1
ATOM 4649 O O . GLU B 1 156 ? -26.078 21.875 19.281 1 96.06 156 GLU B O 1
ATOM 4654 N N . ASP B 1 157 ? -27.797 23.219 19.219 1 97.31 157 ASP B N 1
ATOM 4655 C CA . ASP B 1 157 ? -28.516 22.328 18.312 1 97.31 157 ASP B CA 1
ATOM 4656 C C . ASP B 1 157 ? -27.844 22.266 16.938 1 97.31 157 ASP B C 1
ATOM 4658 O O . ASP B 1 157 ? -27.859 21.219 16.281 1 97.31 157 ASP B O 1
ATOM 4662 N N . ARG B 1 158 ? -27.312 23.359 16.578 1 97.56 158 ARG B N 1
ATOM 4663 C CA . ARG B 1 158 ? -26.594 23.375 15.305 1 97.56 158 ARG B CA 1
ATOM 4664 C C . ARG B 1 158 ? -25.359 22.484 15.367 1 97.56 158 ARG B C 1
ATOM 4666 O O . ARG B 1 158 ? -25.047 21.781 14.414 1 97.56 158 ARG B O 1
ATOM 4673 N N . ALA B 1 159 ? -24.641 22.594 16.5 1 98.5 159 ALA B N 1
ATOM 4674 C CA . ALA B 1 159 ? -23.5 21.703 16.703 1 98.5 159 ALA B CA 1
ATOM 4675 C C . ALA B 1 159 ? -23.938 20.25 16.688 1 98.5 159 ALA B C 1
ATOM 4677 O O . ALA B 1 159 ? -23.297 19.406 16.047 1 98.5 159 ALA B O 1
ATOM 4678 N N . MET B 1 160 ? -25.016 19.984 17.391 1 98.56 160 MET B N 1
ATOM 4679 C CA . MET B 1 160 ? -25.547 18.625 17.469 1 98.56 160 MET B CA 1
ATOM 4680 C C . MET B 1 160 ? -25.906 18.109 16.078 1 98.56 160 MET B C 1
ATOM 4682 O O . MET B 1 160 ? -25.531 17 15.695 1 98.56 160 MET B O 1
ATOM 4686 N N . ASN B 1 161 ? -26.625 18.938 15.336 1 98.5 161 ASN B N 1
ATOM 4687 C CA . ASN B 1 161 ? -27.031 18.562 13.984 1 98.5 161 ASN B CA 1
ATOM 4688 C C . ASN B 1 161 ? -25.812 18.297 13.086 1 98.5 161 ASN B C 1
ATOM 4690 O O . ASN B 1 161 ? -25.812 17.359 12.305 1 98.5 161 ASN B O 1
ATOM 4694 N N . TRP B 1 162 ? -24.828 19.141 13.188 1 98.62 162 TRP B N 1
ATOM 4695 C CA . TRP B 1 162 ? -23.641 18.984 12.375 1 98.62 162 TRP B CA 1
ATOM 4696 C C . TRP B 1 162 ? -22.938 17.672 12.688 1 98.62 162 TRP B C 1
ATOM 4698 O O . TRP B 1 162 ? -22.531 16.953 11.773 1 98.62 162 TRP B O 1
ATOM 4708 N N . VAL B 1 163 ? -22.781 17.297 13.953 1 98.88 163 VAL B N 1
ATOM 4709 C CA . VAL B 1 163 ? -22.109 16.078 14.367 1 98.88 163 VAL B CA 1
ATOM 4710 C C . VAL B 1 163 ? -22.938 14.859 13.938 1 98.88 163 VAL B C 1
ATOM 4712 O O . VAL B 1 163 ? -22.391 13.859 13.477 1 98.88 163 VAL B O 1
ATOM 4715 N N . LYS B 1 164 ? -24.188 14.93 14.023 1 98.69 164 LYS B N 1
ATOM 4716 C CA . LYS B 1 164 ? -25.078 13.852 13.602 1 98.69 164 LYS B CA 1
ATOM 4717 C C . LYS B 1 164 ? -24.984 13.609 12.102 1 98.69 164 LYS B C 1
ATOM 4719 O O . LYS B 1 164 ? -25.125 12.477 11.633 1 98.69 164 LYS B O 1
ATOM 4724 N N . GLU B 1 165 ? -24.766 14.711 11.445 1 98.56 165 GLU B N 1
ATOM 4725 C CA . GLU B 1 165 ? -24.734 14.625 9.984 1 98.56 165 GLU B CA 1
ATOM 4726 C C . GLU B 1 165 ? -23.375 14.156 9.492 1 98.56 165 GLU B C 1
ATOM 4728 O O . GLU B 1 165 ? -23.281 13.367 8.547 1 98.56 165 GLU B O 1
ATOM 4733 N N . ASN B 1 166 ? -22.312 14.633 10.117 1 98.81 166 ASN B N 1
ATOM 4734 C CA . ASN B 1 166 ? -21 14.531 9.5 1 98.81 166 ASN B CA 1
ATOM 4735 C C . ASN B 1 166 ? -20.109 13.555 10.258 1 98.81 166 ASN B C 1
ATOM 4737 O O . ASN B 1 166 ? -19.047 13.156 9.758 1 98.81 166 ASN B O 1
ATOM 4741 N N . VAL B 1 167 ? -20.516 13.094 11.469 1 98.88 167 VAL B N 1
ATOM 4742 C CA . VAL B 1 167 ? -19.641 12.242 12.266 1 98.88 167 VAL B CA 1
ATOM 4743 C C . VAL B 1 167 ? -20.359 10.938 12.602 1 98.88 167 VAL B C 1
ATOM 4745 O O . VAL B 1 167 ? -19.891 9.852 12.258 1 98.88 167 VAL B O 1
ATOM 4748 N N . GLU B 1 168 ? -21.484 10.961 13.156 1 98.62 168 GLU B N 1
ATOM 4749 C CA . GLU B 1 168 ? -22.188 9.82 13.734 1 98.62 168 GLU B CA 1
ATOM 4750 C C . GLU B 1 168 ? -22.406 8.727 12.695 1 98.62 168 GLU B C 1
ATOM 4752 O O . GLU B 1 168 ? -22.203 7.543 12.984 1 98.62 168 GLU B O 1
ATOM 4757 N N . PRO B 1 169 ? -22.766 9.078 11.453 1 98.44 169 PRO B N 1
ATOM 4758 C CA . PRO B 1 169 ? -23.047 8.008 10.492 1 98.44 169 PRO B CA 1
ATOM 4759 C C . PRO B 1 169 ? -21.797 7.258 10.055 1 98.44 169 PRO B C 1
ATOM 4761 O O . PRO B 1 169 ? -21.891 6.172 9.477 1 98.44 169 PRO B O 1
ATOM 4764 N N . PHE B 1 170 ? -20.672 7.812 10.281 1 98.62 170 PHE B N 1
ATOM 4765 C CA . PHE B 1 170 ? -19.438 7.273 9.703 1 98.62 170 PHE B CA 1
ATOM 4766 C C . PHE B 1 170 ? -18.625 6.531 10.758 1 98.62 170 PHE B C 1
ATOM 4768 O O . PHE B 1 170 ? -17.812 5.668 10.422 1 98.62 170 PHE B O 1
ATOM 4775 N N . VAL B 1 171 ? -18.844 6.812 12.023 1 97.94 171 VAL B N 1
ATOM 4776 C CA . VAL B 1 171 ? -18.125 6.164 13.117 1 97.94 171 VAL B CA 1
ATOM 4777 C C . VAL B 1 171 ? -18.906 4.941 13.586 1 97.94 171 VAL B C 1
ATOM 4779 O O . VAL B 1 171 ? -20.109 5.027 13.852 1 97.94 171 VAL B O 1
ATOM 4782 N N . PRO B 1 172 ? -18.281 3.752 13.672 1 96.44 172 PRO B N 1
ATOM 4783 C CA . PRO B 1 172 ? -16.828 3.525 13.688 1 96.44 172 PRO B CA 1
ATOM 4784 C C . PRO B 1 172 ? -16.281 3.08 12.336 1 96.44 172 PRO B C 1
ATOM 4786 O O . PRO B 1 172 ? -15.086 2.834 12.195 1 96.44 172 PRO B O 1
ATOM 4789 N N . GLY B 1 173 ? -17.141 3.002 11.297 1 97.31 173 GLY B N 1
ATOM 4790 C CA . GLY B 1 173 ? -16.672 2.496 10.016 1 97.31 173 GLY B CA 1
ATOM 4791 C C . GLY B 1 173 ? -15.484 3.266 9.477 1 97.31 173 GLY B C 1
ATOM 4792 O O . GLY B 1 173 ? -14.516 2.668 9 1 97.31 173 GLY B O 1
ATOM 4793 N N . THR B 1 174 ? -15.594 4.531 9.422 1 98.38 174 THR B N 1
ATOM 4794 C CA . THR B 1 174 ? -14.492 5.438 9.133 1 98.38 174 THR B CA 1
ATOM 4795 C C . THR B 1 174 ? -13.828 5.91 10.43 1 98.38 174 THR B C 1
ATOM 4797 O O . THR B 1 174 ? -14.516 6.293 11.375 1 98.38 174 THR B O 1
ATOM 4800 N N . ARG B 1 175 ? -12.547 5.863 10.492 1 98.25 175 ARG B N 1
ATOM 4801 C CA . ARG B 1 175 ? -11.828 6.191 11.719 1 98.25 175 ARG B CA 1
ATOM 4802 C C . ARG B 1 175 ? -11.625 7.699 11.852 1 98.25 175 ARG B C 1
ATOM 4804 O O . ARG B 1 175 ? -10.5 8.188 11.789 1 98.25 175 ARG B O 1
ATOM 4811 N N . ILE B 1 176 ? -12.688 8.328 12.109 1 98.69 176 ILE B N 1
ATOM 4812 C CA . ILE B 1 176 ? -12.594 9.75 12.445 1 98.69 176 ILE B CA 1
ATOM 4813 C C . ILE B 1 176 ? -12.031 9.914 13.852 1 98.69 176 ILE B C 1
ATOM 4815 O O . ILE B 1 176 ? -12.656 9.477 14.828 1 98.69 176 ILE B O 1
ATOM 4819 N N . VAL B 1 177 ? -10.914 10.578 13.898 1 98.31 177 VAL B N 1
ATOM 4820 C CA . VAL B 1 177 ? -10.242 10.602 15.195 1 98.31 177 VAL B CA 1
ATOM 4821 C C . VAL B 1 177 ? -10.312 12.016 15.781 1 98.31 177 VAL B C 1
ATOM 4823 O O . VAL B 1 177 ? -10.039 12.211 16.969 1 98.31 177 VAL B O 1
ATOM 4826 N N . GLY B 1 178 ? -10.695 12.977 14.922 1 98.5 178 GLY B N 1
ATOM 4827 C CA . GLY B 1 178 ? -10.758 14.344 15.422 1 98.5 178 GLY B CA 1
ATOM 4828 C C . GLY B 1 178 ? -11.547 15.273 14.523 1 98.5 178 GLY B C 1
ATOM 4829 O O . GLY B 1 178 ? -11.773 14.969 13.352 1 98.5 178 GLY B O 1
ATOM 4830 N N . ILE B 1 179 ? -12.016 16.312 15.156 1 98.88 179 ILE B N 1
ATOM 4831 C CA . ILE B 1 179 ? -12.609 17.453 14.469 1 98.88 179 ILE B CA 1
ATOM 4832 C C . ILE B 1 179 ? -11.781 18.719 14.727 1 98.88 179 ILE B C 1
ATOM 4834 O O . ILE B 1 179 ? -11.641 19.141 15.867 1 98.88 179 ILE B O 1
ATOM 4838 N N . ALA B 1 180 ? -11.219 19.219 13.68 1 98.88 180 ALA B N 1
ATOM 4839 C CA . ALA B 1 180 ? -10.617 20.547 13.773 1 98.88 180 ALA B CA 1
ATOM 4840 C C . ALA B 1 180 ? -11.672 21.641 13.641 1 98.88 180 ALA B C 1
ATOM 4842 O O . ALA B 1 180 ? -12.211 21.875 12.555 1 98.88 180 ALA B O 1
ATOM 4843 N N . VAL B 1 181 ? -11.938 22.312 14.742 1 98.88 181 VAL B N 1
ATOM 4844 C CA . VAL B 1 181 ? -12.922 23.391 14.75 1 98.88 181 VAL B CA 1
ATOM 4845 C C . VAL B 1 181 ? -12.258 24.703 14.367 1 98.88 181 VAL B C 1
ATOM 4847 O O . VAL B 1 181 ? -11.547 25.312 15.172 1 98.88 181 VAL B O 1
ATOM 4850 N N . GLY B 1 182 ? -12.508 25.062 13.156 1 98.38 182 GLY B N 1
ATOM 4851 C CA . GLY B 1 182 ? -11.82 26.234 12.617 1 98.38 182 GLY B CA 1
ATOM 4852 C C . GLY B 1 182 ? -10.375 25.969 12.258 1 98.38 182 GLY B C 1
ATOM 4853 O O . GLY B 1 182 ? -9.812 24.938 12.641 1 98.38 182 GLY B O 1
ATOM 4854 N N . ASN B 1 183 ? -9.82 26.828 11.492 1 98.19 183 ASN B N 1
ATOM 4855 C CA . ASN B 1 183 ? -8.422 26.812 11.086 1 98.19 183 ASN B CA 1
ATOM 4856 C C . ASN B 1 183 ? -7.809 28.203 11.125 1 98.19 183 ASN B C 1
ATOM 4858 O O . ASN B 1 183 ? -8.289 29.125 10.445 1 98.19 183 ASN B O 1
ATOM 4862 N N . GLU B 1 184 ? -6.824 28.328 12.008 1 98 184 GLU B N 1
ATOM 4863 C CA . GLU B 1 184 ? -6.059 29.562 12.109 1 98 184 GLU B CA 1
ATOM 4864 C C . GLU B 1 184 ? -6.965 30.75 12.461 1 98 184 GLU B C 1
ATOM 4866 O O . GLU B 1 184 ? -6.918 31.797 11.805 1 98 184 GLU B O 1
ATOM 4871 N N . ILE B 1 185 ? -7.711 30.562 13.508 1 98.62 185 ILE B N 1
ATOM 4872 C CA . ILE B 1 185 ? -8.695 31.562 13.898 1 98.62 185 ILE B CA 1
ATOM 4873 C C . ILE B 1 185 ? -8.016 32.656 14.719 1 98.62 185 ILE B C 1
ATOM 4875 O O . ILE B 1 185 ? -8.031 33.844 14.336 1 98.62 185 ILE B O 1
ATOM 4879 N N . LEU B 1 186 ? -7.379 32.25 15.828 1 98.5 186 LEU B N 1
ATOM 4880 C CA . LEU B 1 186 ? -6.738 33.25 16.703 1 98.5 186 LEU B CA 1
ATOM 4881 C C . LEU B 1 186 ? -5.496 33.812 16.031 1 98.5 186 LEU B C 1
ATOM 4883 O O . LEU B 1 186 ? -4.727 33.094 15.406 1 98.5 186 LEU B O 1
ATOM 4887 N N . GLY B 1 187 ? -5.32 35.156 16.188 1 95.25 187 GLY B N 1
ATOM 4888 C CA . GLY B 1 187 ? -4.23 35.844 15.516 1 95.25 187 GLY B CA 1
ATOM 4889 C C . GLY B 1 187 ? -4.543 36.188 14.078 1 95.25 187 GLY B C 1
ATOM 4890 O O . GLY B 1 187 ? -3.795 36.938 13.438 1 95.25 187 GLY B O 1
ATOM 4891 N N . GLY B 1 188 ? -5.691 35.688 13.641 1 92.56 188 GLY B N 1
ATOM 4892 C CA . GLY B 1 188 ? -6.125 36 12.289 1 92.56 188 GLY B CA 1
ATOM 4893 C C . GLY B 1 188 ? -6.816 37.344 12.195 1 92.56 188 GLY B C 1
ATOM 4894 O O . GLY B 1 188 ? -6.977 38.062 13.203 1 92.56 188 GLY B O 1
ATOM 4895 N N . GLY B 1 189 ? -7.211 37.75 10.977 1 89.19 189 GLY B N 1
ATOM 4896 C CA . GLY B 1 189 ? -7.703 39.094 10.688 1 89.19 189 GLY B CA 1
ATOM 4897 C C . GLY B 1 189 ? -9.141 39.312 11.125 1 89.19 189 GLY B C 1
ATOM 4898 O O . GLY B 1 189 ? -9.586 40.438 11.266 1 89.19 189 GLY B O 1
ATOM 4899 N N . ASN B 1 190 ? -9.898 38.312 11.328 1 92.75 190 ASN B N 1
ATOM 4900 C CA . ASN B 1 190 ? -11.289 38.438 11.742 1 92.75 190 ASN B CA 1
ATOM 4901 C C . ASN B 1 190 ? -11.453 38.25 13.25 1 92.75 190 ASN B C 1
ATOM 4903 O O . ASN B 1 190 ? -11.703 37.125 13.711 1 92.75 190 ASN B O 1
ATOM 4907 N N . GLN B 1 191 ? -11.477 39.25 13.969 1 92.94 191 GLN B N 1
ATOM 4908 C CA . GLN B 1 191 ? -11.453 39.219 15.422 1 92.94 191 GLN B CA 1
ATOM 4909 C C . GLN B 1 191 ? -12.789 38.719 15.977 1 92.94 191 GLN B C 1
ATOM 4911 O O . GLN B 1 191 ? -12.852 38.219 17.109 1 92.94 191 GLN B O 1
ATOM 4916 N N . GLU B 1 192 ? -13.812 38.906 15.211 1 94.81 192 GLU B N 1
ATOM 4917 C CA . GLU B 1 192 ? -15.109 38.406 15.648 1 94.81 192 GLU B CA 1
ATOM 4918 C C . GLU B 1 192 ? -15.078 36.906 15.891 1 94.81 192 GLU B C 1
ATOM 4920 O O . GLU B 1 192 ? -15.758 36.406 16.781 1 94.81 192 GLU B O 1
ATOM 4925 N N . LEU B 1 193 ? -14.305 36.219 15.117 1 97.69 193 LEU B N 1
ATOM 4926 C CA . LEU B 1 193 ? -14.242 34.781 15.219 1 97.69 193 LEU B CA 1
ATOM 4927 C C . LEU B 1 193 ? -13.445 34.344 16.453 1 97.69 193 LEU B C 1
ATOM 4929 O O . LEU B 1 193 ? -13.555 33.219 16.906 1 97.69 193 LEU B O 1
ATOM 4933 N N . TRP B 1 194 ? -12.594 35.25 16.984 1 98.31 194 TRP B N 1
ATOM 4934 C CA . TRP B 1 194 ? -11.828 34.906 18.188 1 98.31 194 TRP B CA 1
ATOM 4935 C C . TRP B 1 194 ? -12.758 34.625 19.359 1 98.31 194 TRP B C 1
ATOM 4937 O O . TRP B 1 194 ? -12.531 33.688 20.109 1 98.31 194 TRP B O 1
ATOM 4947 N N . GLU B 1 195 ? -13.82 35.406 19.406 1 97.38 195 GLU B N 1
ATOM 4948 C CA . GLU B 1 195 ? -14.734 35.312 20.531 1 97.38 195 GLU B CA 1
ATOM 4949 C C . GLU B 1 195 ? -15.602 34.062 20.469 1 97.38 195 GLU B C 1
ATOM 4951 O O . GLU B 1 195 ? -16 33.531 21.5 1 97.38 195 GLU B O 1
ATOM 4956 N N . VAL B 1 196 ? -15.844 33.625 19.281 1 98.31 196 VAL B N 1
ATOM 4957 C CA . VAL B 1 196 ? -16.844 32.562 19.172 1 98.31 196 VAL B CA 1
ATOM 4958 C C . VAL B 1 196 ? -16.141 31.219 19.109 1 98.31 196 VAL B C 1
ATOM 4960 O O . VAL B 1 196 ? -16.797 30.172 19.156 1 98.31 196 VAL B O 1
ATOM 4963 N N . LEU B 1 197 ? -14.82 31.141 19.016 1 98.75 197 LEU B N 1
ATOM 4964 C CA . LEU B 1 197 ? -14.102 29.891 18.828 1 98.75 197 LEU B CA 1
ATOM 4965 C C . LEU B 1 197 ? -14.336 28.953 20 1 98.75 197 LEU B C 1
ATOM 4967 O O . LEU B 1 197 ? -14.734 27.797 19.812 1 98.75 197 LEU B O 1
ATOM 4971 N N . LEU B 1 198 ? -14.07 29.391 21.25 1 98.75 198 LEU B N 1
ATOM 4972 C CA . LEU B 1 198 ? -14.188 28.516 22.406 1 98.75 198 LEU B CA 1
ATOM 4973 C C . LEU B 1 198 ? -15.609 28 22.562 1 98.75 198 LEU B C 1
ATOM 4975 O O . LEU B 1 198 ? -15.82 26.797 22.719 1 98.75 198 LEU B O 1
ATOM 4979 N N . PRO B 1 199 ? -16.641 28.875 22.422 1 98.81 199 PRO B N 1
ATOM 4980 C CA . PRO B 1 199 ? -18 28.344 22.516 1 98.81 199 PRO B CA 1
ATOM 4981 C C . PRO B 1 199 ? -18.297 27.312 21.422 1 98.81 199 PRO B C 1
ATOM 4983 O O . PRO B 1 199 ? -19 26.328 21.672 1 98.81 199 PRO B O 1
ATOM 4986 N N . ALA B 1 200 ? -17.828 27.562 20.219 1 98.88 200 ALA B N 1
ATOM 4987 C CA . ALA B 1 200 ? -18.031 26.594 19.141 1 98.88 200 ALA B CA 1
ATOM 4988 C C . ALA B 1 200 ? -17.375 25.25 19.469 1 98.88 200 ALA B C 1
ATOM 4990 O O . ALA B 1 200 ? -17.984 24.203 19.297 1 98.88 200 ALA B O 1
ATOM 4991 N N . VAL B 1 201 ? -16.141 25.312 19.953 1 98.88 201 VAL B N 1
ATOM 4992 C CA . VAL B 1 201 ? -15.391 24.109 20.344 1 98.88 201 VAL B CA 1
ATOM 4993 C C . VAL B 1 201 ? -16.156 23.344 21.406 1 98.88 201 VAL B C 1
ATOM 4995 O O . VAL B 1 201 ? -16.328 22.125 21.312 1 98.88 201 VAL B O 1
ATOM 4998 N N . LYS B 1 202 ? -16.609 24.031 22.422 1 98.81 202 LYS B N 1
ATOM 4999 C CA . LYS B 1 202 ? -17.328 23.422 23.531 1 98.81 202 LYS B CA 1
ATOM 5000 C C . LYS B 1 202 ? -18.625 22.781 23.031 1 98.81 202 LYS B C 1
ATOM 5002 O O . LYS B 1 202 ? -18.969 21.656 23.438 1 98.81 202 LYS B O 1
ATOM 5007 N N . ASN B 1 203 ? -19.344 23.516 22.141 1 98.81 203 ASN B N 1
ATOM 5008 C CA . ASN B 1 203 ? -20.594 22.984 21.641 1 98.81 203 ASN B CA 1
ATOM 5009 C C . ASN B 1 203 ? -20.391 21.703 20.828 1 98.81 203 ASN B C 1
ATOM 5011 O O . ASN B 1 203 ? -21.172 20.75 20.938 1 98.81 203 ASN B O 1
ATOM 5015 N N . VAL B 1 204 ? -19.375 21.656 20 1 98.88 204 VAL B N 1
ATOM 5016 C CA . VAL B 1 204 ? -19.078 20.453 19.219 1 98.88 204 VAL B CA 1
ATOM 5017 C C . VAL B 1 204 ? -18.703 19.312 20.156 1 98.88 204 VAL B C 1
ATOM 5019 O O . VAL B 1 204 ? -19.172 18.188 20 1 98.88 204 VAL B O 1
ATOM 5022 N N . HIS B 1 205 ? -17.844 19.594 21.172 1 98.81 205 HIS B N 1
ATOM 5023 C CA . HIS B 1 205 ? -17.453 18.562 22.141 1 98.81 205 HIS B CA 1
ATOM 5024 C C . HIS B 1 205 ? -18.672 18.031 22.875 1 98.81 205 HIS B C 1
ATOM 5026 O O . HIS B 1 205 ? -18.812 16.812 23.062 1 98.81 205 HIS B O 1
ATOM 5032 N N . ASN B 1 206 ? -19.547 18.953 23.312 1 98.69 206 ASN B N 1
ATOM 5033 C CA . ASN B 1 206 ? -20.75 18.547 24.031 1 98.69 206 ASN B CA 1
ATOM 5034 C C . ASN B 1 206 ? -21.625 17.641 23.172 1 98.69 206 ASN B C 1
ATOM 5036 O O . ASN B 1 206 ? -22.203 16.672 23.672 1 98.69 206 ASN B O 1
ATOM 5040 N N . ALA B 1 207 ? -21.75 17.984 21.906 1 98.75 207 ALA B N 1
ATOM 5041 C CA . ALA B 1 207 ? -22.5 17.125 21 1 98.75 207 ALA B CA 1
ATOM 5042 C C . ALA B 1 207 ? -21.891 15.734 20.938 1 98.75 207 ALA B C 1
ATOM 5044 O O . ALA B 1 207 ? -22.609 14.734 20.984 1 98.75 207 ALA B O 1
ATOM 5045 N N . LEU B 1 208 ? -20.547 15.617 20.859 1 98.81 208 LEU B N 1
ATOM 5046 C CA . LEU B 1 208 ? -19.859 14.336 20.828 1 98.81 208 LEU B CA 1
ATOM 5047 C C . LEU B 1 208 ? -20.125 13.547 22.109 1 98.81 208 LEU B C 1
ATOM 5049 O O . LEU B 1 208 ? -20.344 12.336 22.062 1 98.81 208 LEU B O 1
ATOM 5053 N N . VAL B 1 209 ? -20.062 14.234 23.25 1 98.69 209 VAL B N 1
ATOM 5054 C CA . VAL B 1 209 ? -20.312 13.586 24.531 1 98.69 209 VAL B CA 1
ATOM 5055 C C . VAL B 1 209 ? -21.719 13.016 24.562 1 98.69 209 VAL B C 1
ATOM 5057 O O . VAL B 1 209 ? -21.922 11.852 24.922 1 98.69 209 VAL B O 1
ATOM 5060 N N . ARG B 1 210 ? -22.641 13.789 24.156 1 98.44 210 ARG B N 1
ATOM 5061 C CA . ARG B 1 210 ? -24.047 13.391 24.203 1 98.44 210 ARG B CA 1
ATOM 5062 C C . ARG B 1 210 ? -24.297 12.195 23.281 1 98.44 210 ARG B C 1
ATOM 5064 O O . ARG B 1 210 ? -25.172 11.367 23.562 1 98.44 210 ARG B O 1
ATOM 5071 N N . LEU B 1 211 ? -23.562 12.117 22.219 1 98.38 211 LEU B N 1
ATOM 5072 C CA . LEU B 1 211 ? -23.719 11.023 21.281 1 98.38 211 LEU B CA 1
ATOM 5073 C C . LEU B 1 211 ? -22.781 9.867 21.609 1 98.38 211 LEU B C 1
ATOM 5075 O O . LEU B 1 211 ? -22.656 8.922 20.828 1 98.38 211 LEU B O 1
ATOM 5079 N N . ASN B 1 212 ? -22.062 9.977 22.75 1 98.06 212 ASN B N 1
ATOM 5080 C CA . ASN B 1 212 ? -21.125 8.961 23.203 1 98.06 212 ASN B CA 1
ATOM 5081 C C . ASN B 1 212 ? -20 8.727 22.203 1 98.06 212 ASN B C 1
ATOM 5083 O O . ASN B 1 212 ? -19.656 7.578 21.922 1 98.06 212 ASN B O 1
ATOM 5087 N N . LEU B 1 213 ? -19.5 9.812 21.562 1 98.38 213 LEU B N 1
ATOM 5088 C CA . LEU B 1 213 ? -18.453 9.734 20.562 1 98.38 213 LEU B CA 1
ATOM 5089 C C . LEU B 1 213 ? -17.156 10.375 21.062 1 98.38 213 LEU B C 1
ATOM 5091 O O . LEU B 1 213 ? -16.109 10.273 20.422 1 98.38 213 LEU B O 1
ATOM 5095 N N . ALA B 1 214 ? -17.141 10.992 22.266 1 97.62 214 ALA B N 1
ATOM 5096 C CA . ALA B 1 214 ? -16.031 11.836 22.734 1 97.62 214 ALA B CA 1
ATOM 5097 C C . ALA B 1 214 ? -14.812 10.984 23.078 1 97.62 214 ALA B C 1
ATOM 5099 O O . ALA B 1 214 ? -13.703 11.516 23.203 1 97.62 214 ALA B O 1
ATOM 5100 N N . ASP B 1 215 ? -14.977 9.672 23.25 1 95.25 215 ASP B N 1
ATOM 5101 C CA . ASP B 1 215 ? -13.852 8.781 23.531 1 95.25 215 ASP B CA 1
ATOM 5102 C C . ASP B 1 215 ? -13.07 8.469 22.25 1 95.25 215 ASP B C 1
ATOM 5104 O O . ASP B 1 215 ? -11.891 8.117 22.312 1 95.25 215 ASP B O 1
ATOM 5108 N N . LYS B 1 216 ? -13.711 8.609 21.094 1 95.62 216 LYS B N 1
ATOM 5109 C CA . LYS B 1 216 ? -13.117 8.227 19.812 1 95.62 216 LYS B CA 1
ATOM 5110 C C . LYS B 1 216 ? -12.719 9.461 19 1 95.62 216 LYS B C 1
ATOM 5112 O O . LYS B 1 216 ? -11.766 9.414 18.219 1 95.62 216 LYS B O 1
ATOM 5117 N N . VAL B 1 217 ? -13.469 10.516 19.156 1 98.31 217 VAL B N 1
ATOM 5118 C CA . VAL B 1 217 ? -13.312 11.711 18.344 1 98.31 217 VAL B CA 1
ATOM 5119 C C . VAL B 1 217 ? -12.992 12.906 19.234 1 98.31 217 VAL B C 1
ATOM 5121 O O . VAL B 1 217 ? -13.828 13.336 20.031 1 98.31 217 VAL B O 1
ATOM 5124 N N . LYS B 1 218 ? -11.828 13.5 19 1 97.5 218 LYS B N 1
ATOM 5125 C CA . LYS B 1 218 ? -11.43 14.664 19.797 1 97.5 218 LYS B CA 1
ATOM 5126 C C . LYS B 1 218 ? -11.641 15.953 19.016 1 97.5 218 LYS B C 1
ATOM 5128 O O . LYS B 1 218 ? -11.641 15.953 17.781 1 97.5 218 LYS B O 1
ATOM 5133 N N . VAL B 1 219 ? -11.82 17.016 19.781 1 98.69 219 VAL B N 1
ATOM 5134 C CA . VAL B 1 219 ? -11.93 18.328 19.156 1 98.69 219 VAL B CA 1
ATOM 5135 C C . VAL B 1 219 ? -10.625 19.109 19.344 1 98.69 219 VAL B C 1
ATOM 5137 O O . VAL B 1 219 ? -9.992 19.016 20.406 1 98.69 219 VAL B O 1
ATOM 5140 N N . SER B 1 220 ? -10.234 19.797 18.359 1 98.38 220 SER B N 1
ATOM 5141 C CA . SER B 1 220 ? -9.062 20.656 18.391 1 98.38 220 SER B CA 1
ATOM 5142 C C . SER B 1 220 ? -9.281 21.906 17.531 1 98.38 220 SER B C 1
ATOM 5144 O O . SER B 1 220 ? -10.352 22.094 16.953 1 98.38 220 SER B O 1
ATOM 5146 N N . SER B 1 221 ? -8.312 22.734 17.562 1 98.81 221 SER B N 1
ATOM 5147 C CA . SER B 1 221 ? -8.312 23.922 16.703 1 98.81 221 SER B CA 1
ATOM 5148 C C . SER B 1 221 ? -6.895 24.312 16.297 1 98.81 221 SER B C 1
ATOM 5150 O O . SER B 1 221 ? -6.152 24.891 17.094 1 98.81 221 SER B O 1
ATOM 5152 N N . PRO B 1 222 ? -6.516 24.016 15.086 1 98.75 222 PRO B N 1
ATOM 5153 C CA . PRO B 1 222 ? -5.152 24.312 14.641 1 98.75 222 PRO B CA 1
ATOM 5154 C C . PRO B 1 222 ? -4.887 25.812 14.555 1 98.75 222 PRO B C 1
ATOM 5156 O O . PRO B 1 222 ? -5.762 26.578 14.141 1 98.75 222 PRO B O 1
ATOM 5159 N N . HIS B 1 223 ? -3.703 26.234 15.016 1 98.81 223 HIS B N 1
ATOM 5160 C CA . HIS B 1 223 ? -3.283 27.625 15.023 1 98.81 223 HIS B CA 1
ATOM 5161 C C . HIS B 1 223 ? -2.16 27.859 14.016 1 98.81 223 HIS B C 1
ATOM 5163 O O . HIS B 1 223 ? -1.432 26.938 13.656 1 98.81 223 HIS B O 1
ATOM 5169 N N . SER B 1 224 ? -2.062 29.109 13.547 1 97.25 224 SER B N 1
ATOM 5170 C CA . SER B 1 224 ? -0.871 29.547 12.828 1 97.25 224 SER B CA 1
ATOM 5171 C C . SER B 1 224 ? 0.117 30.234 13.758 1 97.25 224 SER B C 1
ATOM 5173 O O . SER B 1 224 ? -0.203 30.516 14.914 1 97.25 224 SER B O 1
ATOM 5175 N N . ALA B 1 225 ? 1.282 30.562 13.242 1 95.44 225 ALA B N 1
ATOM 5176 C CA . ALA B 1 225 ? 2.311 31.234 14.023 1 95.44 225 ALA B CA 1
ATOM 5177 C C . ALA B 1 225 ? 1.882 32.656 14.375 1 95.44 225 ALA B C 1
ATOM 5179 O O . ALA B 1 225 ? 2.512 33.312 15.211 1 95.44 225 ALA B O 1
ATOM 5180 N N . ALA B 1 226 ? 0.78 33.062 13.875 1 95.62 226 ALA B N 1
ATOM 5181 C CA . ALA B 1 226 ? 0.271 34.406 14.148 1 95.62 226 ALA B CA 1
ATOM 5182 C C . ALA B 1 226 ? -0.161 34.531 15.602 1 95.62 226 ALA B C 1
ATOM 5184 O O . ALA B 1 226 ? -0.388 35.656 16.078 1 95.62 226 ALA B O 1
ATOM 5185 N N . VAL B 1 227 ? -0.237 33.5 16.312 1 98.38 227 VAL B N 1
ATOM 5186 C CA . VAL B 1 227 ? -0.656 33.562 17.703 1 98.38 227 VAL B CA 1
ATOM 5187 C C . VAL B 1 227 ? 0.519 34 18.578 1 98.38 227 VAL B C 1
ATOM 5189 O O . VAL B 1 227 ? 0.331 34.375 19.734 1 98.38 227 VAL B O 1
ATOM 5192 N N . PHE B 1 228 ? 1.725 33.969 18.047 1 98.19 228 PHE B N 1
ATOM 5193 C CA . PHE B 1 228 ? 2.91 34.219 18.844 1 98.19 228 PHE B CA 1
ATOM 5194 C C . PHE B 1 228 ? 3.328 35.688 18.75 1 98.19 228 PHE B C 1
ATOM 5196 O O . PHE B 1 228 ? 3.26 36.281 17.672 1 98.19 228 PHE B O 1
ATOM 5203 N N . GLN B 1 229 ? 3.75 36.219 19.812 1 97.5 229 GLN B N 1
ATOM 5204 C CA . GLN B 1 229 ? 4.426 37.531 19.844 1 97.5 229 GLN B CA 1
ATOM 5205 C C . GLN B 1 229 ? 5.902 37.375 19.484 1 97.5 229 GLN B C 1
ATOM 5207 O O . GLN B 1 229 ? 6.434 38.188 18.703 1 97.5 229 GLN B O 1
ATOM 5212 N N . ILE B 1 230 ? 6.527 36.5 20.047 1 95.94 230 ILE B N 1
ATOM 5213 C CA . ILE B 1 230 ? 7.926 36.125 19.844 1 95.94 230 ILE B CA 1
ATOM 5214 C C . ILE B 1 230 ? 8.062 34.625 19.719 1 95.94 230 ILE B C 1
ATOM 5216 O O . ILE B 1 230 ? 7.387 33.875 20.438 1 95.94 230 ILE B O 1
ATOM 5220 N N . SER B 1 231 ? 8.883 34.188 18.75 1 94.44 231 SER B N 1
ATOM 5221 C CA . SER B 1 231 ? 9.07 32.75 18.594 1 94.44 231 SER B CA 1
ATOM 5222 C C . SER B 1 231 ? 10.547 32.375 18.422 1 94.44 231 SER B C 1
ATOM 5224 O O . SER B 1 231 ? 10.883 31.234 18.156 1 94.44 231 SER B O 1
ATOM 5226 N N . TYR B 1 232 ? 11.414 33.406 18.453 1 93.5 232 TYR B N 1
ATOM 5227 C CA . TYR B 1 232 ? 12.852 33.219 18.359 1 93.5 232 TYR B CA 1
ATOM 5228 C C . TYR B 1 232 ? 13.594 34.062 19.375 1 93.5 232 TYR B C 1
ATOM 5230 O O . TYR B 1 232 ? 13.289 35.25 19.531 1 93.5 232 TYR B O 1
ATOM 5238 N N . PRO B 1 233 ? 14.594 33.406 20.062 1 97 233 PRO B N 1
ATOM 5239 C CA . PRO B 1 233 ? 14.914 31.969 20.172 1 97 233 PRO B CA 1
ATOM 5240 C C . PRO B 1 233 ? 13.773 31.141 20.766 1 97 233 PRO B C 1
ATOM 5242 O O . PRO B 1 233 ? 12.812 31.719 21.297 1 97 233 PRO B O 1
ATOM 5245 N N . PRO B 1 234 ? 13.836 29.812 20.641 1 98.12 234 PRO B N 1
ATOM 5246 C CA . PRO B 1 234 ? 12.727 28.969 21.078 1 98.12 234 PRO B CA 1
ATOM 5247 C C . PRO B 1 234 ? 12.273 29.281 22.5 1 98.12 234 PRO B C 1
ATOM 5249 O O . PRO B 1 234 ? 11.07 29.406 22.766 1 98.12 234 PRO B O 1
ATOM 5252 N N . SER B 1 235 ? 13.172 29.531 23.391 1 98.38 235 SER B N 1
ATOM 5253 C CA . SER B 1 235 ? 12.844 29.766 24.797 1 98.38 235 SER B CA 1
ATOM 5254 C C . SER B 1 235 ? 12.039 31.047 24.969 1 98.38 235 SER B C 1
ATOM 5256 O O . SER B 1 235 ? 11.398 31.25 26 1 98.38 235 SER B O 1
ATOM 5258 N N . ALA B 1 236 ? 12.062 31.953 23.984 1 98.06 236 ALA B N 1
ATOM 5259 C CA . ALA B 1 236 ? 11.383 33.25 24.062 1 98.06 236 ALA B CA 1
ATOM 5260 C C . ALA B 1 236 ? 9.93 33.125 23.594 1 98.06 236 ALA B C 1
ATOM 5262 O O . ALA B 1 236 ? 9.164 34.062 23.656 1 98.06 236 ALA B O 1
ATOM 5263 N N . GLY B 1 237 ? 9.555 31.953 23.172 1 98.25 237 GLY B N 1
ATOM 5264 C CA . GLY B 1 237 ? 8.195 31.766 22.688 1 98.25 237 GLY B CA 1
ATOM 5265 C C . GLY B 1 237 ? 7.145 32.281 23.641 1 98.25 237 GLY B C 1
ATOM 5266 O O . GLY B 1 237 ? 7.195 32 24.844 1 98.25 237 GLY B O 1
ATOM 5267 N N . GLU B 1 238 ? 6.254 33.094 23.047 1 98.38 238 GLU B N 1
ATOM 5268 C CA . GLU B 1 238 ? 5.195 33.719 23.828 1 98.38 238 GLU B CA 1
ATOM 5269 C C . GLU B 1 238 ? 3.998 34.062 22.969 1 98.38 238 GLU B C 1
ATOM 5271 O O . GLU B 1 238 ? 4.168 34.562 21.844 1 98.38 238 GLU B O 1
ATOM 5276 N N . PHE B 1 239 ? 2.814 33.812 23.547 1 98.69 239 PHE B N 1
ATOM 5277 C CA . PHE B 1 239 ? 1.613 34.219 22.828 1 98.69 239 PHE B CA 1
ATOM 5278 C C . PHE B 1 239 ? 1.469 35.75 22.828 1 98.69 239 PHE B C 1
ATOM 5280 O O . PHE B 1 239 ? 1.91 36.406 23.781 1 98.69 239 PHE B O 1
ATOM 5287 N N . LYS B 1 240 ? 0.854 36.281 21.797 1 98.38 240 LYS B N 1
ATOM 5288 C CA . LYS B 1 240 ? 0.509 37.719 21.781 1 98.38 240 LYS B CA 1
ATOM 5289 C C . LYS B 1 240 ? -0.4 38.062 22.953 1 98.38 240 LYS B C 1
ATOM 5291 O O . LYS B 1 240 ? -1.321 37.312 23.281 1 98.38 240 LYS B O 1
ATOM 5296 N N . GLU B 1 241 ? -0.161 39.219 23.484 1 97.75 241 GLU B N 1
ATOM 5297 C CA . GLU B 1 241 ? -0.994 39.688 24.594 1 97.75 241 GLU B CA 1
ATOM 5298 C C . GLU B 1 241 ? -2.449 39.844 24.156 1 97.75 241 GLU B C 1
ATOM 5300 O O . GLU B 1 241 ? -3.365 39.594 24.938 1 97.75 241 GLU B O 1
ATOM 5305 N N . SER B 1 242 ? -2.662 40.281 22.938 1 97.19 242 SER B N 1
ATOM 5306 C CA . SER B 1 242 ? -4.008 40.469 22.422 1 97.19 242 SER B CA 1
ATOM 5307 C C . SER B 1 242 ? -4.746 39.156 22.234 1 97.19 242 SER B C 1
ATOM 5309 O O . SER B 1 242 ? -5.977 39.125 22.219 1 97.19 242 SER B O 1
ATOM 5311 N N . VAL B 1 243 ? -3.998 38.062 2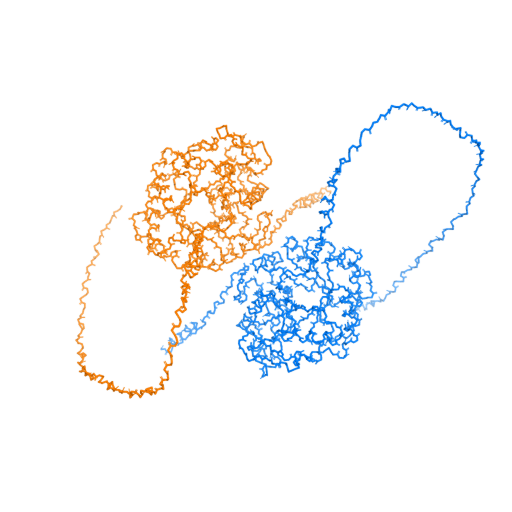2.094 1 98.12 243 VAL B N 1
ATOM 5312 C CA . VAL B 1 243 ? -4.566 36.75 21.812 1 98.12 243 VAL B CA 1
ATOM 5313 C C . VAL B 1 243 ? -4.828 36 23.109 1 98.12 243 VAL B C 1
ATOM 5315 O O . VAL B 1 243 ? -5.758 35.188 23.203 1 98.12 243 VAL B O 1
ATOM 5318 N N . LEU B 1 244 ? -4.133 36.312 24.172 1 98.19 244 LEU B N 1
ATOM 5319 C CA . LEU B 1 244 ? -4.066 35.531 25.422 1 98.19 244 LEU B CA 1
ATOM 5320 C C . LEU B 1 244 ? -5.445 35.438 26.062 1 98.19 244 LEU B C 1
ATOM 5322 O O . LEU B 1 244 ? -5.805 34.375 26.594 1 98.19 244 LEU B O 1
ATOM 5326 N N . PRO B 1 245 ? -6.23 36.531 26.016 1 98.12 245 PRO B N 1
ATOM 5327 C CA . PRO B 1 245 ? -7.543 36.438 26.656 1 98.12 245 PRO B CA 1
ATOM 5328 C C . PRO B 1 245 ? -8.43 35.375 26.031 1 98.12 245 PRO B C 1
ATOM 5330 O O . PRO B 1 245 ? -9.328 34.844 26.688 1 98.12 245 PRO B O 1
ATOM 5333 N N . TYR B 1 246 ? -8.234 35.031 24.812 1 98.62 246 TYR B N 1
ATOM 5334 C CA . TYR B 1 246 ? -9 34 24.109 1 98.62 246 TYR B CA 1
ATOM 5335 C C . TYR B 1 246 ? -8.289 32.656 24.156 1 98.62 246 TYR B C 1
ATOM 5337 O O . TYR B 1 246 ? -8.93 31.609 24.281 1 98.62 246 TYR B O 1
ATOM 5345 N N . MET B 1 247 ? -6.977 32.656 24.125 1 98.75 247 MET B N 1
ATOM 5346 C CA . MET B 1 247 ? -6.141 31.469 24.062 1 98.75 247 MET B CA 1
ATOM 5347 C C . MET B 1 247 ? -6.176 30.703 25.375 1 98.75 247 MET B C 1
ATOM 5349 O O . MET B 1 247 ? -6.336 29.484 25.391 1 98.75 247 MET B O 1
ATOM 5353 N N . LYS B 1 248 ? -6.035 31.391 26.469 1 98.69 248 LYS B N 1
ATOM 5354 C CA . LYS B 1 248 ? -5.895 30.719 27.766 1 98.69 248 LYS B CA 1
ATOM 5355 C C . LYS B 1 248 ? -7.137 29.891 28.094 1 98.69 248 LYS B C 1
ATOM 5357 O O . LYS B 1 248 ? -7.035 28.719 28.438 1 98.69 248 LYS B O 1
ATOM 5362 N N . PRO B 1 249 ? -8.336 30.469 27.969 1 98.81 249 PRO B N 1
ATOM 5363 C CA . PRO B 1 249 ? -9.508 29.641 28.234 1 98.81 249 PRO B CA 1
ATOM 5364 C C . PRO B 1 249 ? -9.648 28.469 27.25 1 98.81 249 PRO B C 1
ATOM 5366 O O . PRO B 1 249 ? -10.133 27.406 27.625 1 98.81 249 PRO B O 1
ATOM 5369 N N . LEU B 1 250 ? -9.297 28.672 26.031 1 98.88 250 LEU B N 1
ATOM 5370 C CA . LEU B 1 250 ? -9.32 27.609 25.031 1 98.88 250 LEU B CA 1
ATOM 5371 C C . LEU B 1 250 ? -8.383 26.469 25.422 1 98.88 250 LEU B C 1
ATOM 5373 O O . LEU B 1 250 ? -8.766 25.297 25.406 1 98.88 250 LEU B O 1
ATOM 5377 N N . LEU B 1 251 ? -7.16 26.812 25.844 1 98.88 251 LEU B N 1
ATOM 5378 C CA . LEU B 1 251 ? -6.164 25.844 26.266 1 98.88 251 LEU B CA 1
ATOM 5379 C C . LEU B 1 251 ? -6.613 25.125 27.547 1 98.88 251 LEU B C 1
ATOM 5381 O O . LEU B 1 251 ? -6.344 23.938 27.719 1 98.88 251 LEU B O 1
ATOM 5385 N N . ASP B 1 252 ? -7.223 25.891 28.422 1 98.81 252 ASP B N 1
ATOM 5386 C CA . ASP B 1 252 ? -7.777 25.266 29.609 1 98.81 252 ASP B CA 1
ATOM 5387 C C . ASP B 1 252 ? -8.773 24.172 29.25 1 98.81 252 ASP B C 1
ATOM 5389 O O . ASP B 1 252 ? -8.719 23.062 29.812 1 98.81 252 ASP B O 1
ATOM 5393 N N . PHE B 1 253 ? -9.602 24.5 28.344 1 98.75 253 PHE B N 1
ATOM 5394 C CA . PHE B 1 253 ? -10.594 23.516 27.938 1 98.75 253 PHE B CA 1
ATOM 5395 C C . PHE B 1 253 ? -9.922 22.312 27.281 1 98.75 253 PHE B C 1
ATOM 5397 O O . PHE B 1 253 ? -10.266 21.172 27.578 1 98.75 253 PHE B O 1
ATOM 5404 N N . PHE B 1 254 ? -8.984 22.531 26.375 1 98.69 254 PHE B N 1
ATOM 5405 C CA . PHE B 1 254 ? -8.273 21.453 25.703 1 98.69 254 PHE B CA 1
ATOM 5406 C C . PHE B 1 254 ? -7.512 20.578 26.703 1 98.69 254 PHE B C 1
ATOM 5408 O O . PHE B 1 254 ? -7.414 19.375 26.531 1 98.69 254 PHE B O 1
ATOM 5415 N N . SER B 1 255 ? -6.938 21.219 27.719 1 98.19 255 SER B N 1
ATOM 5416 C CA . SER B 1 255 ? -6.289 20.469 28.781 1 98.19 255 SER B CA 1
ATOM 5417 C C . SER B 1 255 ? -7.277 19.531 29.484 1 98.19 255 SER B C 1
ATOM 5419 O O . SER B 1 255 ? -6.949 18.391 29.781 1 98.19 255 SER B O 1
ATOM 5421 N N . GLN B 1 256 ? -8.445 19.984 29.688 1 97.75 256 GLN B N 1
ATOM 5422 C CA . GLN B 1 256 ? -9.484 19.219 30.359 1 97.75 256 GLN B CA 1
ATOM 5423 C C . GLN B 1 256 ? -9.867 17.984 29.531 1 97.75 256 GLN B C 1
ATOM 5425 O O . GLN B 1 256 ? -10.086 16.906 30.094 1 97.75 256 GLN B O 1
ATOM 5430 N N . ILE B 1 257 ? -9.914 18.156 28.281 1 97.56 257 ILE B N 1
ATOM 5431 C CA . ILE B 1 257 ? -10.383 17.047 27.469 1 97.56 257 ILE B CA 1
ATOM 5432 C C . ILE B 1 257 ? -9.188 16.328 26.844 1 97.56 257 ILE B C 1
ATOM 5434 O O . ILE B 1 257 ? -9.359 15.477 25.969 1 97.56 257 ILE B O 1
ATOM 5438 N N . LYS B 1 258 ? -7.965 16.734 27.156 1 96.5 258 LYS B N 1
ATOM 5439 C CA . LYS B 1 258 ? -6.715 16.094 26.766 1 96.5 258 LYS B CA 1
ATOM 5440 C C . LYS B 1 258 ? -6.5 16.188 25.25 1 96.5 258 LYS B C 1
ATOM 5442 O O . LYS B 1 258 ? -6.137 15.203 24.609 1 96.5 258 LYS B O 1
ATOM 5447 N N . SER B 1 259 ? -6.879 17.312 24.688 1 97.75 259 SER B N 1
ATOM 5448 C CA . SER B 1 259 ? -6.586 17.625 23.297 1 97.75 259 SER B CA 1
ATOM 5449 C C . SER B 1 259 ? -5.266 18.375 23.156 1 97.75 259 SER B C 1
ATOM 5451 O O . SER B 1 259 ? -4.98 19.281 23.938 1 97.75 259 SER B O 1
ATOM 5453 N N . PRO B 1 260 ? -4.48 17.984 22.156 1 98.12 260 PRO B N 1
ATOM 5454 C CA . PRO B 1 260 ? -3.186 18.641 21.984 1 98.12 260 PRO B CA 1
ATOM 5455 C C . PRO B 1 260 ? -3.312 20.047 21.375 1 98.12 260 PRO B C 1
ATOM 5457 O O . PRO B 1 260 ? -4.395 20.438 20.938 1 98.12 260 PRO B O 1
ATOM 5460 N N . PHE B 1 261 ? -2.199 20.797 21.578 1 98.75 261 PHE B N 1
ATOM 5461 C CA . PHE B 1 261 ? -2.023 22.047 20.844 1 98.75 261 PHE B CA 1
ATOM 5462 C C . PHE B 1 261 ? -1.581 21.781 19.406 1 98.75 261 PHE B C 1
ATOM 5464 O O . PHE B 1 261 ? -0.484 21.266 19.172 1 98.75 261 PHE B O 1
ATOM 5471 N N . TYR B 1 262 ? -2.449 22.125 18.422 1 98.75 262 TYR B N 1
ATOM 5472 C CA . TYR B 1 262 ? -2.121 21.953 17.016 1 98.75 262 TYR B CA 1
ATOM 5473 C C . TYR B 1 262 ? -1.599 23.234 16.406 1 98.75 262 TYR B C 1
ATOM 5475 O O . TYR B 1 262 ? -2.201 24.297 16.578 1 98.75 262 TYR B O 1
ATOM 5483 N N . ILE B 1 263 ? -0.489 23.141 15.719 1 98.75 263 ILE B N 1
ATOM 5484 C CA . ILE B 1 263 ? 0.122 24.359 15.188 1 98.75 263 ILE B CA 1
ATOM 5485 C C . ILE B 1 263 ? 0.615 24.109 13.766 1 98.75 263 ILE B C 1
ATOM 5487 O O . ILE B 1 263 ? 1.17 23.047 13.477 1 98.75 263 ILE B O 1
ATOM 5491 N N . ASN B 1 264 ? 0.286 25 12.852 1 98.5 264 ASN B N 1
ATOM 5492 C CA . ASN B 1 264 ? 0.883 25.031 11.523 1 98.5 264 ASN B CA 1
ATOM 5493 C C . ASN B 1 264 ? 2.258 25.703 11.539 1 98.5 264 ASN B C 1
ATOM 5495 O O . ASN B 1 264 ? 2.373 26.891 11.828 1 98.5 264 ASN B O 1
ATOM 5499 N N . THR B 1 265 ? 3.244 24.922 11.273 1 95.62 265 THR B N 1
ATOM 5500 C CA . THR B 1 265 ? 4.629 25.359 11.344 1 95.62 265 THR B CA 1
ATOM 5501 C C . THR B 1 265 ? 5.316 25.219 9.992 1 95.62 265 THR B C 1
ATOM 5503 O O . THR B 1 265 ? 5.434 24.109 9.461 1 95.62 265 THR B O 1
ATOM 5506 N N . TYR B 1 266 ? 5.832 26.344 9.469 1 97.56 266 TYR B N 1
ATOM 5507 C CA . TYR B 1 266 ? 6.434 26.297 8.133 1 97.56 266 TYR B CA 1
ATOM 5508 C C . TYR B 1 266 ? 7.828 26.922 8.148 1 97.56 266 TYR B C 1
ATOM 5510 O O . TYR B 1 266 ? 7.984 28.125 7.98 1 97.56 266 TYR B O 1
ATOM 5518 N N . PRO B 1 267 ? 8.859 26.125 8.242 1 98.44 267 PRO B N 1
ATOM 5519 C CA . PRO B 1 267 ? 10.203 26.641 7.977 1 98.44 267 PRO B CA 1
ATOM 5520 C C . PRO B 1 267 ? 10.312 27.328 6.617 1 98.44 267 PRO B C 1
ATOM 5522 O O . PRO B 1 267 ? 11.023 28.328 6.484 1 98.44 267 PRO B O 1
ATOM 5525 N N . PHE B 1 268 ? 9.586 26.922 5.645 1 98.62 268 PHE B N 1
ATOM 5526 C CA . PHE B 1 268 ? 9.531 27.5 4.309 1 98.62 268 PHE B CA 1
ATOM 5527 C C . PHE B 1 268 ? 9.125 28.969 4.379 1 98.62 268 PHE B C 1
ATOM 5529 O O . PHE B 1 268 ? 9.836 29.844 3.863 1 98.62 268 PHE B O 1
ATOM 5536 N N . LEU B 1 269 ? 8.023 29.188 4.984 1 96.62 269 LEU B N 1
ATOM 5537 C CA . LEU B 1 269 ? 7.492 30.547 5.051 1 96.62 269 LEU B CA 1
ATOM 5538 C C . LEU B 1 269 ? 8.422 31.453 5.859 1 96.62 269 LEU B C 1
ATOM 5540 O O . LEU B 1 269 ? 8.602 32.625 5.516 1 96.62 269 LEU B O 1
ATOM 5544 N N . ALA B 1 270 ? 8.961 30.922 6.957 1 96.19 270 ALA B N 1
ATOM 5545 C CA . ALA B 1 270 ? 9.93 31.703 7.73 1 96.19 270 ALA B CA 1
ATOM 5546 C C . ALA B 1 270 ? 11.125 32.094 6.863 1 96.19 270 ALA B C 1
ATOM 5548 O O . ALA B 1 270 ? 11.539 33.25 6.867 1 96.19 270 ALA B O 1
ATOM 5549 N N . TYR B 1 271 ? 11.609 31.141 6.066 1 97.5 271 TYR B N 1
ATOM 5550 C CA . TYR B 1 271 ? 12.781 31.406 5.238 1 97.5 271 TYR B CA 1
ATOM 5551 C C . TYR B 1 271 ? 12.477 32.438 4.164 1 97.5 271 TYR B C 1
ATOM 5553 O O . TYR B 1 271 ? 13.242 33.375 3.961 1 97.5 271 TYR B O 1
ATOM 5561 N N . ILE B 1 272 ? 11.336 32.281 3.504 1 95.69 272 ILE B N 1
ATOM 5562 C CA . ILE B 1 272 ? 11.039 33.188 2.393 1 95.69 272 ILE B CA 1
ATOM 5563 C C . ILE B 1 272 ? 10.805 34.594 2.922 1 95.69 272 ILE B C 1
ATOM 5565 O O . ILE B 1 272 ? 11.023 35.594 2.211 1 95.69 272 ILE B O 1
ATOM 5569 N N . SER B 1 273 ? 10.43 34.75 4.137 1 93.31 273 SER B N 1
ATOM 5570 C CA . SER B 1 273 ? 10.188 36.031 4.75 1 93.31 273 SER B CA 1
ATOM 5571 C C . SER B 1 273 ? 11.492 36.719 5.16 1 93.31 273 SER B C 1
ATOM 5573 O O . SER B 1 273 ? 11.562 37.938 5.266 1 93.31 273 SER B O 1
ATOM 5575 N N . ASP B 1 274 ? 12.562 35.906 5.422 1 94.69 274 ASP B N 1
ATOM 5576 C CA . ASP B 1 274 ? 13.836 36.469 5.871 1 94.69 274 ASP B CA 1
ATOM 5577 C C . ASP B 1 274 ? 15.016 35.656 5.355 1 94.69 274 ASP B C 1
ATOM 5579 O O . ASP B 1 274 ? 15.82 35.156 6.141 1 94.69 274 ASP B O 1
ATOM 5583 N N . PRO B 1 275 ? 15.172 35.594 4.043 1 94.31 275 PRO B N 1
ATOM 5584 C CA . PRO B 1 275 ? 16.203 34.719 3.455 1 94.31 275 PRO B CA 1
ATOM 5585 C C . PRO B 1 275 ? 17.625 35.219 3.746 1 94.31 275 PRO B C 1
ATOM 5587 O O . PRO B 1 275 ? 18.578 34.438 3.611 1 94.31 275 PRO B O 1
ATOM 5590 N N . GLU B 1 276 ? 17.844 36.469 4.18 1 94.75 276 GLU B N 1
ATOM 5591 C CA . GLU B 1 276 ? 19.172 37.031 4.434 1 94.75 276 GLU B CA 1
ATOM 5592 C C . GLU B 1 276 ? 19.719 36.562 5.777 1 94.75 276 GLU B C 1
ATOM 5594 O O . GLU B 1 276 ? 20.922 36.438 5.953 1 94.75 276 GLU B O 1
ATOM 5599 N N . HIS B 1 277 ? 18.812 36.219 6.668 1 94.62 277 HIS B N 1
ATOM 5600 C CA . HIS B 1 277 ? 19.281 35.969 8.023 1 94.62 277 HIS B CA 1
ATOM 5601 C C . HIS B 1 277 ? 19.078 34.5 8.414 1 94.62 277 HIS B C 1
ATOM 5603 O O . HIS B 1 277 ? 19.578 34.062 9.453 1 94.62 277 HIS B O 1
ATOM 5609 N N . ILE B 1 278 ? 18.297 33.781 7.68 1 96.31 278 ILE B N 1
ATOM 5610 C CA . ILE B 1 278 ? 18.031 32.375 7.996 1 96.31 278 ILE B CA 1
ATOM 5611 C C . ILE B 1 278 ? 18.844 31.484 7.055 1 96.31 278 ILE B C 1
ATOM 5613 O O . ILE B 1 278 ? 18.75 31.625 5.832 1 96.31 278 ILE B O 1
ATOM 5617 N N . ASP B 1 279 ? 19.609 30.594 7.672 1 97.44 279 ASP B N 1
ATOM 5618 C CA . ASP B 1 279 ? 20.359 29.609 6.906 1 97.44 279 ASP B CA 1
ATOM 5619 C C . ASP B 1 279 ? 19.438 28.594 6.246 1 97.44 279 ASP B C 1
ATOM 5621 O O . ASP B 1 279 ? 18.641 27.938 6.926 1 97.44 279 ASP B O 1
ATOM 5625 N N . LEU B 1 280 ? 19.531 28.484 4.926 1 98.31 280 LEU B N 1
ATOM 5626 C CA . LEU B 1 280 ? 18.672 27.578 4.184 1 98.31 280 LEU B CA 1
ATOM 5627 C C . LEU B 1 280 ? 18.859 26.141 4.656 1 98.31 280 LEU B C 1
ATOM 5629 O O . LEU B 1 280 ? 17.906 25.375 4.742 1 98.31 280 LEU B O 1
ATOM 5633 N N . ASN B 1 281 ? 20.078 25.781 4.961 1 98.69 281 ASN B N 1
ATOM 5634 C CA . ASN B 1 281 ? 20.359 24.422 5.438 1 98.69 281 ASN B CA 1
ATOM 5635 C C . ASN B 1 281 ? 19.672 24.156 6.77 1 98.69 281 ASN B C 1
ATOM 5637 O O . ASN B 1 281 ? 19.188 23.047 7.008 1 98.69 281 ASN B O 1
ATOM 5641 N N . TYR B 1 282 ? 19.578 25.172 7.602 1 98.56 282 TYR B N 1
ATOM 5642 C CA . TYR B 1 282 ? 18.875 25.094 8.883 1 98.56 282 TYR B CA 1
ATOM 5643 C C . TYR B 1 282 ? 17.391 24.859 8.672 1 98.56 282 TYR B C 1
ATOM 5645 O O . TYR B 1 282 ? 16.766 24.078 9.398 1 98.56 282 TYR B O 1
ATOM 5653 N N . ALA B 1 283 ? 16.844 25.422 7.613 1 98.75 283 ALA B N 1
ATOM 5654 C CA . ALA B 1 283 ? 15.422 25.297 7.312 1 98.75 283 ALA B CA 1
ATOM 5655 C C . ALA B 1 283 ? 15.125 23.953 6.641 1 98.75 283 ALA B C 1
ATOM 5657 O O . ALA B 1 283 ? 14.008 23.438 6.738 1 98.75 283 ALA B O 1
ATOM 5658 N N . LEU B 1 284 ? 16.156 23.266 6.02 1 98.75 284 LEU B N 1
ATOM 5659 C CA . LEU B 1 284 ? 15.961 22.078 5.199 1 98.75 284 LEU B CA 1
ATOM 5660 C C . LEU B 1 284 ? 16.469 20.828 5.922 1 98.75 284 LEU B C 1
ATOM 5662 O O . LEU B 1 284 ? 16.594 19.766 5.316 1 98.75 284 LEU B O 1
ATOM 5666 N N . PHE B 1 285 ? 16.859 20.906 7.152 1 98.44 285 PHE B N 1
ATOM 5667 C CA . PHE B 1 285 ? 17.375 19.797 7.945 1 98.44 285 PHE B CA 1
ATOM 5668 C C . PHE B 1 285 ? 18.75 19.359 7.441 1 98.44 285 PHE B C 1
ATOM 5670 O O . PHE B 1 285 ? 19.094 18.172 7.523 1 98.44 285 PHE B O 1
ATOM 5677 N N . LYS B 1 286 ? 19.406 20.203 6.77 1 98.38 286 LYS B N 1
ATOM 5678 C CA . LYS B 1 286 ? 20.75 19.859 6.301 1 98.38 286 LYS B CA 1
ATOM 5679 C C . LYS B 1 286 ? 21.797 20.266 7.316 1 98.38 286 LYS B C 1
ATOM 5681 O O . LYS B 1 286 ? 21.5 20.969 8.289 1 98.38 286 LYS B O 1
ATOM 5686 N N . LYS B 1 287 ? 23.047 19.812 7.098 1 97.88 287 LYS B N 1
ATOM 5687 C CA . LYS B 1 287 ? 24.156 20.188 7.973 1 97.88 287 LYS B CA 1
ATOM 5688 C C . LYS B 1 287 ? 24.344 21.703 8.008 1 97.88 287 LYS B C 1
ATOM 5690 O O . LYS B 1 287 ? 24.359 22.344 6.965 1 97.88 287 LYS B O 1
ATOM 5695 N N . ASN B 1 288 ? 24.453 22.281 9.219 1 97.5 288 ASN B N 1
ATOM 5696 C CA . ASN B 1 288 ? 24.578 23.719 9.477 1 97.5 288 ASN B CA 1
ATOM 5697 C C . ASN B 1 288 ? 25.062 23.984 10.891 1 97.5 288 ASN B C 1
ATOM 5699 O O . ASN B 1 288 ? 25.109 23.078 11.727 1 97.5 288 ASN B O 1
ATOM 5703 N N . PRO B 1 289 ? 25.469 25.188 11.18 1 96.5 289 PRO B N 1
ATOM 5704 C CA . PRO B 1 289 ? 25.953 25.5 12.531 1 96.5 289 PRO B CA 1
ATOM 5705 C C . PRO B 1 289 ? 24.844 25.422 13.578 1 96.5 289 PRO B C 1
ATOM 5707 O O . PRO B 1 289 ? 25.125 25.312 14.781 1 96.5 289 PRO B O 1
ATOM 5710 N N . GLY B 1 290 ? 23.609 25.484 13.172 1 96.5 290 GLY B N 1
ATOM 5711 C CA . GLY B 1 290 ? 22.484 25.469 14.078 1 96.5 290 GLY B CA 1
ATOM 5712 C C . GLY B 1 290 ? 22.312 26.766 14.852 1 96.5 290 GLY B C 1
ATOM 5713 O O . GLY B 1 290 ? 22.922 27.781 14.508 1 96.5 290 GLY B O 1
ATOM 5714 N N . VAL B 1 291 ? 21.344 26.75 15.719 1 96.06 291 VAL B N 1
ATOM 5715 C CA . VAL B 1 291 ? 21.031 27.891 16.578 1 96.06 291 VAL B CA 1
ATOM 5716 C C . VAL B 1 291 ? 21.141 27.484 18.047 1 96.06 291 VAL B C 1
ATOM 5718 O O . VAL B 1 291 ? 20.625 26.422 18.438 1 96.06 291 VAL B O 1
ATOM 5721 N N . TYR B 1 292 ? 21.844 28.25 18.797 1 97.12 292 TYR B N 1
ATOM 5722 C CA . TYR B 1 292 ? 22.016 28.016 20.234 1 97.12 292 TYR B CA 1
ATOM 5723 C C . TYR B 1 292 ? 21.094 28.938 21.047 1 97.12 292 TYR B C 1
ATOM 5725 O O . TYR B 1 292 ? 21.078 30.141 20.828 1 97.12 292 TYR B O 1
ATOM 5733 N N . ASP B 1 293 ? 20.266 28.375 21.828 1 98.06 293 ASP B N 1
ATOM 5734 C CA . ASP B 1 293 ? 19.406 29.141 22.75 1 98.06 293 ASP B CA 1
ATOM 5735 C C . ASP B 1 293 ? 20.094 29.328 24.094 1 98.06 293 ASP B C 1
ATOM 5737 O O . ASP B 1 293 ? 20.188 28.391 24.891 1 98.06 293 ASP B O 1
ATOM 5741 N N . GLN B 1 294 ? 20.484 30.562 24.453 1 97.19 294 GLN B N 1
ATOM 5742 C CA . GLN B 1 294 ? 21.312 30.859 25.609 1 97.19 294 GLN B CA 1
ATOM 5743 C C . GLN B 1 294 ? 20.578 30.562 26.906 1 97.19 294 GLN B C 1
ATOM 5745 O O . GLN B 1 294 ? 21.188 30.109 27.875 1 97.19 294 GLN B O 1
ATOM 5750 N N . LYS B 1 295 ? 19.375 30.828 26.875 1 97.44 295 LYS B N 1
ATOM 5751 C CA . LYS B 1 295 ? 18.609 30.656 28.094 1 97.44 295 LYS B CA 1
ATOM 5752 C C . LYS B 1 295 ? 18.5 29.188 28.5 1 97.44 295 LYS B C 1
ATOM 5754 O O . LYS B 1 295 ? 18.703 28.844 29.656 1 97.44 295 LYS B O 1
ATOM 5759 N N . THR B 1 296 ? 18.203 28.312 27.531 1 97.94 296 THR B N 1
ATOM 5760 C CA . THR B 1 296 ? 17.984 26.906 27.828 1 97.94 296 THR B CA 1
ATOM 5761 C C . THR B 1 296 ? 19.266 26.109 27.594 1 97.94 296 THR B C 1
ATOM 5763 O O . THR B 1 296 ? 19.344 24.922 27.969 1 97.94 296 THR B O 1
ATOM 5766 N N . LYS B 1 297 ? 20.266 26.719 26.906 1 98 297 LYS B N 1
ATOM 5767 C CA . LYS B 1 297 ? 21.531 26.109 26.547 1 98 297 LYS B CA 1
ATOM 5768 C C . LYS B 1 297 ? 21.328 24.953 25.562 1 98 297 LYS B C 1
ATOM 5770 O O . LYS B 1 297 ? 22.125 24.016 25.531 1 98 297 LYS B O 1
ATOM 5775 N N . LEU B 1 298 ? 20.219 24.984 24.875 1 98.56 298 LEU B N 1
ATOM 5776 C CA . LEU B 1 298 ? 19.922 23.953 23.891 1 98.56 298 LEU B CA 1
ATOM 5777 C C . LEU B 1 298 ? 20.391 24.391 22.5 1 98.56 298 LEU B C 1
ATOM 5779 O O . LEU B 1 298 ? 20.422 25.578 22.188 1 98.56 298 LEU B O 1
ATOM 5783 N N . HIS B 1 299 ? 20.812 23.406 21.75 1 98.12 299 HIS B N 1
ATOM 5784 C CA . HIS B 1 299 ? 21.234 23.578 20.375 1 98.12 299 HIS B CA 1
ATOM 5785 C C . HIS B 1 299 ? 20.203 22.984 19.406 1 98.12 299 HIS B C 1
ATOM 5787 O O . HIS B 1 299 ? 19.75 21.859 19.594 1 98.12 299 HIS B O 1
ATOM 5793 N N . TYR B 1 300 ? 19.859 23.75 18.438 1 98.44 300 TYR B N 1
ATOM 5794 C CA . TYR B 1 300 ? 18.906 23.297 17.422 1 98.44 300 TYR B CA 1
ATOM 5795 C C . TYR B 1 300 ? 19.578 23.172 16.062 1 98.44 300 TYR B C 1
ATOM 5797 O O . TYR B 1 300 ? 20.031 24.172 15.492 1 98.44 300 TYR B O 1
ATOM 5805 N N . ASP B 1 301 ? 19.516 21.969 15.531 1 97.5 301 ASP B N 1
ATOM 5806 C CA . ASP B 1 301 ? 20.141 21.688 14.242 1 97.5 301 ASP B CA 1
ATOM 5807 C C . ASP B 1 301 ? 19.172 21.984 13.086 1 97.5 301 ASP B C 1
ATOM 5809 O O . ASP B 1 301 ? 19.578 21.984 11.922 1 97.5 301 ASP B O 1
ATOM 5813 N N . ASN B 1 302 ? 17.938 22.203 13.414 1 98.38 302 ASN B N 1
ATOM 5814 C CA . ASN B 1 302 ? 16.969 22.516 12.375 1 98.38 302 ASN B CA 1
ATOM 5815 C C . ASN B 1 302 ? 15.859 23.422 12.891 1 98.38 302 ASN B C 1
ATOM 5817 O O . ASN B 1 302 ? 15.562 23.438 14.086 1 98.38 302 ASN B O 1
ATOM 5821 N N . MET B 1 303 ? 15.266 24.141 11.992 1 98.44 303 MET B N 1
ATOM 5822 C CA . MET B 1 303 ? 14.297 25.188 12.312 1 98.44 303 MET B CA 1
ATOM 5823 C C . MET B 1 303 ? 12.969 24.562 12.75 1 98.44 303 MET B C 1
ATOM 5825 O O . MET B 1 303 ? 12.266 25.141 13.586 1 98.44 303 MET B O 1
ATOM 5829 N N . PHE B 1 304 ? 12.578 23.406 12.203 1 98.75 304 PHE B N 1
ATOM 5830 C CA . PHE B 1 304 ? 11.328 22.734 12.508 1 98.75 304 PHE B CA 1
ATOM 5831 C C . PHE B 1 304 ? 11.211 22.453 14 1 98.75 304 PHE B C 1
ATOM 5833 O O . PHE B 1 304 ? 10.219 22.828 14.633 1 98.75 304 PHE B O 1
ATOM 5840 N N . GLU B 1 305 ? 12.219 21.906 14.617 1 98.81 305 GLU B N 1
ATOM 5841 C CA . GLU B 1 305 ? 12.234 21.594 16.047 1 98.81 305 GLU B CA 1
ATOM 5842 C C . GLU B 1 305 ? 12.25 22.875 16.891 1 98.81 305 GLU B C 1
ATOM 5844 O O . GLU B 1 305 ? 11.609 22.938 17.938 1 98.81 305 GLU B O 1
ATOM 5849 N N . ALA B 1 306 ? 12.992 23.859 16.406 1 98.69 306 ALA B N 1
ATOM 5850 C CA . ALA B 1 306 ? 13.023 25.141 17.094 1 98.69 306 ALA B CA 1
ATOM 5851 C C . ALA B 1 306 ? 11.633 25.75 17.188 1 98.69 306 ALA B C 1
ATOM 5853 O O . ALA B 1 306 ? 11.234 26.266 18.234 1 98.69 306 ALA B O 1
ATOM 5854 N N . GLN B 1 307 ? 10.938 25.656 16.078 1 98.56 307 GLN B N 1
ATOM 5855 C CA . GLN B 1 307 ? 9.594 26.219 16.047 1 98.56 307 GLN B CA 1
ATOM 5856 C C . GLN B 1 307 ? 8.641 25.469 16.953 1 98.56 307 GLN B C 1
ATOM 5858 O O . GLN B 1 307 ? 7.793 26.062 17.609 1 98.56 307 GLN B O 1
ATOM 5863 N N . ILE B 1 308 ? 8.727 24.141 16.984 1 98.81 308 ILE B N 1
ATOM 5864 C CA . ILE B 1 308 ? 7.906 23.328 17.875 1 98.81 308 ILE B CA 1
ATOM 5865 C C . ILE B 1 308 ? 8.203 23.719 19.328 1 98.81 308 ILE B C 1
ATOM 5867 O O . ILE B 1 308 ? 7.285 23.922 20.125 1 98.81 308 ILE B O 1
ATOM 5871 N N . ASP B 1 309 ? 9.484 23.891 19.656 1 98.81 309 ASP B N 1
ATOM 5872 C CA . ASP B 1 309 ? 9.875 24.188 21.031 1 98.81 309 ASP B CA 1
ATOM 5873 C C . ASP B 1 309 ? 9.477 25.609 21.422 1 98.81 309 ASP B C 1
ATOM 5875 O O . ASP B 1 309 ? 9.188 25.875 22.594 1 98.81 309 ASP B O 1
ATOM 5879 N N . ALA B 1 310 ? 9.461 26.516 20.453 1 98.75 310 ALA B N 1
ATOM 5880 C CA . ALA B 1 310 ? 8.898 27.828 20.734 1 98.75 310 ALA B CA 1
ATOM 5881 C C . ALA B 1 310 ? 7.438 27.719 21.172 1 98.75 310 ALA B C 1
ATOM 5883 O O . ALA B 1 310 ? 6.988 28.453 22.047 1 98.75 310 ALA B O 1
ATOM 5884 N N . SER B 1 311 ? 6.691 26.828 20.547 1 98.81 311 SER B N 1
ATOM 5885 C CA . SER B 1 311 ? 5.309 26.562 20.953 1 98.81 311 SER B CA 1
ATOM 5886 C C . SER B 1 311 ? 5.238 26.031 22.375 1 98.81 311 SER B C 1
ATOM 5888 O O . SER B 1 311 ? 4.41 26.484 23.172 1 98.81 311 SER B O 1
ATOM 5890 N N . TYR B 1 312 ? 6.121 25.094 22.672 1 98.81 312 TYR B N 1
ATOM 5891 C CA . TYR B 1 312 ? 6.156 24.562 24.031 1 98.81 312 TYR B CA 1
ATOM 5892 C C . TYR B 1 312 ? 6.469 25.656 25.047 1 98.81 312 TYR B C 1
ATOM 5894 O O . TYR B 1 312 ? 5.875 25.703 26.125 1 98.81 312 TYR B O 1
ATOM 5902 N N . ALA B 1 313 ? 7.43 26.547 24.719 1 98.75 313 ALA B N 1
ATOM 5903 C CA . ALA B 1 313 ? 7.766 27.672 25.594 1 98.75 313 ALA B CA 1
ATOM 5904 C C . ALA B 1 313 ? 6.559 28.562 25.828 1 98.75 313 ALA B C 1
ATOM 5906 O O . ALA B 1 313 ? 6.285 28.969 26.969 1 98.75 313 ALA B O 1
ATOM 5907 N N . ALA B 1 314 ? 5.855 28.891 24.781 1 98.81 314 ALA B N 1
ATOM 5908 C CA . ALA B 1 314 ? 4.66 29.719 24.891 1 98.81 314 ALA B CA 1
ATOM 5909 C C . ALA B 1 314 ? 3.607 29.047 25.766 1 98.81 314 ALA B C 1
ATOM 5911 O O . ALA B 1 314 ? 2.996 29.703 26.625 1 98.81 314 ALA B O 1
ATOM 5912 N N . LEU B 1 315 ? 3.402 27.75 25.562 1 98.81 315 LEU B N 1
ATOM 5913 C CA . LEU B 1 315 ? 2.439 26.984 26.359 1 98.81 315 LEU B CA 1
ATOM 5914 C C . LEU B 1 315 ? 2.824 26.984 27.828 1 98.81 315 LEU B C 1
ATOM 5916 O O . LEU B 1 315 ? 1.974 27.188 28.703 1 98.81 315 LEU B O 1
ATOM 5920 N N . GLU B 1 316 ? 4.074 26.812 28.078 1 98.38 316 GLU B N 1
ATOM 5921 C CA . GLU B 1 316 ? 4.559 26.797 29.453 1 98.38 316 GLU B CA 1
ATOM 5922 C C . GLU B 1 316 ? 4.328 28.141 30.125 1 98.38 316 GLU B C 1
ATOM 5924 O O . GLU B 1 316 ? 3.846 28.203 31.266 1 98.38 316 GLU B O 1
ATOM 5929 N N . LYS B 1 317 ? 4.629 29.188 29.453 1 98.25 317 LYS B N 1
ATOM 5930 C CA . LYS B 1 317 ? 4.43 30.531 30 1 98.25 317 LYS B CA 1
ATOM 5931 C C . LYS B 1 317 ? 2.951 30.797 30.266 1 98.25 317 LYS B C 1
ATOM 5933 O O . LYS B 1 317 ? 2.607 31.547 31.188 1 98.25 317 LYS B O 1
ATOM 5938 N N . ALA B 1 318 ? 2.158 30.188 29.484 1 98.38 318 ALA B N 1
ATOM 5939 C CA . ALA B 1 318 ? 0.718 30.375 29.641 1 98.38 318 ALA B CA 1
ATOM 5940 C C . ALA B 1 318 ? 0.155 29.406 30.688 1 98.38 318 ALA B C 1
ATOM 5942 O O . ALA B 1 318 ? -1.038 29.453 31 1 98.38 318 ALA B O 1
ATOM 5943 N N . GLY B 1 319 ? 0.963 28.469 31.188 1 98.19 319 GLY B N 1
ATOM 5944 C CA . GLY B 1 319 ? 0.539 27.594 32.281 1 98.19 319 GLY B CA 1
ATOM 5945 C C . GLY B 1 319 ? 0.159 26.203 31.812 1 98.19 319 GLY B C 1
ATOM 5946 O O . GLY B 1 319 ? -0.492 25.453 32.531 1 98.19 319 GLY B O 1
ATOM 5947 N N . PHE B 1 320 ? 0.552 25.797 30.625 1 98.5 320 PHE B N 1
ATOM 5948 C CA . PHE B 1 320 ? 0.165 24.5 30.078 1 98.5 320 PHE B CA 1
ATOM 5949 C C . PHE B 1 320 ? 1.395 23.672 29.719 1 98.5 320 PHE B C 1
ATOM 5951 O O . PHE B 1 320 ? 1.516 23.203 28.578 1 98.5 320 PHE B O 1
ATOM 5958 N N . GLU B 1 321 ? 2.203 23.344 30.625 1 96 321 GLU B N 1
ATOM 5959 C CA . GLU B 1 321 ? 3.52 22.734 30.469 1 96 321 GLU B CA 1
ATOM 5960 C C . GLU B 1 321 ? 3.404 21.312 29.953 1 96 321 GLU B C 1
ATOM 5962 O O . GLU B 1 321 ? 4.297 20.828 29.25 1 96 321 GLU B O 1
ATOM 5967 N N . LYS B 1 322 ? 2.324 20.672 30.172 1 96.44 322 LYS B N 1
ATOM 5968 C CA . LYS B 1 322 ? 2.213 19.25 29.859 1 96.44 322 LYS B CA 1
ATOM 5969 C C . LYS B 1 322 ? 1.49 19.031 28.531 1 96.44 322 LYS B C 1
ATOM 5971 O O . LYS B 1 322 ? 1.399 17.906 28.047 1 96.44 322 LYS B O 1
ATOM 5976 N N . MET B 1 323 ? 1.015 20.031 27.984 1 98.06 323 MET B N 1
ATOM 5977 C CA . MET B 1 323 ? 0.231 19.891 26.766 1 98.06 323 MET B CA 1
ATOM 5978 C C . MET B 1 323 ? 1.123 19.516 25.594 1 98.06 323 MET B C 1
ATOM 5980 O O . MET B 1 323 ? 2.164 20.141 25.375 1 98.06 323 MET B O 1
ATOM 5984 N N . GLU B 1 324 ? 0.734 18.438 24.812 1 98.19 324 GLU B N 1
ATOM 5985 C CA . GLU B 1 324 ? 1.456 18 23.625 1 98.19 324 GLU B CA 1
ATOM 5986 C C . GLU B 1 324 ? 1.244 18.953 22.453 1 98.19 324 GLU B C 1
ATOM 5988 O O . GLU B 1 324 ? 0.146 19.484 22.266 1 98.19 324 GLU B O 1
ATOM 5993 N N . VAL B 1 325 ? 2.285 19.141 21.719 1 98.69 325 VAL B N 1
ATOM 5994 C CA . VAL B 1 325 ? 2.207 19.922 20.484 1 98.69 325 VAL B CA 1
ATOM 5995 C C . VAL B 1 325 ? 2.23 18.969 19.281 1 98.69 325 VAL B C 1
ATOM 5997 O O . VAL B 1 325 ? 3.096 18.094 19.188 1 98.69 325 VAL B O 1
ATOM 6000 N N . ILE B 1 326 ? 1.243 19.047 18.375 1 98.75 326 ILE B N 1
ATOM 6001 C CA . ILE B 1 326 ? 1.232 18.328 17.109 1 98.75 326 ILE B CA 1
ATOM 6002 C C . ILE B 1 326 ? 1.272 19.328 15.953 1 98.75 326 ILE B C 1
ATOM 6004 O O . ILE B 1 326 ? 0.551 20.328 15.961 1 98.75 326 ILE B O 1
ATOM 6008 N N . VAL B 1 327 ? 2.162 19.094 15.023 1 98.81 327 VAL B N 1
ATOM 6009 C CA . VAL B 1 327 ? 2.242 19.953 13.852 1 98.81 327 VAL B CA 1
ATOM 6010 C C . VAL B 1 327 ? 1.142 19.578 12.859 1 98.81 327 VAL B C 1
ATOM 6012 O O . VAL B 1 327 ? 1.205 18.531 12.219 1 98.81 327 VAL B O 1
ATOM 6015 N N . SER B 1 328 ? 0.19 20.453 12.742 1 98.69 328 SER B N 1
ATOM 6016 C CA . SER B 1 328 ? -0.989 20.141 11.938 1 98.69 328 SER B CA 1
ATOM 6017 C C . SER B 1 328 ? -0.734 20.422 10.453 1 98.69 328 SER B C 1
ATOM 6019 O O . SER B 1 328 ? -1.476 19.953 9.594 1 98.69 328 SER B O 1
ATOM 6021 N N . GLU B 1 329 ? 0.253 21.297 10.164 1 98.62 329 GLU B N 1
ATOM 6022 C CA . GLU B 1 329 ? 0.715 21.531 8.797 1 98.62 329 GLU B CA 1
ATOM 6023 C C . GLU B 1 329 ? 2.207 21.844 8.766 1 98.62 329 GLU B C 1
ATOM 6025 O O . GLU B 1 329 ? 2.701 22.594 9.609 1 98.62 329 GLU B O 1
ATOM 6030 N N . THR B 1 330 ? 2.865 21.328 7.91 1 98.81 330 THR B N 1
ATOM 6031 C CA . THR B 1 330 ? 4.219 21.703 7.523 1 98.81 330 THR B CA 1
ATOM 6032 C C . THR B 1 330 ? 4.531 21.234 6.105 1 98.81 330 THR B C 1
ATOM 6034 O O . THR B 1 330 ? 3.838 20.375 5.57 1 98.81 330 THR B O 1
ATOM 6037 N N . GLY B 1 331 ? 5.457 21.859 5.461 1 98.69 331 GLY B N 1
ATOM 6038 C CA . GLY B 1 331 ? 5.797 21.5 4.094 1 98.69 331 GLY B CA 1
ATOM 6039 C C . GLY B 1 331 ? 6.66 22.531 3.398 1 98.69 331 GLY B C 1
ATOM 6040 O O . GLY B 1 331 ? 7.008 23.562 3.992 1 98.69 331 GLY B O 1
ATOM 6041 N N . TRP B 1 332 ? 7.035 22.266 2.211 1 98.88 332 TRP B N 1
ATOM 6042 C CA . TRP B 1 332 ? 7.844 23.125 1.364 1 98.88 332 TRP B CA 1
ATOM 6043 C C . TRP B 1 332 ? 7.32 23.125 -0.07 1 98.88 332 TRP B C 1
ATOM 6045 O O . TRP B 1 332 ? 7.137 22.062 -0.671 1 98.88 332 TRP B O 1
ATOM 6055 N N . ALA B 1 333 ? 7.062 24.297 -0.599 1 98.75 333 ALA B N 1
ATOM 6056 C CA . ALA B 1 333 ? 6.527 24.391 -1.956 1 98.75 333 ALA B CA 1
ATOM 6057 C C . ALA B 1 333 ? 7.602 24.062 -2.99 1 98.75 333 ALA B C 1
ATOM 6059 O O . ALA B 1 333 ? 8.758 24.453 -2.84 1 98.75 333 ALA B O 1
ATOM 6060 N N . SER B 1 334 ? 7.172 23.344 -4.059 1 98.69 334 SER B N 1
ATOM 6061 C CA . SER B 1 334 ? 8.109 22.922 -5.09 1 98.69 334 SER B CA 1
ATOM 6062 C C . SER B 1 334 ? 8.227 23.969 -6.199 1 98.69 334 SER B C 1
ATOM 6064 O O . SER B 1 334 ? 9.078 23.844 -7.082 1 98.69 334 SER B O 1
ATOM 6066 N N . HIS B 1 335 ? 7.352 24.922 -6.254 1 98.44 335 HIS B N 1
ATOM 6067 C CA . HIS B 1 335 ? 7.348 26.016 -7.223 1 98.44 335 HIS B CA 1
ATOM 6068 C C . HIS B 1 335 ? 6.676 27.266 -6.645 1 98.44 335 HIS B C 1
ATOM 6070 O O . HIS B 1 335 ? 5.668 27.156 -5.938 1 98.44 335 HIS B O 1
ATOM 6076 N N . GLY B 1 336 ? 7.281 28.438 -6.91 1 98 336 GLY B N 1
ATOM 6077 C CA . GLY B 1 336 ? 6.727 29.688 -6.387 1 98 336 GLY B CA 1
ATOM 6078 C C . GLY B 1 336 ? 7.023 30.891 -7.266 1 98 336 GLY B C 1
ATOM 6079 O O . GLY B 1 336 ? 7.551 30.734 -8.375 1 98 336 GLY B O 1
ATOM 6080 N N . ASP B 1 337 ? 6.547 32 -6.855 1 97.25 337 ASP B N 1
ATOM 6081 C CA . ASP B 1 337 ? 6.797 33.281 -7.543 1 97.25 337 ASP B CA 1
ATOM 6082 C C . ASP B 1 337 ? 8.266 33.656 -7.449 1 97.25 337 ASP B C 1
ATOM 6084 O O . ASP B 1 337 ? 9.055 33 -6.766 1 97.25 337 ASP B O 1
ATOM 6088 N N . ALA B 1 338 ? 8.617 34.719 -8.156 1 95.25 338 ALA B N 1
ATOM 6089 C CA . ALA B 1 338 ? 10.008 35.188 -8.211 1 95.25 338 ALA B CA 1
ATOM 6090 C C . ALA B 1 338 ? 10.516 35.531 -6.812 1 95.25 338 ALA B C 1
ATOM 6092 O O . ALA B 1 338 ? 11.688 35.312 -6.504 1 95.25 338 ALA B O 1
ATOM 6093 N N . ASN B 1 339 ? 9.648 36.062 -5.992 1 94.12 339 ASN B N 1
ATOM 6094 C CA . ASN B 1 339 ? 10.047 36.469 -4.645 1 94.12 339 ASN B CA 1
ATOM 6095 C C . ASN B 1 339 ? 10.047 35.281 -3.689 1 94.12 339 ASN B C 1
ATOM 6097 O O . ASN B 1 339 ? 10.266 35.438 -2.488 1 94.12 339 ASN B O 1
ATOM 6101 N N . GLU B 1 340 ? 9.758 34.094 -4.16 1 96.19 340 GLU B N 1
ATOM 6102 C CA . GLU B 1 340 ? 9.82 32.812 -3.432 1 96.19 340 GLU B CA 1
ATOM 6103 C C . GLU B 1 340 ? 10.852 31.875 -4.055 1 96.19 340 GLU B C 1
ATOM 6105 O O . GLU B 1 340 ? 10.547 30.703 -4.316 1 96.19 340 GLU B O 1
ATOM 6110 N N . ALA B 1 341 ? 12 32.344 -4.223 1 94.5 341 ALA B N 1
ATOM 6111 C CA . ALA B 1 341 ? 13.008 31.703 -5.047 1 94.5 341 ALA B CA 1
ATOM 6112 C C . ALA B 1 341 ? 13.398 30.344 -4.465 1 94.5 341 ALA B C 1
ATOM 6114 O O . ALA B 1 341 ? 13.883 29.469 -5.188 1 94.5 341 ALA B O 1
ATOM 6115 N N . ALA B 1 342 ? 13.156 30.156 -3.168 1 97.69 342 ALA B N 1
ATOM 6116 C CA . ALA B 1 342 ? 13.547 28.906 -2.533 1 97.69 342 ALA B CA 1
ATOM 6117 C C . ALA B 1 342 ? 12.477 27.828 -2.742 1 97.69 342 ALA B C 1
ATOM 6119 O O . ALA B 1 342 ? 12.68 26.672 -2.385 1 97.69 342 ALA B O 1
ATOM 6120 N N . ALA B 1 343 ? 11.336 28.203 -3.281 1 98.5 343 ALA B N 1
ATOM 6121 C CA . ALA B 1 343 ? 10.32 27.234 -3.666 1 98.5 343 ALA B CA 1
ATOM 6122 C C . ALA B 1 343 ? 10.734 26.469 -4.926 1 98.5 343 ALA B C 1
ATOM 6124 O O . ALA B 1 343 ? 10.32 26.828 -6.035 1 98.5 343 ALA B O 1
ATOM 6125 N N . THR B 1 344 ? 11.523 25.422 -4.77 1 98.38 344 THR B N 1
ATOM 6126 C CA . THR B 1 344 ? 12.023 24.609 -5.871 1 98.38 344 THR B CA 1
ATOM 6127 C C . THR B 1 344 ? 11.75 23.141 -5.621 1 98.38 344 THR B C 1
ATOM 6129 O O . THR B 1 344 ? 11.539 22.719 -4.48 1 98.38 344 THR B O 1
ATOM 6132 N N . LEU B 1 345 ? 11.766 22.438 -6.691 1 98.12 345 LEU B N 1
ATOM 6133 C CA . LEU B 1 345 ? 11.578 21 -6.613 1 98.12 345 LEU B CA 1
ATOM 6134 C C . LEU B 1 345 ? 12.625 20.359 -5.703 1 98.12 345 LEU B C 1
ATOM 6136 O O . LEU B 1 345 ? 12.305 19.5 -4.883 1 98.12 345 LEU B O 1
ATOM 6140 N N . THR B 1 346 ? 13.852 20.766 -5.805 1 98.5 346 THR B N 1
ATOM 6141 C CA . THR B 1 346 ? 14.953 20.203 -5.023 1 98.5 346 THR B CA 1
ATOM 6142 C C . THR B 1 346 ? 14.75 20.484 -3.535 1 98.5 346 THR B C 1
ATOM 6144 O O . THR B 1 346 ? 14.891 19.578 -2.709 1 98.5 346 THR B O 1
ATOM 6147 N N . ASN B 1 347 ? 14.406 21.703 -3.156 1 98.81 347 ASN B N 1
ATOM 6148 C CA . ASN B 1 347 ? 14.219 22.047 -1.752 1 98.81 347 ASN B CA 1
ATOM 6149 C C . ASN B 1 347 ? 13 21.344 -1.154 1 98.81 347 ASN B C 1
ATOM 6151 O O . ASN B 1 347 ? 13.039 20.891 -0.011 1 98.81 347 ASN B O 1
ATOM 6155 N N . ALA B 1 348 ? 11.945 21.281 -1.961 1 98.88 348 ALA B N 1
ATOM 6156 C CA . ALA B 1 348 ? 10.758 20.578 -1.495 1 98.88 348 ALA B CA 1
ATOM 6157 C C . ALA B 1 348 ? 11.062 19.109 -1.208 1 98.88 348 ALA B C 1
ATOM 6159 O O . ALA B 1 348 ? 10.688 18.594 -0.156 1 98.88 348 ALA B O 1
ATOM 6160 N N . ARG B 1 349 ? 11.742 18.484 -2.143 1 98.69 349 ARG B N 1
ATOM 6161 C CA . ARG B 1 349 ? 12.148 17.094 -1.956 1 98.69 349 ARG B CA 1
ATOM 6162 C C . ARG B 1 349 ? 13 16.938 -0.7 1 98.69 349 ARG B C 1
ATOM 6164 O O . ARG B 1 349 ? 12.758 16.047 0.112 1 98.69 349 ARG B O 1
ATOM 6171 N N . THR B 1 350 ? 13.977 17.844 -0.543 1 98.81 350 THR B N 1
ATOM 6172 C CA . THR B 1 350 ? 14.906 17.766 0.578 1 98.81 350 THR B CA 1
ATOM 6173 C C . THR B 1 350 ? 14.164 17.922 1.904 1 98.81 350 THR B C 1
ATOM 6175 O O . THR B 1 350 ? 14.352 17.125 2.824 1 98.81 350 THR B O 1
ATOM 6178 N N . TYR B 1 351 ? 13.359 18.906 2.035 1 98.88 351 TYR B N 1
ATOM 6179 C CA . TYR B 1 351 ? 12.633 19.156 3.277 1 98.88 351 TYR B CA 1
ATOM 6180 C C . TYR B 1 351 ? 11.758 17.969 3.65 1 98.88 351 TYR B C 1
ATOM 6182 O O . TYR B 1 351 ? 11.828 17.469 4.777 1 98.88 351 TYR B O 1
ATOM 6190 N N . ASN B 1 352 ? 10.969 17.531 2.662 1 98.88 352 ASN B N 1
ATOM 6191 C CA . ASN B 1 352 ? 9.977 16.5 2.963 1 98.88 352 ASN B CA 1
ATOM 6192 C C . ASN B 1 352 ? 10.641 15.133 3.182 1 98.88 352 ASN B C 1
ATOM 6194 O O . ASN B 1 352 ? 10.164 14.336 3.988 1 98.88 352 ASN B O 1
ATOM 6198 N N . MET B 1 353 ? 11.727 14.867 2.471 1 98.56 353 MET B N 1
ATOM 6199 C CA . MET B 1 353 ? 12.484 13.648 2.727 1 98.56 353 MET B CA 1
ATOM 6200 C C . MET B 1 353 ? 13.078 13.664 4.133 1 98.56 353 MET B C 1
ATOM 6202 O O . MET B 1 353 ? 12.945 12.688 4.875 1 98.56 353 MET B O 1
ATOM 6206 N N . ASN B 1 354 ? 13.664 14.781 4.492 1 98.81 354 ASN B N 1
ATOM 6207 C CA . ASN B 1 354 ? 14.32 14.891 5.797 1 98.81 354 ASN B CA 1
ATOM 6208 C C . ASN B 1 354 ? 13.297 14.922 6.93 1 98.81 354 ASN B C 1
ATOM 6210 O O . ASN B 1 354 ? 13.547 14.383 8.008 1 98.81 354 ASN B O 1
ATOM 6214 N N . LEU B 1 355 ? 12.188 15.562 6.711 1 98.75 355 LEU B N 1
ATOM 6215 C CA . LEU B 1 355 ? 11.117 15.547 7.699 1 98.75 355 LEU B CA 1
ATOM 6216 C C . LEU B 1 355 ? 10.641 14.125 7.965 1 98.75 355 LEU B C 1
ATOM 6218 O O . LEU B 1 355 ? 10.477 13.719 9.117 1 98.75 355 LEU B O 1
ATOM 6222 N N . ARG B 1 356 ? 10.375 13.414 6.887 1 97.94 356 ARG B N 1
ATOM 6223 C CA . ARG B 1 356 ? 9.922 12.031 7.02 1 97.94 356 ARG B CA 1
ATOM 6224 C C . ARG B 1 356 ? 10.93 11.203 7.812 1 97.94 356 ARG B C 1
ATOM 6226 O O . ARG B 1 356 ? 10.555 10.461 8.727 1 97.94 356 ARG B O 1
ATOM 6233 N N . LYS B 1 357 ? 12.211 11.352 7.508 1 97.88 357 LYS B N 1
ATOM 6234 C CA . LYS B 1 357 ? 13.266 10.648 8.234 1 97.88 357 LYS B CA 1
ATOM 6235 C C . LYS B 1 357 ? 13.258 11.031 9.711 1 97.88 357 LYS B C 1
ATOM 6237 O O . LYS B 1 357 ? 13.367 10.164 10.578 1 97.88 357 LYS B O 1
ATOM 6242 N N . ARG B 1 358 ? 13.062 12.289 9.914 1 98.25 358 ARG B N 1
ATOM 6243 C CA . ARG B 1 358 ? 13.047 12.789 11.281 1 98.25 358 ARG B CA 1
ATOM 6244 C C . ARG B 1 358 ? 11.883 12.203 12.07 1 98.25 358 ARG B C 1
ATOM 6246 O O . ARG B 1 358 ? 12.031 11.836 13.242 1 98.25 358 ARG B O 1
ATOM 6253 N N . LEU B 1 359 ? 10.758 12.148 11.531 1 98.44 359 LEU B N 1
ATOM 6254 C CA . LEU B 1 359 ? 9.562 11.68 12.227 1 98.44 359 LEU B CA 1
ATOM 6255 C C . LEU B 1 359 ? 9.609 10.172 12.445 1 98.44 359 LEU B C 1
ATOM 6257 O O . LEU B 1 359 ? 9.109 9.672 13.453 1 98.44 359 LEU B O 1
ATOM 6261 N N . LEU B 1 360 ? 10.234 9.461 11.562 1 96.44 360 LEU B N 1
ATOM 6262 C CA . LEU B 1 360 ? 10.336 8.016 11.672 1 96.44 360 LEU B CA 1
ATOM 6263 C C . LEU B 1 360 ? 11.242 7.617 12.836 1 96.44 360 LEU B C 1
ATOM 6265 O O . LEU B 1 360 ? 11.195 6.477 13.297 1 96.44 360 LEU B O 1
ATOM 6269 N N . LYS B 1 361 ? 12.039 8.547 13.359 1 97.38 361 LYS B N 1
ATOM 6270 C CA . LYS B 1 361 ? 12.898 8.266 14.508 1 97.38 361 LYS B CA 1
ATOM 6271 C C . LYS B 1 361 ? 12.078 8.188 15.797 1 97.38 361 LYS B C 1
ATOM 6273 O O . LYS B 1 361 ? 12.562 7.688 16.812 1 97.38 361 LYS B O 1
ATOM 6278 N N . LYS B 1 362 ? 10.906 8.664 15.781 1 97.62 362 LYS B N 1
ATOM 6279 C CA . LYS B 1 362 ? 10 8.609 16.922 1 97.62 362 LYS B CA 1
ATOM 6280 C C . LYS B 1 362 ? 10.648 9.203 18.172 1 97.62 362 LYS B C 1
ATOM 6282 O O . LYS B 1 362 ? 10.617 8.594 19.234 1 97.62 362 LYS B O 1
ATOM 6287 N N . LYS B 1 363 ? 11.188 10.422 17.938 1 98.12 363 LYS B N 1
ATOM 6288 C CA . LYS B 1 363 ? 11.867 11.148 19.016 1 98.12 363 LYS B CA 1
ATOM 6289 C C . LYS B 1 363 ? 11.188 12.484 19.281 1 98.12 363 LYS B C 1
ATOM 6291 O O . LYS B 1 363 ? 10.414 12.977 18.453 1 98.12 363 LYS B O 1
ATOM 6296 N N . GLY B 1 364 ? 11.516 13.055 20.453 1 98.44 364 GLY B N 1
ATOM 6297 C CA . GLY B 1 364 ? 11.055 14.391 20.797 1 98.44 364 GLY B CA 1
ATOM 6298 C C . GLY B 1 364 ? 11.961 15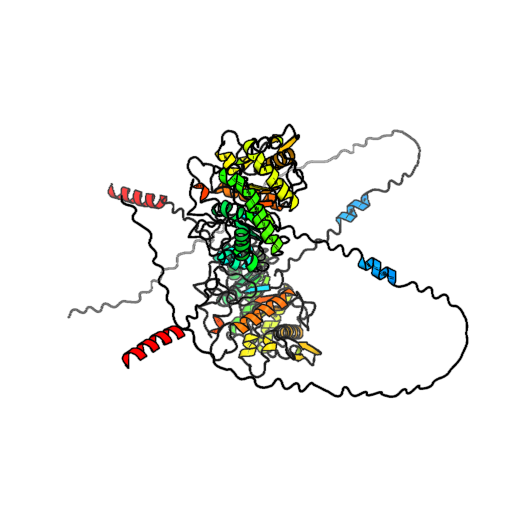.492 20.281 1 98.44 364 GLY B C 1
ATOM 6299 O O . GLY B 1 364 ? 12.688 15.297 19.297 1 98.44 364 GLY B O 1
ATOM 6300 N N . THR B 1 365 ? 11.75 16.703 20.828 1 98.62 365 THR B N 1
ATOM 6301 C CA . THR B 1 365 ? 12.578 17.859 20.5 1 98.62 365 THR B CA 1
ATOM 6302 C C . THR B 1 365 ? 13.633 18.078 21.594 1 98.62 365 THR B C 1
ATOM 6304 O O . THR B 1 365 ? 13.602 17.422 22.641 1 98.62 365 THR B O 1
ATOM 6307 N N . PRO B 1 366 ? 14.586 19 21.328 1 98.5 366 PRO B N 1
ATOM 6308 C CA . PRO B 1 366 ? 15.562 19.297 22.391 1 98.5 366 PRO B CA 1
ATOM 6309 C C . PRO B 1 366 ? 14.906 19.734 23.688 1 98.5 366 PRO B C 1
ATOM 6311 O O . PRO B 1 366 ? 15.336 19.328 24.766 1 98.5 366 PRO B O 1
ATOM 6314 N N . TYR B 1 367 ? 13.875 20.5 23.641 1 98.56 367 TYR B N 1
ATOM 6315 C CA . TYR B 1 367 ? 13.227 21.047 24.828 1 98.56 367 TYR B CA 1
ATOM 6316 C C . TYR B 1 367 ? 12.281 20.016 25.453 1 98.56 367 TYR B C 1
ATOM 6318 O O . TYR B 1 367 ? 12.086 20.016 26.672 1 98.56 367 TYR B O 1
ATOM 6326 N N . ARG B 1 368 ? 11.727 19.094 24.609 1 98.44 368 ARG B N 1
ATOM 6327 C CA . ARG B 1 368 ? 10.828 18.031 25.062 1 98.44 368 ARG B CA 1
ATOM 6328 C C . ARG B 1 368 ? 11.25 16.688 24.469 1 98.44 368 ARG B C 1
ATOM 6330 O O . ARG B 1 368 ? 10.523 16.094 23.672 1 98.44 368 ARG B O 1
ATOM 6337 N N . PRO B 1 369 ? 12.289 16.078 25 1 97.94 369 PRO B N 1
ATOM 6338 C CA . PRO B 1 369 ? 12.859 14.883 24.391 1 97.94 369 PRO B CA 1
ATOM 6339 C C . PRO B 1 369 ? 11.953 13.656 24.547 1 97.94 369 PRO B C 1
ATOM 6341 O O . PRO B 1 369 ? 12.062 12.703 23.781 1 97.94 369 PRO B O 1
ATOM 6344 N N . LYS B 1 370 ? 11.07 13.703 25.469 1 96.88 370 LYS B N 1
ATOM 6345 C CA . LYS B 1 370 ? 10.242 12.531 25.734 1 96.88 370 LYS B CA 1
ATOM 6346 C C . LYS B 1 370 ? 8.891 12.641 25.047 1 96.88 370 LYS B C 1
ATOM 6348 O O . LYS B 1 370 ? 8.078 11.711 25.109 1 96.88 370 LYS B O 1
ATOM 6353 N N . MET B 1 371 ? 8.625 13.727 24.438 1 97.38 371 MET B N 1
ATOM 6354 C CA . MET B 1 371 ? 7.387 13.922 23.688 1 97.38 371 MET B CA 1
ATOM 6355 C C . MET B 1 371 ? 7.609 13.719 22.188 1 97.38 371 MET B C 1
ATOM 6357 O O . MET B 1 371 ? 8.094 14.617 21.5 1 97.38 371 MET B O 1
ATOM 6361 N N . VAL B 1 372 ? 7.172 12.57 21.703 1 98.25 372 VAL B N 1
ATOM 6362 C CA . VAL B 1 372 ? 7.414 12.203 20.312 1 98.25 372 VAL B CA 1
ATOM 6363 C C . VAL B 1 372 ? 6.73 13.203 19.375 1 98.25 372 VAL B C 1
ATOM 6365 O O . VAL B 1 372 ? 5.562 13.539 19.578 1 98.25 372 VAL B O 1
ATOM 6368 N N . VAL B 1 373 ? 7.465 13.68 18.391 1 98.69 373 VAL B N 1
ATOM 6369 C CA . VAL B 1 373 ? 6.949 14.672 17.453 1 98.69 373 VAL B CA 1
ATOM 6370 C C . VAL B 1 373 ? 6.062 13.992 16.422 1 98.69 373 VAL B C 1
ATOM 6372 O O . VAL B 1 373 ? 6.441 12.969 15.844 1 98.69 373 VAL B O 1
ATOM 6375 N N . LYS B 1 374 ? 4.887 14.531 16.219 1 98.69 374 LYS B N 1
ATOM 6376 C CA . LYS B 1 374 ? 3.951 14.125 15.164 1 98.69 374 LYS B CA 1
ATOM 6377 C C . LYS B 1 374 ? 3.607 15.297 14.25 1 98.69 374 LYS B C 1
ATOM 6379 O O . LYS B 1 374 ? 3.496 16.438 14.711 1 98.69 374 LYS B O 1
ATOM 6384 N N . ALA B 1 375 ? 3.463 14.984 12.984 1 98.81 375 ALA B N 1
ATOM 6385 C CA . ALA B 1 375 ? 3.201 16.094 12.062 1 98.81 375 ALA B CA 1
ATOM 6386 C C . ALA B 1 375 ? 2.381 15.617 10.867 1 98.81 375 ALA B C 1
ATOM 6388 O O . ALA B 1 375 ? 2.496 14.469 10.438 1 98.81 375 ALA B O 1
ATOM 6389 N N . TYR B 1 376 ? 1.543 16.484 10.383 1 98.75 376 TYR B N 1
ATOM 6390 C CA . TYR B 1 376 ? 0.88 16.344 9.094 1 98.75 376 TYR B CA 1
ATOM 6391 C C . TYR B 1 376 ? 1.596 17.156 8.023 1 98.75 376 TYR B C 1
ATOM 6393 O O . TYR B 1 376 ? 1.727 18.375 8.148 1 98.75 376 TYR B O 1
ATOM 6401 N N . VAL B 1 377 ? 2 16.469 7.012 1 98.69 377 VAL B N 1
ATOM 6402 C CA . VAL B 1 377 ? 2.623 17.156 5.887 1 98.69 377 VAL B CA 1
ATOM 6403 C C . VAL B 1 377 ? 1.55 17.844 5.039 1 98.69 377 VAL B C 1
ATOM 6405 O O . VAL B 1 377 ? 0.494 17.25 4.777 1 98.69 377 VAL B O 1
ATOM 6408 N N . PHE B 1 378 ? 1.838 19.094 4.762 1 97.69 378 PHE B N 1
ATOM 6409 C CA . PHE B 1 378 ? 1.071 19.844 3.779 1 97.69 378 PHE B CA 1
ATOM 6410 C C . PHE B 1 378 ? 1.829 19.938 2.461 1 97.69 378 PHE B C 1
ATOM 6412 O O . PHE B 1 378 ? 2.885 20.578 2.391 1 97.69 378 PHE B O 1
ATOM 6419 N N . ALA B 1 379 ? 1.236 19.172 1.376 1 97.62 379 ALA B N 1
ATOM 6420 C CA . ALA B 1 379 ? -0.054 18.5 1.27 1 97.62 379 ALA B CA 1
ATOM 6421 C C . ALA B 1 379 ? 0.054 17.25 0.411 1 97.62 379 ALA B C 1
ATOM 6423 O O . ALA B 1 379 ? 1.141 16.891 -0.057 1 97.62 379 ALA B O 1
ATOM 6424 N N . MET B 1 380 ? -1.055 16.578 0.35 1 98.5 380 MET B N 1
ATOM 6425 C CA . MET B 1 380 ? -1.112 15.367 -0.47 1 98.5 380 MET B CA 1
ATOM 6426 C C . MET B 1 380 ? -0.911 15.695 -1.944 1 98.5 380 MET B C 1
ATOM 6428 O O . MET B 1 380 ? -0.021 15.148 -2.594 1 98.5 380 MET B O 1
ATOM 6432 N N . PHE B 1 381 ? -1.654 16.719 -2.432 1 98.69 381 PHE B N 1
ATOM 6433 C CA . PHE B 1 381 ? -1.617 17.031 -3.854 1 98.69 381 PHE B CA 1
ATOM 6434 C C . PHE B 1 381 ? -1.31 18.516 -4.074 1 98.69 381 PHE B C 1
ATOM 6436 O O . PHE B 1 381 ? -1.572 19.344 -3.205 1 98.69 381 PHE B O 1
ATOM 6443 N N . ASN B 1 382 ? -0.73 18.781 -5.254 1 98.44 382 ASN B N 1
ATOM 6444 C CA . ASN B 1 382 ? -0.865 20.141 -5.773 1 98.44 382 ASN B CA 1
ATOM 6445 C C . ASN B 1 382 ? -2.328 20.516 -5.992 1 98.44 382 ASN B C 1
ATOM 6447 O O . ASN B 1 382 ? -3.113 19.703 -6.484 1 98.44 382 ASN B O 1
ATOM 6451 N N . GLU B 1 383 ? -2.676 21.672 -5.559 1 97.94 383 GLU B N 1
ATOM 6452 C CA . GLU B 1 383 ? -4.062 22.125 -5.609 1 97.94 383 GLU B CA 1
ATOM 6453 C C . GLU B 1 383 ? -4.215 23.312 -6.559 1 97.94 383 GLU B C 1
ATOM 6455 O O . GLU B 1 383 ? -4.004 24.469 -6.16 1 97.94 383 GLU B O 1
ATOM 6460 N N . ASN B 1 384 ? -4.746 23.047 -7.707 1 96.5 384 ASN B N 1
ATOM 6461 C CA . ASN B 1 384 ? -4.664 23.984 -8.82 1 96.5 384 ASN B CA 1
ATOM 6462 C C . ASN B 1 384 ? -5.566 25.188 -8.594 1 96.5 384 ASN B C 1
ATOM 6464 O O . ASN B 1 384 ? -5.359 26.25 -9.195 1 96.5 384 ASN B O 1
ATOM 6468 N N . LEU B 1 385 ? -6.566 25.094 -7.711 1 96.44 385 LEU B N 1
ATOM 6469 C CA . LEU B 1 385 ? -7.543 26.172 -7.582 1 96.44 385 LEU B CA 1
ATOM 6470 C C . LEU B 1 385 ? -7.273 27 -6.328 1 96.44 385 LEU B C 1
ATOM 6472 O O . LEU B 1 385 ? -8.031 27.922 -6.008 1 96.44 385 LEU B O 1
ATOM 6476 N N . LYS B 1 386 ? -6.188 26.719 -5.559 1 96.25 386 LYS B N 1
ATOM 6477 C CA . LYS B 1 386 ? -5.871 27.531 -4.379 1 96.25 386 LYS B CA 1
ATOM 6478 C C . LYS B 1 386 ? -5.508 28.953 -4.77 1 96.25 386 LYS B C 1
ATOM 6480 O O . LYS B 1 386 ? -4.707 29.172 -5.684 1 96.25 386 LYS B O 1
ATOM 6485 N N . PRO B 1 387 ? -6.078 29.875 -4.117 1 95.5 387 PRO B N 1
ATOM 6486 C CA . PRO B 1 387 ? -5.688 31.266 -4.363 1 95.5 387 PRO B CA 1
ATOM 6487 C C . PRO B 1 387 ? -4.34 31.609 -3.734 1 95.5 387 PRO B C 1
ATOM 6489 O O . PRO B 1 387 ? -3.73 30.781 -3.062 1 95.5 387 PRO B O 1
ATOM 6492 N N . GLY B 1 388 ? -3.867 32.844 -3.998 1 95.12 388 GLY B N 1
ATOM 6493 C CA . GLY B 1 388 ? -2.633 33.312 -3.395 1 95.12 388 GLY B CA 1
ATOM 6494 C C . GLY B 1 388 ? -1.417 33.094 -4.277 1 95.12 388 GLY B C 1
ATOM 6495 O O . GLY B 1 388 ? -1.548 32.875 -5.484 1 95.12 388 GLY B O 1
ATOM 6496 N N . PRO B 1 389 ? -0.232 33.188 -3.609 1 96.31 389 PRO B N 1
ATOM 6497 C CA . PRO B 1 389 ? 0.997 33 -4.387 1 96.31 389 PRO B CA 1
ATOM 6498 C C . PRO B 1 389 ? 1.075 31.641 -5.043 1 96.31 389 PRO B C 1
ATOM 6500 O O . PRO B 1 389 ? 0.394 30.703 -4.617 1 96.31 389 PRO B O 1
ATOM 6503 N N . THR B 1 390 ? 1.895 31.562 -6.043 1 97.44 390 THR B N 1
ATOM 6504 C CA . THR B 1 390 ? 2.037 30.328 -6.82 1 97.44 390 THR B CA 1
ATOM 6505 C C . THR B 1 390 ? 2.41 29.156 -5.922 1 97.44 390 THR B C 1
ATOM 6507 O O . THR B 1 390 ? 1.976 28.031 -6.152 1 97.44 390 THR B O 1
ATOM 6510 N N . SER B 1 391 ? 3.121 29.422 -4.855 1 98 391 SER B N 1
ATOM 6511 C CA . SER B 1 391 ? 3.572 28.359 -3.953 1 98 391 SER B CA 1
ATOM 6512 C C . SER B 1 391 ? 2.391 27.609 -3.354 1 98 391 SER B C 1
ATOM 6514 O O . SER B 1 391 ? 2.467 26.391 -3.143 1 98 391 SER B O 1
ATOM 6516 N N . GLU B 1 392 ? 1.313 28.266 -3.17 1 97.56 392 GLU B N 1
ATOM 6517 C CA . GLU B 1 392 ? 0.144 27.672 -2.531 1 97.56 392 GLU B CA 1
ATOM 6518 C C . GLU B 1 392 ? -0.372 26.484 -3.326 1 97.56 392 GLU B C 1
ATOM 6520 O O . GLU B 1 392 ? -0.956 25.547 -2.758 1 97.56 392 GLU B O 1
ATOM 6525 N N . ARG B 1 393 ? -0.075 26.438 -4.59 1 98.44 393 ARG B N 1
ATOM 6526 C CA . ARG B 1 393 ? -0.601 25.406 -5.484 1 98.44 393 ARG B CA 1
ATOM 6527 C C . ARG B 1 393 ? 0.429 24.312 -5.723 1 98.44 393 ARG B C 1
ATOM 6529 O O . ARG B 1 393 ? 0.219 23.422 -6.551 1 98.44 393 ARG B O 1
ATOM 6536 N N . ASN B 1 394 ? 1.543 24.375 -4.984 1 98.56 394 ASN B N 1
ATOM 6537 C CA . ASN B 1 394 ? 2.646 23.484 -5.34 1 98.56 394 ASN B CA 1
ATOM 6538 C C . ASN B 1 394 ? 3.305 22.891 -4.098 1 98.56 394 ASN B C 1
ATOM 6540 O O . ASN B 1 394 ? 4.527 22.75 -4.051 1 98.56 394 ASN B O 1
ATOM 6544 N N . PHE B 1 395 ? 2.5 22.547 -3.064 1 98.62 395 PHE B N 1
ATOM 6545 C CA . PHE B 1 395 ? 3.01 21.922 -1.851 1 98.62 395 PHE B CA 1
ATOM 6546 C C . PHE B 1 395 ? 2.889 20.406 -1.937 1 98.62 395 PHE B C 1
ATOM 6548 O O . PHE B 1 395 ? 3.379 19.688 -1.062 1 98.62 395 PHE B O 1
ATOM 6555 N N . GLY B 1 396 ? 2.303 19.891 -2.941 1 98.69 396 GLY B N 1
ATOM 6556 C CA . GLY B 1 396 ? 1.881 18.5 -2.979 1 98.69 396 GLY B CA 1
ATOM 6557 C C . GLY B 1 396 ? 3.043 17.516 -3.023 1 98.69 396 GLY B C 1
ATOM 6558 O O . GLY B 1 396 ? 3.982 17.703 -3.803 1 98.69 396 GLY B O 1
ATOM 6559 N N . LEU B 1 397 ? 2.92 16.422 -2.203 1 98.69 397 LEU B N 1
ATOM 6560 C CA . LEU B 1 397 ? 3.787 15.266 -2.365 1 98.69 397 LEU B CA 1
ATOM 6561 C C . LEU B 1 397 ? 3.559 14.602 -3.721 1 98.69 397 LEU B C 1
ATOM 6563 O O . LEU B 1 397 ? 4.465 13.969 -4.266 1 98.69 397 LEU B O 1
ATOM 6567 N N . PHE B 1 398 ? 2.334 14.758 -4.176 1 98.44 398 PHE B N 1
ATOM 6568 C CA . PHE B 1 398 ? 1.907 14.281 -5.484 1 98.44 398 PHE B CA 1
ATOM 6569 C C . PHE B 1 398 ? 1.388 15.43 -6.34 1 98.44 398 PHE B C 1
ATOM 6571 O O . PHE B 1 398 ? 0.864 16.422 -5.809 1 98.44 398 PHE B O 1
ATOM 6578 N N . LYS B 1 399 ? 1.55 15.266 -7.633 1 97.75 399 LYS B N 1
ATOM 6579 C CA . LYS B 1 399 ? 0.89 16.172 -8.562 1 97.75 399 LYS B CA 1
ATOM 6580 C C . LYS B 1 399 ? -0.615 15.93 -8.602 1 97.75 399 LYS B C 1
ATOM 6582 O O . LYS B 1 399 ? -1.102 14.945 -8.031 1 97.75 399 LYS B O 1
ATOM 6587 N N . ALA B 1 400 ? -1.309 16.781 -9.258 1 96.62 400 ALA B N 1
ATOM 6588 C CA . ALA B 1 400 ? -2.766 16.703 -9.312 1 96.62 400 ALA B CA 1
ATOM 6589 C C . ALA B 1 400 ? -3.223 15.398 -9.953 1 96.62 400 ALA B C 1
ATOM 6591 O O . ALA B 1 400 ? -4.27 14.859 -9.586 1 96.62 400 ALA B O 1
ATOM 6592 N N . ASP B 1 401 ? -2.453 14.812 -10.844 1 95.06 401 ASP B N 1
ATOM 6593 C CA . ASP B 1 401 ? -2.848 13.594 -11.539 1 95.06 401 ASP B CA 1
ATOM 6594 C C . ASP B 1 401 ? -2.514 12.352 -10.719 1 95.06 401 ASP B C 1
ATOM 6596 O O . ASP B 1 401 ? -2.797 11.227 -11.133 1 95.06 401 ASP B O 1
ATOM 6600 N N . GLY B 1 402 ? -1.868 12.547 -9.609 1 96.56 402 GLY B N 1
ATOM 6601 C CA . GLY B 1 402 ? -1.544 11.43 -8.727 1 96.56 402 GLY B CA 1
ATOM 6602 C C . GLY B 1 402 ? -0.128 10.922 -8.914 1 96.56 402 GLY B C 1
ATOM 6603 O O . GLY B 1 402 ? 0.3 10 -8.211 1 96.56 402 GLY B O 1
ATOM 6604 N N . SER B 1 403 ? 0.644 11.453 -9.883 1 97.06 403 SER B N 1
ATOM 6605 C CA . SER B 1 403 ? 2.059 11.109 -9.977 1 97.06 403 SER B CA 1
ATOM 6606 C C . SER B 1 403 ? 2.869 11.812 -8.891 1 97.06 403 SER B C 1
ATOM 6608 O O . SER B 1 403 ? 2.428 12.82 -8.328 1 97.06 403 SER B O 1
ATOM 6610 N N . VAL B 1 404 ? 4.027 11.32 -8.594 1 97.31 404 VAL B N 1
ATOM 6611 C CA . VAL B 1 404 ? 4.844 11.891 -7.531 1 97.31 404 VAL B CA 1
ATOM 6612 C C . VAL B 1 404 ? 5.383 13.25 -7.973 1 97.31 404 VAL B C 1
ATOM 6614 O O . VAL B 1 404 ? 5.75 13.43 -9.133 1 97.31 404 VAL B O 1
ATOM 6617 N N . SER B 1 405 ? 5.414 14.172 -7.113 1 97.56 405 SER B N 1
ATOM 6618 C CA . SER B 1 405 ? 6.059 15.445 -7.41 1 97.56 405 SER B CA 1
ATOM 6619 C C . SER B 1 405 ? 7.578 15.305 -7.445 1 97.56 405 SER B C 1
ATOM 6621 O O . SER B 1 405 ? 8.25 15.945 -8.25 1 97.56 405 SER B O 1
ATOM 6623 N N . TYR B 1 406 ? 8.086 14.531 -6.559 1 96.56 406 TYR B N 1
ATOM 6624 C CA . TYR B 1 406 ? 9.492 14.188 -6.387 1 96.56 406 TYR B CA 1
ATOM 6625 C C . TYR B 1 406 ? 9.648 12.867 -5.652 1 96.56 406 TYR B C 1
ATOM 6627 O O . TYR B 1 406 ? 8.711 12.398 -4.988 1 96.56 406 TYR B O 1
ATOM 6635 N N . SER B 1 407 ? 10.812 12.281 -5.832 1 92.88 407 SER B N 1
ATOM 6636 C CA . SER B 1 407 ? 11.023 10.93 -5.32 1 92.88 407 SER B CA 1
ATOM 6637 C C . SER B 1 407 ? 11.5 10.961 -3.869 1 92.88 407 SER B C 1
ATOM 6639 O O . SER B 1 407 ? 12.633 11.352 -3.588 1 92.88 407 SER B O 1
ATOM 6641 N N . ILE B 1 408 ? 10.586 10.555 -2.996 1 95.69 408 ILE B N 1
ATOM 6642 C CA . ILE B 1 408 ? 10.992 10.398 -1.604 1 95.69 408 ILE B CA 1
ATOM 6643 C C . ILE B 1 408 ? 10.555 9.039 -1.08 1 95.69 408 ILE B C 1
ATOM 6645 O O . ILE B 1 408 ? 10.219 8.891 0.099 1 95.69 408 ILE B O 1
ATOM 6649 N N . GLY B 1 409 ? 10.383 8.102 -2 1 92.44 409 GLY B N 1
ATOM 6650 C CA . GLY B 1 409 ? 10.086 6.734 -1.619 1 92.44 409 GLY B CA 1
ATOM 6651 C C . GLY B 1 409 ? 8.633 6.352 -1.859 1 92.44 409 GLY B C 1
ATOM 6652 O O . GLY B 1 409 ? 8.211 5.246 -1.516 1 92.44 409 GLY B O 1
ATOM 6653 N N . PHE B 1 410 ? 7.84 7.25 -2.404 1 95.31 410 PHE B N 1
ATOM 6654 C CA . PHE B 1 410 ? 6.445 6.969 -2.729 1 95.31 410 PHE B CA 1
ATOM 6655 C C . PHE B 1 410 ? 6.297 6.586 -4.195 1 95.31 410 PHE B C 1
ATOM 6657 O O . PHE B 1 410 ? 7.164 6.898 -5.016 1 95.31 410 PHE B O 1
ATOM 6664 N N . THR B 1 411 ? 5.246 5.805 -4.473 1 94.38 411 THR B N 1
ATOM 6665 C CA . THR B 1 411 ? 4.828 5.535 -5.844 1 94.38 411 THR B CA 1
ATOM 6666 C C . THR B 1 411 ? 3.479 6.184 -6.137 1 94.38 411 THR B C 1
ATOM 6668 O O . THR B 1 411 ? 2.602 6.223 -5.27 1 94.38 411 THR B O 1
ATOM 6671 N N . GLY B 1 412 ? 3.375 6.762 -7.367 1 96.25 412 GLY B N 1
ATOM 6672 C CA . GLY B 1 412 ? 2.154 7.461 -7.73 1 96.25 412 GLY B CA 1
ATOM 6673 C C . GLY B 1 412 ? 1.092 6.547 -8.312 1 96.25 412 GLY B C 1
ATOM 6674 O O . GLY B 1 412 ? 1.35 5.371 -8.562 1 96.25 412 GLY B O 1
ATOM 6675 N N . LEU B 1 413 ? -0.099 7.082 -8.453 1 95.56 413 LEU B N 1
ATOM 6676 C CA . LEU B 1 413 ? -1.183 6.375 -9.133 1 95.56 413 LEU B CA 1
ATOM 6677 C C . LEU B 1 413 ? -0.867 6.184 -10.609 1 95.56 413 LEU B C 1
ATOM 6679 O O . LEU B 1 413 ? -1.34 5.23 -11.234 1 95.56 413 LEU B O 1
ATOM 6683 N N . VAL B 1 414 ? -0.109 7.156 -11.148 1 93.81 414 VAL B N 1
ATOM 6684 C CA . VAL B 1 414 ? 0.372 7.094 -12.523 1 93.81 414 VAL B CA 1
ATOM 6685 C C . VAL B 1 414 ? 1.855 7.449 -12.57 1 93.81 414 VAL B C 1
ATOM 6687 O O . VAL B 1 414 ? 2.4 7.992 -11.602 1 93.81 414 VAL B O 1
ATOM 6690 N N . ALA B 1 415 ? 2.52 7.055 -13.672 1 88.31 415 ALA B N 1
ATOM 6691 C CA . ALA B 1 415 ? 3.934 7.383 -13.836 1 88.31 415 ALA B CA 1
ATOM 6692 C C . ALA B 1 415 ? 4.133 8.883 -14.016 1 88.31 415 ALA B C 1
ATOM 6694 O O . ALA B 1 415 ? 3.258 9.57 -14.547 1 88.31 415 ALA B O 1
ATOM 6695 N N . SER B 1 416 ? 5.191 9.336 -13.422 1 82.56 416 SER B N 1
ATOM 6696 C CA . SER B 1 416 ? 5.48 10.758 -13.594 1 82.56 416 SER B CA 1
ATOM 6697 C C . SER B 1 416 ? 5.867 11.07 -15.039 1 82.56 416 SER B C 1
ATOM 6699 O O . SER B 1 416 ? 6.609 10.32 -15.664 1 82.56 416 SER B O 1
ATOM 6701 N N . SER B 1 417 ? 4.957 11.594 -15.875 1 62.31 417 SER B N 1
ATOM 6702 C CA . SER B 1 417 ? 5.332 11.961 -17.234 1 62.31 417 SER B CA 1
ATOM 6703 C C . SER B 1 417 ? 6.66 12.703 -17.266 1 62.31 417 SER B C 1
ATOM 6705 O O . SER B 1 417 ? 6.859 13.656 -16.516 1 62.31 417 SER B O 1
ATOM 6707 N N . ALA B 1 418 ? 7.742 11.938 -17.469 1 45.88 418 ALA B N 1
ATOM 6708 C CA . ALA B 1 418 ? 8.938 12.734 -17.734 1 45.88 418 ALA B CA 1
ATOM 6709 C C . ALA B 1 418 ? 8.586 13.984 -18.547 1 45.88 418 ALA B C 1
ATOM 6711 O O . ALA B 1 418 ? 7.906 13.898 -19.562 1 45.88 418 ALA B O 1
ATOM 6712 N N . THR B 1 419 ? 8.281 15.109 -17.984 1 38.31 419 THR B N 1
ATOM 6713 C CA . THR B 1 419 ? 8.391 16.25 -18.906 1 38.31 419 THR B CA 1
ATOM 6714 C C . THR B 1 419 ? 9.516 16.016 -19.906 1 38.31 419 THR B C 1
ATOM 6716 O O . THR B 1 419 ? 10.672 15.844 -19.531 1 38.31 419 THR B O 1
ATOM 6719 N N . SER B 1 420 ? 9.273 15.359 -20.969 1 32.03 420 SER B N 1
ATOM 6720 C CA . SER B 1 420 ? 10.188 15.547 -22.094 1 32.03 420 SER B CA 1
ATOM 6721 C C . SER B 1 420 ? 10.664 17 -22.188 1 32.03 420 SER B C 1
ATOM 6723 O O . SER B 1 420 ? 9.875 17.891 -22.484 1 32.03 420 SER B O 1
ATOM 6725 N N . VAL B 1 421 ? 11.484 17.484 -21.344 1 31.05 421 VAL B N 1
ATOM 6726 C CA . VAL B 1 421 ? 12.281 18.578 -21.891 1 31.05 421 VAL B CA 1
ATOM 6727 C C . VAL B 1 421 ? 12.719 18.234 -23.312 1 31.05 421 VAL B C 1
ATOM 6729 O O . VAL B 1 421 ? 13.578 17.375 -23.516 1 31.05 421 VAL B O 1
ATOM 6732 N N . PHE B 1 422 ? 11.828 18 -24.203 1 31.95 422 PHE B N 1
ATOM 6733 C CA . PHE B 1 422 ? 12.211 18.203 -25.594 1 31.95 422 PHE B CA 1
ATOM 6734 C C . PHE B 1 422 ? 13.172 19.391 -25.719 1 31.95 422 PHE B C 1
ATOM 6736 O O . PHE B 1 422 ? 12.852 20.5 -25.312 1 31.95 422 PHE B O 1
ATOM 6743 N N . SER B 1 423 ? 14.422 19.141 -25.562 1 30.45 423 SER B N 1
ATOM 6744 C CA . SER B 1 423 ? 15.453 20.047 -26.062 1 30.45 423 SER B CA 1
ATOM 6745 C C . SER B 1 423 ? 15.008 20.75 -27.344 1 30.45 423 SER B C 1
ATOM 6747 O O . SER B 1 423 ? 14.797 20.109 -28.359 1 30.45 423 SER B O 1
ATOM 6749 N N . LEU B 1 424 ? 14.07 21.578 -27.234 1 31.64 424 LEU B N 1
ATOM 6750 C CA . LEU B 1 424 ? 13.898 22.625 -28.219 1 31.64 424 LEU B CA 1
ATOM 6751 C C . LEU B 1 424 ? 15.234 23.016 -28.844 1 31.64 424 LEU B C 1
ATOM 6753 O O . LEU B 1 424 ? 15.289 23.906 -29.688 1 31.64 424 LEU B O 1
ATOM 6757 N N . LYS B 1 425 ? 16.297 22.531 -28.203 1 31.5 425 LYS B N 1
ATOM 6758 C CA . LYS B 1 425 ? 17.516 22.859 -28.922 1 31.5 425 LYS B CA 1
ATOM 6759 C C . LYS B 1 425 ? 17.531 22.234 -30.312 1 31.5 425 LYS B C 1
ATOM 6761 O O . LYS B 1 425 ? 18.234 22.703 -31.203 1 31.5 425 LYS B O 1
ATOM 6766 N N . LEU B 1 426 ? 16.797 21.047 -30.359 1 30.16 426 LEU B N 1
ATOM 6767 C CA . LEU B 1 426 ? 16.953 20.484 -31.688 1 30.16 426 LEU B CA 1
ATOM 6768 C C . LEU B 1 426 ? 16.062 21.219 -32.688 1 30.16 426 LEU B C 1
ATOM 6770 O O . LEU B 1 426 ? 16.375 21.234 -33.906 1 30.16 426 LEU B O 1
ATOM 6774 N N . MET B 1 427 ? 15 21.828 -32.125 1 30.34 427 MET B N 1
ATOM 6775 C CA . MET B 1 427 ? 14.258 22.578 -33.156 1 30.34 427 MET B CA 1
ATOM 6776 C C . MET B 1 427 ? 15.055 23.781 -33.625 1 30.34 427 MET B C 1
ATOM 6778 O O . MET B 1 427 ? 14.805 24.312 -34.719 1 30.34 427 MET B O 1
ATOM 6782 N N . TYR B 1 428 ? 15.758 24.328 -32.594 1 31.14 428 TYR B N 1
ATOM 6783 C CA . TYR B 1 428 ? 16.516 25.469 -33.125 1 31.14 428 TYR B CA 1
ATOM 6784 C C . TYR B 1 428 ? 17.578 25.016 -34.125 1 31.14 428 TYR B C 1
ATOM 6786 O O . TYR B 1 428 ? 18.078 25.828 -34.906 1 31.14 428 TYR B O 1
ATOM 6794 N N . ALA B 1 429 ? 17.969 23.719 -33.844 1 31.58 429 ALA B N 1
ATOM 6795 C CA . ALA B 1 429 ? 19.016 23.312 -34.781 1 31.58 429 ALA B CA 1
ATOM 6796 C C . ALA B 1 429 ? 18.453 23.172 -36.188 1 31.58 429 ALA B C 1
ATOM 6798 O O . ALA B 1 429 ? 19.156 23.422 -37.188 1 31.58 429 ALA B O 1
ATOM 6799 N N . ILE B 1 430 ? 17.203 22.641 -36.094 1 33.25 430 ILE B N 1
ATOM 6800 C CA . ILE B 1 430 ? 16.719 22.469 -37.469 1 33.25 430 ILE B CA 1
ATOM 6801 C C . ILE B 1 430 ? 16.406 23.828 -38.094 1 33.25 430 ILE B C 1
ATOM 6803 O O . ILE B 1 430 ? 16.672 24.047 -39.281 1 33.25 430 ILE B O 1
ATOM 6807 N N . SER B 1 431 ? 15.859 24.688 -37.125 1 33.38 431 SER B N 1
ATOM 6808 C CA . SER B 1 431 ? 15.531 25.953 -37.781 1 33.38 431 SER B CA 1
ATOM 6809 C C . SER B 1 431 ? 16.781 26.672 -38.25 1 33.38 431 SER B C 1
ATOM 6811 O O . SER B 1 431 ? 16.734 27.469 -39.188 1 33.38 431 SER B O 1
ATOM 6813 N N . ALA B 1 432 ? 17.766 26.484 -37.375 1 33.03 432 ALA B N 1
ATOM 6814 C CA . ALA B 1 432 ? 18.984 27.172 -37.812 1 33.03 432 ALA B CA 1
ATOM 6815 C C . ALA B 1 432 ? 19.531 26.578 -39.094 1 33.03 432 ALA B C 1
ATOM 6817 O O . ALA B 1 432 ? 20.141 27.281 -39.906 1 33.03 432 ALA B O 1
ATOM 6818 N N . ALA B 1 433 ? 19.312 25.25 -39.125 1 33.38 433 ALA B N 1
ATOM 6819 C CA . ALA B 1 433 ? 19.859 24.656 -40.344 1 33.38 433 ALA B CA 1
ATOM 6820 C C . ALA B 1 433 ? 19.094 25.156 -41.594 1 33.38 433 ALA B C 1
ATOM 6822 O O . ALA B 1 433 ? 19.672 25.266 -42.656 1 33.38 433 ALA B O 1
ATOM 6823 N N . LEU B 1 434 ? 17.828 25.391 -41.281 1 33.88 434 LEU B N 1
ATOM 6824 C CA . LEU B 1 434 ? 17.109 25.859 -42.469 1 33.88 434 LEU B CA 1
ATOM 6825 C C . LEU B 1 434 ? 17.609 27.234 -42.906 1 33.88 434 LEU B C 1
ATOM 6827 O O . LEU B 1 434 ? 17.547 27.578 -44.062 1 33.88 434 LEU B O 1
ATOM 6831 N N . VAL B 1 435 ? 17.969 27.969 -41.812 1 34 435 VAL B N 1
ATOM 6832 C CA . VAL B 1 435 ? 18.344 29.312 -42.25 1 34 435 VAL B CA 1
ATOM 6833 C C . VAL B 1 435 ? 19.609 29.234 -43.094 1 34 435 VAL B C 1
ATOM 6835 O O . VAL B 1 435 ? 19.812 30.078 -43.969 1 34 435 VAL B O 1
ATOM 6838 N N . LEU B 1 436 ? 20.391 28.219 -42.719 1 31.89 436 LEU B N 1
ATOM 6839 C CA . LEU B 1 436 ? 21.656 28.281 -43.469 1 31.89 436 LEU B CA 1
ATOM 6840 C C . LEU B 1 436 ? 21.438 27.953 -44.938 1 31.89 436 LEU B C 1
ATOM 6842 O O . LEU B 1 436 ? 22.219 28.359 -45.812 1 31.89 436 LEU B O 1
ATOM 6846 N N . ILE B 1 437 ? 20.406 27.109 -45.156 1 33.03 437 ILE B N 1
ATOM 6847 C CA . ILE B 1 437 ? 20.359 26.734 -46.562 1 33.03 437 ILE B CA 1
ATOM 6848 C C . ILE B 1 437 ? 19.969 27.922 -47.406 1 33.03 437 ILE B C 1
ATOM 6850 O O . ILE B 1 437 ? 20.281 27.969 -48.625 1 33.03 437 ILE B O 1
ATOM 6854 N N . VAL B 1 438 ? 19.141 28.828 -46.781 1 32.91 438 VAL B N 1
ATOM 6855 C CA . VAL B 1 438 ? 18.672 29.812 -47.719 1 32.91 438 VAL B CA 1
ATOM 6856 C C . VAL B 1 438 ? 19.844 30.703 -48.188 1 32.91 438 VAL B C 1
ATOM 6858 O O . VAL B 1 438 ? 19.766 31.375 -49.219 1 32.91 438 VAL B O 1
ATOM 6861 N N . SER B 1 439 ? 20.781 30.875 -47.219 1 30.98 439 SER B N 1
ATOM 6862 C CA . SER B 1 439 ? 21.703 31.922 -47.656 1 30.98 439 SER B CA 1
ATOM 6863 C C . SER B 1 439 ? 22.641 31.391 -48.75 1 30.98 439 SER B C 1
ATOM 6865 O O . SER B 1 439 ? 23.391 32.156 -49.344 1 30.98 439 SER B O 1
ATOM 6867 N N . LEU B 1 440 ? 22.703 30.078 -48.938 1 26.98 440 LEU B N 1
ATOM 6868 C CA . LEU B 1 440 ? 23.562 29.859 -50.125 1 26.98 440 LEU B CA 1
ATOM 6869 C C . LEU B 1 440 ? 22.781 30.094 -51.406 1 26.98 440 LEU B C 1
ATOM 6871 O O . LEU B 1 440 ? 21.656 29.641 -51.531 1 26.98 440 LEU B O 1
#